Protein 2B8N (pdb70)

Solvent-accessible surface area: 32216 Å² total

CATH classification: 3.40.1480.10 (+1 more: 3.40.50.10180)

GO terms:
  GO:0000287 magnesium ion binding (F, IDA)
  GO:0016773 phosphotransferase activity, alcohol group as acceptor (F, IDA)

Sequence (822 aa):
PESLKKLAIEIVKKSIEAVFPDRAVKETLPKLNLDRVILVAVGKAAWRAKAAYEVLGKKIRKGVVVTKYGHSEGPIDDFEIYEAGHPVPDENTIKTTRRVLELVDQLNENDTVLFLLSGGGSSLFELPLEGVSLEEIQKLTSALLKSGASIEEINTVRKHLSQVKGGRFAERVFPAKVVALVLSDVLGDRLDVIASGPAWPDSSTSEDALKVLEKYGIETSESVKRAILQETPKHLSNVEIHLIGNVQKVCDEAKSLAKEKGFNAEIITTSLDCEAREAGRFIASIKEVKFKDRPLKKPAALIFGGETVVHVKGNGIGGRNQELALSAAIALEGIEGVILCSAGTDGTDGPTDAAGGIVDGSTAKTLKAGEDPYQYLKNNDSYNALKKSGALLITGPTGTNVNDLIIGLIVPESLKKLAIEIVKKSIEAVFPDRAVKETLPKLNLDRVILVAVGKAAWRAKAAYEVLGKKIRKGVVVTKYGHSEGPIDDFEIYEAGHPVPDENTIKTTRRVLELVDQLNENDTVLFLLSGGGSSLFELPLEGVSLEEIQKLTSALLKSGASIEEINTVRKHLSQVKGGRFAERVFPAKVVALVLSDVLGDRLDVIASGPAWPDSSTSEDALKVLEKYGIETSESVKRAILQETPKHLSNVEIHLIGNVQKVCDEAKSLAKEKGFNAEIITTSLDCEAREAGRFIASIKEVKFKDRPLKKPAALIFGGETVVHVKGNGIGGRNQELALSAAIALEGIEGVILCSAGTDGTDGPTDAAGGIVDGSTAKTLKAGEDPYQYLKNNDSYNALKKSGALLITGPTGTNVNDLIIGLIV

B-factor: mean 28.97, std 4.52, range [9.39, 59.39]

Foldseek 3Di:
DVVVLVLVLVLLQVLLVLQFPLNLCVVPVLVVPDAQEAEEAEEQLRQNVLNVCVNQPVSHVEAETEHAPPRHDDDDPPHHYYYADPPAGDVSLQVRLVVVLVVQAPDDLNHEYEYEYEPSLLRNHWHFDPLDDSVQLVVVLVLCVVLPHDLVLNLLQSQLGTCQAQQNQLVRNPPYAYEYEYADQDQVRDCCRRSNNSNHHHQHWLVSNVVSCVVSVPDDDPSSNVSSNPTGGRDHDRYDYDYSHAQVSSQVSSQVSQVVVPAPEDEPDAADEEALLVLLLVVLVCVCCQPVVPPHHPQHKYKYHHAYDHPQDADADWASQLNSQLSNLVSQAPPPFKKKDKFFSQLDGGPDQFGHWIHHNCLQVLCVCPHHSVVCNNRVHSVVSRVSSVITHGDGGSSGGNGMMMMMGGD/DVVVLVLVLVLLQVLLVLQFLLNLCLVPVLVVPDAQEAEEAEELLRQCLLSVCVNQPVSHVEAETEHAPPRHDDDRPPHHYYYADPPAGDVSLQVRLVVVLVSQAPDAQNHEYEYEDEPSLLRNHWHFDPLDDSVQLVVVLVLCVVLPHDLVLNLLQSQLGTCQAQQNQLVRNPPYAYEYEYADQDQVPDCCRRSNNSNHHHQHWLVSNVVSCVVSVPDDDPSSNVSSNPTGGRDHDRYDYDYSHAQVSSQVSSQVSCVVVPAPEDEPEAADEEALLVLLLVVLVCVCCQPVVPPHHPQHKYKYHHAYDHPADADADWASQLNSQLSNLVSQAPPPFKKKDKFFSQLDGGPDQFGHWIHHNCLQVLQVCPHHSVVCNNRVHSVVSRVSSVTTHGDGGSSGGRGMMMMMGGD

Nearest PDB structures (foldseek):
  2b8n-assembly2_B  TM=1.000E+00  e=6.630E-80  Thermotoga maritima MSB8
  1x3l-assembly1_A  TM=9.282E-01  e=5.948E-45  Pyrococcus horikoshii OT3
  6ym9-assembly1_B  TM=2.760E-01  e=1.118E-01  Mycobacterium tuberculosis CDC1551
  6y1u-assembly1_B  TM=2.638E-01  e=2.690E-01  Mycobacterium tuberculosis CDC1551
  2q1x-assembly1_B  TM=2.482E-01  e=3.002E-01  Mycobacterium tuberculosis H37Rv

Organism: Thermotoga maritima (strain ATCC 43589 / DSM 3109 / JCM 10099 / NBRC 100826 / MSB8) (NCBI:txid243274)

Secondary structure (DSSP, 8-state):
-HHHHHHHHHHHHHHHHTTSHHHHHHTTHHHH---SEEEEEESTTS---HHHHHHHGGGEEEEEEEEETT---S--TT-EEEEE-SSS--HHHHHHHHHHHHHHSS--TT-EEEEEE-TTHHHHS--B-TT--HHHHHHHHHHHHHTT--HHHHHHHHHTTBSSTTTHHHHHHTTSEEEEEEE--STT--TTTGGG-TTS-----HHHHHHHHHHTT----HHHHHHHTSPPPS--SSEEEEEEE-HHHHHHHHHHHHHHTT-EEEEEEEEE-SBHHHHHHHHHH--HHHHH--SSPSSEEEEEEE--B----S-----HHHHHHHHHHHHTTT-TTEEEEEEETTS--SSSS--EEEEETTHHHHHH----HHHHHHTT-HHHHHHHTT-EE-----S----EEEEEEE-/-HHHHHHHHHHHHHHHHTT-HHHHHHTTHHHH---SEEEEEESTTS---HHHHHHHGGGEEEEEEEEETT---S--TT-EEEEE-SSS--HHHHHHHHHHHHHHSS--TT-EEEEEE-TTHHHHS--BPTT--HHHHHHHHHHHHHHT--HHHHHHHHHTTBSSTTTHHHHHHTTSEEEEEEE--STT--TTTGGG-TTS-----HHHHHHHHHHTT----HHHHHHHTSPPPS--SSEEEEEEE-HHHHHHHHHHHHHHTT-EEEEEEEEE-SBHHHHHHHHHH--HHHHH--SSPSSEEEEEEE--B----S-----HHHHHHHHHHHHTTT-TTEEEEEEETTS--SSSS--EEEEETTHHHHHH----HHHHHHTT-HHHHHHHTT-EE-----S----EEEEEEE-

Structure (mmCIF, N/CA/C/O backbone):
data_2B8N
#
_entry.id   2B8N
#
_cell.length_a   61.954
_cell.length_b   85.169
_cell.length_c   172.507
_cell.angle_alpha   90.000
_cell.angle_beta   90.000
_cell.angle_gamma   90.000
#
_symmetry.space_group_name_H-M   'P 21 21 21'
#
loop_
_entity.id
_entity.type
_entity.pdbx_description
1 polymer 'glycerate kinase, putative'
2 water water
#
loop_
_atom_site.group_PDB
_atom_site.id
_atom_site.type_symbol
_atom_site.label_atom_id
_atom_site.label_alt_id
_atom_site.label_comp_id
_atom_site.label_asym_id
_atom_site.label_entity_id
_atom_site.label_seq_id
_atom_site.pdbx_PDB_ins_code
_atom_site.Cartn_x
_atom_site.Cartn_y
_atom_site.Cartn_z
_atom_site.occupancy
_atom_site.B_iso_or_equiv
_atom_site.auth_seq_id
_atom_site.auth_comp_id
_atom_site.auth_asym_id
_atom_site.auth_atom_id
_atom_site.pdbx_PDB_model_num
ATOM 1 N N . PRO A 1 16 ? 48.860 58.891 51.831 1.00 44.76 4 PRO A N 1
ATOM 2 C CA . PRO A 1 16 ? 49.332 58.858 53.220 1.00 44.58 4 PRO A CA 1
ATOM 3 C C . PRO A 1 16 ? 48.521 57.844 54.043 1.00 44.31 4 PRO A C 1
ATOM 4 O O . PRO A 1 16 ? 49.043 56.793 54.481 1.00 43.20 4 PRO A O 1
ATOM 8 N N . GLU A 1 17 ? 47.255 58.209 54.253 1.00 43.32 5 GLU A N 1
ATOM 9 C CA . GLU A 1 17 ? 46.157 57.320 54.635 1.00 42.81 5 GLU A CA 1
ATOM 10 C C . GLU A 1 17 ? 46.096 56.041 53.769 1.00 39.39 5 GLU A C 1
ATOM 11 O O . GLU A 1 17 ? 45.926 54.937 54.277 1.00 39.48 5 GLU A O 1
ATOM 17 N N . SER A 1 18 ? 46.244 56.226 52.459 1.00 35.43 6 SER A N 1
ATOM 18 C CA . SER A 1 18 ? 46.132 55.166 51.453 1.00 33.34 6 SER A CA 1
ATOM 19 C C . SER A 1 18 ? 47.273 54.165 51.447 1.00 32.54 6 SER A C 1
ATOM 20 O O . SER A 1 18 ? 47.057 53.002 51.132 1.00 34.76 6 SER A O 1
ATOM 23 N N . LEU A 1 19 ? 48.487 54.603 51.772 1.00 31.73 7 LEU A N 1
ATOM 24 C CA . LEU A 1 19 ? 49.622 53.680 51.850 1.00 31.17 7 LEU A CA 1
ATOM 25 C C . LEU A 1 19 ? 49.449 52.724 53.034 1.00 31.39 7 LEU A C 1
ATOM 26 O O . LEU A 1 19 ? 49.746 51.539 52.923 1.00 32.93 7 LEU A O 1
ATOM 31 N N . LYS A 1 20 ? 48.981 53.252 54.168 1.00 31.35 8 LYS A N 1
ATOM 32 C CA . LYS A 1 20 ? 48.596 52.435 55.311 1.00 30.65 8 LYS A CA 1
ATOM 33 C C . LYS A 1 20 ? 47.593 51.350 54.882 1.00 30.40 8 LYS A C 1
ATOM 34 O O . LYS A 1 20 ? 47.778 50.171 55.226 1.00 30.39 8 LYS A O 1
ATOM 40 N N . LYS A 1 21 ? 46.562 51.739 54.122 1.00 29.22 9 LYS A N 1
ATOM 41 C CA . LYS A 1 21 ? 45.527 50.791 53.665 1.00 29.89 9 LYS A CA 1
ATOM 42 C C . LYS A 1 21 ? 46.116 49.740 52.736 1.00 30.23 9 LYS A C 1
ATOM 43 O O . LYS A 1 21 ? 45.734 48.559 52.768 1.00 30.59 9 LYS A O 1
ATOM 49 N N . LEU A 1 22 ? 47.047 50.184 51.906 1.00 29.64 10 LEU A N 1
ATOM 50 C CA . LEU A 1 22 ? 47.694 49.318 50.943 1.00 30.89 10 LEU A CA 1
ATOM 51 C C . LEU A 1 22 ? 48.491 48.202 51.621 1.00 30.76 10 LEU A C 1
ATOM 52 O O . LEU A 1 22 ? 48.418 47.038 51.224 1.00 30.92 10 LEU A O 1
ATOM 57 N N . ALA A 1 23 ? 49.243 48.553 52.654 1.00 30.34 11 ALA A N 1
ATOM 58 C CA . ALA A 1 23 ? 50.031 47.558 53.380 1.00 29.67 11 ALA A CA 1
ATOM 59 C C . ALA A 1 23 ? 49.151 46.593 54.195 1.00 29.89 11 ALA A C 1
ATOM 60 O O . ALA A 1 23 ? 49.489 45.415 54.297 1.00 30.91 11 ALA A O 1
ATOM 62 N N . ILE A 1 24 ? 48.043 47.083 54.767 1.00 29.06 12 ILE A N 1
ATOM 63 C CA . ILE A 1 24 ? 47.100 46.227 55.495 1.00 28.88 12 ILE A CA 1
ATOM 64 C C . ILE A 1 24 ? 46.489 45.195 54.530 1.00 30.22 12 ILE A C 1
ATOM 65 O O . ILE A 1 24 ? 46.389 44.013 54.855 1.00 29.78 12 ILE A O 1
ATOM 70 N N . GLU A 1 25 ? 46.076 45.643 53.344 1.00 31.52 13 GLU A N 1
ATOM 71 C CA . GLU A 1 25 ? 45.506 44.715 52.371 1.00 32.13 13 GLU A CA 1
ATOM 72 C C . GLU A 1 25 ? 46.541 43.650 52.004 1.00 30.22 13 GLU A C 1
ATOM 73 O O . GLU A 1 25 ? 46.224 42.480 52.020 1.00 32.20 13 GLU A O 1
ATOM 79 N N . ILE A 1 26 ? 47.778 44.050 51.716 1.00 28.40 14 ILE A N 1
ATOM 80 C CA . ILE A 1 26 ? 48.831 43.071 51.354 1.00 28.88 14 ILE A CA 1
ATOM 81 C C . ILE A 1 26 ? 49.054 42.015 52.448 1.00 29.83 14 ILE A C 1
ATOM 82 O O . ILE A 1 26 ? 49.175 40.806 52.148 1.00 29.52 14 ILE A O 1
ATOM 87 N N . VAL A 1 27 ? 49.116 42.485 53.703 1.00 29.24 15 VAL A N 1
ATOM 88 C CA . VAL A 1 27 ? 49.199 41.604 54.861 1.00 27.83 15 VAL A CA 1
ATOM 89 C C . VAL A 1 27 ? 47.969 40.717 54.951 1.00 28.89 15 VAL A C 1
ATOM 90 O O . VAL A 1 27 ? 48.132 39.517 55.070 1.00 30.57 15 VAL A O 1
ATOM 94 N N . LYS A 1 28 ? 46.758 41.273 54.833 1.00 28.96 16 LYS A N 1
ATOM 95 C CA . LYS A 1 28 ? 45.526 40.448 54.919 1.00 29.95 16 LYS A CA 1
ATOM 96 C C . LYS A 1 28 ? 45.453 39.374 53.818 1.00 28.94 16 LYS A C 1
ATOM 97 O O . LYS A 1 28 ? 45.238 38.200 54.102 1.00 30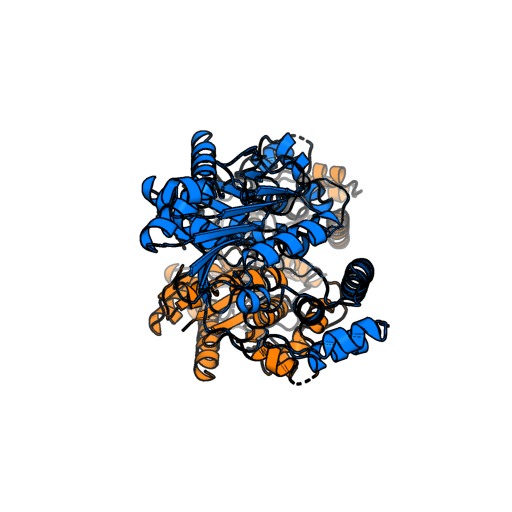.10 16 LYS A O 1
ATOM 103 N N . LYS A 1 29 ? 45.649 39.780 52.570 1.00 28.04 17 LYS A N 1
ATOM 104 C CA . LYS A 1 29 ? 45.640 38.858 51.444 1.00 26.99 17 LYS A CA 1
ATOM 105 C C . LYS A 1 29 ? 46.812 37.869 51.462 1.00 26.87 17 LYS A C 1
ATOM 106 O O . LYS A 1 29 ? 46.666 36.753 50.970 1.00 25.74 17 LYS A O 1
ATOM 112 N N . SER A 1 30 ? 47.967 38.260 52.012 1.00 27.73 18 SER A N 1
ATOM 113 C CA . SER A 1 30 ? 49.102 37.344 52.060 1.00 27.83 18 SER A CA 1
ATOM 114 C C . SER A 1 30 ? 48.808 36.152 52.962 1.00 29.17 18 SER A C 1
ATOM 115 O O . SER A 1 30 ? 49.149 35.018 52.613 1.00 29.59 18 SER A O 1
ATOM 118 N N . ILE A 1 31 ? 48.164 36.414 54.105 1.00 29.56 19 ILE A N 1
ATOM 119 C CA . ILE A 1 31 ? 47.800 35.369 55.088 1.00 30.03 19 ILE A CA 1
ATOM 120 C C . ILE A 1 31 ? 46.758 34.367 54.571 1.00 29.74 19 ILE A C 1
ATOM 121 O O . ILE A 1 31 ? 46.834 33.167 54.889 1.00 29.99 19 ILE A O 1
ATOM 126 N N . GLU A 1 32 ? 45.784 34.869 53.804 1.00 28.45 20 GLU A N 1
ATOM 127 C CA . GLU A 1 32 ? 44.799 34.035 53.089 1.00 28.50 20 GLU A CA 1
ATOM 128 C C . GLU A 1 32 ? 45.412 32.898 52.286 1.00 26.71 20 GLU A C 1
ATOM 129 O O . GLU A 1 32 ? 44.772 31.879 52.077 1.00 25.49 20 GLU A O 1
ATOM 135 N N . ALA A 1 33 ? 46.637 33.107 51.802 1.00 26.40 21 ALA A N 1
ATOM 136 C CA . ALA A 1 33 ? 47.381 32.089 51.055 1.00 26.06 21 ALA A CA 1
ATOM 137 C C . ALA A 1 33 ? 47.700 30.847 51.882 1.00 26.30 21 ALA A C 1
ATOM 138 O O . ALA A 1 33 ? 47.988 29.786 51.321 1.00 25.00 21 ALA A O 1
ATOM 140 N N . VAL A 1 34 ? 47.669 30.980 53.206 1.00 26.98 22 VAL A N 1
ATOM 141 C CA . VAL A 1 34 ? 47.825 29.831 54.091 1.00 28.58 22 VAL A CA 1
ATOM 142 C C . VAL A 1 34 ? 46.578 29.526 54.947 1.00 29.41 22 VAL A C 1
ATOM 143 O O . VAL A 1 34 ? 46.701 28.878 55.993 1.00 30.78 22 VAL A O 1
ATOM 147 N N . PHE A 1 35 ? 45.389 29.963 54.513 1.00 28.59 23 PHE A N 1
ATOM 148 C CA . PHE A 1 35 ? 44.167 29.519 55.160 1.00 28.27 23 PHE A CA 1
ATOM 149 C C . PHE A 1 35 ? 44.054 28.058 54.838 1.00 28.58 23 PHE A C 1
ATOM 150 O O . PHE A 1 35 ? 44.417 27.639 53.750 1.00 29.41 23 PHE A O 1
ATOM 158 N N . PRO A 1 36 ? 43.516 27.273 55.764 1.00 29.42 24 PRO A N 1
ATOM 159 C CA . PRO A 1 36 ? 43.430 25.827 55.498 1.00 30.00 24 PRO A CA 1
ATOM 160 C C . PRO A 1 36 ? 42.751 25.454 54.157 1.00 29.52 24 PRO A C 1
ATOM 161 O O . PRO A 1 36 ? 43.283 24.611 53.431 1.00 29.43 24 PRO A O 1
ATOM 165 N N . ASP A 1 37 ? 41.612 26.083 53.843 1.00 29.16 25 ASP A N 1
ATOM 166 C CA . ASP A 1 37 ? 40.828 25.736 52.652 1.00 29.68 25 ASP A CA 1
ATOM 167 C C . ASP A 1 37 ? 41.677 25.879 51.383 1.00 29.16 25 ASP A C 1
ATOM 168 O O . ASP A 1 37 ? 41.802 24.946 50.587 1.00 30.03 25 ASP A O 1
ATOM 173 N N . ARG A 1 38 ? 42.269 27.047 51.209 1.00 27.18 26 ARG A N 1
ATOM 174 C CA . ARG A 1 38 ? 43.035 27.312 50.035 1.00 25.68 26 ARG A CA 1
ATOM 175 C C . ARG A 1 38 ? 44.330 26.457 50.010 1.00 26.66 26 ARG A C 1
ATOM 176 O O . ARG A 1 38 ? 44.752 26.001 48.937 1.00 25.86 26 ARG A O 1
ATOM 184 N N . ALA A 1 39 ? 44.957 26.227 51.165 1.00 26.63 27 ALA A N 1
ATOM 185 C CA . ALA A 1 39 ? 46.245 25.492 51.185 1.00 28.24 27 ALA A CA 1
ATOM 186 C C . ALA A 1 39 ? 46.090 24.057 50.711 1.00 27.75 27 ALA A C 1
ATOM 187 O O . ALA A 1 39 ? 46.943 23.523 49.972 1.00 25.79 27 ALA A O 1
ATOM 189 N N . VAL A 1 40 ? 44.999 23.452 51.165 1.00 28.28 28 VAL A N 1
ATOM 190 C CA . VAL A 1 40 ? 44.648 22.086 50.808 1.00 29.79 28 VAL A CA 1
ATOM 191 C C . VAL A 1 40 ? 44.281 21.998 49.325 1.00 29.52 28 VAL A C 1
ATOM 192 O O . VAL A 1 40 ? 44.852 21.207 48.576 1.00 30.83 28 VAL A O 1
ATOM 196 N N . LYS A 1 41 ? 43.327 22.815 48.910 1.00 29.12 29 LYS A N 1
ATOM 197 C CA . LYS A 1 41 ? 42.814 22.759 47.533 1.00 28.57 29 LYS A CA 1
ATOM 198 C C . LYS A 1 41 ? 43.894 23.029 46.469 1.00 27.85 29 LYS A C 1
ATOM 199 O O . LYS A 1 41 ? 43.826 22.484 45.365 1.00 28.40 29 LYS A O 1
ATOM 205 N N . GLU A 1 42 ? 44.889 23.850 46.802 1.00 27.12 30 GLU A N 1
ATOM 206 C CA . GLU A 1 42 ? 46.007 24.115 45.883 1.00 27.75 30 GLU A CA 1
ATOM 207 C C . GLU A 1 42 ? 47.054 22.995 45.837 1.00 27.91 30 GLU A C 1
ATOM 208 O O . GLU A 1 42 ? 47.905 23.017 44.960 1.00 28.14 30 GLU A O 1
ATOM 214 N N . THR A 1 43 ? 46.975 22.029 46.761 1.00 28.70 31 THR A N 1
ATOM 215 C CA . THR A 1 43 ? 47.898 20.887 46.808 1.00 29.45 31 THR A CA 1
ATOM 216 C C . THR A 1 43 ? 47.256 19.508 46.540 1.00 28.92 31 THR A C 1
ATOM 217 O O . THR A 1 43 ? 47.712 18.756 45.659 1.00 28.69 31 THR A O 1
ATOM 221 N N . LEU A 1 44 ? 46.216 19.182 47.306 1.00 27.48 32 LEU A N 1
ATOM 222 C CA . LEU A 1 44 ? 45.644 17.824 47.338 1.00 27.09 32 LEU A CA 1
ATOM 223 C C . LEU A 1 44 ? 45.247 17.261 45.960 1.00 28.38 32 LEU A C 1
ATOM 224 O O . LEU A 1 44 ? 45.503 16.092 45.678 1.00 30.61 32 LEU A O 1
ATOM 229 N N . PRO A 1 45 ? 44.612 18.075 45.094 1.00 28.89 33 PRO A N 1
ATOM 230 C CA . PRO A 1 45 ? 44.198 17.522 43.802 1.00 28.24 33 PRO A CA 1
ATOM 231 C C . PRO A 1 45 ? 45.362 16.952 42.990 1.00 27.88 33 PRO A C 1
ATOM 232 O O . PRO A 1 45 ? 45.244 15.864 42.426 1.00 26.61 33 PRO A O 1
ATOM 236 N N . LYS A 1 46 ? 46.478 17.674 42.968 1.00 29.16 34 LYS A N 1
ATOM 237 C CA . LYS A 1 46 ? 47.697 17.222 42.289 1.00 30.76 34 LYS A CA 1
ATOM 238 C C . LYS A 1 46 ? 48.184 15.809 42.725 1.00 31.15 34 LYS A C 1
ATOM 239 O O . LYS A 1 46 ? 48.841 15.100 41.945 1.00 30.27 34 LYS A O 1
ATOM 245 N N . LEU A 1 47 ? 47.850 15.388 43.944 1.00 30.46 35 LEU A N 1
ATOM 246 C CA . LEU A 1 47 ? 48.355 14.110 44.470 1.00 29.61 35 LEU A CA 1
ATOM 247 C C . LEU A 1 47 ? 47.547 12.851 44.045 1.00 28.39 35 LEU A C 1
ATOM 248 O O . LEU A 1 47 ? 48.036 11.744 44.208 1.00 29.32 35 LEU A O 1
ATOM 253 N N . ASN A 1 48 ? 46.344 13.025 43.492 1.00 26.65 36 ASN A N 1
ATOM 254 C CA . ASN A 1 48 ? 45.515 11.920 42.991 1.00 26.73 36 ASN A CA 1
ATOM 255 C C . ASN A 1 48 ? 45.332 10.749 43.988 1.00 27.98 36 ASN A C 1
ATOM 256 O O . ASN A 1 48 ? 45.684 9.589 43.708 1.00 27.91 36 ASN A O 1
ATOM 261 N N . LEU A 1 49 ? 44.761 11.056 45.144 1.00 26.39 37 LEU A N 1
ATOM 262 C CA . LEU A 1 49 ? 44.637 10.070 46.186 1.00 26.35 37 LEU A CA 1
ATOM 263 C C . LEU A 1 49 ? 43.360 9.238 46.021 1.00 26.66 37 LEU A C 1
ATOM 264 O O . LEU A 1 49 ? 42.359 9.713 45.487 1.00 26.40 37 LEU A O 1
ATOM 269 N N . ASP A 1 50 ? 43.440 7.982 46.466 1.00 26.53 38 ASP A N 1
ATOM 270 C CA . ASP A 1 50 ? 42.341 7.029 46.402 1.00 26.85 38 ASP A CA 1
ATOM 271 C C . ASP A 1 50 ? 42.314 6.153 47.646 1.00 26.76 38 ASP A C 1
ATOM 272 O O . ASP A 1 50 ? 43.357 5.988 48.319 1.00 26.74 38 ASP A O 1
ATOM 277 N N . ARG A 1 51 ? 41.141 5.581 47.943 1.00 26.67 39 ARG A N 1
ATOM 278 C CA . ARG A 1 51 ? 40.988 4.653 49.077 1.00 25.93 39 ARG A CA 1
ATOM 279 C C . ARG A 1 51 ? 41.473 5.288 50.385 1.00 26.66 39 ARG A C 1
ATOM 280 O O . ARG A 1 51 ? 42.293 4.695 51.087 1.00 26.52 39 ARG A O 1
ATOM 288 N N . VAL A 1 52 ? 40.954 6.482 50.685 1.00 27.21 40 VAL A N 1
ATOM 289 C CA . VAL A 1 52 ? 41.511 7.376 51.700 1.00 27.85 40 VAL A CA 1
ATOM 290 C C . VAL A 1 52 ? 40.785 7.219 53.050 1.00 27.98 40 VAL A C 1
ATOM 291 O O . VAL A 1 52 ? 39.552 7.172 53.109 1.00 29.24 40 VAL A O 1
ATOM 295 N N . ILE A 1 53 ? 41.574 7.073 54.113 1.00 27.33 41 ILE A N 1
ATOM 296 C CA . ILE A 1 53 ? 41.123 7.277 55.474 1.00 26.70 41 ILE A CA 1
ATOM 297 C C . ILE A 1 53 ? 41.732 8.609 55.888 1.00 25.97 41 ILE A C 1
ATOM 298 O O . ILE A 1 53 ? 42.935 8.771 55.888 1.00 23.80 41 ILE A O 1
ATOM 303 N N . LEU A 1 54 ? 40.880 9.561 56.231 1.00 27.22 42 LEU A N 1
ATOM 304 C CA . LEU A 1 54 ? 41.310 10.923 56.542 1.00 27.61 42 LEU A CA 1
ATOM 305 C C . LEU A 1 54 ? 41.415 11.059 58.061 1.00 28.49 42 LEU A C 1
ATOM 306 O O . LEU A 1 54 ? 40.451 10.749 58.794 1.00 26.51 42 LEU A O 1
ATOM 311 N N . VAL A 1 55 ? 42.605 11.475 58.511 1.00 28.39 43 VAL A N 1
ATOM 312 C CA . VAL A 1 55 ? 42.877 11.785 59.905 1.00 28.90 43 VAL A CA 1
ATOM 313 C C . VAL A 1 55 ? 43.422 13.221 59.992 1.00 28.57 43 VAL A C 1
ATOM 314 O O . VAL A 1 55 ? 44.503 13.537 59.447 1.00 28.25 43 VAL A O 1
ATOM 318 N N . ALA A 1 56 ? 42.669 14.086 60.679 1.00 28.48 44 ALA A N 1
ATOM 319 C CA . ALA A 1 56 ? 43.016 15.507 60.762 1.00 28.31 44 ALA A CA 1
ATOM 320 C C . ALA A 1 56 ? 43.138 15.847 62.215 1.00 29.34 44 ALA A C 1
ATOM 321 O O . ALA A 1 56 ? 42.183 15.642 62.972 1.00 28.98 44 ALA A O 1
ATOM 323 N N . VAL A 1 57 ? 44.326 16.348 62.587 1.00 29.87 45 VAL A N 1
ATOM 324 C CA . VAL A 1 57 ? 44.669 16.690 63.969 1.00 30.17 45 VAL A CA 1
ATOM 325 C C . VAL A 1 57 ? 45.318 18.060 63.979 1.00 28.77 45 VAL A C 1
ATOM 326 O O . VAL A 1 57 ? 46.236 18.315 63.217 1.00 29.50 45 VAL A O 1
ATOM 330 N N . GLY A 1 58 ? 44.840 18.930 64.848 1.00 27.68 46 GLY A N 1
ATOM 331 C CA . GLY A 1 58 ? 45.428 20.257 64.989 1.00 28.15 46 GLY A CA 1
ATOM 332 C C . GLY A 1 58 ? 44.370 21.307 65.256 1.00 28.63 46 GLY A C 1
ATOM 333 O O . GLY A 1 58 ? 43.163 21.000 65.260 1.00 27.88 46 GLY A O 1
ATOM 334 N N . LYS A 1 59 ? 44.825 22.543 65.487 1.00 28.49 47 LYS A N 1
ATOM 335 C CA . LYS A 1 59 ? 43.913 23.660 65.715 1.00 28.02 47 LYS A CA 1
ATOM 336 C C . LYS A 1 59 ? 43.143 24.017 64.443 1.00 26.92 47 LYS A C 1
ATOM 337 O O . LYS A 1 59 ? 42.091 24.605 64.530 1.00 28.91 47 LYS A O 1
ATOM 343 N N . ALA A 1 60 ? 43.687 23.684 63.279 1.00 25.46 48 ALA A N 1
ATOM 344 C CA . ALA A 1 60 ? 43.030 23.903 61.989 1.00 25.64 48 ALA A CA 1
ATOM 345 C C . ALA A 1 60 ? 42.430 22.612 61.399 1.00 25.03 48 ALA A C 1
ATOM 346 O O . ALA A 1 60 ? 42.172 22.535 60.176 1.00 22.12 48 ALA A O 1
ATOM 348 N N . ALA A 1 61 ? 42.204 21.615 62.252 1.00 24.88 49 ALA A N 1
ATOM 349 C CA . ALA A 1 61 ? 41.843 20.289 61.750 1.00 27.79 49 ALA A CA 1
ATOM 350 C C . ALA A 1 61 ? 40.519 20.330 61.025 1.00 27.48 49 ALA A C 1
ATOM 351 O O . ALA A 1 61 ? 40.395 19.737 59.964 1.00 27.16 49 ALA A O 1
ATOM 353 N N . TRP A 1 62 ? 39.545 21.041 61.591 1.00 28.57 50 TRP A N 1
ATOM 354 C CA . TRP A 1 62 ? 38.199 21.018 61.064 1.00 28.06 50 TRP A CA 1
ATOM 355 C C . TRP A 1 62 ? 38.132 21.633 59.659 1.00 28.88 50 TRP A C 1
ATOM 356 O O . TRP A 1 62 ? 37.478 21.074 58.774 1.00 29.65 50 TRP A O 1
ATOM 367 N N . ARG A 1 63 ? 38.803 22.759 59.427 1.00 28.79 51 ARG A N 1
ATOM 368 C CA . ARG A 1 63 ? 38.698 23.383 58.100 1.00 29.38 51 ARG A CA 1
ATOM 369 C C . ARG A 1 63 ? 39.525 22.644 57.038 1.00 29.42 51 ARG A C 1
ATOM 370 O O . ARG A 1 63 ? 39.130 22.555 55.868 1.00 29.81 51 ARG A O 1
ATOM 386 N N . ALA A 1 65 ? 39.975 19.378 57.089 1.00 28.58 53 ALA A N 1
ATOM 387 C CA . ALA A 1 65 ? 39.179 18.192 56.772 1.00 27.97 53 ALA A CA 1
ATOM 388 C C . ALA A 1 65 ? 38.063 18.557 55.788 1.00 27.58 53 ALA A C 1
ATOM 389 O O . ALA A 1 65 ? 37.921 17.929 54.754 1.00 26.71 53 ALA A O 1
ATOM 391 N N . LYS A 1 66 ? 37.288 19.590 56.103 1.00 27.63 54 LYS A N 1
ATOM 392 C CA . LYS A 1 66 ? 36.237 20.043 55.206 1.00 28.19 54 LYS A CA 1
ATOM 393 C C . LYS A 1 66 ? 36.729 20.292 53.773 1.00 27.83 54 LYS A C 1
ATOM 394 O O . LYS A 1 66 ? 36.030 19.947 52.819 1.00 28.50 54 LYS A O 1
ATOM 400 N N . ALA A 1 67 ? 37.899 20.916 53.622 1.00 26.87 55 ALA A N 1
ATOM 401 C CA . ALA A 1 67 ? 38.446 21.190 52.286 1.00 27.49 55 ALA A CA 1
ATOM 402 C C . ALA A 1 67 ? 38.857 19.912 51.523 1.00 27.20 55 ALA A C 1
ATOM 403 O O . ALA A 1 67 ? 38.664 19.818 50.324 1.00 29.64 55 ALA A O 1
ATOM 405 N N . ALA A 1 68 ? 39.397 18.927 52.232 1.00 26.96 56 ALA A N 1
ATOM 406 C CA . ALA A 1 68 ? 39.746 17.622 51.662 1.00 26.40 56 ALA A CA 1
ATOM 407 C C . ALA A 1 68 ? 38.515 16.839 51.210 1.00 26.67 56 ALA A C 1
ATOM 408 O O . ALA A 1 68 ? 38.532 16.173 50.180 1.00 25.80 56 ALA A O 1
ATOM 410 N N . TYR A 1 69 ? 37.456 16.907 52.002 1.00 26.78 57 TYR A N 1
ATOM 411 C CA . TYR A 1 69 ? 36.210 16.261 51.646 1.00 28.03 57 TYR A CA 1
ATOM 412 C C . TYR A 1 69 ? 35.706 16.790 50.310 1.00 27.96 57 TYR A C 1
ATOM 413 O O . TYR A 1 69 ? 35.307 16.021 49.418 1.00 24.36 57 TYR A O 1
ATOM 422 N N . GLU A 1 70 ? 35.750 18.114 50.178 1.00 28.46 58 GLU A N 1
ATOM 423 C CA . GLU A 1 70 ? 35.294 18.786 48.958 1.00 28.79 58 GLU A CA 1
ATOM 424 C C . GLU A 1 70 ? 36.152 18.421 47.748 1.00 27.20 58 GLU A C 1
ATOM 425 O O . GLU A 1 70 ? 35.628 18.306 46.648 1.00 26.23 58 GLU A O 1
ATOM 431 N N . VAL A 1 71 ? 37.459 18.252 47.943 1.00 26.45 59 VAL A N 1
ATOM 432 C CA . VAL A 1 71 ? 38.307 17.732 46.873 1.00 26.70 59 VAL A CA 1
ATOM 433 C C . VAL A 1 71 ? 37.989 16.245 46.531 1.00 26.94 59 VAL A C 1
ATOM 434 O O . VAL A 1 71 ? 37.859 15.907 45.365 1.00 26.21 59 VAL A O 1
ATOM 438 N N . LEU A 1 72 ? 37.866 15.371 47.536 1.00 26.89 60 LEU A N 1
ATOM 439 C CA . LEU A 1 72 ? 37.842 13.923 47.294 1.00 26.78 60 LEU A CA 1
ATOM 440 C C . LEU A 1 72 ? 36.471 13.262 47.327 1.00 26.39 60 LEU A C 1
ATOM 441 O O . LEU A 1 72 ? 36.254 12.316 46.597 1.00 25.92 60 LEU A O 1
ATOM 446 N N . GLY A 1 73 ? 35.575 13.715 48.198 1.00 26.40 61 GLY A N 1
ATOM 447 C CA . GLY A 1 73 ? 34.254 13.094 48.341 1.00 25.78 61 GLY A CA 1
ATOM 448 C C . GLY A 1 73 ? 34.297 11.654 48.834 1.00 25.86 61 GLY A C 1
ATOM 449 O O . GLY A 1 73 ? 35.034 11.334 49.753 1.00 24.43 61 GLY A O 1
ATOM 450 N N . LYS A 1 74 ? 33.522 10.780 48.197 1.00 27.17 62 LYS A N 1
ATOM 451 C CA . LYS A 1 74 ? 33.369 9.380 48.654 1.00 28.85 62 LYS A CA 1
ATOM 452 C C . LYS A 1 74 ? 34.619 8.477 48.490 1.00 28.61 62 LYS A C 1
ATOM 453 O O . LYS A 1 74 ? 34.598 7.311 48.905 1.00 28.89 62 LYS A O 1
ATOM 459 N N . LYS A 1 75 ? 35.695 9.027 47.911 1.00 26.96 63 LYS A N 1
ATOM 460 C CA . LYS A 1 75 ? 37.007 8.392 47.925 1.00 25.98 63 LYS A CA 1
ATOM 461 C C . LYS A 1 75 ? 37.547 8.357 49.337 1.00 26.45 63 LYS A C 1
ATOM 462 O O . LYS A 1 75 ? 38.454 7.573 49.617 1.00 25.68 63 LYS A O 1
ATOM 468 N N . ILE A 1 76 ? 37.044 9.241 50.205 1.00 27.04 64 ILE A N 1
ATOM 469 C CA . ILE A 1 76 ? 37.245 9.085 51.642 1.00 28.20 64 ILE A CA 1
ATOM 470 C C . ILE A 1 76 ? 36.182 8.113 52.178 1.00 29.29 64 ILE A C 1
ATOM 471 O O . ILE A 1 76 ? 34.969 8.333 52.056 1.00 29.00 64 ILE A O 1
ATOM 476 N N . ARG A 1 77 ? 36.681 7.041 52.780 1.00 30.09 65 ARG A N 1
ATOM 477 C CA . ARG A 1 77 ? 35.867 5.975 53.311 1.00 30.23 65 ARG A CA 1
ATOM 478 C C . ARG A 1 77 ? 35.513 6.236 54.766 1.00 30.72 65 ARG A C 1
ATOM 479 O O . ARG A 1 77 ? 34.458 5.833 55.216 1.00 32.82 65 ARG A O 1
ATOM 487 N N . LYS A 1 78 ? 36.403 6.920 55.483 1.00 30.60 66 LYS A N 1
ATOM 488 C CA . LYS A 1 78 ? 36.209 7.267 56.886 1.00 30.22 66 LYS A CA 1
ATOM 489 C C . LYS A 1 78 ? 37.023 8.528 57.175 1.00 28.77 66 LYS A C 1
ATOM 490 O O . LYS A 1 78 ? 38.132 8.689 56.666 1.00 28.10 66 LYS A O 1
ATOM 496 N N . GLY A 1 79 ? 36.454 9.423 57.971 1.00 27.93 67 GLY A N 1
ATOM 497 C CA . GLY A 1 79 ? 37.142 10.628 58.400 1.00 27.65 67 GLY A CA 1
ATOM 498 C C . GLY A 1 79 ? 36.994 10.859 59.896 1.00 27.10 67 GLY A C 1
ATOM 499 O O . GLY A 1 79 ? 35.944 10.570 60.502 1.00 26.40 67 GLY A O 1
ATOM 500 N N . VAL A 1 80 ? 38.057 11.391 60.487 1.00 26.23 68 VAL A N 1
ATOM 501 C CA . VAL A 1 80 ? 38.083 11.701 61.912 1.00 26.27 68 VAL A CA 1
ATOM 502 C C . VAL A 1 80 ? 38.863 13.000 62.151 1.00 27.43 68 VAL A C 1
ATOM 503 O O . VAL A 1 80 ? 39.868 13.282 61.488 1.00 27.92 68 VAL A O 1
ATOM 507 N N . VAL A 1 81 ? 38.356 13.793 63.095 1.00 29.25 69 VAL A N 1
ATOM 508 C CA . VAL A 1 81 ? 38.821 15.148 63.359 1.00 28.92 69 VAL A CA 1
ATOM 509 C C . VAL A 1 81 ? 39.024 15.304 64.870 1.00 29.33 69 VAL A C 1
ATOM 510 O O . VAL A 1 81 ? 38.109 15.029 65.656 1.00 28.54 69 VAL A O 1
ATOM 514 N N . VAL A 1 82 ? 40.242 15.708 65.267 1.00 28.79 70 VAL A N 1
ATOM 515 C CA . VAL A 1 82 ? 40.554 16.069 66.668 1.00 27.88 70 VAL A CA 1
ATOM 516 C C . VAL A 1 82 ? 41.114 17.509 66.700 1.00 29.25 70 VAL A C 1
ATOM 517 O O . VAL A 1 82 ? 42.113 17.805 66.050 1.00 32.01 70 VAL A O 1
ATOM 521 N N . THR A 1 83 ? 40.478 18.405 67.438 1.00 29.14 71 THR A N 1
ATOM 522 C CA . THR A 1 83 ? 40.948 19.796 67.490 1.00 28.83 71 THR A CA 1
ATOM 523 C C . THR A 1 83 ? 40.759 20.321 68.917 1.00 28.51 71 THR A C 1
ATOM 524 O O . THR A 1 83 ? 40.347 19.577 69.795 1.00 27.83 71 THR A O 1
ATOM 528 N N . LYS A 1 84 ? 41.121 21.575 69.155 1.00 28.61 72 LYS A N 1
ATOM 529 C CA . LYS A 1 84 ? 40.936 22.212 70.457 1.00 28.82 72 LYS A CA 1
ATOM 530 C C . LYS A 1 84 ? 39.447 22.352 70.823 1.00 27.57 72 LYS A C 1
ATOM 531 O O . LYS A 1 84 ? 38.593 22.532 69.952 1.00 26.38 72 LYS A O 1
ATOM 537 N N . TYR A 1 85 ? 39.144 22.324 72.112 1.00 25.71 73 TYR A N 1
ATOM 538 C CA . TYR A 1 85 ? 37.777 22.604 72.540 1.00 26.44 73 TYR A CA 1
ATOM 539 C C . TYR A 1 85 ? 37.288 23.903 71.893 1.00 27.40 73 TYR A C 1
ATOM 540 O O . TYR A 1 85 ? 38.007 24.910 71.844 1.00 27.80 73 TYR A O 1
ATOM 549 N N . GLY A 1 86 ? 36.071 23.857 71.373 1.00 27.94 74 GLY A N 1
ATOM 550 C CA . GLY A 1 86 ? 35.413 25.030 70.801 1.00 27.88 74 GLY A CA 1
ATOM 551 C C . GLY A 1 86 ? 35.804 25.373 69.375 1.00 28.08 74 GLY A C 1
ATOM 552 O O . GLY A 1 86 ? 35.328 26.380 68.838 1.00 28.21 74 GLY A O 1
ATOM 553 N N . HIS A 1 87 ? 36.641 24.542 68.757 1.00 26.31 75 HIS A N 1
ATOM 554 C CA . HIS A 1 87 ? 37.205 24.855 67.461 1.00 26.16 75 HIS A CA 1
ATOM 555 C C . HIS A 1 87 ? 36.481 24.187 66.312 1.00 26.14 75 HIS A C 1
ATOM 556 O O . HIS A 1 87 ? 36.548 24.650 65.173 1.00 24.69 75 HIS A O 1
ATOM 563 N N . SER A 1 88 ? 35.828 23.067 66.579 1.00 27.26 76 SER A N 1
ATOM 564 C CA . SER A 1 88 ? 35.114 22.371 65.520 1.00 27.15 76 SER A CA 1
ATOM 565 C C . SER A 1 88 ? 33.828 23.122 65.203 1.00 27.41 76 SER A C 1
ATOM 566 O O . SER A 1 88 ? 33.233 23.750 66.080 1.00 25.54 76 SER A O 1
ATOM 569 N N . GLU A 1 89 ? 33.411 23.053 63.940 1.00 28.02 77 GLU A N 1
ATOM 570 C CA . GLU A 1 89 ? 32.284 23.848 63.439 1.00 27.09 77 GLU A CA 1
ATOM 571 C C . GLU A 1 89 ? 31.157 22.975 62.892 1.00 27.94 77 GLU A C 1
ATOM 572 O O . GLU A 1 89 ? 30.503 23.334 61.914 1.00 28.10 77 GLU A O 1
ATOM 578 N N . GLY A 1 90 ? 30.941 21.820 63.519 1.00 28.08 78 GLY A N 1
ATOM 579 C CA . GLY A 1 90 ? 29.812 20.940 63.182 1.00 26.76 78 GLY A CA 1
ATOM 580 C C . GLY A 1 90 ? 30.149 19.716 62.351 1.00 25.85 78 GLY A C 1
ATOM 581 O O . GLY A 1 90 ? 31.316 19.398 62.183 1.00 25.82 78 GLY A O 1
ATOM 582 N N . PRO A 1 91 ? 29.113 19.020 61.832 1.00 25.31 79 PRO A N 1
ATOM 583 C CA . PRO A 1 91 ? 29.293 17.833 60.991 1.00 25.94 79 PRO A CA 1
ATOM 584 C C . PRO A 1 91 ? 30.095 18.066 59.713 1.00 26.66 79 PRO A C 1
ATOM 585 O O . PRO A 1 91 ? 30.103 19.174 59.171 1.00 26.77 79 PRO A O 1
ATOM 589 N N . ILE A 1 92 ? 30.770 17.020 59.255 1.00 26.96 80 ILE A N 1
ATOM 590 C CA . ILE A 1 92 ? 31.305 16.969 57.905 1.00 27.77 80 ILE A CA 1
ATOM 591 C C . ILE A 1 92 ? 30.913 15.610 57.324 1.00 27.69 80 ILE A C 1
ATOM 592 O O . ILE A 1 92 ? 31.553 14.595 57.592 1.00 26.20 80 ILE A O 1
ATOM 597 N N . ASP A 1 93 ? 29.861 15.595 56.517 1.00 28.85 81 ASP A N 1
ATOM 598 C CA . ASP A 1 93 ? 29.279 14.338 56.074 1.00 29.92 81 ASP A CA 1
ATOM 599 C C . ASP A 1 93 ? 29.141 13.423 57.329 1.00 30.78 81 ASP A C 1
ATOM 600 O O . ASP A 1 93 ? 28.377 13.767 58.260 1.00 30.05 81 ASP A O 1
ATOM 605 N N . ASP A 1 94 ? 29.903 12.312 57.360 1.00 31.33 82 ASP A N 1
ATOM 606 C CA . ASP A 1 94 ? 29.857 11.275 58.417 1.00 30.22 82 ASP A CA 1
ATOM 607 C C . ASP A 1 94 ? 31.203 11.125 59.141 1.00 29.75 82 ASP A C 1
ATOM 608 O O . ASP A 1 94 ? 31.443 10.118 59.821 1.00 29.33 82 ASP A O 1
ATOM 611 N N . PHE A 1 95 ? 32.082 12.120 58.992 1.00 28.77 83 PHE A N 1
ATOM 612 C CA . PHE A 1 95 ? 33.359 12.106 59.679 1.00 27.18 83 PHE A CA 1
ATOM 613 C C . PHE A 1 95 ? 33.050 12.176 61.148 1.00 27.01 83 PHE A C 1
ATOM 614 O O . PHE A 1 95 ? 32.028 12.710 61.550 1.00 23.82 83 PHE A O 1
ATOM 622 N N . GLU A 1 96 ? 33.946 11.633 61.945 1.00 28.83 84 GLU A N 1
ATOM 623 C CA . GLU A 1 96 ? 33.822 11.694 63.386 1.00 29.69 84 GLU A CA 1
ATOM 624 C C . GLU A 1 96 ? 34.532 12.974 63.852 1.00 27.50 84 GLU A C 1
ATOM 625 O O . GLU A 1 96 ? 35.710 13.169 63.589 1.00 23.54 84 GLU A O 1
ATOM 631 N N . ILE A 1 97 ? 33.792 13.855 64.520 1.00 27.04 85 ILE A N 1
ATOM 632 C CA . ILE A 1 97 ? 34.337 15.129 64.963 1.00 26.23 85 ILE A CA 1
ATOM 633 C C . ILE A 1 97 ? 34.578 15.115 66.492 1.00 25.67 85 ILE A C 1
ATOM 634 O O . ILE A 1 97 ? 33.640 14.969 67.281 1.00 24.52 85 ILE A O 1
ATOM 639 N N . TYR A 1 98 ? 35.846 15.266 66.877 1.00 24.91 86 TYR A N 1
ATOM 640 C CA . TYR A 1 98 ? 36.264 15.253 68.263 1.00 24.61 86 TYR A CA 1
ATOM 641 C C . TYR A 1 98 ? 37.099 16.490 68.700 1.00 24.71 86 TYR A C 1
ATOM 642 O O . TYR A 1 98 ? 37.755 17.156 67.891 1.00 24.58 86 TYR A O 1
ATOM 651 N N . GLU A 1 99 ? 37.058 16.780 69.992 1.00 24.31 87 GLU A N 1
ATOM 652 C CA . GLU A 1 99 ? 37.879 17.826 70.575 1.00 26.31 87 GLU A CA 1
ATOM 653 C C . GLU A 1 99 ? 38.557 17.285 71.827 1.00 26.28 87 GLU A C 1
ATOM 654 O O . GLU A 1 99 ? 38.042 16.372 72.465 1.00 24.79 87 GLU A O 1
ATOM 660 N N . ALA A 1 100 ? 39.717 17.847 72.165 1.00 28.32 88 ALA A N 1
ATOM 661 C CA . ALA A 1 100 ? 40.540 17.331 73.265 1.00 28.96 88 ALA A CA 1
ATOM 662 C C . ALA A 1 100 ? 41.468 18.388 73.845 1.00 29.92 88 ALA A C 1
ATOM 663 O O . ALA A 1 100 ? 41.494 19.544 73.379 1.00 31.47 88 ALA A O 1
ATOM 665 N N . GLY A 1 101 ? 42.224 17.970 74.867 1.00 29.28 89 GLY A N 1
ATOM 666 C CA . GLY A 1 101 ? 43.068 18.862 75.665 1.00 28.75 89 GLY A CA 1
ATOM 667 C C . GLY A 1 101 ? 44.214 19.556 74.931 1.00 28.51 89 GLY A C 1
ATOM 668 O O . GLY A 1 101 ? 44.979 18.930 74.190 1.00 27.71 89 GLY A O 1
ATOM 669 N N . HIS A 1 102 ? 44.314 20.870 75.146 1.00 28.87 90 HIS A N 1
ATOM 670 C CA . HIS A 1 102 ? 45.418 21.685 74.647 1.00 27.77 90 HIS A CA 1
ATOM 671 C C . HIS A 1 102 ? 45.461 22.974 75.463 1.00 27.00 90 HIS A C 1
ATOM 672 O O . HIS A 1 102 ? 44.406 23.546 75.757 1.00 27.21 90 HIS A O 1
ATOM 679 N N . PRO A 1 103 ? 46.667 23.449 75.831 1.00 26.42 91 PRO A N 1
ATOM 680 C CA . PRO A 1 103 ? 48.017 22.967 75.526 1.00 27.06 91 PRO A CA 1
ATOM 681 C C . PRO A 1 103 ? 48.498 21.718 76.247 1.00 26.29 91 PRO A C 1
ATOM 682 O O . PRO A 1 103 ? 49.639 21.323 76.024 1.00 24.21 91 PRO A O 1
ATOM 686 N N . VAL A 1 104 ? 47.657 21.113 77.088 1.00 26.86 92 VAL A N 1
ATOM 687 C CA . VAL A 1 104 ? 48.021 19.911 77.870 1.00 26.85 92 VAL A CA 1
ATOM 688 C C . VAL A 1 104 ? 47.072 18.762 77.527 1.00 27.54 92 VAL A C 1
ATOM 689 O O . VAL A 1 104 ? 45.868 18.963 77.464 1.00 28.54 92 VAL A O 1
ATOM 693 N N . PRO A 1 105 ? 47.605 17.548 77.290 1.00 27.98 93 PRO A N 1
ATOM 694 C CA . PRO A 1 105 ? 46.709 16.456 76.905 1.00 27.78 93 PRO A CA 1
ATOM 695 C C . PRO A 1 105 ? 45.844 15.997 78.074 1.00 27.05 93 PRO A C 1
ATOM 696 O O . PRO A 1 105 ? 46.305 16.046 79.201 1.00 27.10 93 PRO A O 1
ATOM 700 N N . ASP A 1 106 ? 44.608 15.573 77.809 1.00 26.13 94 ASP A N 1
ATOM 701 C CA . ASP A 1 106 ? 43.720 15.081 78.863 1.00 26.09 94 ASP A CA 1
ATOM 702 C C . ASP A 1 106 ? 43.126 13.714 78.482 1.00 25.50 94 ASP A C 1
ATOM 703 O O . ASP A 1 106 ? 43.671 13.068 77.600 1.00 24.88 94 ASP A O 1
ATOM 708 N N . GLU A 1 107 ? 42.063 13.274 79.179 1.00 25.02 95 GLU A N 1
ATOM 709 C CA . GLU A 1 107 ? 41.420 11.980 78.952 1.00 25.55 95 GLU A CA 1
ATOM 710 C C . GLU A 1 107 ? 40.778 11.894 77.569 1.00 27.37 95 GLU A C 1
ATOM 711 O O . GLU A 1 107 ? 40.741 10.821 76.945 1.00 28.25 95 GLU A O 1
ATOM 713 N N . ASN A 1 108 ? 40.280 13.027 77.076 1.00 27.32 96 ASN A N 1
ATOM 714 C CA . ASN A 1 108 ? 39.746 13.092 75.713 1.00 26.43 96 ASN A CA 1
ATOM 715 C C . ASN A 1 108 ? 40.833 12.867 74.634 1.00 27.38 96 ASN A C 1
ATOM 716 O O . ASN A 1 108 ? 40.575 12.259 73.579 1.00 26.35 96 ASN A O 1
ATOM 721 N N . THR A 1 109 ? 42.046 13.346 74.903 1.00 27.36 97 THR A N 1
ATOM 722 C CA . THR A 1 109 ? 43.185 13.053 74.016 1.00 28.82 97 THR A CA 1
ATOM 723 C C . THR A 1 109 ? 43.412 11.536 73.885 1.00 28.03 97 THR A C 1
ATOM 724 O O . THR A 1 109 ? 43.466 11.007 72.789 1.00 27.94 97 THR A O 1
ATOM 728 N N . ILE A 1 110 ? 43.517 10.857 75.019 1.00 28.53 98 ILE A N 1
ATOM 729 C CA . ILE A 1 110 ? 43.647 9.391 75.083 1.00 28.22 98 ILE A CA 1
ATOM 730 C C . ILE A 1 110 ? 42.518 8.659 74.346 1.00 28.07 98 ILE A C 1
ATOM 731 O O . ILE A 1 110 ? 42.767 7.749 73.539 1.00 26.47 98 ILE A O 1
ATOM 736 N N . LYS A 1 111 ? 41.285 9.033 74.663 1.00 26.69 99 LYS A N 1
ATOM 7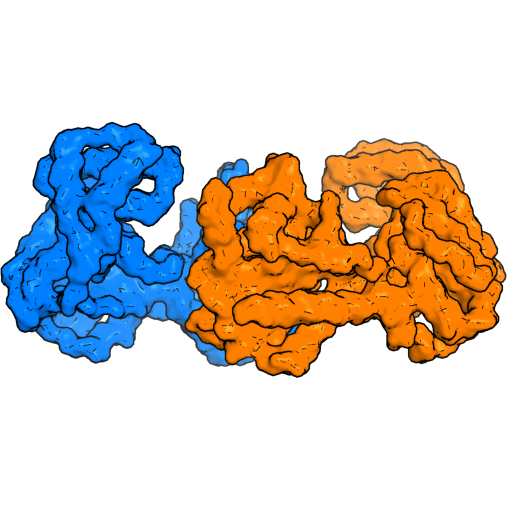37 C CA . LYS A 1 111 ? 40.137 8.431 74.026 1.00 27.42 99 LYS A CA 1
ATOM 738 C C . LYS A 1 111 ? 40.207 8.585 72.482 1.00 28.02 99 LYS A C 1
ATOM 739 O O . LYS A 1 111 ? 40.092 7.594 71.717 1.00 26.65 99 LYS A O 1
ATOM 745 N N . THR A 1 112 ? 40.404 9.820 72.023 1.00 27.06 100 THR A N 1
ATOM 746 C CA . THR A 1 112 ? 40.316 10.092 70.595 1.00 25.70 100 THR A CA 1
ATOM 747 C C . THR A 1 112 ? 41.485 9.498 69.817 1.00 25.74 100 THR A C 1
ATOM 748 O O . THR A 1 112 ? 41.305 9.018 68.700 1.00 26.38 100 THR A O 1
ATOM 752 N N . THR A 1 113 ? 42.676 9.543 70.404 1.00 26.34 101 THR A N 1
ATOM 753 C CA . THR A 1 113 ? 43.865 8.942 69.808 1.00 27.50 101 THR A CA 1
ATOM 754 C C . THR A 1 113 ? 43.706 7.424 69.701 1.00 26.39 101 THR A C 1
ATOM 755 O O . THR A 1 113 ? 44.021 6.831 68.679 1.00 24.97 101 THR A O 1
ATOM 759 N N . ARG A 1 114 ? 43.226 6.805 70.765 1.00 25.93 102 ARG A N 1
ATOM 760 C CA . ARG A 1 114 ? 42.936 5.392 70.734 1.00 27.86 102 ARG A CA 1
ATOM 761 C C . ARG A 1 114 ? 41.987 5.063 69.568 1.00 26.91 102 ARG A C 1
ATOM 762 O O . ARG A 1 114 ? 42.178 4.064 68.874 1.00 27.75 102 ARG A O 1
ATOM 770 N N . ARG A 1 115 ? 40.995 5.916 69.335 1.00 27.34 103 ARG A N 1
ATOM 771 C CA . ARG A 1 115 ? 40.037 5.712 68.227 1.00 28.53 103 ARG A CA 1
ATOM 772 C C . ARG A 1 115 ? 40.712 5.857 66.862 1.00 28.92 103 ARG A C 1
ATOM 773 O O . ARG A 1 115 ? 40.429 5.086 65.949 1.00 29.30 103 ARG A O 1
ATOM 781 N N . VAL A 1 116 ? 41.601 6.841 66.721 1.00 28.01 104 VAL A N 1
ATOM 782 C CA . VAL A 1 116 ? 42.361 7.002 65.479 1.00 28.88 104 VAL A CA 1
ATOM 783 C C . VAL A 1 116 ? 43.155 5.725 65.128 1.00 29.81 104 VAL A C 1
ATOM 784 O O . VAL A 1 116 ? 43.274 5.366 63.945 1.00 29.53 104 VAL A O 1
ATOM 788 N N . LEU A 1 117 ? 43.703 5.053 66.145 1.00 30.20 105 LEU A N 1
ATOM 789 C CA . LEU A 1 117 ? 44.518 3.843 65.920 1.00 29.06 105 LEU A CA 1
ATOM 790 C C . LEU A 1 117 ? 43.629 2.656 65.553 1.00 29.94 105 LEU A C 1
ATOM 791 O O . LEU A 1 117 ? 44.089 1.725 64.883 1.00 31.20 105 LEU A O 1
ATOM 796 N N . GLU A 1 118 ? 42.361 2.688 65.980 1.00 29.99 106 GLU A N 1
ATOM 797 C CA . GLU A 1 118 ? 41.385 1.678 65.542 1.00 30.43 106 GLU A CA 1
ATOM 798 C C . GLU A 1 118 ? 41.085 1.876 64.074 1.00 28.64 106 GLU A C 1
ATOM 799 O O . GLU A 1 118 ? 40.996 0.916 63.322 1.00 29.00 106 GLU A O 1
ATOM 805 N N . LEU A 1 119 ? 40.969 3.127 63.658 1.00 28.12 107 LEU A N 1
ATOM 806 C CA . LEU A 1 119 ? 40.725 3.416 62.260 1.00 28.91 107 LEU A CA 1
ATOM 807 C C . LEU A 1 119 ? 41.903 3.048 61.341 1.00 29.92 107 LEU A C 1
ATOM 808 O O . LEU A 1 119 ? 41.666 2.755 60.173 1.00 32.49 107 LEU A O 1
ATOM 813 N N . VAL A 1 120 ? 43.145 3.021 61.831 1.00 28.77 108 VAL A N 1
ATOM 814 C CA . VAL A 1 120 ? 44.286 2.800 60.926 1.00 27.31 108 VAL A CA 1
ATOM 815 C C . VAL A 1 120 ? 44.934 1.412 61.022 1.00 28.91 108 VAL A C 1
ATOM 816 O O . VAL A 1 120 ? 45.737 1.047 60.163 1.00 30.39 108 VAL A O 1
ATOM 820 N N . ASP A 1 121 ? 44.614 0.618 62.033 1.00 29.78 109 ASP A N 1
ATOM 821 C CA . ASP A 1 121 ? 45.198 -0.733 62.071 1.00 31.35 109 ASP A CA 1
ATOM 822 C C . ASP A 1 121 ? 44.494 -1.628 61.057 1.00 31.40 109 ASP A C 1
ATOM 823 O O . ASP A 1 121 ? 43.377 -1.339 60.617 1.00 31.08 109 ASP A O 1
ATOM 828 N N . GLN A 1 122 ? 45.165 -2.715 60.688 1.00 31.70 110 GLN A N 1
ATOM 829 C CA . GLN A 1 122 ? 44.657 -3.630 59.673 1.00 33.05 110 GLN A CA 1
ATOM 830 C C . GLN A 1 122 ? 44.155 -2.886 58.433 1.00 32.01 110 GLN A C 1
ATOM 831 O O . GLN A 1 122 ? 42.989 -3.010 58.053 1.00 32.77 110 GLN A O 1
ATOM 837 N N . LEU A 1 123 ? 45.036 -2.074 57.852 1.00 32.02 111 LEU A N 1
ATOM 838 C CA . LEU A 1 123 ? 44.856 -1.532 56.508 1.00 30.46 111 LEU A CA 1
ATOM 839 C C . LEU A 1 123 ? 45.826 -2.280 55.615 1.00 29.22 111 LEU A C 1
ATOM 840 O O . LEU A 1 123 ? 46.824 -2.796 56.087 1.00 29.93 111 LEU A O 1
ATOM 845 N N . ASN A 1 124 ? 45.530 -2.345 54.328 1.00 29.09 112 ASN A N 1
ATOM 846 C CA . ASN A 1 124 ? 46.404 -3.027 53.377 1.00 29.35 112 ASN A CA 1
ATOM 847 C C . ASN A 1 124 ? 47.231 -2.021 52.535 1.00 28.96 112 ASN A C 1
ATOM 848 O O . ASN A 1 124 ? 47.014 -0.806 52.593 1.00 25.14 112 ASN A O 1
ATOM 853 N N . GLU A 1 125 ? 48.184 -2.562 51.777 1.00 30.37 113 GLU A N 1
ATOM 854 C CA . GLU A 1 125 ? 49.130 -1.791 50.942 1.00 31.49 113 GLU A CA 1
ATOM 855 C C . GLU A 1 125 ? 48.449 -0.849 49.949 1.00 30.23 113 GLU A C 1
ATOM 856 O O . GLU A 1 125 ? 49.069 0.099 49.466 1.00 30.70 113 GLU A O 1
ATOM 862 N N . ASN A 1 126 ? 47.187 -1.135 49.644 1.00 29.34 114 ASN A N 1
ATOM 863 C CA . ASN A 1 126 ? 46.416 -0.401 48.650 1.00 27.96 114 ASN A CA 1
ATOM 864 C C . ASN A 1 126 ? 45.731 0.833 49.256 1.00 27.83 114 ASN A C 1
ATOM 865 O O . ASN A 1 126 ? 45.212 1.675 48.523 1.00 27.55 114 ASN A O 1
ATOM 870 N N . ASP A 1 127 ? 45.768 0.961 50.585 1.00 27.55 115 ASP A N 1
ATOM 871 C CA . ASP A 1 127 ? 45.086 2.047 51.268 1.00 27.55 115 ASP A CA 1
ATOM 872 C C . ASP A 1 127 ? 46.005 3.199 51.520 1.00 28.06 115 ASP A C 1
ATOM 873 O O . ASP A 1 127 ? 47.218 3.032 51.478 1.00 31.03 115 ASP A O 1
ATOM 878 N N . THR A 1 128 ? 45.428 4.375 51.742 1.00 26.85 116 THR A N 1
ATOM 879 C CA . THR A 1 128 ? 46.198 5.584 52.012 1.00 27.81 116 THR A CA 1
ATOM 880 C C . THR A 1 128 ? 45.551 6.378 53.163 1.00 27.77 116 THR A C 1
ATOM 881 O O . THR A 1 128 ? 44.332 6.605 53.168 1.00 24.47 116 THR A O 1
ATOM 885 N N . VAL A 1 129 ? 46.370 6.758 54.154 1.00 27.49 117 VAL A N 1
ATOM 886 C CA . VAL A 1 129 ? 45.940 7.675 55.201 1.00 27.80 117 VAL A CA 1
ATOM 887 C C . VAL A 1 129 ? 46.332 9.097 54.781 1.00 28.31 117 VAL A C 1
ATOM 888 O O . VAL A 1 129 ? 47.508 9.374 54.445 1.00 29.37 117 VAL A O 1
ATOM 892 N N . LEU A 1 130 ? 45.322 9.968 54.742 1.00 26.64 118 LEU A N 1
ATOM 893 C CA . LEU A 1 130 ? 45.512 11.377 54.457 1.00 26.99 118 LEU A CA 1
ATOM 894 C C . LEU A 1 130 ? 45.628 12.108 55.792 1.00 26.01 118 LEU A C 1
ATOM 895 O O . LEU A 1 130 ? 44.620 12.347 56.464 1.00 22.92 118 LEU A O 1
ATOM 900 N N . PHE A 1 131 ? 46.865 12.427 56.176 1.00 27.54 119 PHE A N 1
ATOM 901 C CA . PHE A 1 131 ? 47.157 12.968 57.498 1.00 27.50 119 PHE A CA 1
ATOM 902 C C . PHE A 1 131 ? 47.239 14.481 57.443 1.00 27.68 119 PHE A C 1
ATOM 903 O O . PHE A 1 131 ? 48.228 15.037 56.988 1.00 27.37 119 PHE A O 1
ATOM 911 N N . LEU A 1 132 ? 46.176 15.140 57.896 1.00 28.57 120 LEU A N 1
ATOM 912 C CA . LEU A 1 132 ? 46.059 16.616 57.837 1.00 27.65 120 LEU A CA 1
ATOM 913 C C . LEU A 1 132 ? 46.483 17.204 59.176 1.00 27.10 120 LEU A C 1
ATOM 914 O O . LEU A 1 132 ? 45.767 17.057 60.200 1.00 26.22 120 LEU A O 1
ATOM 919 N N . LEU A 1 133 ? 47.650 17.841 59.187 1.00 26.71 121 LEU A N 1
ATOM 920 C CA . LEU A 1 133 ? 48.270 18.227 60.451 1.00 26.80 121 LEU A CA 1
ATOM 921 C C . LEU A 1 133 ? 48.492 19.730 60.571 1.00 25.74 121 LEU A C 1
ATOM 922 O O . LEU A 1 133 ? 48.983 20.372 59.641 1.00 25.42 121 LEU A O 1
ATOM 927 N N . SER A 1 134 ? 48.115 20.269 61.732 1.00 27.22 122 SER A N 1
ATOM 928 C CA . SER A 1 134 ? 48.395 21.662 62.126 1.00 27.47 122 SER A CA 1
ATOM 929 C C . SER A 1 134 ? 48.842 21.715 63.589 1.00 26.44 122 SER A C 1
ATOM 930 O O . SER A 1 134 ? 48.977 20.673 64.222 1.00 27.26 122 SER A O 1
ATOM 933 N N . GLY A 1 135 ? 49.056 22.923 64.121 1.00 27.19 123 GLY A N 1
ATOM 934 C CA . GLY A 1 135 ? 49.524 23.143 65.517 1.00 26.26 123 GLY A CA 1
ATOM 935 C C . GLY A 1 135 ? 48.736 22.459 66.627 1.00 25.76 123 GLY A C 1
ATOM 936 O O . GLY A 1 135 ? 47.537 22.206 66.496 1.00 26.76 123 GLY A O 1
ATOM 937 N N . GLY A 1 136 ? 49.424 22.149 67.718 1.00 26.04 124 GLY A N 1
ATOM 938 C CA . GLY A 1 136 ? 48.811 21.578 68.914 1.00 26.44 124 GLY A CA 1
ATOM 939 C C . GLY A 1 136 ? 48.805 20.055 68.942 1.00 27.36 124 GLY A C 1
ATOM 940 O O . GLY A 1 136 ? 48.273 19.474 69.884 1.00 29.12 124 GLY A O 1
ATOM 941 N N . GLY A 1 137 ? 49.373 19.412 67.916 1.00 25.83 125 GLY A N 1
ATOM 942 C CA . GLY A 1 137 ? 49.403 17.954 67.808 1.00 26.21 125 GLY A CA 1
ATOM 943 C C . GLY A 1 137 ? 50.169 17.174 68.877 1.00 26.84 125 GLY A C 1
ATOM 944 O O . GLY A 1 137 ? 49.903 16.007 69.091 1.00 27.48 125 GLY A O 1
ATOM 945 N N . SER A 1 138 ? 51.129 17.784 69.555 1.00 27.00 126 SER A N 1
ATOM 946 C CA . SER A 1 138 ? 51.753 17.082 70.667 1.00 27.65 126 SER A CA 1
ATOM 947 C C . SER A 1 138 ? 50.761 16.860 71.783 1.00 28.63 126 SER A C 1
ATOM 948 O O . SER A 1 138 ? 50.779 15.814 72.426 1.00 30.47 126 SER A O 1
ATOM 951 N N . SER A 1 139 ? 49.902 17.857 72.013 1.00 29.34 127 SER A N 1
ATOM 952 C CA . SER A 1 139 ? 48.860 17.784 73.039 1.00 28.81 127 SER A CA 1
ATOM 953 C C . SER A 1 139 ? 47.631 17.011 72.582 1.00 28.82 127 SER A C 1
ATOM 954 O O . SER A 1 139 ? 47.044 16.281 73.374 1.00 29.01 127 SER A O 1
ATOM 957 N N . LEU A 1 140 ? 47.246 17.191 71.315 1.00 28.45 128 LEU A N 1
ATOM 958 C CA . LEU A 1 140 ? 45.966 16.683 70.791 1.00 28.68 128 LEU A CA 1
ATOM 959 C C . LEU A 1 140 ? 46.047 15.242 70.267 1.00 29.64 128 LEU A C 1
ATOM 960 O O . LEU A 1 140 ? 45.016 14.616 70.047 1.00 31.03 128 LEU A O 1
ATOM 965 N N . PHE A 1 141 ? 47.266 14.735 70.068 1.00 29.24 129 PHE A N 1
ATOM 966 C CA . PHE A 1 141 ? 47.511 13.398 69.547 1.00 28.25 129 PHE A CA 1
ATOM 967 C C . PHE A 1 141 ? 48.461 12.696 70.493 1.00 29.37 129 PHE A C 1
ATOM 968 O O . PHE A 1 141 ? 49.648 13.010 70.499 1.00 31.08 129 PHE A O 1
ATOM 976 N N . GLU A 1 142 ? 47.943 11.787 71.323 1.00 29.11 130 GLU A N 1
ATOM 977 C CA . GLU A 1 142 ? 48.765 11.110 72.342 1.00 27.45 130 GLU A CA 1
ATOM 978 C C . GLU A 1 142 ? 48.028 9.942 73.013 1.00 27.63 130 GLU A C 1
ATOM 979 O O . GLU A 1 142 ? 46.829 10.007 73.278 1.00 26.78 130 GLU A O 1
ATOM 985 N N . LEU A 1 143 ? 48.778 8.878 73.280 1.00 28.27 131 LEU A N 1
ATOM 986 C CA . LEU A 1 143 ? 48.291 7.689 73.997 1.00 28.59 131 LEU A CA 1
ATOM 987 C C . LEU A 1 143 ? 49.538 6.984 74.544 1.00 28.09 131 LEU A C 1
ATOM 988 O O . LEU A 1 143 ? 50.289 6.410 73.760 1.00 28.16 131 LEU A O 1
ATOM 993 N N . PRO A 1 144 ? 49.820 7.101 75.860 1.00 27.58 132 PRO A N 1
ATOM 994 C CA . PRO A 1 144 ? 51.043 6.464 76.433 1.00 27.28 132 PRO A CA 1
ATOM 995 C C . PRO A 1 144 ? 51.190 4.968 76.133 1.00 28.57 132 PRO A C 1
ATOM 996 O O . PRO A 1 144 ? 50.185 4.282 75.857 1.00 28.04 132 PRO A O 1
ATOM 1000 N N . LEU A 1 145 ? 52.425 4.467 76.200 1.00 28.71 133 LEU A N 1
ATOM 1001 C CA . LEU A 1 145 ? 52.665 3.019 76.114 1.00 28.38 133 LEU A CA 1
ATOM 1002 C C . LEU A 1 145 ? 52.061 2.329 77.340 1.00 28.96 133 LEU A C 1
ATOM 1003 O O . LEU A 1 145 ? 52.050 2.907 78.428 1.00 28.08 133 LEU A O 1
ATOM 1008 N N . GLU A 1 146 ? 51.563 1.103 77.150 1.00 29.39 134 GLU A N 1
ATOM 1009 C CA . GLU A 1 146 ? 50.979 0.301 78.232 1.00 30.60 134 GLU A CA 1
ATOM 1010 C C . GLU A 1 146 ? 51.826 0.341 79.488 1.00 29.85 134 GLU A C 1
ATOM 1011 O O . GLU A 1 146 ? 52.998 -0.002 79.455 1.00 30.28 134 GLU A O 1
ATOM 1017 N N . GLY A 1 147 ? 51.217 0.742 80.602 1.00 30.09 135 GLY A N 1
ATOM 1018 C CA . GLY A 1 147 ? 51.904 0.827 81.884 1.00 29.25 135 GLY A CA 1
ATOM 1019 C C . GLY A 1 147 ? 52.549 2.169 82.186 1.00 29.14 135 GLY A C 1
ATOM 1020 O O . GLY A 1 147 ? 53.250 2.306 83.190 1.00 30.46 135 GLY A O 1
ATOM 1021 N N . VAL A 1 148 ? 52.336 3.156 81.321 1.00 27.82 136 VAL A N 1
ATOM 1022 C CA . VAL A 1 148 ? 52.766 4.528 81.586 1.00 26.47 136 VAL A CA 1
ATOM 1023 C C . VAL A 1 148 ? 51.497 5.368 81.660 1.00 26.67 136 VAL A C 1
ATOM 1024 O O . VAL A 1 148 ? 50.576 5.178 80.865 1.00 28.88 136 VAL A O 1
ATOM 1028 N N . SER A 1 149 ? 51.417 6.264 82.633 1.00 26.00 137 SER A N 1
ATOM 1029 C CA . SER A 1 149 ? 50.219 7.089 82.788 1.00 27.21 137 SER A CA 1
ATOM 1030 C C . SER A 1 149 ? 50.403 8.469 82.135 1.00 28.19 137 SER A C 1
ATOM 1031 O O . SER A 1 149 ? 51.512 9.023 82.070 1.00 27.98 137 SER A O 1
ATOM 1034 N N . LEU A 1 150 ? 49.298 9.022 81.672 1.00 27.68 138 LEU A N 1
ATOM 1035 C CA . LEU A 1 150 ? 49.268 10.396 81.201 1.00 29.50 138 LEU A CA 1
ATOM 1036 C C . LEU A 1 150 ? 49.873 11.355 82.229 1.00 28.98 138 LEU A C 1
ATOM 1037 O O . LEU A 1 150 ? 50.606 12.264 81.860 1.00 28.80 138 LEU A O 1
ATOM 1042 N N . GLU A 1 151 ? 49.568 11.136 83.512 1.00 29.01 139 GLU A N 1
ATOM 1043 C CA . GLU A 1 151 ? 50.018 12.015 84.591 1.00 28.97 139 GLU A CA 1
ATOM 1044 C C . GLU A 1 151 ? 51.515 12.033 84.643 1.00 27.46 139 GLU A C 1
ATOM 1045 O O . GLU A 1 151 ? 52.106 13.085 84.868 1.00 26.70 139 GLU A O 1
ATOM 1051 N N . GLU A 1 152 ? 52.112 10.849 84.483 1.00 27.60 140 GLU A N 1
ATOM 1052 C CA . GLU A 1 152 ? 53.568 10.683 84.506 1.00 28.99 140 GLU A CA 1
ATOM 1053 C C . GLU A 1 152 ? 54.186 11.480 83.361 1.00 29.65 140 GLU A C 1
ATOM 1054 O O . GLU A 1 152 ? 55.235 12.140 83.516 1.00 29.96 140 GLU A O 1
ATOM 1060 N N . ILE A 1 153 ? 53.539 11.404 82.203 1.00 29.40 141 ILE A N 1
ATOM 1061 C CA . ILE A 1 153 ? 53.976 12.179 81.053 1.00 30.53 141 ILE A CA 1
ATOM 1062 C C . ILE A 1 153 ? 53.848 13.689 81.352 1.00 29.45 141 ILE A C 1
ATOM 1063 O O . ILE A 1 153 ? 54.845 14.404 81.269 1.00 29.81 141 ILE A O 1
ATOM 1068 N N . GLN A 1 154 ? 52.661 14.158 81.740 1.00 29.25 142 GLN A N 1
ATOM 1069 C CA . GLN A 1 154 ? 52.483 15.558 82.171 1.00 31.21 142 GLN A CA 1
ATOM 1070 C C . GLN A 1 154 ? 53.637 15.969 83.125 1.00 30.15 142 GLN A C 1
ATOM 1071 O O . GLN A 1 154 ? 54.359 16.936 82.876 1.00 30.35 142 GLN A O 1
ATOM 1077 N N . LYS A 1 155 ? 53.829 15.198 84.197 1.00 29.58 143 LYS A N 1
ATOM 1078 C CA . LYS A 1 155 ? 54.803 15.546 85.245 1.00 29.39 143 LYS A CA 1
ATOM 1079 C C . LYS A 1 155 ? 56.260 15.525 84.772 1.00 29.18 143 LYS A C 1
ATOM 1080 O O . LYS A 1 155 ? 57.052 16.368 85.189 1.00 30.64 143 LYS A O 1
ATOM 1086 N N . LEU A 1 156 ? 56.611 14.556 83.937 1.00 27.72 144 LEU A N 1
ATOM 1087 C CA . LEU A 1 156 ? 57.985 14.420 83.437 1.00 28.65 144 LEU A CA 1
ATOM 1088 C C . LEU A 1 156 ? 58.424 15.570 82.540 1.00 28.77 144 LEU A C 1
ATOM 1089 O O . LEU A 1 156 ? 59.584 15.987 82.604 1.00 27.45 144 LEU A O 1
ATOM 1094 N N . THR A 1 157 ? 57.508 16.002 81.658 1.00 29.05 145 THR A N 1
ATOM 1095 C CA . THR A 1 157 ? 57.672 17.163 80.769 1.00 29.18 145 THR A CA 1
ATOM 1096 C C . THR A 1 157 ? 57.952 18.432 81.568 1.00 29.70 145 THR A C 1
ATOM 1097 O O . THR A 1 157 ? 58.936 19.142 81.335 1.00 30.03 145 THR A O 1
ATOM 1101 N N . SER A 1 158 ? 57.076 18.695 82.529 1.00 29.69 146 SER A N 1
ATOM 1102 C CA . SER A 1 158 ? 57.152 19.895 83.327 1.00 30.37 146 SER A CA 1
ATOM 1103 C C . SER A 1 158 ? 58.460 19.912 84.130 1.00 29.86 146 SER A C 1
ATOM 1104 O O . SER A 1 158 ? 59.140 20.940 84.230 1.00 31.06 146 SER A O 1
ATOM 1107 N N . ALA A 1 159 ? 58.827 18.757 84.668 1.00 28.10 147 ALA A N 1
ATOM 1108 C CA . ALA A 1 159 ? 60.093 18.608 85.365 1.00 27.20 147 ALA A CA 1
ATOM 1109 C C . ALA A 1 159 ? 61.244 18.952 84.450 1.00 27.47 147 ALA A C 1
ATOM 1110 O O . ALA A 1 159 ? 62.206 19.599 84.871 1.00 26.14 147 ALA A O 1
ATOM 1112 N N . LEU A 1 160 ? 61.155 18.499 83.199 1.00 27.64 148 LEU A N 1
ATOM 1113 C CA . LEU A 1 160 ? 62.236 18.725 82.247 1.00 29.27 148 LEU A CA 1
ATOM 1114 C C . LEU A 1 160 ? 62.350 20.203 81.833 1.00 29.88 148 LEU A C 1
ATOM 1115 O O . LEU A 1 160 ? 63.458 20.766 81.847 1.00 30.16 148 LEU A O 1
ATOM 1120 N N . LEU A 1 161 ? 61.213 20.820 81.501 1.00 29.45 149 LEU A N 1
ATOM 1121 C CA . LEU A 1 161 ? 61.159 22.264 81.251 1.00 29.80 149 LEU A CA 1
ATOM 1122 C C . LEU A 1 161 ? 61.766 23.056 82.407 1.00 30.35 149 LEU A C 1
ATOM 1123 O O . LEU A 1 161 ? 62.704 23.848 82.235 1.00 29.77 149 LEU A O 1
ATOM 1128 N N . LYS A 1 162 ? 61.238 22.825 83.599 1.00 30.20 150 LYS A N 1
ATOM 1129 C CA . LYS A 1 162 ? 61.723 23.549 84.752 1.00 30.66 150 LYS A CA 1
ATOM 1130 C C . LYS A 1 162 ? 63.233 23.362 84.916 1.00 30.30 150 LYS A C 1
ATOM 1131 O O . LYS A 1 162 ? 63.940 24.304 85.273 1.00 30.98 150 LYS A O 1
ATOM 1137 N N . SER A 1 163 ? 63.731 22.160 84.635 1.00 30.19 151 SER A N 1
ATOM 1138 C CA . SER A 1 163 ? 65.160 21.873 84.790 1.00 30.07 151 SER A CA 1
ATOM 1139 C C . SER A 1 163 ? 66.001 22.456 83.665 1.00 29.83 151 SER A C 1
ATOM 1140 O O . SER A 1 163 ? 67.218 22.344 83.705 1.00 29.48 151 SER A O 1
ATOM 1143 N N . GLY A 1 164 ? 65.357 23.044 82.655 1.00 29.99 152 GLY A N 1
ATOM 1144 C CA . GLY A 1 164 ? 66.055 23.737 81.567 1.00 29.51 152 GLY A CA 1
ATOM 1145 C C . GLY A 1 164 ? 66.515 22.797 80.471 1.00 29.38 152 GLY A C 1
ATOM 1146 O O . GLY A 1 164 ? 67.588 22.969 79.906 1.00 30.07 152 GLY A O 1
ATOM 1147 N N . ALA A 1 165 ? 65.701 21.794 80.165 1.00 28.58 153 ALA A N 1
ATOM 1148 C CA . ALA A 1 165 ? 66.038 20.859 79.106 1.00 28.44 153 ALA A CA 1
ATOM 1149 C C . ALA A 1 165 ? 65.776 21.522 77.769 1.00 28.52 153 ALA A C 1
ATOM 1150 O O . ALA A 1 165 ? 64.973 22.427 77.692 1.00 29.25 153 ALA A O 1
ATOM 1152 N N . SER A 1 166 ? 66.477 21.085 76.727 1.00 28.96 154 SER A N 1
ATOM 1153 C CA . SER A 1 166 ? 66.268 21.600 75.374 1.00 28.39 154 SER A CA 1
ATOM 1154 C C . SER A 1 166 ? 65.075 20.897 74.784 1.00 29.48 154 SER A C 1
ATOM 1155 O O . SER A 1 166 ? 64.712 19.812 75.241 1.00 29.79 154 SER A O 1
ATOM 1158 N N . ILE A 1 167 ? 64.457 21.530 73.778 1.00 31.09 155 ILE A N 1
ATOM 1159 C CA . ILE A 1 167 ? 63.241 20.999 73.123 1.00 31.04 155 ILE A CA 1
ATOM 1160 C C . ILE A 1 167 ? 63.520 19.629 72.512 1.00 30.90 155 ILE A C 1
ATOM 1161 O O . ILE A 1 167 ? 62.640 18.762 72.466 1.00 31.03 155 ILE A O 1
ATOM 1166 N N . GLU A 1 168 ? 64.750 19.444 72.048 1.00 30.29 156 GLU A N 1
ATOM 1167 C CA . GLU A 1 168 ? 65.193 18.188 71.460 1.00 30.39 156 GLU A CA 1
ATOM 1168 C C . GLU A 1 168 ? 65.301 17.088 72.521 1.00 29.28 156 GLU A C 1
ATOM 1169 O O . GLU A 1 168 ? 64.977 15.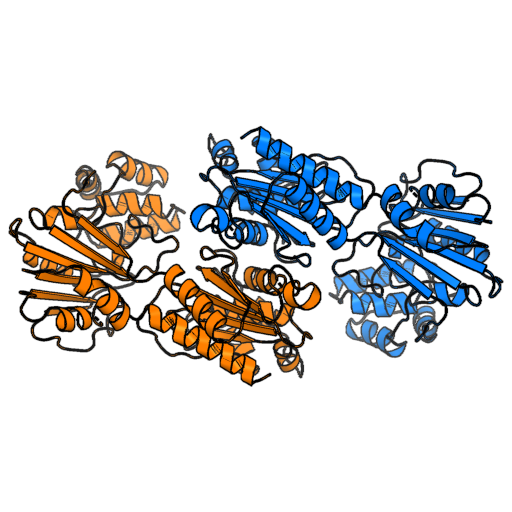914 72.276 1.00 30.12 156 GLU A O 1
ATOM 1175 N N . GLU A 1 169 ? 65.760 17.464 73.706 1.00 27.83 157 GLU A N 1
ATOM 1176 C CA . GLU A 1 169 ? 65.873 16.518 74.814 1.00 27.72 157 GLU A CA 1
ATOM 1177 C C . GLU A 1 169 ? 64.487 16.127 75.348 1.00 26.47 157 GLU A C 1
ATOM 1178 O O . GLU A 1 169 ? 64.217 14.958 75.639 1.00 24.10 157 GLU A O 1
ATOM 1184 N N . ILE A 1 170 ? 63.598 17.102 75.430 1.00 26.37 158 ILE A N 1
ATOM 1185 C CA . ILE A 1 170 ? 62.238 16.825 75.824 1.00 27.18 158 ILE A CA 1
ATOM 1186 C C . ILE A 1 170 ? 61.635 15.863 74.801 1.00 28.44 158 ILE A C 1
ATOM 1187 O O . ILE A 1 170 ? 60.980 14.870 75.163 1.00 27.85 158 ILE A O 1
ATOM 1192 N N . ASN A 1 171 ? 61.886 16.159 73.525 1.00 28.71 159 ASN A N 1
ATOM 1193 C CA . ASN A 1 171 ? 61.373 15.367 72.415 1.00 29.63 159 ASN A CA 1
ATOM 1194 C C . ASN A 1 171 ? 61.900 13.920 72.416 1.00 29.63 159 ASN A C 1
ATOM 1195 O O . ASN A 1 171 ? 61.142 12.968 72.221 1.00 28.62 159 ASN A O 1
ATOM 1200 N N . THR A 1 172 ? 63.190 13.749 72.663 1.00 29.85 160 THR A N 1
ATOM 1201 C CA . THR A 1 172 ? 63.755 12.402 72.750 1.00 29.80 160 THR A CA 1
ATOM 1202 C C . THR A 1 172 ? 62.979 11.558 73.775 1.00 29.08 160 THR A C 1
ATOM 1203 O O . THR A 1 172 ? 62.545 10.434 73.479 1.00 29.53 160 THR A O 1
ATOM 1207 N N . VAL A 1 173 ? 62.761 12.120 74.958 1.00 28.47 161 VAL A N 1
ATOM 1208 C CA . VAL A 1 173 ? 62.054 11.398 76.015 1.00 27.39 161 VAL A CA 1
ATOM 1209 C C . VAL A 1 173 ? 60.603 11.151 75.653 1.00 28.17 161 VAL A C 1
ATOM 1210 O O . VAL A 1 173 ? 60.116 10.034 75.796 1.00 27.60 161 VAL A O 1
ATOM 1214 N N . ARG A 1 174 ? 59.916 12.186 75.175 1.00 28.75 162 ARG A N 1
ATOM 1215 C CA . ARG A 1 174 ? 58.490 12.051 74.834 1.00 28.92 162 ARG A CA 1
ATOM 1216 C C . ARG A 1 174 ? 58.208 10.989 73.790 1.00 29.06 162 ARG A C 1
ATOM 1217 O O . ARG A 1 174 ? 57.192 10.302 73.887 1.00 29.84 162 ARG A O 1
ATOM 1225 N N . LYS A 1 175 ? 59.086 10.867 72.794 1.00 28.09 163 LYS A N 1
ATOM 1226 C CA . LYS A 1 175 ? 58.886 9.916 71.695 1.00 26.76 163 LYS A CA 1
ATOM 1227 C C . LYS A 1 175 ? 58.983 8.469 72.208 1.00 27.10 163 LYS A C 1
ATOM 1228 O O . LYS A 1 175 ? 58.337 7.550 71.670 1.00 25.75 163 LYS A O 1
ATOM 1234 N N . HIS A 1 176 ? 59.776 8.280 73.260 1.00 26.62 164 HIS A N 1
ATOM 1235 C CA . HIS A 1 176 ? 60.004 6.967 73.815 1.00 26.94 164 HIS A CA 1
ATOM 1236 C C . HIS A 1 176 ? 58.967 6.596 74.910 1.00 28.65 164 HIS A C 1
ATOM 1237 O O . HIS A 1 176 ? 59.059 5.527 75.535 1.00 30.04 164 HIS A O 1
ATOM 1244 N N . LEU A 1 177 ? 57.974 7.459 75.123 1.00 28.12 165 LEU A N 1
ATOM 1245 C CA . LEU A 1 177 ? 56.871 7.179 76.054 1.00 27.66 165 LEU A CA 1
ATOM 1246 C C . LEU A 1 177 ? 55.496 7.019 75.376 1.00 27.75 165 LEU A C 1
ATOM 1247 O O . LEU A 1 177 ? 54.483 6.920 76.060 1.00 28.33 165 LEU A O 1
ATOM 1252 N N . SER A 1 178 ? 55.466 6.955 74.044 1.00 27.07 166 SER A N 1
ATOM 1253 C CA . SER A 1 178 ? 54.249 7.198 73.262 1.00 25.29 166 SER A CA 1
ATOM 1254 C C . SER A 1 178 ? 53.953 6.141 72.198 1.00 25.25 166 SER A C 1
ATOM 1255 O O . SER A 1 178 ? 54.845 5.546 71.643 1.00 25.80 166 SER A O 1
ATOM 1258 N N . GLN A 1 179 ? 52.677 5.916 71.919 1.00 25.84 167 GLN A N 1
ATOM 1259 C CA . GLN A 1 179 ? 52.273 4.965 70.893 1.00 27.01 167 GLN A CA 1
ATOM 1260 C C . GLN A 1 179 ? 52.170 5.629 69.502 1.00 29.75 167 GLN A C 1
ATOM 1261 O O . GLN A 1 179 ? 51.977 4.936 68.499 1.00 31.23 167 GLN A O 1
ATOM 1267 N N . VAL A 1 180 ? 52.290 6.962 69.432 1.00 29.94 168 VAL A N 1
ATOM 1268 C CA . VAL A 1 180 ? 52.096 7.670 68.158 1.00 30.04 168 VAL A CA 1
ATOM 1269 C C . VAL A 1 180 ? 53.229 8.597 67.742 1.00 29.48 168 VAL A C 1
ATOM 1270 O O . VAL A 1 180 ? 53.450 8.795 66.537 1.00 28.39 168 VAL A O 1
ATOM 1274 N N . LYS A 1 181 ? 53.937 9.167 68.715 1.00 28.47 169 LYS A N 1
ATOM 1275 C CA . LYS A 1 181 ? 55.066 10.058 68.410 1.00 28.55 169 LYS A CA 1
ATOM 1276 C C . LYS A 1 181 ? 56.238 9.210 67.909 1.00 27.81 169 LYS A C 1
ATOM 1277 O O . LYS A 1 181 ? 56.201 7.970 67.945 1.00 25.89 169 LYS A O 1
ATOM 1283 N N . GLY A 1 182 ? 57.293 9.882 67.469 1.00 28.70 170 GLY A N 1
ATOM 1284 C CA . GLY A 1 182 ? 58.530 9.194 67.097 1.00 27.50 170 GLY A CA 1
ATOM 1285 C C . GLY A 1 182 ? 58.358 8.193 65.979 1.00 26.30 170 GLY A C 1
ATOM 1286 O O . GLY A 1 182 ? 59.038 7.155 65.973 1.00 25.44 170 GLY A O 1
ATOM 1287 N N . GLY A 1 183 ? 57.449 8.495 65.048 1.00 26.00 171 GLY A N 1
ATOM 1288 C CA . GLY A 1 183 ? 57.227 7.658 63.859 1.00 26.33 171 GLY A CA 1
ATOM 1289 C C . GLY A 1 183 ? 56.287 6.476 64.073 1.00 26.16 171 GLY A C 1
ATOM 1290 O O . GLY A 1 183 ? 56.010 5.715 63.152 1.00 25.79 171 GLY A O 1
ATOM 1291 N N . ARG A 1 184 ? 55.779 6.312 65.283 1.00 26.63 172 ARG A N 1
ATOM 1292 C CA . ARG A 1 184 ? 54.967 5.120 65.597 1.00 28.03 172 ARG A CA 1
ATOM 1293 C C . ARG A 1 184 ? 53.600 5.072 64.895 1.00 27.89 172 ARG A C 1
ATOM 1294 O O . ARG A 1 184 ? 53.109 3.994 64.511 1.00 27.97 172 ARG A O 1
ATOM 1302 N N . PHE A 1 185 ? 53.020 6.247 64.698 1.00 27.52 173 PHE A N 1
ATOM 1303 C CA . PHE A 1 185 ? 51.796 6.375 63.940 1.00 27.00 173 PHE A CA 1
ATOM 1304 C C . PHE A 1 185 ? 51.951 5.834 62.528 1.00 26.34 173 PHE A C 1
ATOM 1305 O O . PHE A 1 185 ? 51.126 5.062 62.091 1.00 28.17 173 PHE A O 1
ATOM 1313 N N . ALA A 1 186 ? 53.007 6.223 61.824 1.00 27.89 174 ALA A N 1
ATOM 1314 C CA . ALA A 1 186 ? 53.292 5.708 60.459 1.00 28.40 174 ALA A CA 1
ATOM 1315 C C . ALA A 1 186 ? 53.556 4.224 60.504 1.00 28.26 174 ALA A C 1
ATOM 1316 O O . ALA A 1 186 ? 53.226 3.482 59.556 1.00 30.27 174 ALA A O 1
ATOM 1318 N N . GLU A 1 187 ? 54.170 3.804 61.604 1.00 27.34 175 GLU A N 1
ATOM 1319 C CA . GLU A 1 187 ? 54.467 2.414 61.832 1.00 28.67 175 GLU A CA 1
ATOM 1320 C C . GLU A 1 187 ? 53.178 1.612 62.024 1.00 28.60 175 GLU A C 1
ATOM 1321 O O . GLU A 1 187 ? 53.119 0.452 61.628 1.00 28.93 175 GLU A O 1
ATOM 1327 N N . ARG A 1 188 ? 52.143 2.204 62.622 1.00 28.61 176 ARG A N 1
ATOM 1328 C CA . ARG A 1 188 ? 50.848 1.485 62.783 1.00 27.56 176 ARG A CA 1
ATOM 1329 C C . ARG A 1 188 ? 50.012 1.488 61.509 1.00 26.90 176 ARG A C 1
ATOM 1330 O O . ARG A 1 188 ? 49.268 0.565 61.227 1.00 26.91 176 ARG A O 1
ATOM 1338 N N . VAL A 1 189 ? 50.137 2.558 60.743 1.00 27.26 177 VAL A N 1
ATOM 1339 C CA . VAL A 1 189 ? 49.455 2.670 59.461 1.00 27.50 177 VAL A CA 1
ATOM 1340 C C . VAL A 1 189 ? 49.953 1.611 58.470 1.00 27.57 177 VAL A C 1
ATOM 1341 O O . VAL A 1 189 ? 49.180 1.082 57.659 1.00 28.04 177 VAL A O 1
ATOM 1345 N N . PHE A 1 190 ? 51.248 1.313 58.550 1.00 27.08 178 PHE A N 1
ATOM 1346 C CA . PHE A 1 190 ? 51.811 0.211 57.827 1.00 25.75 178 PHE A CA 1
ATOM 1347 C C . PHE A 1 190 ? 50.910 -1.027 57.941 1.00 26.47 178 PHE A C 1
ATOM 1348 O O . PHE A 1 190 ? 50.356 -1.350 59.057 1.00 25.26 178 PHE A O 1
ATOM 1356 N N . PRO A 1 191 ? 50.773 -1.743 56.801 1.00 27.14 179 PRO A N 1
ATOM 1357 C CA . PRO A 1 191 ? 51.413 -1.495 55.475 1.00 26.99 179 PRO A CA 1
ATOM 1358 C C . PRO A 1 191 ? 50.769 -0.429 54.570 1.00 25.99 179 PRO A C 1
ATOM 1359 O O . PRO A 1 191 ? 51.250 -0.221 53.464 1.00 25.48 179 PRO A O 1
ATOM 1363 N N . ALA A 1 192 ? 49.712 0.247 55.019 1.00 26.19 180 ALA A N 1
ATOM 1364 C CA . ALA A 1 192 ? 49.161 1.372 54.240 1.00 26.80 180 ALA A CA 1
ATOM 1365 C C . ALA A 1 192 ? 50.148 2.542 54.146 1.00 25.89 180 ALA A C 1
ATOM 1366 O O . ALA A 1 192 ? 51.120 2.619 54.914 1.00 26.35 180 ALA A O 1
ATOM 1368 N N . LYS A 1 193 ? 49.898 3.427 53.180 1.00 27.12 181 LYS A N 1
ATOM 1369 C CA . LYS A 1 193 ? 50.719 4.634 52.923 1.00 29.18 181 LYS A CA 1
ATOM 1370 C C . LYS A 1 193 ? 50.247 5.820 53.763 1.00 27.30 181 LYS A C 1
ATOM 1371 O O . LYS A 1 193 ? 49.066 5.962 54.038 1.00 26.19 181 LYS A O 1
ATOM 1377 N N . VAL A 1 194 ? 51.179 6.662 54.184 1.00 28.43 182 VAL A N 1
ATOM 1378 C CA . VAL A 1 194 ? 50.825 7.934 54.820 1.00 28.25 182 VAL A CA 1
ATOM 1379 C C . VAL A 1 194 ? 51.176 9.072 53.885 1.00 28.29 182 VAL A C 1
ATOM 1380 O O . VAL A 1 194 ? 52.345 9.209 53.479 1.00 29.63 182 VAL A O 1
ATOM 1384 N N . VAL A 1 195 ? 50.170 9.870 53.521 1.00 27.81 183 VAL A N 1
ATOM 1385 C CA . VAL A 1 195 ? 50.408 11.140 52.800 1.00 27.31 183 VAL A CA 1
ATOM 1386 C C . VAL A 1 195 ? 49.989 12.305 53.694 1.00 28.36 183 VAL A C 1
ATOM 1387 O O . VAL A 1 195 ? 48.793 12.551 53.888 1.00 30.37 183 VAL A O 1
ATOM 1391 N N . ALA A 1 196 ? 50.973 13.029 54.218 1.00 27.81 184 ALA A N 1
ATOM 1392 C CA . ALA A 1 196 ? 50.701 14.096 55.171 1.00 28.54 184 ALA A CA 1
ATOM 1393 C C . ALA A 1 196 ? 50.721 15.479 54.529 1.00 28.92 184 ALA A C 1
ATOM 1394 O O . ALA A 1 196 ? 51.625 15.822 53.735 1.00 28.06 184 ALA A O 1
ATOM 1396 N N . LEU A 1 197 ? 49.703 16.264 54.868 1.00 28.33 185 LEU A N 1
ATOM 1397 C CA . LEU A 1 197 ? 49.695 17.686 54.575 1.00 27.36 185 LEU A CA 1
ATOM 1398 C C . LEU A 1 197 ? 49.848 18.440 55.903 1.00 28.18 185 LEU A C 1
ATOM 1399 O O . LEU A 1 197 ? 49.018 18.305 56.841 1.00 25.48 185 LEU A O 1
ATOM 1404 N N . VAL A 1 198 ? 50.908 19.245 55.963 1.00 28.44 186 VAL A N 1
ATOM 1405 C CA . VAL A 1 198 ? 51.305 19.911 57.173 1.00 28.02 186 VAL A CA 1
ATOM 1406 C C . VAL A 1 198 ? 51.185 21.423 57.030 1.00 28.65 186 VAL A C 1
ATOM 1407 O O . VAL A 1 198 ? 51.641 22.039 56.056 1.00 28.57 186 VAL A O 1
ATOM 1411 N N . LEU A 1 199 ? 50.571 22.021 58.037 1.00 29.61 187 LEU A N 1
ATOM 1412 C CA . LEU A 1 199 ? 50.444 23.466 58.128 1.00 28.97 187 LEU A CA 1
ATOM 1413 C C . LEU A 1 199 ? 51.310 23.866 59.311 1.00 27.11 187 LEU A C 1
ATOM 1414 O O . LEU A 1 199 ? 50.894 23.711 60.448 1.00 27.56 187 LEU A O 1
ATOM 1419 N N . SER A 1 200 ? 52.523 24.345 59.037 1.00 25.54 188 SER A N 1
ATOM 1420 C CA . SER A 1 200 ? 53.559 24.466 60.053 1.00 24.18 188 SER A CA 1
ATOM 1421 C C . SER A 1 200 ? 53.603 25.777 60.834 1.00 25.41 188 SER A C 1
ATOM 1422 O O . SER A 1 200 ? 53.788 26.876 60.269 1.00 23.42 188 SER A O 1
ATOM 1425 N N . ASP A 1 201 ? 53.498 25.630 62.153 1.00 26.64 189 ASP A N 1
ATOM 1426 C CA . ASP A 1 201 ? 53.660 26.733 63.089 1.00 27.04 189 ASP A CA 1
ATOM 1427 C C . ASP A 1 201 ? 55.048 26.710 63.764 1.00 26.81 189 ASP A C 1
ATOM 1428 O O . ASP A 1 201 ? 55.307 27.515 64.675 1.00 27.29 189 ASP A O 1
ATOM 1433 N N . VAL A 1 202 ? 55.928 25.807 63.301 1.00 25.77 190 VAL A N 1
ATOM 1434 C CA . VAL A 1 202 ? 57.301 25.665 63.822 1.00 24.72 190 VAL A CA 1
ATOM 1435 C C . VAL A 1 202 ? 58.301 26.329 62.882 1.00 25.55 190 VAL A C 1
ATOM 1436 O O . VAL A 1 202 ? 58.344 26.049 61.683 1.00 25.95 190 VAL A O 1
ATOM 1440 N N . LEU A 1 203 ? 59.125 27.207 63.438 1.00 26.35 191 LEU A N 1
ATOM 1441 C CA . LEU A 1 203 ? 60.106 27.933 62.630 1.00 26.75 191 LEU A CA 1
ATOM 1442 C C . LEU A 1 203 ? 61.141 26.961 62.052 1.00 26.17 191 LEU A C 1
ATOM 1443 O O . LEU A 1 203 ? 61.771 26.195 62.785 1.00 25.38 191 LEU A O 1
ATOM 1448 N N . GLY A 1 204 ? 61.295 26.974 60.735 1.00 25.60 192 GLY A N 1
ATOM 1449 C CA . GLY A 1 204 ? 62.211 26.039 60.090 1.00 24.99 192 GLY A CA 1
ATOM 1450 C C . GLY A 1 204 ? 61.554 24.710 59.793 1.00 25.91 192 GLY A C 1
ATOM 1451 O O . GLY A 1 204 ? 62.204 23.770 59.352 1.00 24.79 192 GLY A O 1
ATOM 1452 N N . ASP A 1 205 ? 60.252 24.640 60.045 1.00 27.36 193 ASP A N 1
ATOM 1453 C CA . ASP A 1 205 ? 59.410 23.523 59.616 1.00 29.37 193 ASP A CA 1
ATOM 1454 C C . ASP A 1 205 ? 60.075 22.182 59.891 1.00 28.86 193 ASP A C 1
ATOM 1455 O O . ASP A 1 205 ? 60.145 21.331 59.027 1.00 30.12 193 ASP A O 1
ATOM 1460 N N . ARG A 1 206 ? 60.528 21.992 61.117 1.00 29.11 194 ARG A N 1
ATOM 1461 C CA . ARG A 1 206 ? 61.259 20.798 61.487 1.00 29.65 194 ARG A CA 1
ATOM 1462 C C . ARG A 1 206 ? 60.264 19.678 61.752 1.00 30.08 194 ARG A C 1
ATOM 1463 O O . ARG A 1 206 ? 59.546 19.707 62.753 1.00 29.59 194 ARG A O 1
ATOM 1471 N N . LEU A 1 207 ? 60.220 18.689 60.865 1.00 30.63 195 LEU A N 1
ATOM 1472 C CA . LEU A 1 207 ? 59.209 17.627 60.944 1.00 30.38 195 LEU A CA 1
ATOM 1473 C C . LEU A 1 207 ? 59.457 16.629 62.075 1.00 27.92 195 LEU A C 1
ATOM 1474 O O . LEU A 1 207 ? 58.585 15.863 62.415 1.00 27.09 195 LEU A O 1
ATOM 1479 N N . ASP A 1 208 ? 60.657 16.642 62.643 1.00 27.88 196 ASP A N 1
ATOM 1480 C CA . ASP A 1 208 ? 60.987 15.781 63.767 1.00 28.25 196 ASP A CA 1
ATOM 1481 C C . ASP A 1 208 ? 60.489 16.374 65.072 1.00 27.97 196 ASP A C 1
ATOM 1482 O O . ASP A 1 208 ? 60.505 15.705 66.093 1.00 28.11 196 ASP A O 1
ATOM 1487 N N . VAL A 1 209 ? 60.090 17.640 65.014 1.00 27.83 197 VAL A N 1
ATOM 1488 C CA . VAL A 1 209 ? 59.655 18.418 66.164 1.00 27.56 197 VAL A CA 1
ATOM 1489 C C . VAL A 1 209 ? 58.150 18.662 66.090 1.00 28.80 197 VAL A C 1
ATOM 1490 O O . VAL A 1 209 ? 57.471 18.631 67.106 1.00 30.06 197 VAL A O 1
ATOM 1494 N N . ILE A 1 210 ? 57.641 18.940 64.892 1.00 29.10 198 ILE A N 1
ATOM 1495 C CA . ILE A 1 210 ? 56.223 19.192 64.684 1.00 29.98 198 ILE A CA 1
ATOM 1496 C C . ILE A 1 210 ? 55.430 17.988 65.188 1.00 29.71 198 ILE A C 1
ATOM 1497 O O . ILE A 1 210 ? 55.559 16.887 64.644 1.00 34.25 198 ILE A O 1
ATOM 1502 N N . ALA A 1 211 ? 54.654 18.186 66.252 1.00 28.02 199 ALA A N 1
ATOM 1503 C CA . ALA A 1 211 ? 53.868 17.098 66.860 1.00 27.78 199 ALA A CA 1
ATOM 1504 C C . ALA A 1 211 ? 54.697 15.925 67.377 1.00 27.35 199 ALA A C 1
ATOM 1505 O O . ALA A 1 211 ? 54.153 14.836 67.606 1.00 26.49 199 ALA A O 1
ATOM 1507 N N . SER A 1 212 ? 55.993 16.180 67.569 1.00 26.67 200 SER A N 1
ATOM 1508 C CA . SER A 1 212 ? 56.990 15.165 67.846 1.00 27.78 200 SER A CA 1
ATOM 1509 C C . SER A 1 212 ? 57.038 14.059 66.772 1.00 28.10 200 SER A C 1
ATOM 1510 O O . SER A 1 212 ? 57.296 12.895 67.091 1.00 27.96 200 SER A O 1
ATOM 1513 N N . GLY A 1 213 ? 56.819 14.431 65.511 1.00 29.26 201 GLY A N 1
ATOM 1514 C CA . GLY A 1 213 ? 57.133 13.564 64.371 1.00 29.47 201 GLY A CA 1
ATOM 1515 C C . GLY A 1 213 ? 56.459 12.202 64.384 1.00 28.74 201 GLY A C 1
ATOM 1516 O O . GLY A 1 213 ? 57.132 11.160 64.372 1.00 28.18 201 GLY A O 1
ATOM 1517 N N . PRO A 1 214 ? 55.119 12.200 64.388 1.00 28.23 202 PRO A N 1
ATOM 1518 C CA . PRO A 1 214 ? 54.336 10.975 64.390 1.00 27.66 202 PRO A CA 1
ATOM 1519 C C . PRO A 1 214 ? 54.439 10.161 63.069 1.00 28.07 202 PRO A C 1
ATOM 1520 O O . PRO A 1 214 ? 54.279 8.940 63.081 1.00 27.68 202 PRO A O 1
ATOM 1524 N N . ALA A 1 215 ? 54.718 10.826 61.955 1.00 28.70 203 ALA A N 1
ATOM 1525 C CA . ALA A 1 215 ? 55.110 10.139 60.731 1.00 28.28 203 ALA A CA 1
ATOM 1526 C C . ALA A 1 215 ? 56.497 10.616 60.334 1.00 28.63 203 ALA A C 1
ATOM 1527 O O . ALA A 1 215 ? 56.694 11.081 59.206 1.00 30.65 203 ALA A O 1
ATOM 1529 N N . TRP A 1 216 ? 57.446 10.564 61.273 1.00 27.97 204 TRP A N 1
ATOM 1530 C CA . TRP A 1 216 ? 58.837 10.929 60.979 1.00 28.14 204 TRP A CA 1
ATOM 1531 C C . TRP A 1 216 ? 59.749 10.026 61.766 1.00 28.56 204 TRP A C 1
ATOM 1532 O O . TRP A 1 216 ? 59.502 9.811 62.951 1.00 29.72 204 TRP A O 1
ATOM 1543 N N . PRO A 1 217 ? 60.826 9.514 61.138 1.00 29.09 205 PRO A N 1
ATOM 1544 C CA . PRO A 1 217 ? 61.661 8.597 61.903 1.00 28.72 205 PRO A CA 1
ATOM 1545 C C . PRO A 1 217 ? 62.340 9.280 63.102 1.00 27.26 205 PRO A C 1
ATOM 1546 O O . PRO A 1 217 ? 62.628 10.490 63.067 1.00 26.22 205 PRO A O 1
ATOM 1550 N N . ASP A 1 218 ? 62.569 8.492 64.150 1.00 25.44 206 ASP A N 1
ATOM 1551 C CA . ASP A 1 218 ? 63.171 8.979 65.391 1.00 25.15 206 ASP A CA 1
ATOM 1552 C C . ASP A 1 218 ? 64.607 8.513 65.458 1.00 25.31 206 ASP A C 1
ATOM 1553 O O . ASP A 1 218 ? 64.863 7.323 65.701 1.00 26.40 206 ASP A O 1
ATOM 1558 N N . SER A 1 219 ? 65.542 9.437 65.239 1.00 24.68 207 SER A N 1
ATOM 1559 C CA . SER A 1 219 ? 66.971 9.077 65.258 1.00 25.74 207 SER A CA 1
ATOM 1560 C C . SER A 1 219 ? 67.495 8.816 66.681 1.00 25.40 207 SER A C 1
ATOM 1561 O O . SER A 1 219 ? 68.484 8.093 66.866 1.00 26.04 207 SER A O 1
ATOM 1564 N N . SER A 1 220 ? 66.830 9.376 67.690 1.00 25.55 208 SER A N 1
ATOM 1565 C CA . SER A 1 220 ? 67.242 9.141 69.081 1.00 24.13 208 SER A CA 1
ATOM 1566 C C . SER A 1 220 ? 66.919 7.727 69.553 1.00 23.91 208 SER A C 1
ATOM 1567 O O . SER A 1 220 ? 66.006 7.079 69.061 1.00 24.93 208 SER A O 1
ATOM 1570 N N . THR A 1 221 ? 67.659 7.288 70.557 1.00 24.32 209 THR A N 1
ATOM 1571 C CA . THR A 1 221 ? 67.594 5.924 71.054 1.00 23.76 209 THR A CA 1
ATOM 1572 C C . THR A 1 221 ? 66.989 5.886 72.460 1.00 24.37 209 THR A C 1
ATOM 1573 O O . THR A 1 221 ? 66.831 6.925 73.115 1.00 24.31 209 THR A O 1
ATOM 1577 N N . SER A 1 222 ? 66.646 4.681 72.908 1.00 25.25 210 SER A N 1
ATOM 1578 C CA . SER A 1 222 ? 66.244 4.441 74.302 1.00 25.87 210 SER A CA 1
ATOM 1579 C C . SER A 1 222 ? 67.337 4.923 75.255 1.00 25.50 210 SER A C 1
ATOM 1580 O O . SER A 1 222 ? 67.056 5.569 76.251 1.00 25.84 210 SER A O 1
ATOM 1583 N N . GLU A 1 223 ? 68.584 4.625 74.917 1.00 25.75 211 GLU A N 1
ATOM 1584 C CA . GLU A 1 223 ? 69.725 5.090 75.697 1.00 26.18 211 GLU A CA 1
ATOM 1585 C C . GLU A 1 223 ? 69.706 6.623 75.818 1.00 26.13 211 GLU A C 1
ATOM 1586 O O . GLU A 1 223 ? 69.864 7.165 76.903 1.00 25.94 211 GLU A O 1
ATOM 1592 N N . ASP A 1 224 ? 69.503 7.315 74.708 1.00 26.04 212 ASP A N 1
ATOM 1593 C CA . ASP A 1 224 ? 69.419 8.776 74.736 1.00 26.03 212 ASP A CA 1
ATOM 1594 C C . ASP A 1 224 ? 68.336 9.228 75.727 1.00 26.44 212 ASP A C 1
ATOM 1595 O O . ASP A 1 224 ? 68.558 10.107 76.541 1.00 25.61 212 ASP A O 1
ATOM 1600 N N . ALA A 1 225 ? 67.169 8.602 75.678 1.00 27.55 213 ALA A N 1
ATOM 1601 C CA . ALA A 1 225 ? 66.056 9.040 76.535 1.00 28.00 213 ALA A CA 1
ATOM 1602 C C . ALA A 1 225 ? 66.410 8.917 78.024 1.00 28.71 213 ALA A C 1
ATOM 1603 O O . ALA A 1 225 ? 66.193 9.838 78.805 1.00 29.47 213 ALA A O 1
ATOM 1605 N N . LEU A 1 226 ? 66.975 7.776 78.399 1.00 28.64 214 LEU A N 1
ATOM 1606 C CA . LEU A 1 226 ? 67.359 7.522 79.785 1.00 28.12 214 LEU A CA 1
ATOM 1607 C C . LEU A 1 226 ? 68.510 8.416 80.280 1.00 27.50 214 LEU A C 1
ATOM 1608 O O . LEU A 1 226 ? 68.534 8.812 81.437 1.00 27.05 214 LEU A O 1
ATOM 1613 N N . LYS A 1 227 ? 69.455 8.727 79.398 1.00 27.90 215 LYS A N 1
ATOM 1614 C CA . LYS A 1 227 ? 70.546 9.644 79.716 1.00 27.93 215 LYS A CA 1
ATOM 1615 C C . LYS A 1 227 ? 70.062 11.080 79.942 1.00 27.95 215 LYS A C 1
ATOM 1616 O O . LYS A 1 227 ? 70.639 11.803 80.752 1.00 29.09 215 LYS A O 1
ATOM 1622 N N . VAL A 1 228 ? 69.008 11.488 79.237 1.00 27.40 216 VAL A N 1
ATOM 1623 C CA . VAL A 1 228 ? 68.411 12.801 79.476 1.00 27.27 216 VAL A CA 1
ATOM 1624 C C . VAL A 1 228 ? 67.874 12.899 80.899 1.00 27.69 216 VAL A C 1
ATOM 1625 O O . VAL A 1 228 ? 68.243 13.808 81.637 1.00 28.06 216 VAL A O 1
ATOM 1629 N N . LEU A 1 229 ? 67.015 11.953 81.269 1.00 27.21 217 LEU A N 1
ATOM 1630 C CA . LEU A 1 229 ? 66.433 11.900 82.613 1.00 26.59 217 LEU A CA 1
ATOM 1631 C C . LEU A 1 229 ? 67.496 11.861 83.707 1.00 26.92 217 LEU A C 1
ATOM 1632 O O . LEU A 1 229 ? 67.397 12.590 84.706 1.00 26.79 217 LEU A O 1
ATOM 1637 N N . GLU A 1 230 ? 68.507 11.015 83.517 1.00 27.16 218 GLU A N 1
ATOM 1638 C CA . GLU A 1 230 ? 69.640 10.990 84.423 1.00 28.65 218 GLU A CA 1
ATOM 1639 C C . GLU A 1 230 ? 70.310 12.360 84.418 1.00 27.50 218 GLU A C 1
ATOM 1640 O O . GLU A 1 230 ? 70.598 12.896 85.470 1.00 27.62 218 GLU A O 1
ATOM 1646 N N . LYS A 1 231 ? 70.535 12.937 83.241 1.00 27.28 219 LYS A N 1
ATOM 1647 C CA . LYS A 1 231 ? 71.217 14.231 83.157 1.00 28.20 219 LYS A CA 1
ATOM 1648 C C . LYS A 1 231 ? 70.547 15.306 84.009 1.00 28.26 219 LYS A C 1
ATOM 1649 O O . LYS A 1 231 ? 71.235 16.075 84.675 1.00 29.38 219 LYS A O 1
ATOM 1655 N N . TYR A 1 232 ? 69.220 15.354 84.007 1.00 27.54 220 TYR A N 1
ATOM 1656 C CA . TYR A 1 232 ? 68.495 16.364 84.780 1.00 28.04 220 TYR A CA 1
ATOM 1657 C C . TYR A 1 232 ? 67.992 15.835 86.131 1.00 28.73 220 TYR A C 1
ATOM 1658 O O . TYR A 1 232 ? 67.206 16.500 86.807 1.00 28.96 220 TYR A O 1
ATOM 1667 N N . GLY A 1 233 ? 68.457 14.646 86.522 1.00 28.53 221 GLY A N 1
ATOM 1668 C CA . GLY A 1 233 ? 68.085 14.031 87.794 1.00 27.06 221 GLY A CA 1
ATOM 1669 C C . GLY A 1 233 ? 66.597 13.810 87.990 1.00 26.74 221 GLY A C 1
ATOM 1670 O O . GLY A 1 233 ? 66.106 13.950 89.098 1.00 25.91 221 GLY A O 1
ATOM 1671 N N . ILE A 1 234 ? 65.866 13.463 86.936 1.00 27.00 222 ILE A N 1
ATOM 1672 C CA . ILE A 1 234 ? 64.430 13.240 87.077 1.00 28.23 222 ILE A CA 1
ATOM 1673 C C . ILE A 1 234 ? 64.136 11.768 87.364 1.00 29.23 222 ILE A C 1
ATOM 1674 O O . ILE A 1 234 ? 64.356 10.904 86.509 1.00 30.49 222 ILE A O 1
ATOM 1679 N N . GLU A 1 235 ? 63.647 11.496 88.575 1.00 28.78 223 GLU A N 1
ATOM 1680 C CA . GLU A 1 235 ? 63.308 10.141 89.001 1.00 28.03 223 GLU A CA 1
ATOM 1681 C C . GLU A 1 235 ? 62.040 9.656 88.266 1.00 28.00 223 GLU A C 1
ATOM 1682 O O . GLU A 1 235 ? 61.110 10.430 88.045 1.00 26.52 223 GLU A O 1
ATOM 1684 N N . THR A 1 236 ? 62.027 8.373 87.886 1.00 29.67 224 THR A N 1
ATOM 1685 C CA . THR A 1 236 ? 60.925 7.751 87.110 1.00 30.03 224 THR A CA 1
ATOM 1686 C C . THR A 1 236 ? 60.636 6.303 87.556 1.00 29.90 224 THR A C 1
ATOM 1687 O O . THR A 1 236 ? 61.538 5.597 88.026 1.00 30.61 224 THR A O 1
ATOM 1691 N N . SER A 1 237 ? 59.398 5.849 87.366 1.00 28.55 225 SER A N 1
ATOM 1692 C CA . SER A 1 237 ? 58.998 4.493 87.771 1.00 28.00 225 SER A CA 1
ATOM 1693 C C . SER A 1 237 ? 59.757 3.368 87.019 1.00 28.23 225 SER A C 1
ATOM 1694 O O . SER A 1 237 ? 60.536 3.630 86.104 1.00 27.86 225 SER A O 1
ATOM 1697 N N . GLU A 1 238 ? 59.553 2.122 87.437 1.00 28.85 226 GLU A N 1
ATOM 1698 C CA . GLU A 1 238 ? 60.041 0.974 86.673 1.00 29.23 226 GLU A CA 1
ATOM 1699 C C . GLU A 1 238 ? 59.203 0.858 85.394 1.00 30.03 226 GLU A C 1
ATOM 1700 O O . GLU A 1 238 ? 59.738 0.555 84.326 1.00 30.86 226 GLU A O 1
ATOM 1702 N N . SER A 1 239 ? 57.895 1.117 85.506 1.00 29.84 227 SER A N 1
ATOM 1703 C CA . SER A 1 239 ? 56.980 1.141 84.346 1.00 29.77 227 SER A CA 1
ATOM 1704 C C . SER A 1 239 ? 57.514 2.028 83.227 1.00 30.27 227 SER A C 1
ATOM 1705 O O . SER A 1 239 ? 57.551 1.629 82.068 1.00 31.29 227 SER A O 1
ATOM 1708 N N . VAL A 1 240 ? 57.902 3.243 83.597 1.00 30.15 228 VAL A N 1
ATOM 1709 C CA . VAL A 1 240 ? 58.402 4.223 82.646 1.00 30.32 228 VAL A CA 1
ATOM 1710 C C . VAL A 1 240 ? 59.722 3.759 82.025 1.00 29.46 228 VAL A C 1
ATOM 1711 O O . VAL A 1 240 ? 59.841 3.675 80.801 1.00 30.81 228 VAL A O 1
ATOM 1715 N N . LYS A 1 241 ? 60.699 3.437 82.857 1.00 28.46 229 LYS A N 1
ATOM 1716 C CA . LYS A 1 241 ? 61.996 3.015 82.350 1.00 28.59 229 LYS A CA 1
ATOM 1717 C C . LYS A 1 241 ? 61.913 1.836 81.356 1.00 28.91 229 LYS A C 1
ATOM 1718 O O . LYS A 1 241 ? 62.624 1.840 80.360 1.00 29.11 229 LYS A O 1
ATOM 1724 N N . ARG A 1 242 ? 61.030 0.867 81.601 1.00 29.28 230 ARG A N 1
ATOM 1725 C CA . ARG A 1 242 ? 60.892 -0.285 80.708 1.00 30.54 230 ARG A CA 1
ATOM 1726 C C . ARG A 1 242 ? 60.002 -0.010 79.483 1.00 27.46 230 ARG A C 1
ATOM 1727 O O . ARG A 1 242 ? 60.117 -0.699 78.480 1.00 27.73 230 ARG A O 1
ATOM 1735 N N . ALA A 1 243 ? 59.143 0.999 79.557 1.00 26.70 231 ALA A N 1
ATOM 1736 C CA . ALA A 1 243 ? 58.472 1.529 78.372 1.00 26.65 231 ALA A CA 1
ATOM 1737 C C . ALA A 1 243 ? 59.488 2.145 77.373 1.00 27.22 231 ALA A C 1
ATOM 1738 O O . ALA A 1 243 ? 59.397 1.918 76.160 1.00 25.34 231 ALA A O 1
ATOM 1740 N N . ILE A 1 244 ? 60.453 2.900 77.910 1.00 27.66 232 ILE A N 1
ATOM 1741 C CA . ILE A 1 244 ? 61.482 3.601 77.126 1.00 27.80 232 ILE A CA 1
ATOM 1742 C C . ILE A 1 244 ? 62.387 2.639 76.343 1.00 27.51 232 ILE A C 1
ATOM 1743 O O . ILE A 1 244 ? 62.796 2.947 75.217 1.00 26.96 232 ILE A O 1
ATOM 1748 N N . LEU A 1 245 ? 62.638 1.463 76.919 1.00 27.85 233 LEU A N 1
ATOM 1749 C CA . LEU A 1 245 ? 63.441 0.397 76.282 1.00 27.56 233 LEU A CA 1
ATOM 1750 C C . LEU A 1 245 ? 62.925 -0.128 74.945 1.00 28.41 233 LEU A C 1
ATOM 1751 O O . LEU A 1 245 ? 63.647 -0.863 74.245 1.00 28.56 233 LEU A O 1
ATOM 1756 N N . GLN A 1 246 ? 61.669 0.186 74.629 1.00 28.91 234 GLN A N 1
ATOM 1757 C CA . GLN A 1 246 ? 61.090 -0.131 73.331 1.00 29.84 234 GLN A CA 1
ATOM 1758 C C . GLN A 1 246 ? 61.573 0.949 72.377 1.00 29.89 234 GLN A C 1
ATOM 1759 O O . GLN A 1 246 ? 61.237 2.138 72.540 1.00 31.83 234 GLN A O 1
ATOM 1765 N N . GLU A 1 247 ? 62.390 0.542 71.410 1.00 27.74 235 GLU A N 1
ATOM 1766 C CA . GLU A 1 247 ? 63.017 1.491 70.528 1.00 27.16 235 GLU A CA 1
ATOM 1767 C C . GLU A 1 247 ? 62.017 1.965 69.497 1.00 26.24 235 GLU A C 1
ATOM 1768 O O . GLU A 1 247 ? 61.130 1.194 69.090 1.00 25.58 235 GLU A O 1
ATOM 1774 N N . THR A 1 248 ? 62.174 3.229 69.093 1.00 25.40 236 THR A N 1
ATOM 1775 C CA . THR A 1 248 ? 61.289 3.887 68.135 1.00 25.33 236 THR A CA 1
ATOM 1776 C C . THR A 1 248 ? 61.812 3.634 66.741 1.00 26.44 236 THR A C 1
ATOM 1777 O O . THR A 1 248 ? 63.008 3.353 66.591 1.00 26.59 236 THR A O 1
ATOM 1781 N N . PRO A 1 249 ? 60.925 3.692 65.722 1.00 26.57 237 PRO A N 1
ATOM 1782 C CA . PRO A 1 249 ? 61.300 3.445 64.324 1.00 26.22 237 PRO A CA 1
ATOM 1783 C C . PRO A 1 249 ? 62.422 4.339 63.825 1.00 26.98 237 PRO A C 1
ATOM 1784 O O . PRO A 1 249 ? 62.276 5.563 63.856 1.00 28.21 237 PRO A O 1
ATOM 1788 N N . LYS A 1 250 ? 63.523 3.721 63.373 1.00 26.69 238 LYS A N 1
ATOM 1789 C CA . LYS A 1 250 ? 64.723 4.440 62.910 1.00 25.83 238 LYS A CA 1
ATOM 1790 C C . LYS A 1 250 ? 64.623 4.842 61.431 1.00 26.40 238 LYS A C 1
ATOM 1791 O O . LYS A 1 250 ? 65.338 5.724 60.980 1.00 25.11 238 LYS A O 1
ATOM 1797 N N . HIS A 1 251 ? 63.689 4.227 60.711 1.00 28.46 239 HIS A N 1
ATOM 1798 C CA . HIS A 1 251 ? 63.477 4.466 59.297 1.00 30.85 239 HIS A CA 1
ATOM 1799 C C . HIS A 1 251 ? 62.005 4.200 59.000 1.00 28.85 239 HIS A C 1
ATOM 1800 O O . HIS A 1 251 ? 61.386 3.349 59.638 1.00 26.78 239 HIS A O 1
ATOM 1807 N N . LEU A 1 252 ? 61.451 4.942 58.045 1.00 29.39 240 LEU A N 1
ATOM 1808 C CA . LEU A 1 252 ? 60.057 4.754 57.604 1.00 29.16 240 LEU A CA 1
ATOM 1809 C C . LEU A 1 252 ? 60.029 4.691 56.074 1.00 28.62 240 LEU A C 1
ATOM 1810 O O . LEU A 1 252 ? 60.610 5.537 55.421 1.00 29.66 240 LEU A O 1
ATOM 1815 N N . SER A 1 253 ? 59.371 3.687 55.507 1.00 28.15 241 SER A N 1
ATOM 1816 C CA . SER A 1 253 ? 59.299 3.537 54.053 1.00 26.89 241 SER A CA 1
ATOM 1817 C C . SER A 1 253 ? 57.950 3.955 53.463 1.00 27.14 241 SER A C 1
ATOM 1818 O O . SER A 1 253 ? 57.831 4.057 52.253 1.00 25.74 241 SER A O 1
ATOM 1821 N N . ASN A 1 254 ? 56.946 4.195 54.308 1.00 28.42 242 ASN A N 1
ATOM 1822 C CA . ASN A 1 254 ? 55.575 4.426 53.840 1.00 28.59 242 ASN A CA 1
ATOM 1823 C C . ASN A 1 254 ? 55.066 5.862 54.044 1.00 28.81 242 ASN A C 1
ATOM 1824 O O . ASN A 1 254 ? 53.898 6.065 54.373 1.00 30.20 242 ASN A O 1
ATOM 1829 N N . VAL A 1 255 ? 55.917 6.863 53.836 1.00 29.93 243 VAL A N 1
ATOM 1830 C CA . VAL A 1 255 ? 55.513 8.254 54.105 1.00 29.66 243 VAL A CA 1
ATOM 1831 C C . VAL A 1 255 ? 55.857 9.244 52.996 1.00 28.80 243 VAL A C 1
ATOM 1832 O O . VAL A 1 255 ? 56.938 9.220 52.443 1.00 29.51 243 VAL A O 1
ATOM 1836 N N . GLU A 1 256 ? 54.927 10.135 52.701 1.00 29.59 244 GLU A N 1
ATOM 1837 C CA . GLU A 1 256 ? 55.179 11.268 51.825 1.00 29.49 244 GLU A CA 1
ATOM 1838 C C . GLU A 1 256 ? 54.674 12.485 52.579 1.00 29.14 244 GLU A C 1
ATOM 1839 O O . GLU A 1 256 ? 53.512 12.513 52.983 1.00 28.43 244 GLU A O 1
ATOM 1841 N N . ILE A 1 257 ? 55.534 13.485 52.772 1.00 29.29 245 ILE A N 1
ATOM 1842 C CA . ILE A 1 257 ? 55.128 14.719 53.449 1.00 30.53 245 ILE A CA 1
ATOM 1843 C C . ILE A 1 257 ? 55.208 15.940 52.541 1.00 30.04 245 ILE A C 1
ATOM 1844 O O . ILE A 1 257 ? 56.202 16.132 51.833 1.00 30.54 245 ILE A O 1
ATOM 1849 N N . HIS A 1 258 ? 54.142 16.750 52.571 1.00 30.43 246 HIS A N 1
ATOM 1850 C CA . HIS A 1 258 ? 54.064 18.022 51.852 1.00 28.51 246 HIS A CA 1
ATOM 1851 C C . HIS A 1 258 ? 53.710 19.151 52.823 1.00 28.06 246 HIS A C 1
ATOM 1852 O O . HIS A 1 258 ? 52.746 19.061 53.562 1.00 25.51 246 HIS A O 1
ATOM 1859 N N . LEU A 1 259 ? 54.530 20.204 52.822 1.00 30.30 247 LEU A N 1
ATOM 1860 C CA . LEU A 1 259 ? 54.284 21.403 53.620 1.00 29.96 247 LEU A CA 1
ATOM 1861 C C . LEU A 1 259 ? 53.384 22.289 52.790 1.00 29.18 247 LEU A C 1
ATOM 1862 O O . LEU A 1 259 ? 53.851 22.896 51.824 1.00 31.52 247 LEU A O 1
ATOM 1867 N N . ILE A 1 260 ? 52.107 22.363 53.161 1.00 27.12 248 ILE A N 1
ATOM 1868 C CA . ILE A 1 260 ? 51.144 23.183 52.424 1.00 26.25 248 ILE A CA 1
ATOM 1869 C C . ILE A 1 260 ? 51.028 24.615 52.981 1.00 25.79 248 ILE A C 1
ATOM 1870 O O . ILE A 1 260 ? 50.554 25.513 52.307 1.00 26.85 248 ILE A O 1
ATOM 1875 N N . GLY A 1 261 ? 51.470 24.836 54.201 1.00 25.76 249 GLY A N 1
ATOM 1876 C CA . GLY A 1 261 ? 51.574 26.196 54.690 1.00 25.71 249 GLY A CA 1
ATOM 1877 C C . GLY A 1 261 ? 52.751 26.371 55.606 1.00 25.24 249 GLY A C 1
ATOM 1878 O O . GLY A 1 261 ? 53.078 25.505 56.386 1.00 24.98 249 GLY A O 1
ATOM 1879 N N . ASN A 1 262 ? 53.386 27.519 55.503 1.00 26.07 250 ASN A N 1
ATOM 1880 C CA . ASN A 1 262 ? 54.477 27.892 56.411 1.00 26.95 250 ASN A CA 1
ATOM 1881 C C . ASN A 1 262 ? 54.798 29.354 56.192 1.00 25.98 250 ASN A C 1
ATOM 1882 O O . ASN A 1 262 ? 54.232 29.982 55.316 1.00 27.21 250 ASN A O 1
ATOM 1887 N N . VAL A 1 263 ? 55.730 29.906 56.941 1.00 26.72 251 VAL A N 1
ATOM 1888 C CA . VAL A 1 263 ? 56.009 31.351 56.817 1.00 27.53 251 VAL A CA 1
ATOM 1889 C C . VAL A 1 263 ? 56.594 31.750 55.427 1.00 27.38 251 VAL A C 1
ATOM 1890 O O . VAL A 1 263 ? 56.419 32.885 54.940 1.00 25.55 251 VAL A O 1
ATOM 1894 N N . GLN A 1 264 ? 57.251 30.807 54.759 1.00 29.73 252 GLN A N 1
ATOM 1895 C CA . GLN A 1 264 ? 57.781 31.084 53.421 1.00 30.06 252 GLN A CA 1
ATOM 1896 C C . GLN A 1 264 ? 56.661 31.353 52.417 1.00 28.86 252 GLN A C 1
ATOM 1897 O O . GLN A 1 264 ? 56.760 32.311 51.629 1.00 28.71 252 GLN A O 1
ATOM 1903 N N . LYS A 1 265 ? 55.599 30.536 52.448 1.00 27.17 253 LYS A N 1
ATOM 1904 C CA . LYS A 1 265 ? 54.490 30.697 51.494 1.00 27.53 253 LYS A CA 1
ATOM 1905 C C . LYS A 1 265 ? 53.884 32.091 51.646 1.00 27.11 253 LYS A C 1
ATOM 1906 O O . LYS A 1 265 ? 53.522 32.728 50.656 1.00 27.59 253 LYS A O 1
ATOM 1909 N N . VAL A 1 266 ? 53.827 32.567 52.886 1.00 26.77 254 VAL A N 1
ATOM 1910 C CA . VAL A 1 266 ? 53.183 33.826 53.212 1.00 28.05 254 VAL A CA 1
ATOM 1911 C C . VAL A 1 266 ? 54.043 34.979 52.781 1.00 26.37 254 VAL A C 1
ATOM 1912 O O . VAL A 1 266 ? 53.536 35.983 52.321 1.00 25.45 254 VAL A O 1
ATOM 1916 N N . CYS A 1 267 ? 55.347 34.832 52.919 1.00 26.05 255 CYS A N 1
ATOM 1917 C CA . CYS A 1 267 ? 56.260 35.845 52.411 1.00 26.38 255 CYS A CA 1
ATOM 1918 C C . CYS A 1 267 ? 56.273 35.923 50.900 1.00 26.26 255 CYS A C 1
ATOM 1919 O O . CYS A 1 267 ? 56.371 37.019 50.344 1.00 25.68 255 CYS A O 1
ATOM 1922 N N . ASP A 1 268 ? 56.188 34.759 50.248 1.00 25.82 256 ASP A N 1
ATOM 1923 C CA . ASP A 1 268 ? 56.147 34.685 48.782 1.00 25.47 256 ASP A CA 1
ATOM 1924 C C . ASP A 1 268 ? 54.926 35.376 48.237 1.00 24.55 256 ASP A C 1
ATOM 1925 O O . ASP A 1 268 ? 55.024 36.049 47.220 1.00 23.97 256 ASP A O 1
ATOM 1930 N N . GLU A 1 269 ? 53.784 35.191 48.897 1.00 24.60 257 GLU A N 1
ATOM 1931 C CA . GLU A 1 269 ? 52.539 35.791 48.440 1.00 24.57 257 GLU A CA 1
ATOM 1932 C C . GLU A 1 269 ? 52.584 37.303 48.621 1.00 25.37 257 GLU A C 1
ATOM 1933 O O . GLU A 1 269 ? 52.132 38.047 47.747 1.00 26.11 257 GLU A O 1
ATOM 1939 N N . ALA A 1 270 ? 53.132 37.768 49.733 1.00 25.63 258 ALA A N 1
ATOM 1940 C CA . ALA A 1 270 ? 53.253 39.208 49.938 1.00 26.90 258 ALA A CA 1
ATOM 1941 C C . ALA A 1 270 ? 54.168 39.785 48.882 1.00 27.70 258 ALA A C 1
ATOM 1942 O O . ALA A 1 270 ? 53.860 40.836 48.326 1.00 28.78 258 ALA A O 1
ATOM 1944 N N . LYS A 1 271 ? 55.273 39.098 48.580 1.00 28.18 259 LYS A N 1
ATOM 1945 C CA . LYS A 1 271 ? 56.184 39.557 47.509 1.00 29.17 259 LYS A CA 1
ATOM 1946 C C . LYS A 1 271 ? 55.484 39.731 46.162 1.00 29.60 259 LYS A C 1
ATOM 1947 O O . LYS A 1 271 ? 55.685 40.741 45.462 1.00 31.29 259 LYS A O 1
ATOM 1953 N N . SER A 1 272 ? 54.674 38.749 45.790 1.00 27.84 260 SER A N 1
ATOM 1954 C CA . SER A 1 272 ? 54.017 38.820 44.511 1.00 27.67 260 SER A CA 1
ATOM 1955 C C . SER A 1 272 ? 52.833 39.811 44.533 1.00 26.91 260 SER A C 1
ATOM 1956 O O . SER A 1 272 ? 52.575 40.446 43.532 1.00 27.75 260 SER A O 1
ATOM 1959 N N . LEU A 1 273 ? 52.138 39.958 45.662 1.00 26.25 261 LEU A N 1
ATOM 1960 C CA . LEU A 1 273 ? 51.057 40.944 45.784 1.00 24.60 261 LEU A CA 1
ATOM 1961 C C . LEU A 1 273 ? 51.629 42.355 45.680 1.00 24.60 261 LEU A C 1
ATOM 1962 O O . LEU A 1 273 ? 51.046 43.221 45.024 1.00 22.35 261 LEU A O 1
ATOM 1967 N N . ALA A 1 274 ? 52.765 42.578 46.339 1.00 25.32 262 ALA A N 1
ATOM 1968 C CA . ALA A 1 274 ? 53.481 43.860 46.284 1.00 25.79 262 ALA A CA 1
ATOM 1969 C C . ALA A 1 274 ? 53.961 44.206 44.880 1.00 25.78 262 ALA A C 1
ATOM 1970 O O . ALA A 1 274 ? 53.787 45.335 44.430 1.00 24.77 262 ALA A O 1
ATOM 1972 N N . LYS A 1 275 ? 54.557 43.244 44.182 1.00 26.99 263 LYS A N 1
ATOM 1973 C CA . LYS A 1 275 ? 54.915 43.466 42.769 1.00 28.03 263 LYS A CA 1
ATOM 1974 C C . LYS A 1 275 ? 53.696 43.835 41.950 1.00 27.62 263 LYS A C 1
ATOM 1975 O O . LYS A 1 275 ? 53.754 44.738 41.143 1.00 28.89 263 LYS A O 1
ATOM 1981 N N . GLU A 1 276 ? 52.584 43.148 42.196 1.00 28.41 264 GLU A N 1
ATOM 1982 C CA . GLU A 1 276 ? 51.323 43.349 41.474 1.00 29.06 264 GLU A CA 1
ATOM 1983 C C . GLU A 1 276 ? 50.777 44.766 41.657 1.00 28.17 264 GLU A C 1
ATOM 1984 O O . GLU A 1 276 ? 49.942 45.213 40.874 1.00 28.86 264 GLU A O 1
ATOM 1990 N N . LYS A 1 277 ? 51.250 45.469 42.687 1.00 28.45 265 LYS A N 1
ATOM 1991 C CA . LYS A 1 277 ? 50.811 46.831 42.963 1.00 29.44 265 LYS A CA 1
ATOM 1992 C C . LYS A 1 277 ? 51.844 47.881 42.569 1.00 29.26 265 LYS A C 1
ATOM 1993 O O . LYS A 1 277 ? 51.669 49.034 42.914 1.00 30.59 265 LYS A O 1
ATOM 1999 N N . GLY A 1 278 ? 52.913 47.500 41.868 1.00 28.15 266 GLY A N 1
ATOM 2000 C CA . GLY A 1 278 ? 53.916 48.460 41.389 1.00 27.28 266 GLY A CA 1
ATOM 2001 C C . GLY A 1 278 ? 55.145 48.638 42.268 1.00 28.21 266 GLY A C 1
ATOM 2002 O O . GLY A 1 278 ? 55.924 49.565 42.058 1.00 30.08 266 GLY A O 1
ATOM 2003 N N . PHE A 1 279 ? 55.347 47.748 43.237 1.00 28.15 267 PHE A N 1
ATOM 2004 C CA . PHE A 1 279 ? 56.490 47.858 44.152 1.00 27.82 267 PHE A CA 1
ATOM 2005 C C . PHE A 1 279 ? 57.671 47.019 43.717 1.00 28.31 267 PHE A C 1
ATOM 2006 O O . PHE A 1 279 ? 57.502 45.893 43.269 1.00 31.79 267 PHE A O 1
ATOM 2014 N N . ASN A 1 280 ? 58.868 47.565 43.856 1.00 26.40 268 ASN A N 1
ATOM 2015 C CA . ASN A 1 280 ? 60.057 46.755 43.804 1.00 27.12 268 ASN A CA 1
ATOM 2016 C C . ASN A 1 280 ? 60.053 45.986 45.131 1.00 26.84 268 ASN A C 1
ATOM 2017 O O . ASN A 1 280 ? 60.161 46.607 46.192 1.00 26.92 268 ASN A O 1
ATOM 2022 N N . ALA A 1 281 ? 59.910 44.663 45.075 1.00 24.66 269 ALA A N 1
ATOM 2023 C CA . ALA A 1 281 ? 59.710 43.868 46.277 1.00 24.61 269 ALA A CA 1
ATOM 2024 C C . ALA A 1 281 ? 60.743 42.777 46.412 1.00 25.72 269 ALA A C 1
ATOM 2025 O O . ALA A 1 281 ? 61.074 42.106 45.420 1.00 24.87 269 ALA A O 1
ATOM 2027 N N . GLU A 1 282 ? 61.253 42.601 47.640 1.00 26.29 270 GLU A N 1
ATOM 2028 C CA . GLU A 1 282 ? 62.100 41.439 47.970 1.00 25.77 270 GLU A CA 1
ATOM 2029 C C . GLU A 1 282 ? 61.885 40.942 49.407 1.00 26.36 270 GLU A C 1
ATOM 2030 O O . GLU A 1 282 ? 61.483 41.709 50.305 1.00 29.01 270 GLU A O 1
ATOM 2036 N N . ILE A 1 283 ? 62.148 39.651 49.587 1.00 25.63 271 ILE A N 1
ATOM 2037 C CA . ILE A 1 283 ? 62.168 38.995 50.868 1.00 26.41 271 ILE A CA 1
ATOM 2038 C C . ILE A 1 283 ? 63.566 39.042 51.426 1.00 27.07 271 ILE A C 1
ATOM 2039 O O . ILE A 1 283 ? 64.489 38.450 50.848 1.00 30.13 271 ILE A O 1
ATOM 2044 N N . ILE A 1 284 ? 63.735 39.702 52.565 1.00 29.32 272 ILE A N 1
ATOM 2045 C CA . ILE A 1 284 ? 65.055 39.826 53.214 1.00 27.81 272 ILE A CA 1
ATOM 2046 C C . ILE A 1 284 ? 65.407 38.602 54.055 1.00 28.62 272 ILE A C 1
ATOM 2047 O O . ILE A 1 284 ? 66.553 38.146 54.074 1.00 28.77 272 ILE A O 1
ATOM 2052 N N . THR A 1 285 ? 64.427 38.073 54.771 1.00 29.66 273 THR A N 1
ATOM 2053 C CA . THR A 1 285 ? 64.612 36.789 55.432 1.00 29.34 273 THR A CA 1
ATOM 2054 C C . THR A 1 285 ? 63.292 36.211 55.850 1.00 29.73 273 THR A C 1
ATOM 2055 O O . THR A 1 285 ? 62.348 36.965 56.101 1.00 29.52 273 THR A O 1
ATOM 2059 N N . THR A 1 286 ? 63.245 34.872 55.915 1.00 29.17 274 THR A N 1
ATOM 2060 C CA . THR A 1 286 ? 62.091 34.131 56.431 1.00 28.91 274 THR A CA 1
ATOM 2061 C C . THR A 1 286 ? 62.468 33.335 57.704 1.00 29.50 274 THR A C 1
ATOM 2062 O O . THR A 1 286 ? 61.657 32.536 58.200 1.00 30.09 274 THR A O 1
ATOM 2066 N N . SER A 1 287 ? 63.675 33.562 58.231 1.00 27.78 275 SER A N 1
ATOM 2067 C CA . SER A 1 287 ? 64.138 32.897 59.454 1.00 27.16 275 SER A CA 1
ATOM 2068 C C . SER A 1 287 ? 64.411 33.869 60.622 1.00 26.46 275 SER A C 1
ATOM 2069 O O . SER A 1 287 ? 65.285 33.630 61.459 1.00 26.60 275 SER A O 1
ATOM 2072 N N . LEU A 1 288 ? 63.611 34.925 60.717 1.00 25.95 276 LEU A N 1
ATOM 2073 C CA . LEU A 1 288 ? 63.776 35.931 61.772 1.00 26.75 276 LEU A CA 1
ATOM 2074 C C . LEU A 1 288 ? 63.469 35.325 63.138 1.00 27.43 276 LEU A C 1
ATOM 2075 O O . LEU A 1 288 ? 62.432 34.694 63.324 1.00 28.59 276 LEU A O 1
ATOM 2080 N N . ASP A 1 289 ? 64.385 35.481 64.088 1.00 28.00 277 ASP A N 1
ATOM 2081 C CA . ASP A 1 289 ? 64.181 34.914 65.435 1.00 27.44 277 ASP A CA 1
ATOM 2082 C C . ASP A 1 289 ? 64.786 35.685 66.620 1.00 27.40 277 ASP A C 1
ATOM 2083 O O . ASP A 1 289 ? 64.839 35.163 67.720 1.00 26.97 277 ASP A O 1
ATOM 2088 N N . CYS A 1 290 ? 65.245 36.911 66.409 1.00 29.43 278 CYS A N 1
ATOM 2089 C CA . CYS A 1 290 ? 65.852 37.715 67.484 1.00 30.69 278 CYS A CA 1
ATOM 2090 C C . CYS A 1 290 ? 64.800 38.461 68.344 1.00 29.16 278 CYS A C 1
ATOM 2091 O O . CYS A 1 290 ? 63.589 38.288 68.175 1.00 30.49 278 CYS A O 1
ATOM 2094 N N . GLU A 1 291 ? 65.287 39.269 69.276 1.00 30.19 279 GLU A N 1
ATOM 2095 C CA . GLU A 1 291 ? 64.436 40.106 70.136 1.00 31.01 279 GLU A CA 1
ATOM 2096 C C . GLU A 1 291 ? 63.572 41.018 69.270 1.00 29.22 279 GLU A C 1
ATOM 2097 O O . GLU A 1 291 ? 64.070 41.580 68.270 1.00 27.63 279 GLU A O 1
ATOM 2103 N N . ALA A 1 292 ? 62.289 41.116 69.635 1.00 27.31 280 ALA A N 1
ATOM 2104 C CA . ALA A 1 292 ? 61.295 41.807 68.830 1.00 27.26 280 ALA A CA 1
ATOM 2105 C C . ALA A 1 292 ? 61.581 43.300 68.655 1.00 28.21 280 ALA A C 1
ATOM 2106 O O . ALA A 1 292 ? 61.564 43.810 67.527 1.00 27.85 280 ALA A O 1
ATOM 2108 N N . ARG A 1 293 ? 61.846 44.003 69.752 1.00 28.96 281 ARG A N 1
ATOM 2109 C CA . ARG A 1 293 ? 62.134 45.444 69.677 1.00 28.90 281 ARG A CA 1
ATOM 2110 C C . ARG A 1 293 ? 63.432 45.766 68.891 1.00 29.01 281 ARG A C 1
ATOM 2111 O O . ARG A 1 293 ? 63.544 46.818 68.208 1.00 27.32 281 ARG A O 1
ATOM 2119 N N . GLU A 1 294 ? 64.407 44.862 68.978 1.00 28.81 282 GLU A N 1
ATOM 2120 C CA . GLU A 1 294 ? 65.678 45.060 68.286 1.00 27.91 282 GLU A CA 1
ATOM 2121 C C . GLU A 1 294 ? 65.501 44.783 66.795 1.00 28.07 282 GLU A C 1
ATOM 2122 O O . GLU A 1 294 ? 66.052 45.507 65.959 1.00 29.71 282 GLU A O 1
ATOM 2128 N N . ALA A 1 295 ? 64.697 43.777 66.462 1.00 28.06 283 ALA A N 1
ATOM 2129 C CA . ALA A 1 295 ? 64.282 43.548 65.078 1.00 27.61 283 ALA A CA 1
ATOM 2130 C C . ALA A 1 295 ? 63.537 44.760 64.454 1.00 27.15 283 ALA A C 1
ATOM 2131 O O . ALA A 1 295 ? 63.629 44.997 63.243 1.00 27.43 283 ALA A O 1
ATOM 2133 N N . GLY A 1 296 ? 62.774 45.503 65.259 1.00 25.54 284 GLY A N 1
ATOM 2134 C CA . GLY A 1 296 ? 62.041 46.670 64.750 1.00 24.56 284 GLY A CA 1
ATOM 2135 C C . GLY A 1 296 ? 63.015 47.755 64.317 1.00 25.80 284 GLY A C 1
ATOM 2136 O O . GLY A 1 296 ? 62.818 48.401 63.300 1.00 25.62 284 GLY A O 1
ATOM 2137 N N . ARG A 1 297 ? 64.080 47.940 65.096 1.00 26.00 285 ARG A N 1
ATOM 2138 C CA . ARG A 1 297 ? 65.133 48.906 64.784 1.00 27.50 285 ARG A CA 1
ATOM 2139 C C . ARG A 1 297 ? 65.974 48.518 63.573 1.00 27.59 285 ARG A C 1
ATOM 2140 O O . ARG A 1 297 ? 66.361 49.379 62.788 1.00 27.31 285 ARG A O 1
ATOM 2148 N N . PHE A 1 298 ? 66.266 47.230 63.436 1.00 28.40 286 PHE A N 1
ATOM 2149 C CA . PHE A 1 298 ? 67.052 46.738 62.302 1.00 28.68 286 PHE A CA 1
ATOM 2150 C C . PHE A 1 298 ? 66.276 46.998 61.016 1.00 27.96 286 PHE A C 1
ATOM 2151 O O . PHE A 1 298 ? 66.796 47.566 60.051 1.00 29.14 286 PHE A O 1
ATOM 2159 N N . ILE A 1 299 ? 65.006 46.609 61.023 1.00 29.06 287 ILE A N 1
ATOM 2160 C CA . ILE A 1 299 ? 64.135 46.796 59.872 1.00 27.74 287 ILE A CA 1
ATOM 2161 C C . ILE A 1 299 ? 63.981 48.295 59.566 1.00 27.34 287 ILE A C 1
ATOM 2162 O O . ILE A 1 299 ? 64.108 48.722 58.425 1.00 28.36 287 ILE A O 1
ATOM 2167 N N . ALA A 1 300 ? 63.732 49.095 60.595 1.00 27.52 288 ALA A N 1
ATOM 2168 C CA . ALA A 1 300 ? 63.760 50.551 60.451 1.00 27.26 288 ALA A CA 1
ATOM 2169 C C . ALA A 1 300 ? 65.050 51.039 59.760 1.00 27.47 288 ALA A C 1
ATOM 2170 O O . ALA A 1 300 ? 64.983 51.870 58.871 1.00 27.78 288 ALA A O 1
ATOM 2172 N N . SER A 1 301 ? 66.210 50.506 60.143 1.00 27.44 289 SER A N 1
ATOM 2173 C CA . SER A 1 301 ? 67.485 50.935 59.545 1.00 26.74 289 SER A CA 1
ATOM 2174 C C . SER A 1 301 ? 67.555 50.601 58.083 1.00 26.12 289 SER A C 1
ATOM 2175 O O . SER A 1 301 ? 68.141 51.365 57.313 1.00 26.14 289 SER A O 1
ATOM 2178 N N . ILE A 1 302 ? 66.985 49.452 57.705 1.00 26.33 290 ILE A N 1
ATOM 2179 C CA . ILE A 1 302 ? 66.901 49.065 56.280 1.00 27.29 290 ILE A CA 1
ATOM 2180 C C . ILE A 1 302 ? 65.954 50.011 55.522 1.00 26.66 290 ILE A C 1
ATOM 2181 O O . ILE A 1 302 ? 66.295 50.484 54.442 1.00 27.58 290 ILE A O 1
ATOM 2194 N N . LYS A 1 304 ? 65.358 53.107 56.171 1.00 27.18 292 LYS A N 1
ATOM 2195 C CA . LYS A 1 304 ? 66.055 54.383 56.030 1.00 26.82 292 LYS A CA 1
ATOM 2196 C C . LYS A 1 304 ? 67.079 54.307 54.898 1.00 26.64 292 LYS A C 1
ATOM 2197 O O . LYS A 1 304 ? 67.307 55.287 54.188 1.00 25.33 292 LYS A O 1
ATOM 2203 N N . GLU A 1 305 ? 67.682 53.139 54.714 1.00 25.37 293 GLU A N 1
ATOM 2204 C CA . GLU A 1 305 ? 68.620 52.985 53.620 1.00 25.73 293 GLU A CA 1
ATOM 2205 C C . GLU A 1 305 ? 67.896 53.135 52.278 1.00 26.54 293 GLU A C 1
ATOM 2206 O O . GLU A 1 305 ? 68.381 53.813 51.368 1.00 27.65 293 GLU A O 1
ATOM 2212 N N . VAL A 1 306 ? 66.737 52.505 52.170 1.00 26.32 294 VAL A N 1
ATOM 2213 C CA . VAL A 1 306 ? 65.928 52.586 50.959 1.00 25.85 294 VAL A CA 1
ATOM 2214 C C . VAL A 1 306 ? 65.461 54.011 50.744 1.00 26.65 294 VAL A C 1
ATOM 2215 O O . VAL A 1 306 ? 65.572 54.549 49.640 1.00 28.75 294 VAL A O 1
ATOM 2219 N N . LYS A 1 307 ? 64.935 54.618 51.799 1.00 26.05 295 LYS A N 1
ATOM 2220 C CA . LYS A 1 307 ? 64.419 55.972 51.699 1.00 26.04 295 LYS A CA 1
ATOM 2221 C C . LYS A 1 307 ? 65.495 56.963 51.198 1.00 25.57 295 LYS A C 1
ATOM 2222 O O . LYS A 1 307 ? 65.265 57.649 50.223 1.00 26.84 295 LYS A O 1
ATOM 2228 N N . PHE A 1 308 ? 66.667 57.001 51.824 1.00 25.68 296 PHE A N 1
ATOM 2229 C CA . PHE A 1 308 ? 67.688 58.028 51.528 1.00 24.85 296 PHE A CA 1
ATOM 2230 C C . PHE A 1 308 ? 68.744 57.616 50.541 1.00 24.60 296 PHE A C 1
ATOM 2231 O O . PHE A 1 308 ? 69.360 58.478 49.952 1.00 23.60 296 PHE A O 1
ATOM 2239 N N . LYS A 1 309 ? 68.989 56.319 50.379 1.00 25.10 297 LYS A N 1
ATOM 2240 C CA . LYS A 1 309 ? 70.020 55.867 49.443 1.00 25.66 297 LYS A CA 1
ATOM 2241 C C . LYS A 1 309 ? 69.495 54.934 48.356 1.00 26.16 297 LYS A C 1
ATOM 2242 O O . LYS A 1 309 ? 70.235 54.546 47.470 1.00 26.85 297 LYS A O 1
ATOM 2248 N N . ASP A 1 310 ? 68.223 54.578 48.399 1.00 26.79 298 ASP A N 1
ATOM 2249 C CA . ASP A 1 310 ? 67.631 53.790 47.333 1.00 27.64 298 ASP A CA 1
ATOM 2250 C C . ASP A 1 310 ? 68.308 52.432 47.149 1.00 27.88 298 ASP A C 1
ATOM 2251 O O . ASP A 1 310 ? 68.423 51.928 46.031 1.00 28.83 298 ASP A O 1
ATOM 2256 N N . ARG A 1 311 ? 68.720 51.829 48.255 1.00 27.96 299 ARG A N 1
ATOM 2257 C CA . ARG A 1 311 ? 69.197 50.456 48.244 1.00 27.69 299 ARG A CA 1
ATOM 2258 C C . ARG A 1 311 ? 68.864 49.894 49.618 1.00 28.02 299 ARG A C 1
ATOM 2259 O O . ARG A 1 311 ? 68.691 50.665 50.558 1.00 28.15 299 ARG A O 1
ATOM 2267 N N . PRO A 1 312 ? 68.735 48.562 49.755 1.00 28.73 300 PRO A N 1
ATOM 2268 C CA . PRO A 1 312 ? 68.906 47.492 48.791 1.00 29.42 300 PRO A CA 1
ATOM 2269 C C . PRO A 1 312 ? 67.777 47.381 47.763 1.00 30.02 300 PRO A C 1
ATOM 2270 O O . PRO A 1 312 ? 67.874 46.554 46.876 1.00 31.47 300 PRO A O 1
ATOM 2274 N N . LEU A 1 313 ? 66.721 48.189 47.887 1.00 30.14 301 LEU A N 1
ATOM 2275 C CA . LEU A 1 313 ? 65.685 48.304 46.839 1.00 28.81 301 LEU A CA 1
ATOM 2276 C C . LEU A 1 313 ? 65.451 49.776 46.505 1.00 28.87 301 LEU A C 1
ATOM 2277 O O . LEU A 1 313 ? 65.627 50.646 47.363 1.00 29.11 301 LEU A O 1
ATOM 2282 N N . LYS A 1 314 ? 65.044 50.038 45.264 1.00 27.68 302 LYS A N 1
ATOM 2283 C CA . LYS A 1 314 ? 64.730 51.378 44.821 1.00 27.61 302 LYS A CA 1
ATOM 2284 C C . LYS A 1 314 ? 63.264 51.631 45.108 1.00 28.11 302 LYS A C 1
ATOM 2285 O O . LYS A 1 314 ? 62.428 50.721 45.009 1.00 27.51 302 LYS A O 1
ATOM 2291 N N . LYS A 1 315 ? 62.956 52.878 45.448 1.00 27.69 303 LYS A N 1
ATOM 2292 C CA . LYS A 1 315 ? 61.581 53.309 45.663 1.00 26.91 303 LYS A CA 1
ATOM 2293 C C . LYS A 1 315 ? 60.810 53.288 44.339 1.00 25.89 303 LYS A C 1
ATOM 2294 O O . LYS A 1 315 ? 61.322 53.711 43.319 1.00 25.63 303 LYS A O 1
ATOM 2300 N N . PRO A 1 316 ? 59.555 52.831 44.353 1.00 26.68 304 PRO A N 1
ATOM 2301 C CA . PRO A 1 316 ? 58.758 52.409 45.507 1.00 25.86 304 PRO A CA 1
ATOM 2302 C C . PRO A 1 316 ? 59.115 50.998 45.920 1.00 25.21 304 PRO A C 1
ATOM 2303 O O . PRO A 1 316 ? 59.117 50.102 45.086 1.00 24.92 304 PRO A O 1
ATOM 2307 N N . ALA A 1 317 ? 59.421 50.792 47.193 1.00 26.40 305 ALA A N 1
ATOM 2308 C CA . ALA A 1 317 ? 59.986 49.501 47.640 1.00 26.29 305 ALA A CA 1
ATOM 2309 C C . ALA A 1 317 ? 59.095 48.836 48.661 1.00 25.20 305 ALA A C 1
ATOM 2310 O O . ALA A 1 317 ? 58.391 49.520 49.400 1.00 24.54 305 ALA A O 1
ATOM 2312 N N . ALA A 1 318 ? 59.141 47.505 48.666 1.00 24.19 306 ALA A N 1
ATOM 2313 C CA . ALA A 1 318 ? 58.472 46.682 49.649 1.00 25.01 306 ALA A CA 1
ATOM 2314 C C . ALA A 1 318 ? 59.453 45.628 50.165 1.00 25.98 306 ALA A C 1
ATOM 2315 O O . ALA A 1 318 ? 59.834 44.720 49.427 1.00 24.92 306 ALA A O 1
ATOM 2317 N N . LEU A 1 319 ? 59.863 45.779 51.431 1.00 26.17 307 LEU A N 1
ATOM 2318 C CA . LEU A 1 319 ? 60.757 44.844 52.097 1.00 26.76 307 LEU A CA 1
ATOM 2319 C C . LEU A 1 319 ? 59.911 43.856 52.873 1.00 28.36 307 LEU A C 1
ATOM 2320 O O . LEU A 1 319 ? 59.077 44.276 53.668 1.00 29.25 307 LEU A O 1
ATOM 2325 N N . ILE A 1 320 ? 60.144 42.553 52.682 1.00 29.33 308 ILE A N 1
ATOM 2326 C CA . ILE A 1 320 ? 59.333 41.512 53.368 1.00 29.42 308 ILE A CA 1
ATOM 2327 C C . ILE A 1 320 ? 60.153 40.671 54.366 1.00 29.73 308 ILE A C 1
ATOM 2328 O O . ILE A 1 320 ? 61.231 40.148 54.038 1.00 29.80 308 ILE A O 1
ATOM 2333 N N . PHE A 1 321 ? 59.612 40.533 55.581 1.00 29.01 309 PHE A N 1
ATOM 2334 C CA . PHE A 1 321 ? 60.231 39.726 56.650 1.00 28.04 309 PHE A CA 1
ATOM 2335 C C . PHE A 1 321 ? 59.244 38.732 57.280 1.00 26.83 309 PHE A C 1
ATOM 2336 O O . PHE A 1 321 ? 58.059 39.021 57.483 1.00 25.33 309 PHE A O 1
ATOM 2344 N N . GLY A 1 322 ? 59.756 37.541 57.570 1.00 27.80 310 GLY A N 1
ATOM 2345 C CA . GLY A 1 322 ? 58.987 36.502 58.237 1.00 26.90 310 GLY A CA 1
ATOM 2346 C C . GLY A 1 322 ? 59.838 35.827 59.289 1.00 25.75 310 GLY A C 1
ATOM 2347 O O . GLY A 1 322 ? 61.054 35.765 59.154 1.00 24.58 310 GLY A O 1
ATOM 2348 N N . GLY A 1 323 ? 59.192 35.325 60.330 1.00 25.36 311 GLY A N 1
ATOM 2349 C CA . GLY A 1 323 ? 59.877 34.550 61.347 1.00 25.46 311 GLY A CA 1
ATOM 2350 C C . GLY A 1 323 ? 59.101 34.444 62.630 1.00 26.18 311 GLY A C 1
ATOM 2351 O O . GLY A 1 323 ? 57.873 34.488 62.635 1.00 27.87 311 GLY A O 1
ATOM 2352 N N . GLU A 1 324 ? 59.816 34.314 63.734 1.00 27.70 312 GLU A N 1
ATOM 2353 C CA . GLU A 1 324 ? 59.179 34.255 65.055 1.00 28.78 312 GLU A CA 1
ATOM 2354 C C . GLU A 1 324 ? 60.093 34.920 66.108 1.00 28.31 312 GLU A C 1
ATOM 2355 O O . GLU A 1 324 ? 60.982 34.282 66.681 1.00 27.53 312 GLU A O 1
ATOM 2361 N N . THR A 1 325 ? 59.873 36.217 66.337 1.00 29.63 313 THR A N 1
ATOM 2362 C CA . THR A 1 325 ? 60.687 36.990 67.290 1.00 29.35 313 THR A CA 1
ATOM 2363 C C . THR A 1 325 ? 60.342 36.549 68.703 1.00 29.68 313 THR A C 1
ATOM 2364 O O . THR A 1 325 ? 59.437 35.730 68.893 1.00 29.84 313 THR A O 1
ATOM 2368 N N . VAL A 1 326 ? 61.090 37.060 69.679 1.00 29.77 314 VAL A N 1
ATOM 2369 C CA . VAL A 1 326 ? 60.812 36.828 71.099 1.00 28.71 314 VAL A CA 1
ATOM 2370 C C . VAL A 1 326 ? 60.866 38.134 71.854 1.00 28.17 314 VAL A C 1
ATOM 2371 O O . VAL A 1 326 ? 61.395 39.135 71.358 1.00 28.96 314 VAL A O 1
ATOM 2375 N N . VAL A 1 327 ? 60.320 38.111 73.061 1.00 27.83 315 VAL A N 1
ATOM 2376 C CA . VAL A 1 327 ? 60.322 39.271 73.936 1.00 28.48 315 VAL A CA 1
ATOM 2377 C C . VAL A 1 327 ? 60.774 38.791 75.297 1.00 26.55 315 VAL A C 1
ATOM 2378 O O . VAL A 1 327 ? 60.185 37.864 75.806 1.00 26.67 315 VAL A O 1
ATOM 2382 N N . HIS A 1 328 ? 61.826 39.398 75.853 1.00 26.35 316 HIS A N 1
ATOM 2383 C CA . HIS A 1 328 ? 62.247 39.135 77.232 1.00 25.37 316 HIS A CA 1
ATOM 2384 C C . HIS A 1 328 ? 61.425 40.056 78.109 1.00 25.15 316 HIS A C 1
ATOM 2385 O O . HIS A 1 328 ? 61.675 41.246 78.180 1.00 26.05 316 HIS A O 1
ATOM 2387 N N . VAL A 1 329 ? 60.419 39.504 78.763 1.00 25.70 317 VAL A N 1
ATOM 2388 C CA . VAL A 1 329 ? 59.415 40.320 79.391 1.00 26.79 317 VAL A CA 1
ATOM 2389 C C . VAL A 1 329 ? 59.973 40.857 80.682 1.00 28.54 317 VAL A C 1
ATOM 2390 O O . VAL A 1 329 ? 60.293 40.072 81.565 1.00 29.97 317 VAL A O 1
ATOM 2394 N N . LYS A 1 330 ? 60.084 42.189 80.778 1.00 29.68 318 LYS A N 1
ATOM 2395 C CA . LYS A 1 330 ? 60.634 42.889 81.962 1.00 29.22 318 LYS A CA 1
ATOM 2396 C C . LYS A 1 330 ? 59.547 43.664 82.755 1.00 28.53 318 LYS A C 1
ATOM 2397 O O . LYS A 1 330 ? 59.693 43.859 83.965 1.00 26.27 318 LYS A O 1
ATOM 2402 N N . GLY A 1 331 ? 58.481 44.108 82.077 1.00 27.89 319 GLY A N 1
ATOM 2403 C CA . GLY A 1 331 ? 57.421 44.904 82.714 1.00 27.49 319 GLY A CA 1
ATOM 2404 C C . GLY A 1 331 ? 56.107 44.152 82.831 1.00 27.58 319 GLY A C 1
ATOM 2405 O O . GLY A 1 331 ? 56.059 42.932 82.646 1.00 26.18 319 GLY A O 1
ATOM 2406 N N . ASN A 1 332 ? 55.035 44.878 83.145 1.00 28.26 320 ASN A N 1
ATOM 2407 C CA . ASN A 1 332 ? 53.726 44.242 83.368 1.00 29.88 320 ASN A CA 1
ATOM 2408 C C . ASN A 1 332 ? 52.608 44.752 82.454 1.00 30.20 320 ASN A C 1
ATOM 2409 O O . ASN A 1 332 ? 51.421 44.521 82.727 1.00 31.43 320 ASN A O 1
ATOM 2414 N N . GLY A 1 333 ? 52.984 45.394 81.349 1.00 29.75 321 GLY A N 1
ATOM 2415 C CA . GLY A 1 333 ? 52.009 45.874 80.382 1.00 28.43 321 GLY A CA 1
ATOM 2416 C C . GLY A 1 333 ? 51.356 44.756 79.589 1.00 27.41 321 GLY A C 1
ATOM 2417 O O . GLY A 1 333 ? 51.605 43.575 79.833 1.00 27.27 321 GLY A O 1
ATOM 2418 N N . ILE A 1 334 ? 50.513 45.134 78.636 1.00 25.55 322 ILE A N 1
ATOM 2419 C CA . ILE A 1 334 ? 49.978 44.185 77.700 1.00 25.81 322 ILE A CA 1
ATOM 2420 C C . ILE A 1 334 ? 50.470 44.511 76.276 1.00 26.80 322 ILE A C 1
ATOM 2421 O O . ILE A 1 334 ? 50.566 45.676 75.872 1.00 24.50 322 ILE A O 1
ATOM 2426 N N . GLY A 1 335 ? 50.819 43.460 75.540 1.00 28.55 323 GLY A N 1
ATOM 2427 C CA . GLY A 1 335 ? 51.460 43.590 74.242 1.00 29.48 323 GLY A CA 1
ATOM 2428 C C . GLY A 1 335 ? 51.710 42.232 73.618 1.00 31.02 323 GLY A C 1
ATOM 2429 O O . GLY A 1 335 ? 51.028 41.248 73.927 1.00 34.39 323 GLY A O 1
ATOM 2430 N N . GLY A 1 336 ? 52.670 42.174 72.713 1.00 30.12 324 GLY A N 1
ATOM 2431 C CA . GLY A 1 336 ? 52.993 40.920 72.056 1.00 29.09 324 GLY A CA 1
ATOM 2432 C C . GLY A 1 336 ? 54.214 41.175 71.224 1.00 27.93 324 GLY A C 1
ATOM 2433 O O . GLY A 1 336 ? 54.586 42.328 71.057 1.00 26.70 324 GLY A O 1
ATOM 2434 N N . ARG A 1 337 ? 54.851 40.130 70.709 1.00 27.10 325 ARG A N 1
ATOM 2435 C CA . ARG A 1 337 ? 56.061 40.348 69.924 1.00 27.86 325 ARG A CA 1
ATOM 2436 C C . ARG A 1 337 ? 55.849 41.285 68.717 1.00 29.34 325 ARG A C 1
ATOM 2437 O O . ARG A 1 337 ? 56.646 42.214 68.500 1.00 31.55 325 ARG A O 1
ATOM 2445 N N . ASN A 1 338 ? 54.795 41.057 67.931 1.00 27.88 326 ASN A N 1
ATOM 2446 C CA . ASN A 1 338 ? 54.590 41.875 66.740 1.00 26.59 326 ASN A CA 1
ATOM 2447 C C . ASN A 1 338 ? 54.269 43.337 67.090 1.00 25.99 326 ASN A C 1
ATOM 2448 O O . ASN A 1 338 ? 54.618 44.276 66.342 1.00 24.97 326 ASN A O 1
ATOM 2453 N N . GLN A 1 339 ? 53.628 43.552 68.228 1.00 26.02 327 GLN A N 1
ATOM 2454 C CA . GLN A 1 339 ? 53.273 44.919 68.633 1.00 26.38 327 GLN A CA 1
ATOM 2455 C C . GLN A 1 339 ? 54.505 45.677 69.152 1.00 26.90 327 GLN A C 1
ATOM 2456 O O . GLN A 1 339 ? 54.622 46.901 68.948 1.00 27.65 327 GLN A O 1
ATOM 2462 N N . GLU A 1 340 ? 55.439 44.954 69.779 1.00 26.19 328 GLU A N 1
ATOM 2463 C CA . GLU A 1 340 ? 56.714 45.560 70.211 1.00 27.41 328 GLU A CA 1
ATOM 2464 C C . GLU A 1 340 ? 57.609 45.891 69.034 1.00 27.24 328 GLU A C 1
ATOM 2465 O O . GLU A 1 340 ? 58.252 46.933 69.020 1.00 25.57 328 GLU A O 1
ATOM 2471 N N . LEU A 1 341 ? 57.646 44.992 68.058 1.00 27.62 329 LEU A N 1
ATOM 2472 C CA . LEU A 1 341 ? 58.431 45.208 66.851 1.00 28.43 329 LEU A CA 1
ATOM 2473 C C . LEU A 1 341 ? 57.942 46.495 66.139 1.00 29.12 329 LEU A C 1
ATOM 2474 O O . LEU A 1 341 ? 58.757 47.339 65.765 1.00 27.60 329 LEU A O 1
ATOM 2479 N N . ALA A 1 342 ? 56.618 46.657 66.011 1.00 27.81 330 ALA A N 1
ATOM 2480 C CA . ALA A 1 342 ? 56.028 47.859 65.393 1.00 26.91 330 ALA A CA 1
ATOM 2481 C C . ALA A 1 342 ? 56.271 49.128 66.213 1.00 27.62 330 ALA A C 1
ATOM 2482 O O . ALA A 1 342 ? 56.693 50.132 65.672 1.00 27.02 330 ALA A O 1
ATOM 2484 N N . LEU A 1 343 ? 56.016 49.074 67.527 1.00 27.70 331 LEU A N 1
ATOM 2485 C CA . LEU A 1 343 ? 56.299 50.221 68.422 1.00 27.25 331 LEU A CA 1
ATOM 2486 C C . LEU A 1 343 ? 57.767 50.695 68.451 1.00 26.07 331 LEU A C 1
ATOM 2487 O O . LEU A 1 343 ? 58.044 51.886 68.566 1.00 27.43 331 LEU A O 1
ATOM 2492 N N . SER A 1 344 ? 58.693 49.754 68.434 1.00 25.02 332 SER A N 1
ATOM 2493 C CA . SER A 1 344 ? 60.114 50.078 68.402 1.00 25.72 332 SER A CA 1
ATOM 2494 C C . SER A 1 344 ? 60.474 50.759 67.078 1.00 27.17 332 SER A C 1
ATOM 2495 O O . SER A 1 344 ? 61.192 51.767 67.066 1.00 25.15 332 SER A O 1
ATOM 2498 N N . ALA A 1 345 ? 59.934 50.218 65.979 1.00 29.10 333 ALA A N 1
ATOM 2499 C CA . ALA A 1 345 ? 60.148 50.769 64.648 1.00 28.99 333 ALA A CA 1
ATOM 2500 C C . ALA A 1 345 ? 59.602 52.193 64.537 1.00 30.09 333 ALA A C 1
ATOM 2501 O O . ALA A 1 345 ? 60.265 53.067 63.990 1.00 30.92 333 ALA A O 1
ATOM 2503 N N . ALA A 1 346 ? 58.404 52.435 65.059 1.00 30.51 334 ALA A N 1
ATOM 2504 C CA . ALA A 1 346 ? 57.824 53.781 64.968 1.00 30.82 334 ALA A CA 1
ATOM 2505 C C . ALA A 1 346 ? 58.718 54.838 65.629 1.00 31.20 334 ALA A C 1
ATOM 2506 O O . ALA A 1 346 ? 58.808 55.974 65.153 1.00 32.93 334 ALA A O 1
ATOM 2508 N N . ILE A 1 347 ? 59.360 54.449 66.730 1.00 30.36 335 ILE A N 1
ATOM 2509 C CA . ILE A 1 347 ? 60.352 55.276 67.404 1.00 28.62 335 ILE A CA 1
ATOM 2510 C C . ILE A 1 347 ? 61.531 55.568 66.468 1.00 28.43 335 ILE A C 1
ATOM 2511 O O . ILE A 1 347 ? 61.893 56.710 66.259 1.00 31.32 335 ILE A O 1
ATOM 2516 N N . ALA A 1 348 ? 62.114 54.516 65.907 1.00 28.81 336 ALA A N 1
ATOM 2517 C CA . ALA A 1 348 ? 63.206 54.617 64.926 1.00 27.18 336 ALA A CA 1
ATOM 2518 C C . ALA A 1 348 ? 62.870 55.401 63.635 1.00 27.47 336 ALA A C 1
ATOM 2519 O O . ALA A 1 348 ? 63.771 55.924 62.991 1.00 29.46 336 ALA A O 1
ATOM 2521 N N . LEU A 1 349 ? 61.595 55.446 63.235 1.00 27.77 337 LEU A N 1
ATOM 2522 C CA . LEU A 1 349 ? 61.185 56.121 61.996 1.00 26.00 337 LEU A CA 1
ATOM 2523 C C . LEU A 1 349 ? 60.544 57.461 62.234 1.00 27.05 337 LEU A C 1
ATOM 2524 O O . LEU A 1 349 ? 59.972 58.008 61.305 1.00 29.43 337 LEU A O 1
ATOM 2529 N N . GLU A 1 350 ? 60.597 57.996 63.452 1.00 26.82 338 GLU A N 1
ATOM 2530 C CA . GLU A 1 350 ? 59.951 59.280 63.715 1.00 26.71 338 GLU A CA 1
ATOM 2531 C C . GLU A 1 350 ? 60.434 60.321 62.710 1.00 26.27 338 GLU A C 1
ATOM 2532 O O . GLU A 1 350 ? 61.636 60.458 62.469 1.00 26.88 338 GLU A O 1
ATOM 2538 N N . GLY A 1 351 ? 59.490 61.045 62.116 1.00 25.92 339 GLY A N 1
ATOM 2539 C CA . GLY A 1 351 ? 59.806 62.197 61.282 1.00 24.85 339 GLY A CA 1
ATOM 2540 C C . GLY A 1 351 ? 60.172 61.902 59.849 1.00 24.15 339 GLY A C 1
ATOM 2541 O O . GLY A 1 351 ? 60.589 62.778 59.121 1.00 25.25 339 GLY A O 1
ATOM 2542 N N . ILE A 1 352 ? 60.018 60.666 59.424 1.00 25.93 340 ILE A N 1
ATOM 2543 C CA . ILE A 1 352 ? 60.357 60.327 58.055 1.00 26.83 340 ILE A CA 1
ATOM 2544 C C . ILE A 1 352 ? 59.083 60.161 57.249 1.00 26.48 340 ILE A C 1
ATOM 2545 O O . ILE A 1 352 ? 58.252 59.322 57.568 1.00 25.24 340 ILE A O 1
ATOM 2550 N N . GLU A 1 353 ? 58.928 60.979 56.216 1.00 28.07 341 GLU A N 1
ATOM 2551 C CA . GLU A 1 353 ? 57.823 60.840 55.276 1.00 30.88 341 GLU A CA 1
ATOM 2552 C C . GLU A 1 353 ? 57.943 59.524 54.545 1.00 28.43 341 GLU A C 1
ATOM 2553 O O . GLU A 1 353 ? 59.038 59.028 54.358 1.00 27.54 341 GLU A O 1
ATOM 2559 N N . GLY A 1 354 ? 56.811 58.974 54.127 1.00 27.86 342 GLY A N 1
ATOM 2560 C CA . GLY A 1 354 ? 56.770 57.964 53.085 1.00 27.23 342 GLY A CA 1
ATOM 2561 C C . GLY A 1 354 ? 57.038 56.540 53.513 1.00 28.05 342 GLY A C 1
ATOM 2562 O O . GLY A 1 354 ? 57.331 55.688 52.657 1.00 26.08 342 GLY A O 1
ATOM 2563 N N . VAL A 1 355 ? 56.938 56.265 54.817 1.00 28.27 343 VAL A N 1
ATOM 2564 C CA . VAL A 1 355 ? 57.258 54.942 55.336 1.00 29.77 343 VAL A CA 1
ATOM 2565 C C . VAL A 1 355 ? 56.099 54.323 56.094 1.00 31.40 343 VAL A C 1
ATOM 2566 O O . VAL A 1 355 ? 55.485 54.964 56.941 1.00 32.26 343 VAL A O 1
ATOM 2570 N N . ILE A 1 356 ? 55.801 53.065 55.776 1.00 31.63 344 ILE A N 1
ATOM 2571 C CA . ILE A 1 356 ? 54.808 52.294 56.521 1.00 29.81 344 ILE A CA 1
ATOM 2572 C C . ILE A 1 356 ? 55.411 50.961 56.907 1.00 29.49 344 ILE A C 1
ATOM 2573 O O . ILE A 1 356 ? 56.013 50.292 56.070 1.00 29.84 344 ILE A O 1
ATOM 2577 N N . LEU A 1 357 ? 55.277 50.578 58.178 1.00 29.54 345 LEU A N 1
ATOM 2578 C CA . LEU A 1 357 ? 55.614 49.211 58.588 1.00 28.82 345 LEU A CA 1
ATOM 2579 C C . LEU A 1 357 ? 54.413 48.544 59.229 1.00 29.27 345 LEU A C 1
ATOM 2580 O O . LEU A 1 357 ? 53.743 49.130 60.091 1.00 28.33 345 LEU A O 1
ATOM 2585 N N . CYS A 1 358 ? 54.190 47.295 58.830 1.00 30.20 346 CYS A N 1
ATOM 2586 C CA . CYS A 1 358 ? 53.066 46.527 59.285 1.00 28.06 346 CYS A CA 1
ATOM 2587 C C . CYS A 1 358 ? 53.527 45.159 59.691 1.00 27.15 346 CYS A C 1
ATOM 2588 O O . CYS A 1 358 ? 54.083 44.447 58.876 1.00 32.00 346 CYS A O 1
ATOM 2591 N N . SER A 1 359 ? 53.314 44.795 60.945 1.00 24.80 347 SER A N 1
ATOM 2592 C CA . SER A 1 359 ? 53.732 43.508 61.473 1.00 24.23 347 SER A CA 1
ATOM 2593 C C . SER A 1 359 ? 52.509 42.730 61.881 1.00 25.10 347 SER A C 1
ATOM 2594 O O . SER A 1 359 ? 51.544 43.334 62.361 1.00 27.34 347 SER A O 1
ATOM 2597 N N . ALA A 1 360 ? 52.516 41.407 61.721 1.00 24.71 348 ALA A N 1
ATOM 2598 C CA . ALA A 1 360 ? 51.308 40.635 62.031 1.00 25.80 348 ALA A CA 1
ATOM 2599 C C . ALA A 1 360 ? 51.554 39.191 62.415 1.00 27.41 348 ALA A C 1
ATOM 2600 O O . ALA A 1 360 ? 52.244 38.468 61.718 1.00 28.81 348 ALA A O 1
ATOM 2602 N N . GLY A 1 361 ? 50.961 38.759 63.523 1.00 28.55 349 GLY A N 1
ATOM 2603 C CA . GLY A 1 361 ? 50.893 37.347 63.816 1.00 27.40 349 GLY A CA 1
ATOM 2604 C C . GLY A 1 361 ? 49.835 36.740 62.924 1.00 26.32 349 GLY A C 1
ATOM 2605 O O . GLY A 1 361 ? 48.703 37.179 62.975 1.00 24.83 349 GLY A O 1
ATOM 2606 N N . THR A 1 362 ? 50.205 35.732 62.126 1.00 26.91 350 THR A N 1
ATOM 2607 C CA . THR A 1 362 ? 49.285 35.055 61.197 1.00 26.57 350 THR A CA 1
ATOM 2608 C C . THR A 1 362 ? 48.117 34.318 61.880 1.00 26.40 350 THR A C 1
ATOM 2609 O O . THR A 1 362 ? 47.155 33.951 61.225 1.00 27.59 350 THR A O 1
ATOM 2613 N N . ASP A 1 363 ? 48.251 34.055 63.177 1.00 29.48 351 ASP A N 1
ATOM 2614 C CA . ASP A 1 363 ? 47.133 33.790 64.105 1.00 29.89 351 ASP A CA 1
ATOM 2615 C C . ASP A 1 363 ? 45.972 34.753 63.904 1.00 30.12 351 ASP A C 1
ATOM 2616 O O . ASP A 1 363 ? 44.816 34.349 63.825 1.00 31.33 351 ASP A O 1
ATOM 2621 N N . GLY A 1 364 ? 46.311 36.044 63.911 1.00 30.21 352 GLY A N 1
ATOM 2622 C CA . GLY A 1 364 ? 45.374 37.102 64.226 1.00 30.94 352 GLY A CA 1
ATOM 2623 C C . GLY A 1 364 ? 45.445 37.506 65.692 1.00 30.72 352 GLY A C 1
ATOM 2624 O O . GLY A 1 364 ? 44.690 38.371 66.134 1.00 32.52 352 GLY A O 1
ATOM 2625 N N . THR A 1 365 ? 46.393 36.918 66.420 1.00 32.04 353 THR A N 1
ATOM 2626 C CA . THR A 1 365 ? 46.534 37.034 67.873 1.00 32.93 353 THR A CA 1
ATOM 2627 C C . THR A 1 365 ? 47.980 37.250 68.314 1.00 33.71 353 THR A C 1
ATOM 2628 O O . THR A 1 365 ? 48.756 36.305 68.407 1.00 37.68 353 THR A O 1
ATOM 2632 N N . ASP A 1 366 ? 48.324 38.485 68.620 1.00 32.69 354 ASP A N 1
ATOM 2633 C CA . ASP A 1 366 ? 49.661 38.844 69.074 1.00 32.14 354 ASP A CA 1
ATOM 2634 C C . ASP A 1 366 ? 49.622 38.942 70.589 1.00 31.90 354 ASP A C 1
ATOM 2635 O O . ASP A 1 366 ? 48.867 39.752 71.132 1.00 33.24 354 ASP A O 1
ATOM 2640 N N . GLY A 1 367 ? 50.402 38.105 71.278 1.00 31.07 355 GLY A N 1
ATOM 2641 C CA . GLY A 1 367 ? 50.359 38.051 72.749 1.00 29.76 355 GLY A CA 1
ATOM 2642 C C . GLY A 1 367 ? 48.964 37.636 73.198 1.00 29.19 355 GLY A C 1
ATOM 2643 O O . GLY A 1 367 ? 48.215 37.029 72.421 1.00 29.68 355 GLY A O 1
ATOM 2644 N N . PRO A 1 368 ? 48.607 37.942 74.453 1.00 28.29 356 PRO A N 1
ATOM 2645 C CA . PRO A 1 368 ? 47.248 37.690 74.904 1.00 28.77 356 PRO A CA 1
ATOM 2646 C C . PRO A 1 368 ? 46.350 38.885 74.575 1.00 29.82 356 PRO A C 1
ATOM 2647 O O . PRO A 1 368 ? 45.879 39.560 75.487 1.00 32.33 356 PRO A O 1
ATOM 2651 N N . THR A 1 369 ? 46.130 39.150 73.285 1.00 29.68 357 THR A N 1
ATOM 2652 C CA . THR A 1 369 ? 45.325 40.299 72.854 1.00 28.81 357 THR A CA 1
ATOM 2653 C C . THR A 1 369 ? 44.495 39.974 71.623 1.00 28.45 357 THR A C 1
ATOM 2654 O O . THR A 1 369 ? 44.707 38.964 70.959 1.00 27.81 357 THR A O 1
ATOM 2658 N N . ASP A 1 370 ? 43.574 40.874 71.316 1.00 28.77 358 ASP A N 1
ATOM 2659 C CA . ASP A 1 370 ? 42.673 40.732 70.171 1.00 29.06 358 ASP A CA 1
ATOM 2660 C C . ASP A 1 370 ? 43.284 41.297 68.892 1.00 28.02 358 ASP A C 1
ATOM 2661 O O . ASP A 1 370 ? 42.657 41.245 67.831 1.00 29.03 358 ASP A O 1
ATOM 2666 N N . ALA A 1 371 ? 44.497 41.838 69.002 1.00 26.23 359 ALA A N 1
ATOM 2667 C CA . ALA A 1 371 ? 45.182 42.443 67.864 1.00 25.38 359 ALA A CA 1
ATOM 2668 C C . ALA A 1 371 ? 46.224 41.474 67.295 1.00 24.22 359 ALA A C 1
ATOM 2669 O O . ALA A 1 371 ? 46.743 40.622 68.013 1.00 22.09 359 ALA A O 1
ATOM 2671 N N . ALA A 1 372 ? 46.501 41.612 66.001 1.00 24.56 360 ALA A N 1
ATOM 2672 C CA . ALA A 1 372 ? 47.416 40.744 65.281 1.00 23.45 360 ALA A CA 1
ATOM 2673 C C . ALA A 1 372 ? 48.776 41.336 65.279 1.00 23.44 360 ALA A C 1
ATOM 2674 O O . ALA A 1 372 ? 49.742 40.610 65.105 1.00 24.73 360 ALA A O 1
ATOM 2676 N N . GLY A 1 373 ? 48.849 42.659 65.427 1.00 23.39 361 GLY A N 1
ATOM 2677 C CA . GLY A 1 373 ? 50.135 43.383 65.446 1.00 24.62 361 GLY A CA 1
ATOM 2678 C C . GLY A 1 373 ? 49.974 44.899 65.325 1.00 24.52 361 GLY A C 1
ATOM 2679 O O . GLY A 1 373 ? 49.011 45.483 65.792 1.00 24.35 361 GLY A O 1
ATOM 2680 N N . GLY A 1 374 ? 50.918 45.536 64.670 1.00 25.87 362 GLY A N 1
ATOM 2681 C CA . GLY A 1 374 ? 50.926 46.991 64.591 1.00 27.62 362 GLY A CA 1
ATOM 2682 C C . GLY A 1 374 ? 51.013 47.505 63.167 1.00 26.70 362 GLY A C 1
ATOM 2683 O O . GLY A 1 374 ? 51.498 46.809 62.294 1.00 26.48 362 GLY A O 1
ATOM 2684 N N . ILE A 1 375 ? 50.522 48.722 62.953 1.00 26.73 363 ILE A N 1
ATOM 2685 C CA . ILE A 1 375 ? 50.615 49.400 61.664 1.00 27.33 363 ILE A CA 1
ATOM 2686 C C . ILE A 1 375 ? 51.047 50.838 61.973 1.00 26.28 363 ILE A C 1
ATOM 2687 O O . ILE A 1 375 ? 50.293 51.591 62.573 1.00 24.70 363 ILE A O 1
ATOM 2692 N N . VAL A 1 376 ? 52.284 51.180 61.617 1.00 27.45 364 VAL A N 1
ATOM 2693 C CA . VAL A 1 376 ? 52.942 52.430 62.065 1.00 27.93 364 VAL A CA 1
ATOM 2694 C C . VAL A 1 376 ? 53.653 53.191 60.933 1.00 28.23 364 VAL A C 1
ATOM 2695 O O . VAL A 1 376 ? 54.020 52.607 59.899 1.00 24.82 364 VAL A O 1
ATOM 2699 N N . ASP A 1 377 ? 53.852 54.495 61.146 1.00 28.70 365 ASP A N 1
ATOM 2700 C CA . ASP A 1 377 ? 54.653 55.319 60.234 1.00 27.23 365 ASP A CA 1
ATOM 2701 C C . ASP A 1 377 ? 55.481 56.399 60.975 1.00 25.80 365 ASP A C 1
ATOM 2702 O O . ASP A 1 377 ? 55.674 56.313 62.192 1.00 25.53 365 ASP A O 1
ATOM 2707 N N . GLY A 1 378 ? 55.982 57.393 60.243 1.00 24.61 366 GLY A N 1
ATOM 2708 C CA . GLY A 1 378 ? 56.850 58.411 60.819 1.00 25.44 366 GLY A CA 1
ATOM 2709 C C . GLY A 1 378 ? 56.177 59.417 61.723 1.00 25.39 366 GLY A C 1
ATOM 2710 O O . GLY A 1 378 ? 56.869 60.194 62.361 1.00 24.42 366 GLY A O 1
ATOM 2711 N N . SER A 1 379 ? 54.842 59.402 61.782 1.00 25.54 367 SER A N 1
ATOM 2712 C CA . SER A 1 379 ? 54.071 60.290 62.669 1.00 27.25 367 SER A CA 1
ATOM 2713 C C . SER A 1 379 ? 53.610 59.627 63.970 1.00 26.62 367 SER A C 1
ATOM 2714 O O . SER A 1 379 ? 53.321 60.309 64.932 1.00 27.27 367 SER A O 1
ATOM 2717 N N . THR A 1 380 ? 53.510 58.301 63.972 1.00 26.69 368 THR A N 1
ATOM 2718 C CA . THR A 1 380 ? 53.033 57.525 65.121 1.00 26.01 368 THR A CA 1
ATOM 2719 C C . THR A 1 380 ? 53.610 57.972 66.488 1.00 26.72 368 THR A C 1
ATOM 2720 O O . THR A 1 380 ? 52.850 58.225 67.448 1.00 26.55 368 THR A O 1
ATOM 2724 N N . ALA A 1 381 ? 54.940 58.058 66.574 1.00 26.40 369 ALA A N 1
ATOM 2725 C CA . ALA A 1 381 ? 55.616 58.460 67.818 1.00 27.34 369 ALA A CA 1
ATOM 2726 C C . ALA A 1 381 ? 55.277 59.893 68.249 1.00 27.84 369 ALA A C 1
ATOM 2727 O O . ALA A 1 381 ? 55.086 60.161 69.430 1.00 27.35 369 ALA A O 1
ATOM 2729 N N . LYS A 1 382 ? 55.205 60.811 67.295 1.00 29.16 370 LYS A N 1
ATOM 2730 C CA . LYS A 1 382 ? 54.836 62.187 67.620 1.00 30.28 370 LYS A CA 1
ATOM 2731 C C . LYS A 1 382 ? 53.329 62.352 67.947 1.00 29.64 370 LYS A C 1
ATOM 2732 O O . LYS A 1 382 ? 52.946 63.280 68.693 1.00 29.61 370 LYS A O 1
ATOM 2738 N N . THR A 1 383 ? 52.481 61.459 67.430 1.00 29.03 371 THR A N 1
ATOM 2739 C CA . THR A 1 383 ? 51.075 61.448 67.841 1.00 29.56 371 THR A CA 1
ATOM 2740 C C . THR A 1 383 ? 51.016 61.162 69.346 1.00 29.21 371 THR A C 1
ATOM 2741 O O . THR A 1 383 ? 50.284 61.835 70.088 1.00 30.80 371 THR A O 1
ATOM 2745 N N . LEU A 1 384 ? 51.810 60.185 69.786 1.00 27.94 372 LEU A N 1
ATOM 2746 C CA . LEU A 1 384 ? 51.929 59.854 71.204 1.00 27.39 372 LEU A CA 1
ATOM 2747 C C . LEU A 1 384 ? 52.547 60.969 72.059 1.00 26.95 372 LEU A C 1
ATOM 2748 O O . LEU A 1 384 ? 52.022 61.309 73.134 1.00 28.21 372 LEU A O 1
ATOM 2753 N N . LYS A 1 385 ? 53.651 61.543 71.590 1.00 26.67 373 LYS A N 1
ATOM 2754 C CA . LYS A 1 385 ? 54.261 62.683 72.287 1.00 27.15 373 LYS A CA 1
ATOM 2755 C C . LYS A 1 385 ? 53.291 63.861 72.401 1.00 27.38 373 LYS A C 1
ATOM 2756 O O . LYS A 1 385 ? 53.164 64.453 73.481 1.00 27.22 373 LYS A O 1
ATOM 2762 N N . ALA A 1 386 ? 52.575 64.172 71.317 1.00 27.58 374 ALA A N 1
ATOM 2763 C CA . ALA A 1 386 ? 51.589 65.264 71.333 1.00 27.20 374 ALA A CA 1
ATOM 2764 C C . ALA A 1 386 ? 50.447 65.005 72.303 1.00 28.11 374 ALA A C 1
ATOM 2765 O O . ALA A 1 386 ? 49.782 65.942 72.723 1.00 26.98 374 ALA A O 1
ATOM 2775 N N . GLY A 1 388 ? 51.137 63.718 75.233 1.00 29.49 376 GLY A N 1
ATOM 2776 C CA . GLY A 1 388 ? 51.838 63.711 76.508 1.00 28.64 376 GLY A CA 1
ATOM 2777 C C . GLY A 1 388 ? 52.373 62.338 76.884 1.00 28.97 376 GLY A C 1
ATOM 2778 O O . GLY A 1 388 ? 52.794 62.137 78.018 1.00 28.49 376 GLY A O 1
ATOM 2779 N N . GLU A 1 389 ? 52.363 61.387 75.952 1.00 28.77 377 GLU A N 1
ATOM 2780 C CA . GLU A 1 389 ? 52.820 60.036 76.255 1.00 29.54 377 GLU A CA 1
ATOM 2781 C C . GLU A 1 389 ? 54.265 59.872 75.798 1.00 29.81 377 GLU A C 1
ATOM 2782 O O . GLU A 1 389 ? 54.704 60.545 74.876 1.00 29.91 377 GLU A O 1
ATOM 2788 N N . ASP A 1 390 ? 55.000 58.976 76.453 1.00 30.52 378 ASP A N 1
ATOM 2789 C CA . ASP A 1 390 ? 56.378 58.632 76.060 1.00 30.47 378 ASP A CA 1
ATOM 2790 C C . ASP A 1 390 ? 56.468 57.194 75.503 1.00 29.31 378 ASP A C 1
ATOM 2791 O O . ASP A 1 390 ? 56.301 56.221 76.248 1.00 28.31 378 ASP A O 1
ATOM 2796 N N . PRO A 1 391 ? 56.740 57.056 74.195 1.00 27.92 379 PRO A N 1
ATOM 2797 C CA . PRO A 1 391 ? 56.905 55.744 73.568 1.00 27.74 379 PRO A CA 1
ATOM 2798 C C . PRO A 1 391 ? 57.899 54.763 74.235 1.00 27.78 379 PRO A C 1
ATOM 2799 O O . PRO A 1 391 ? 57.593 53.571 74.310 1.00 26.94 379 PRO A O 1
ATOM 2803 N N . TYR A 1 392 ? 59.061 55.245 74.705 1.00 28.90 380 TYR A N 1
ATOM 2804 C CA . TYR A 1 392 ? 60.064 54.365 75.359 1.00 29.53 380 TYR A CA 1
ATOM 2805 C C . TYR A 1 392 ? 59.539 53.748 76.642 1.00 29.03 380 TYR A C 1
ATOM 2806 O O . TYR A 1 392 ? 59.866 52.612 76.969 1.00 30.75 380 TYR A O 1
ATOM 2815 N N . GLN A 1 393 ? 58.739 54.501 77.378 1.00 28.30 381 GLN A N 1
ATOM 2816 C CA . GLN A 1 393 ? 58.189 54.005 78.629 1.00 28.31 381 GLN A CA 1
ATOM 2817 C C . GLN A 1 393 ? 57.181 52.854 78.404 1.00 27.55 381 GLN A C 1
ATOM 2818 O O . GLN A 1 393 ? 57.122 51.916 79.213 1.00 28.32 381 GLN A O 1
ATOM 2824 N N . TYR A 1 394 ? 56.409 52.905 77.314 1.00 26.18 382 TYR A N 1
ATOM 2825 C CA . TYR A 1 394 ? 55.474 51.810 76.985 1.00 25.85 382 TYR A CA 1
ATOM 2826 C C . TYR A 1 394 ? 56.237 50.560 76.605 1.00 27.27 382 TYR A C 1
ATOM 2827 O O . TYR A 1 394 ? 55.864 49.451 76.968 1.00 28.09 382 TYR A O 1
ATOM 2836 N N . LEU A 1 395 ? 57.329 50.760 75.888 1.00 27.75 383 LEU A N 1
ATOM 2837 C CA . LEU A 1 395 ? 58.175 49.666 75.474 1.00 27.74 383 LEU A CA 1
ATOM 2838 C C . LEU A 1 395 ? 58.918 49.103 76.696 1.00 27.66 383 LEU A C 1
ATOM 2839 O O . LEU A 1 395 ? 58.894 47.903 76.945 1.00 29.32 383 LEU A O 1
ATOM 2844 N N . LYS A 1 396 ? 59.524 49.963 77.503 1.00 28.48 384 LYS A N 1
ATOM 2845 C CA . LYS A 1 396 ? 60.242 49.486 78.696 1.00 28.66 384 LYS A CA 1
ATOM 2846 C C . LYS A 1 396 ? 59.336 48.626 79.571 1.00 27.37 384 LYS A C 1
ATOM 2847 O O . LYS A 1 396 ? 59.778 47.673 80.195 1.00 27.85 384 LYS A O 1
ATOM 2853 N N . ASN A 1 397 ? 58.062 48.968 79.612 1.00 27.73 385 ASN A N 1
ATOM 2854 C CA . ASN A 1 397 ? 57.120 48.299 80.493 1.00 27.78 385 ASN A CA 1
ATOM 2855 C C . ASN A 1 397 ? 56.370 47.141 79.815 1.00 27.42 385 ASN A C 1
ATOM 2856 O O . ASN A 1 397 ? 55.468 46.554 80.420 1.00 29.26 385 ASN A O 1
ATOM 2861 N N . ASN A 1 398 ? 56.751 46.808 78.580 1.00 26.75 386 ASN A N 1
ATOM 2862 C CA . ASN A 1 398 ? 56.094 45.745 77.803 1.00 27.34 386 ASN A CA 1
ATOM 2863 C C . ASN A 1 398 ? 54.568 45.986 77.646 1.00 27.67 386 ASN A C 1
ATOM 2864 O O . ASN A 1 398 ? 53.737 45.079 77.783 1.00 27.22 386 ASN A O 1
ATOM 2869 N N . ASP A 1 399 ? 54.235 47.234 77.336 1.00 27.61 387 ASP A N 1
ATOM 2870 C CA . ASP A 1 399 ? 52.856 47.699 77.192 1.00 27.25 387 ASP A CA 1
ATOM 2871 C C . ASP A 1 399 ? 52.649 48.267 75.781 1.00 26.82 387 ASP A C 1
ATOM 2872 O O . ASP A 1 399 ? 52.051 49.324 75.598 1.00 27.32 387 ASP A O 1
ATOM 2877 N N . SER A 1 400 ? 53.173 47.562 74.787 1.00 27.00 388 SER A N 1
ATOM 2878 C CA . SER A 1 400 ? 53.033 47.943 73.371 1.00 27.56 388 SER A CA 1
ATOM 2879 C C . SER A 1 400 ? 51.559 48.091 72.922 1.00 26.50 388 SER A C 1
ATOM 2880 O O . SER A 1 400 ? 51.208 49.052 72.268 1.00 25.26 388 SER A O 1
ATOM 2883 N N . TYR A 1 401 ? 50.697 47.160 73.309 1.00 26.69 389 TYR A N 1
ATOM 2884 C CA . TYR A 1 401 ? 49.273 47.222 72.915 1.00 26.34 389 TYR A CA 1
ATOM 2885 C C . TYR A 1 401 ? 48.687 48.600 73.119 1.00 26.19 389 TYR A C 1
ATOM 2886 O O . TYR A 1 401 ? 48.094 49.167 72.194 1.00 27.46 389 TYR A O 1
ATOM 2895 N N . ASN A 1 402 ? 48.844 49.115 74.342 1.00 26.32 390 ASN A N 1
ATOM 2896 C CA . ASN A 1 402 ? 48.252 50.399 74.762 1.00 25.65 390 ASN A CA 1
ATOM 2897 C C . ASN A 1 402 ? 48.837 51.595 74.027 1.00 26.26 390 ASN A C 1
ATOM 2898 O O . ASN A 1 402 ? 48.116 52.521 73.705 1.00 27.25 390 ASN A O 1
ATOM 2903 N N . ALA A 1 403 ? 50.137 51.568 73.758 1.00 26.65 391 ALA A N 1
ATOM 2904 C CA . ALA A 1 403 ? 50.779 52.635 73.005 1.00 26.81 391 ALA A CA 1
ATOM 2905 C C . ALA A 1 403 ? 50.216 52.718 71.597 1.00 26.59 391 ALA A C 1
ATOM 2906 O O . ALA A 1 403 ? 49.971 53.819 71.093 1.00 26.33 391 ALA A O 1
ATOM 2908 N N . LEU A 1 404 ? 49.999 51.557 70.978 1.00 26.47 392 LEU A N 1
ATOM 2909 C CA . LEU A 1 404 ? 49.455 51.477 69.622 1.00 27.31 392 LEU A CA 1
ATOM 2910 C C . LEU A 1 404 ? 47.956 51.827 69.560 1.00 28.14 392 LEU A C 1
ATOM 2911 O O . LEU A 1 404 ? 47.532 52.495 68.621 1.00 30.61 392 LEU A O 1
ATOM 2916 N N . LYS A 1 405 ? 47.160 51.401 70.542 1.00 27.69 393 LYS A N 1
ATOM 2917 C CA . LYS A 1 405 ? 45.733 51.795 70.575 1.00 27.59 393 LYS A CA 1
ATOM 2918 C C . LYS A 1 405 ? 45.577 53.322 70.642 1.00 27.42 393 LYS A C 1
ATOM 2919 O O . LYS A 1 405 ? 44.745 53.896 69.950 1.00 26.94 393 LYS A O 1
ATOM 2921 N N . LYS A 1 406 ? 46.397 53.966 71.468 1.00 27.33 394 LYS A N 1
ATOM 2922 C CA . LYS A 1 406 ? 46.332 55.413 71.675 1.00 28.17 394 LYS A CA 1
ATOM 2923 C C . LYS A 1 406 ? 46.699 56.203 70.432 1.00 27.85 394 LYS A C 1
ATOM 2924 O O . LYS A 1 406 ? 46.360 57.375 70.309 1.00 28.17 394 LYS A O 1
ATOM 2930 N N . SER A 1 407 ? 47.425 55.583 69.528 1.00 26.35 395 SER A N 1
ATOM 2931 C CA . SER A 1 407 ? 47.875 56.283 68.349 1.00 27.26 395 SER A CA 1
ATOM 2932 C C . SER A 1 407 ? 47.261 55.695 67.071 1.00 26.91 395 SER A C 1
ATOM 2933 O O . SER A 1 407 ? 47.744 55.971 65.960 1.00 25.56 395 SER A O 1
ATOM 2936 N N . GLY A 1 408 ? 46.209 54.884 67.231 1.00 25.79 396 GLY A N 1
ATOM 2937 C CA . GLY A 1 408 ? 45.467 54.319 66.102 1.00 25.16 396 GLY A CA 1
ATOM 2938 C C . GLY A 1 408 ? 46.309 53.445 65.212 1.00 26.71 396 GLY A C 1
ATOM 2939 O O . GLY A 1 408 ? 46.173 53.483 63.985 1.00 28.49 396 GLY A O 1
ATOM 2940 N N . ALA A 1 409 ? 47.183 52.651 65.824 1.00 26.58 397 ALA A N 1
ATOM 2941 C CA . ALA A 1 409 ? 48.205 51.909 65.090 1.00 25.31 397 ALA A CA 1
ATOM 2942 C C . ALA A 1 409 ? 48.149 50.399 65.357 1.00 26.43 397 ALA A C 1
ATOM 2943 O O . ALA A 1 409 ? 49.087 49.673 65.019 1.00 26.33 397 ALA A O 1
ATOM 2945 N N . LEU A 1 410 ? 47.051 49.922 65.945 1.00 26.91 398 LEU A N 1
ATOM 2946 C CA . LEU A 1 410 ? 46.842 48.484 66.119 1.00 26.61 398 LEU A CA 1
ATOM 2947 C C . LEU A 1 410 ? 46.307 47.884 64.814 1.00 26.73 398 LEU A C 1
ATOM 2948 O O . LEU A 1 410 ? 45.437 48.472 64.180 1.00 26.60 398 LEU A O 1
ATOM 2953 N N . LEU A 1 411 ? 46.838 46.723 64.421 1.00 27.68 399 LEU A N 1
ATOM 2954 C CA . LEU A 1 411 ? 46.271 45.933 63.321 1.00 27.02 399 LEU A CA 1
ATOM 2955 C C . LEU A 1 411 ? 45.367 44.864 63.910 1.00 27.78 399 LEU A C 1
ATOM 2956 O O . LEU A 1 411 ? 45.832 43.986 64.635 1.00 28.52 399 LEU A O 1
ATOM 2961 N N . ILE A 1 412 ? 44.079 44.950 63.581 1.00 29.56 400 ILE A N 1
ATOM 2962 C CA . ILE A 1 412 ? 43.062 44.020 64.060 1.00 28.35 400 ILE A CA 1
ATOM 2963 C C . ILE A 1 412 ? 42.542 43.234 62.879 1.00 27.78 400 ILE A C 1
ATOM 2964 O O . ILE A 1 412 ? 41.874 43.792 62.024 1.00 29.10 400 ILE A O 1
ATOM 2969 N N . THR A 1 413 ? 42.859 41.946 62.822 1.00 28.88 401 THR A N 1
ATOM 2970 C CA . THR A 1 413 ? 42.391 41.057 61.747 1.00 27.80 401 THR A CA 1
ATOM 2971 C C . THR A 1 413 ? 41.289 40.130 62.223 1.00 28.90 401 THR A C 1
ATOM 2972 O O . THR A 1 413 ? 40.397 39.784 61.442 1.00 31.68 401 THR A O 1
ATOM 2976 N N . GLY A 1 414 ? 41.335 39.751 63.502 1.00 27.74 402 GLY A N 1
ATOM 2977 C CA . GLY A 1 414 ? 40.486 38.689 64.041 1.00 25.66 402 GLY A CA 1
ATOM 2978 C C . GLY A 1 414 ? 41.252 37.385 63.961 1.00 25.67 402 GLY A C 1
ATOM 2979 O O . GLY A 1 414 ? 42.315 37.337 63.361 1.00 24.26 402 GLY A O 1
ATOM 2980 N N . PRO A 1 415 ? 40.733 36.318 64.573 1.00 26.24 403 PRO A N 1
ATOM 2981 C CA . PRO A 1 415 ? 41.349 35.012 64.385 1.00 26.90 403 PRO A CA 1
ATOM 2982 C C . PRO A 1 415 ? 41.309 34.576 62.922 1.00 26.35 403 PRO A C 1
ATOM 2983 O O . PRO A 1 415 ? 40.252 34.689 62.294 1.00 26.52 403 PRO A O 1
ATOM 2987 N N . THR A 1 416 ? 42.441 34.100 62.388 1.00 26.11 404 THR A N 1
ATOM 2988 C CA . THR A 1 416 ? 42.514 33.692 60.983 1.00 24.20 404 THR A CA 1
ATOM 2989 C C . THR A 1 416 ? 42.132 32.250 60.750 1.00 24.14 404 THR A C 1
ATOM 2990 O O . THR A 1 416 ? 41.786 31.900 59.633 1.00 24.10 404 THR A O 1
ATOM 2994 N N . GLY A 1 417 ? 42.213 31.420 61.785 1.00 24.51 405 GLY A N 1
ATOM 2995 C CA . GLY A 1 417 ? 42.124 29.975 61.626 1.00 25.00 405 GLY A CA 1
ATOM 2996 C C . GLY A 1 417 ? 43.394 29.341 61.069 1.00 25.84 405 GLY A C 1
ATOM 2997 O O . GLY A 1 417 ? 43.361 28.222 60.587 1.00 27.91 405 GLY A O 1
ATOM 2998 N N . THR A 1 418 ? 44.518 30.046 61.135 1.00 25.66 406 THR A N 1
ATOM 2999 C CA . THR A 1 418 ? 45.808 29.458 60.808 1.00 25.97 406 THR A CA 1
ATOM 3000 C C . THR A 1 418 ? 46.928 30.019 61.710 1.00 27.51 406 THR A C 1
ATOM 3001 O O . THR A 1 418 ? 46.728 30.971 62.457 1.00 30.21 406 THR A O 1
ATOM 3005 N N . ASN A 1 419 ? 48.093 29.389 61.674 1.00 26.79 407 ASN A N 1
ATOM 3006 C CA . ASN A 1 419 ? 49.264 29.921 62.336 1.00 27.15 407 ASN A CA 1
ATOM 3007 C C . ASN A 1 419 ? 50.548 29.456 61.658 1.00 26.34 407 ASN A C 1
ATOM 3008 O O . ASN A 1 419 ? 50.891 28.273 61.704 1.00 25.09 407 ASN A O 1
ATOM 3013 N N . VAL A 1 420 ? 51.232 30.386 61.002 1.00 25.43 408 VAL A N 1
ATOM 3014 C CA . VAL A 1 420 ? 52.549 30.104 60.451 1.00 27.08 408 VAL A CA 1
ATOM 3015 C C . VAL A 1 420 ? 53.517 31.190 60.871 1.00 27.69 408 VAL A C 1
ATOM 3016 O O . VAL A 1 420 ? 54.363 31.600 60.096 1.00 28.05 408 VAL A O 1
ATOM 3020 N N . ASN A 1 421 ? 53.389 31.622 62.125 1.00 29.38 409 ASN A N 1
ATOM 3021 C CA . ASN A 1 421 ? 54.256 32.623 62.750 1.00 28.96 409 ASN A CA 1
ATOM 3022 C C . ASN A 1 421 ? 54.038 34.047 62.178 1.00 28.64 409 ASN A C 1
ATOM 3023 O O . ASN A 1 421 ? 52.900 34.441 61.969 1.00 29.18 409 ASN A O 1
ATOM 3028 N N . ASP A 1 422 ? 55.104 34.814 61.939 1.00 29.50 410 ASP A N 1
ATOM 3029 C CA . ASP A 1 422 ? 54.982 36.271 61.775 1.00 29.84 410 ASP A CA 1
ATOM 3030 C C . ASP A 1 422 ? 55.299 36.752 60.343 1.00 29.20 410 ASP A C 1
ATOM 3031 O O . ASP A 1 422 ? 56.221 36.246 59.693 1.00 29.75 410 ASP A O 1
ATOM 3036 N N . LEU A 1 423 ? 54.521 37.717 59.867 1.00 27.34 411 LEU A N 1
ATOM 3037 C CA . LEU A 1 423 ? 54.831 38.440 58.627 1.00 28.58 411 LEU A CA 1
ATOM 3038 C C . LEU A 1 423 ? 55.057 39.928 58.951 1.00 28.63 411 LEU A C 1
ATOM 3039 O O . LEU A 1 423 ? 54.234 40.536 59.639 1.00 28.84 411 LEU A O 1
ATOM 3044 N N . ILE A 1 424 ? 56.166 40.488 58.466 1.00 27.09 412 ILE A N 1
ATOM 3045 C CA . ILE A 1 424 ? 56.426 41.907 58.581 1.00 27.47 412 ILE A CA 1
ATOM 3046 C C . ILE A 1 424 ? 56.654 42.474 57.193 1.00 28.38 412 ILE A C 1
ATOM 3047 O O . ILE A 1 424 ? 57.390 41.902 56.413 1.00 28.48 412 ILE A O 1
ATOM 3052 N N . ILE A 1 425 ? 56.031 43.613 56.908 1.00 30.31 413 ILE A N 1
ATOM 3053 C CA . ILE A 1 425 ? 56.159 44.298 55.620 1.00 31.03 413 ILE A CA 1
ATOM 3054 C C . ILE A 1 425 ? 56.506 45.794 55.838 1.00 30.08 413 ILE A C 1
ATOM 3055 O O . ILE A 1 425 ? 55.872 46.487 56.648 1.00 29.88 413 ILE A O 1
ATOM 3059 N N . GLY A 1 426 ? 57.508 46.275 55.121 1.00 27.12 414 GLY A N 1
ATOM 3060 C CA . GLY A 1 426 ? 57.876 47.674 55.159 1.00 26.94 414 GLY A CA 1
ATOM 3061 C C . GLY A 1 426 ? 57.817 48.302 53.766 1.00 28.00 414 GLY A C 1
ATOM 3062 O O . GLY A 1 426 ? 58.439 47.802 52.839 1.00 30.40 414 GLY A O 1
ATOM 3063 N N . LEU A 1 427 ? 57.093 49.412 53.631 1.00 27.44 415 LEU A N 1
ATOM 3064 C CA . LEU A 1 427 ? 56.926 50.098 52.360 1.00 27.91 415 LEU A CA 1
ATOM 3065 C C . LEU A 1 427 ? 57.592 51.468 52.409 1.00 28.84 415 LEU A C 1
ATOM 3066 O O . LEU A 1 427 ? 57.478 52.184 53.396 1.00 26.86 415 LEU A O 1
ATOM 3071 N N . ILE A 1 428 ? 58.282 51.818 51.327 1.00 29.33 416 ILE A N 1
ATOM 3072 C CA . ILE A 1 428 ? 58.950 53.096 51.228 1.00 29.35 416 ILE A CA 1
ATOM 3073 C C . ILE A 1 428 ? 58.622 53.749 49.875 1.00 29.79 416 ILE A C 1
ATOM 3074 O O . ILE A 1 428 ? 58.746 53.098 48.837 1.00 30.81 416 ILE A O 1
ATOM 3079 N N . VAL A 1 429 ? 58.240 55.033 49.890 1.00 28.75 417 VAL A N 1
ATOM 3080 C CA . VAL A 1 429 ? 58.033 55.790 48.648 1.00 30.42 417 VAL A CA 1
ATOM 3081 C C . VAL A 1 429 ? 58.603 57.224 48.699 1.00 30.64 417 VAL A C 1
ATOM 3082 O O . VAL A 1 429 ? 59.122 57.651 49.733 1.00 32.34 417 VAL A O 1
ATOM 3086 N N . PRO B 1 16 ? 87.627 27.385 51.917 1.00 42.63 4 PRO B N 1
ATOM 3087 C CA . PRO B 1 16 ? 87.088 27.484 53.287 1.00 42.76 4 PRO B CA 1
ATOM 3088 C C . PRO B 1 16 ? 87.865 28.480 54.161 1.00 43.20 4 PRO B C 1
ATOM 3089 O O . PRO B 1 16 ? 87.292 29.450 54.683 1.00 42.35 4 PRO B O 1
ATOM 3093 N N . GLU B 1 17 ? 89.162 28.225 54.315 1.00 43.26 5 GLU B N 1
ATOM 3094 C CA . GLU B 1 17 ? 90.071 29.134 55.014 1.00 42.31 5 GLU B CA 1
ATOM 3095 C C . GLU B 1 17 ? 90.348 30.322 54.084 1.00 39.93 5 GLU B C 1
ATOM 3096 O O . GLU B 1 17 ? 90.530 31.458 54.530 1.00 41.32 5 GLU B O 1
ATOM 3102 N N . SER B 1 18 ? 90.365 30.052 52.783 1.00 35.30 6 SER B N 1
ATOM 3103 C CA . SER B 1 18 ? 90.505 31.103 51.783 1.00 33.28 6 SER B CA 1
ATOM 3104 C C . SER B 1 18 ? 89.326 32.080 51.759 1.00 32.33 6 SER B C 1
ATOM 3105 O O . SER B 1 18 ? 89.492 33.246 51.431 1.00 34.62 6 SER B O 1
ATOM 3108 N N . LEU B 1 19 ? 88.126 31.613 52.066 1.00 31.27 7 LEU B N 1
ATOM 3109 C CA . LEU B 1 19 ? 86.981 32.521 52.162 1.00 31.03 7 LEU B CA 1
ATOM 3110 C C . LEU B 1 19 ? 87.161 33.461 53.372 1.00 31.15 7 LEU B C 1
ATOM 3111 O O . LEU B 1 19 ? 86.932 34.679 53.283 1.00 32.20 7 LEU B O 1
ATOM 3116 N N . LYS B 1 20 ? 87.599 32.880 54.489 1.00 30.91 8 LYS B N 1
ATOM 3117 C CA . LYS B 1 20 ? 87.981 33.626 55.681 1.00 30.42 8 LYS B CA 1
ATOM 3118 C C . LYS B 1 20 ? 88.972 34.746 55.315 1.00 30.19 8 LYS B C 1
ATOM 3119 O O . LYS B 1 20 ? 88.763 35.911 55.665 1.00 30.03 8 LYS B O 1
ATOM 3123 N N . LYS B 1 21 ? 90.037 34.382 54.592 1.00 29.51 9 LYS B N 1
ATOM 3124 C CA . LYS B 1 21 ? 91.104 35.334 54.199 1.00 30.10 9 LYS B CA 1
ATOM 3125 C C . LYS B 1 21 ? 90.574 36.416 53.259 1.00 30.14 9 LYS B C 1
ATOM 3126 O O . LYS B 1 21 ? 90.993 37.580 53.321 1.00 30.53 9 LYS B O 1
ATOM 3130 N N . LEU B 1 22 ? 89.637 36.023 52.407 1.00 29.65 10 LEU B N 1
ATOM 3131 C CA . LEU B 1 22 ? 89.003 36.942 51.463 1.00 31.13 10 LEU B CA 1
ATOM 3132 C C . LEU B 1 22 ? 88.130 38.002 52.129 1.00 30.88 10 LEU B C 1
ATOM 3133 O O . LEU B 1 22 ? 88.111 39.163 51.694 1.00 30.75 10 LEU B O 1
ATOM 3138 N N . ALA B 1 23 ? 87.407 37.590 53.173 1.00 30.35 11 ALA B N 1
ATOM 3139 C CA . ALA B 1 23 ? 86.590 38.517 53.969 1.00 29.83 11 ALA B CA 1
ATOM 3140 C C . ALA B 1 23 ? 87.408 39.493 54.793 1.00 29.82 11 ALA B C 1
ATOM 3141 O O . ALA B 1 23 ? 86.983 40.637 54.977 1.00 30.75 11 ALA B O 1
ATOM 3143 N N . ILE B 1 24 ? 88.543 39.020 55.322 1.00 29.27 12 ILE B N 1
ATOM 3144 C CA . ILE B 1 24 ? 89.490 39.863 56.068 1.00 29.02 12 ILE B CA 1
ATOM 3145 C C . ILE B 1 24 ? 90.104 40.937 55.145 1.00 30.25 12 ILE B C 1
ATOM 3146 O O . ILE B 1 24 ? 90.179 42.115 55.486 1.00 29.72 12 ILE B O 1
ATOM 3151 N N . GLU B 1 25 ? 90.537 40.515 53.967 1.00 31.44 13 GLU B N 1
ATOM 3152 C CA . GLU B 1 25 ? 91.125 41.430 53.006 1.00 32.17 13 GLU B CA 1
ATOM 3153 C C . GLU B 1 25 ? 90.130 42.511 52.650 1.00 30.24 13 GLU B C 1
ATOM 3154 O O . GLU B 1 25 ? 90.506 43.668 52.559 1.00 32.76 13 GLU B O 1
ATOM 3160 N N . ILE B 1 26 ? 88.875 42.145 52.430 1.00 28.13 14 ILE B N 1
ATOM 3161 C CA . ILE B 1 26 ? 87.844 43.130 52.087 1.00 28.58 14 ILE B CA 1
ATOM 3162 C C . ILE B 1 26 ? 87.628 44.160 53.216 1.00 29.65 14 ILE B C 1
ATOM 3163 O O . ILE B 1 26 ? 87.574 45.375 52.972 1.00 29.38 14 ILE B O 1
ATOM 3168 N N . VAL B 1 27 ? 87.501 43.666 54.443 1.00 29.06 15 VAL B N 1
ATOM 3169 C CA . VAL B 1 27 ? 87.374 44.535 55.593 1.00 27.68 15 VAL B CA 1
ATOM 3170 C C . VAL B 1 27 ? 88.611 45.440 55.725 1.00 29.14 15 VAL B C 1
ATOM 3171 O O . VAL B 1 27 ? 88.470 46.664 55.883 1.00 30.21 15 VAL B O 1
ATOM 3175 N N . LYS B 1 28 ? 89.813 44.863 55.632 1.00 29.04 16 LYS B N 1
ATOM 3176 C CA . LYS B 1 28 ? 91.030 45.660 55.793 1.00 29.87 16 LYS B CA 1
ATOM 3177 C C . LYS B 1 28 ? 91.125 46.763 54.718 1.00 28.84 16 LYS B C 1
ATOM 3178 O O . LYS B 1 28 ? 91.337 47.931 55.041 1.00 29.94 16 LYS B O 1
ATOM 3184 N N . LYS B 1 29 ? 90.958 46.407 53.450 1.00 28.09 17 LYS B N 1
ATOM 3185 C CA . LYS B 1 29 ? 91.063 47.405 52.366 1.00 27.26 17 LYS B CA 1
ATOM 3186 C C . LYS B 1 29 ? 89.884 48.378 52.328 1.00 26.55 17 LYS B C 1
ATOM 3187 O O . LYS B 1 29 ? 90.029 49.473 51.828 1.00 25.26 17 LYS B O 1
ATOM 3192 N N . SER B 1 30 ? 88.732 47.987 52.874 1.00 27.98 18 SER B N 1
ATOM 3193 C CA . SER B 1 30 ? 87.568 48.887 52.949 1.00 27.89 18 SER B CA 1
ATOM 3194 C C . SER B 1 30 ? 87.812 50.059 53.892 1.00 29.27 18 SER B C 1
ATOM 3195 O O . SER B 1 30 ? 87.468 51.207 53.566 1.00 29.97 18 SER B O 1
ATOM 3198 N N . ILE B 1 31 ? 88.405 49.766 55.052 1.00 29.65 19 ILE B N 1
ATOM 3199 C CA . ILE B 1 31 ? 88.733 50.782 56.058 1.00 29.93 19 ILE B CA 1
ATOM 3200 C C . ILE B 1 31 ? 89.819 51.755 55.584 1.00 29.61 19 ILE B C 1
ATOM 3201 O O . ILE B 1 31 ? 89.721 52.950 55.858 1.00 30.03 19 ILE B O 1
ATOM 3206 N N . GLU B 1 32 ? 90.831 51.253 54.874 1.00 28.05 20 GLU B N 1
ATOM 3207 C CA . GLU B 1 32 ? 91.852 52.113 54.224 1.00 28.45 20 GLU B CA 1
ATOM 3208 C C . GLU B 1 32 ? 91.249 53.295 53.475 1.00 26.78 20 GLU B C 1
ATOM 3209 O O . GLU B 1 32 ? 91.855 54.380 53.434 1.00 25.58 20 GLU B O 1
ATOM 3215 N N . ALA B 1 33 ? 90.065 53.092 52.890 1.00 26.15 21 ALA B N 1
ATOM 3216 C CA . ALA B 1 33 ? 89.364 54.164 52.169 1.00 26.14 21 ALA B CA 1
ATOM 3217 C C . ALA B 1 33 ? 89.029 55.374 53.034 1.00 26.46 21 ALA B C 1
ATOM 3218 O O . ALA B 1 33 ? 88.803 56.452 52.488 1.00 25.73 21 ALA B O 1
ATOM 3220 N N . VAL B 1 34 ? 88.978 55.206 54.361 1.00 27.30 22 VAL B N 1
ATOM 3221 C CA . VAL B 1 34 ? 88.830 56.360 55.277 1.00 28.67 22 VAL B CA 1
ATOM 3222 C C . VAL B 1 34 ? 90.019 56.613 56.224 1.00 29.43 22 VAL B C 1
ATOM 3223 O O . VAL B 1 34 ? 89.836 57.187 57.310 1.00 30.72 22 VAL B O 1
ATOM 3227 N N . PHE B 1 35 ? 91.226 56.208 55.810 1.00 28.87 23 PHE B N 1
ATOM 3228 C CA . PHE B 1 35 ? 92.445 56.601 56.532 1.00 28.45 23 PHE B CA 1
ATOM 3229 C C . PHE B 1 35 ? 92.586 58.088 56.350 1.00 28.75 23 PHE B C 1
ATOM 3230 O O . PHE B 1 35 ? 92.286 58.589 55.258 1.00 29.69 23 PHE B O 1
ATOM 3238 N N . PRO B 1 36 ? 93.010 58.809 57.421 1.00 29.60 24 PRO B N 1
ATOM 3239 C CA . PRO B 1 36 ? 93.206 60.276 57.345 1.00 29.70 24 PRO B CA 1
ATOM 3240 C C . PRO B 1 36 ? 94.080 60.731 56.154 1.00 29.26 24 PRO B C 1
ATOM 3241 O O . PRO B 1 36 ? 93.664 61.608 55.409 1.00 29.36 24 PRO B O 1
ATOM 3245 N N . ASP B 1 37 ? 95.253 60.124 55.965 1.00 29.23 25 ASP B N 1
ATOM 3246 C CA . ASP B 1 37 ? 96.136 60.469 54.850 1.00 29.50 25 ASP B CA 1
ATOM 3247 C C . ASP B 1 37 ? 95.351 60.437 53.550 1.00 29.01 25 ASP B C 1
ATOM 3248 O O . ASP B 1 37 ? 95.268 61.439 52.824 1.00 29.72 25 ASP B O 1
ATOM 3253 N N . ARG B 1 38 ? 94.757 59.285 53.264 1.00 27.35 26 ARG B N 1
ATOM 3254 C CA . ARG B 1 38 ? 94.048 59.106 52.007 1.00 25.89 26 ARG B CA 1
ATOM 3255 C C . ARG B 1 38 ? 92.788 59.990 51.890 1.00 26.33 26 ARG B C 1
ATOM 3256 O O . ARG B 1 38 ? 92.489 60.528 50.828 1.00 25.64 26 ARG B O 1
ATOM 3264 N N . ALA B 1 39 ? 92.045 60.145 52.972 1.00 26.43 27 ALA B N 1
ATOM 3265 C CA . ALA B 1 39 ? 90.797 60.925 52.903 1.00 28.08 27 ALA B CA 1
ATOM 3266 C C . ALA B 1 39 ? 91.057 62.394 52.527 1.00 27.88 27 ALA B C 1
ATOM 3267 O O . ALA B 1 39 ? 90.330 62.990 51.726 1.00 25.97 27 ALA B O 1
ATOM 3269 N N . VAL B 1 40 ? 92.104 62.966 53.115 1.00 28.29 28 VAL B N 1
ATOM 3270 C CA . VAL B 1 40 ? 92.466 64.353 52.850 1.00 29.63 28 VAL B CA 1
ATOM 3271 C C . VAL B 1 40 ? 92.957 64.508 51.423 1.00 29.66 28 VAL B C 1
ATOM 3272 O O . VAL B 1 40 ? 92.450 65.353 50.686 1.00 30.89 28 VAL B O 1
ATOM 3276 N N . LYS B 1 41 ? 93.930 63.682 51.035 1.00 29.29 29 LYS B N 1
ATOM 3277 C CA . LYS B 1 41 ? 94.553 63.784 49.717 1.00 28.48 29 LYS B CA 1
ATOM 3278 C C . LYS B 1 41 ? 93.570 63.581 48.554 1.00 27.78 29 LYS B C 1
ATOM 3279 O O . LYS B 1 41 ? 93.744 64.169 47.486 1.00 28.73 29 LYS B O 1
ATOM 3285 N N . GLU B 1 42 ? 92.537 62.774 48.762 1.00 26.66 30 GLU B N 1
ATOM 3286 C CA . GLU B 1 42 ? 91.515 62.576 47.747 1.00 27.45 30 GLU B CA 1
ATOM 3287 C C . GLU B 1 42 ? 90.534 63.727 47.631 1.00 27.92 30 GLU B C 1
ATOM 3288 O O . GLU B 1 42 ? 89.768 63.781 46.685 1.00 28.27 30 GLU B O 1
ATOM 3294 N N . THR B 1 43 ? 90.524 64.635 48.597 1.00 28.92 31 THR B N 1
ATOM 3295 C CA . THR B 1 43 ? 89.587 65.768 48.567 1.00 29.51 31 THR B CA 1
ATOM 3296 C C . THR B 1 43 ? 90.274 67.164 48.486 1.00 28.77 31 THR B C 1
ATOM 3297 O O . THR B 1 43 ? 89.891 68.010 47.677 1.00 28.34 31 THR B O 1
ATOM 3301 N N . LEU B 1 44 ? 91.295 67.389 49.305 1.00 27.39 32 LEU B N 1
ATOM 3302 C CA . LEU B 1 44 ? 91.848 68.726 49.482 1.00 27.13 32 LEU B CA 1
ATOM 3303 C C . LEU B 1 44 ? 92.390 69.385 48.201 1.00 28.41 32 LEU B C 1
ATOM 3304 O O . LEU B 1 44 ? 92.179 70.579 48.005 1.00 30.19 32 LEU B O 1
ATOM 3309 N N . PRO B 1 45 ? 93.084 68.622 47.331 1.00 28.95 33 PRO B N 1
ATOM 3310 C CA . PRO B 1 45 ? 93.572 69.236 46.085 1.00 28.29 33 PRO B CA 1
ATOM 3311 C C . PRO B 1 45 ? 92.456 69.805 45.197 1.00 27.77 33 PRO B C 1
ATOM 3312 O O . PRO B 1 45 ? 92.619 70.887 44.659 1.00 26.56 33 PRO B O 1
ATOM 3316 N N . LYS B 1 46 ? 91.334 69.094 45.066 1.00 29.10 34 LYS B N 1
ATOM 3317 C CA . LYS B 1 46 ? 90.185 69.590 44.299 1.00 30.18 34 LYS B CA 1
ATOM 3318 C C . LYS B 1 46 ? 89.756 71.022 44.719 1.00 31.25 34 LYS B C 1
ATOM 3319 O O . LYS B 1 46 ? 89.246 71.803 43.894 1.00 30.10 34 LYS B O 1
ATOM 3320 N N . LEU B 1 47 ? 89.982 71.379 45.990 1.00 30.64 35 LEU B N 1
ATOM 3321 C CA . LEU B 1 47 ? 89.449 72.639 46.538 1.00 29.74 35 LEU B CA 1
ATOM 3322 C C . LEU B 1 47 ? 90.265 73.894 46.188 1.00 28.67 35 LEU B C 1
ATOM 3323 O O . LEU B 1 47 ? 89.736 75.000 46.293 1.00 29.32 35 LEU B O 1
ATOM 3328 N N . ASN B 1 48 ? 91.526 73.719 45.789 1.00 26.78 36 ASN B N 1
ATOM 3329 C CA . ASN B 1 48 ? 92.409 74.832 45.383 1.00 26.84 36 ASN B CA 1
ATOM 3330 C C . ASN B 1 48 ? 92.553 75.944 46.428 1.00 27.83 36 ASN B C 1
ATOM 3331 O O . ASN B 1 48 ? 92.298 77.124 46.134 1.00 28.08 36 ASN B O 1
ATOM 3333 N N . LEU B 1 49 ? 92.973 75.581 47.638 1.00 26.79 37 LEU B N 1
ATOM 3334 C CA . LEU B 1 49 ? 93.002 76.546 48.746 1.00 26.48 37 LEU B CA 1
ATOM 3335 C C . LEU B 1 49 ? 94.271 77.375 48.757 1.00 26.44 37 LEU B C 1
ATOM 3336 O O . LEU B 1 49 ? 95.331 76.904 48.347 1.00 26.60 37 LEU B O 1
ATOM 3341 N N . ASP B 1 50 ? 94.145 78.615 49.222 1.00 26.29 38 ASP B N 1
ATOM 3342 C CA . ASP B 1 50 ? 95.304 79.488 49.410 1.00 27.09 38 ASP B CA 1
ATOM 3343 C C . ASP B 1 50 ? 95.135 80.381 50.648 1.00 26.82 38 ASP B C 1
ATOM 3344 O O . ASP B 1 50 ? 94.021 80.548 51.171 1.00 26.71 38 ASP B O 1
ATOM 3349 N N . ARG B 1 51 ? 96.258 80.945 51.104 1.00 27.18 39 ARG B N 1
ATOM 3350 C CA . ARG B 1 51 ? 96.325 81.806 52.311 1.00 25.87 39 ARG B CA 1
ATOM 3351 C C . ARG B 1 51 ? 95.744 81.066 53.523 1.00 26.76 39 ARG B C 1
ATOM 3352 O O . ARG B 1 51 ? 94.867 81.590 54.218 1.00 27.07 39 ARG B O 1
ATOM 3360 N N . VAL B 1 52 ? 96.235 79.855 53.774 1.00 27.19 40 VAL B N 1
ATOM 3361 C CA . VAL B 1 52 ? 95.592 78.954 54.735 1.00 27.96 40 VAL B CA 1
ATOM 3362 C C . VAL B 1 52 ? 96.165 79.043 56.151 1.00 28.09 40 VAL B C 1
ATOM 3363 O O . VAL B 1 52 ? 97.387 79.021 56.352 1.00 29.41 40 VAL B O 1
ATOM 3367 N N . ILE B 1 53 ? 95.263 79.161 57.124 1.00 27.30 41 ILE B N 1
ATOM 3368 C CA . ILE B 1 53 ? 95.586 78.892 58.522 1.00 26.71 41 ILE B CA 1
ATOM 3369 C C . ILE B 1 53 ? 94.979 77.521 58.802 1.00 26.28 41 ILE B C 1
ATOM 3370 O O . ILE B 1 53 ? 93.768 77.336 58.673 1.00 24.36 41 ILE B O 1
ATOM 3375 N N . LEU B 1 54 ? 95.819 76.567 59.179 1.00 26.71 42 LEU B N 1
ATOM 3376 C CA . LEU B 1 54 ? 95.374 75.199 59.389 1.00 27.84 42 LEU B CA 1
ATOM 3377 C C . LEU B 1 54 ? 95.084 74.955 60.883 1.00 28.64 42 LEU B C 1
ATOM 3378 O O . LEU B 1 54 ? 95.992 75.101 61.730 1.00 26.49 42 LEU B O 1
ATOM 3383 N N . VAL B 1 55 ? 93.829 74.587 61.189 1.00 28.51 43 VAL B N 1
ATOM 3384 C CA . VAL B 1 55 ? 93.404 74.203 62.554 1.00 29.02 43 VAL B CA 1
ATOM 3385 C C . VAL B 1 55 ? 92.924 72.759 62.512 1.00 28.22 43 VAL B C 1
ATOM 3386 O O . VAL B 1 55 ? 91.954 72.472 61.836 1.00 28.72 43 VAL B O 1
ATOM 3390 N N . ALA B 1 56 ? 93.605 71.854 63.209 1.00 28.23 44 ALA B N 1
ATOM 3391 C CA . ALA B 1 56 ? 93.250 70.414 63.184 1.00 28.35 44 ALA B CA 1
ATOM 3392 C C . ALA B 1 56 ? 92.973 69.914 64.615 1.00 29.53 44 ALA B C 1
ATOM 3393 O O . ALA B 1 56 ? 93.862 69.949 65.493 1.00 28.83 44 ALA B O 1
ATOM 3395 N N . VAL B 1 57 ? 91.729 69.473 64.837 1.00 29.51 45 VAL B N 1
ATOM 3396 C CA . VAL B 1 57 ? 91.257 69.109 66.165 1.00 30.32 45 VAL B CA 1
ATOM 3397 C C . VAL B 1 57 ? 90.604 67.751 66.077 1.00 29.10 45 VAL B C 1
ATOM 3398 O O . VAL B 1 57 ? 89.706 67.552 65.256 1.00 29.73 45 VAL B O 1
ATOM 3402 N N . GLY B 1 58 ? 91.057 66.822 66.914 1.00 27.91 46 GLY B N 1
ATOM 3403 C CA . GLY B 1 58 ? 90.487 65.485 66.943 1.00 28.02 46 GLY B CA 1
ATOM 3404 C C . GLY B 1 58 ? 91.496 64.398 67.233 1.00 28.38 46 GLY B C 1
ATOM 3405 O O . GLY B 1 58 ? 92.697 64.671 67.364 1.00 28.11 46 GLY B O 1
ATOM 3406 N N . LYS B 1 59 ? 91.003 63.160 67.346 1.00 28.50 47 LYS B N 1
ATOM 3407 C CA . LYS B 1 59 ? 91.869 62.006 67.577 1.00 28.09 47 LYS B CA 1
ATOM 3408 C C . LYS B 1 59 ? 92.788 61.758 66.387 1.00 27.23 47 LYS B C 1
ATOM 3409 O O . LYS B 1 59 ? 93.918 61.298 66.570 1.00 28.97 47 LYS B O 1
ATOM 3415 N N . ALA B 1 60 ? 92.312 62.096 65.187 1.00 25.67 48 ALA B N 1
ATOM 3416 C CA . ALA B 1 60 ? 93.095 61.955 63.943 1.00 25.62 48 ALA B CA 1
ATOM 3417 C C . ALA B 1 60 ? 93.752 63.266 63.478 1.00 25.14 48 ALA B C 1
ATOM 3418 O O . ALA B 1 60 ? 94.149 63.384 62.304 1.00 22.04 48 ALA B O 1
ATOM 3420 N N . ALA B 1 61 ? 93.872 64.234 64.388 1.00 25.26 49 ALA B N 1
ATOM 3421 C CA . ALA B 1 61 ? 94.327 65.586 64.018 1.00 27.78 49 ALA B CA 1
ATOM 3422 C C . ALA B 1 61 ? 95.721 65.572 63.428 1.00 27.22 49 ALA B C 1
ATOM 3423 O O . ALA B 1 61 ? 95.952 66.184 62.403 1.00 26.70 49 ALA B O 1
ATOM 3425 N N . TRP B 1 62 ? 96.637 64.853 64.072 1.00 28.54 50 TRP B N 1
ATOM 3426 C CA . TRP B 1 62 ? 98.036 64.839 63.646 1.00 28.33 50 TRP B CA 1
ATOM 3427 C C . TRP B 1 62 ? 98.214 64.324 62.211 1.00 28.86 50 TRP B C 1
ATOM 3428 O O . TRP B 1 62 ? 98.962 64.902 61.429 1.00 29.50 50 TRP B O 1
ATOM 3439 N N . ARG B 1 63 ? 97.543 63.230 61.871 1.00 28.88 51 ARG B N 1
ATOM 3440 C CA . ARG B 1 63 ? 97.748 62.612 60.562 1.00 29.28 51 ARG B CA 1
ATOM 3441 C C . ARG B 1 63 ? 96.991 63.358 59.457 1.00 29.29 51 ARG B C 1
ATOM 3442 O O . ARG B 1 63 ? 97.440 63.423 58.311 1.00 29.56 51 ARG B O 1
ATOM 3458 N N . ALA B 1 65 ? 96.585 66.629 59.624 1.00 28.97 53 ALA B N 1
ATOM 3459 C CA . ALA B 1 65 ? 97.402 67.832 59.470 1.00 27.95 53 ALA B CA 1
ATOM 3460 C C . ALA B 1 65 ? 98.599 67.552 58.580 1.00 27.69 53 ALA B C 1
ATOM 3461 O O . ALA B 1 65 ? 98.837 68.291 57.632 1.00 27.10 53 ALA B O 1
ATOM 3463 N N . LYS B 1 66 ? 99.333 66.474 58.876 1.00 27.75 54 LYS B N 1
ATOM 3464 C CA . LYS B 1 66 ? 100.477 66.049 58.046 1.00 28.26 54 LYS B CA 1
ATOM 3465 C C . LYS B 1 66 ? 100.124 65.897 56.570 1.00 27.49 54 LYS B C 1
ATOM 3466 O O . LYS B 1 66 ? 100.879 66.323 55.703 1.00 28.37 54 LYS B O 1
ATOM 3472 N N . ALA B 1 67 ? 98.978 65.293 56.295 1.00 26.90 55 ALA B N 1
ATOM 3473 C CA . ALA B 1 67 ? 98.518 65.099 54.923 1.00 27.71 55 ALA B CA 1
ATOM 3474 C C . ALA B 1 67 ? 98.194 66.429 54.217 1.00 27.27 55 ALA B C 1
ATOM 3475 O O . ALA B 1 67 ? 98.498 66.594 53.034 1.00 29.50 55 ALA B O 1
ATOM 3477 N N . ALA B 1 68 ? 97.594 67.366 54.946 1.00 26.68 56 ALA B N 1
ATOM 3478 C CA . ALA B 1 68 ? 97.288 68.721 54.431 1.00 26.36 56 ALA B CA 1
ATOM 3479 C C . ALA B 1 68 ? 98.528 69.546 54.106 1.00 26.52 56 ALA B C 1
ATOM 3480 O O . ALA B 1 68 ? 98.557 70.275 53.120 1.00 26.23 56 ALA B O 1
ATOM 3482 N N . TYR B 1 69 ? 99.546 69.423 54.950 1.00 26.92 57 TYR B N 1
ATOM 3483 C CA . TYR B 1 69 ? 100.839 70.048 54.728 1.00 27.99 57 TYR B CA 1
ATOM 3484 C C . TYR B 1 69 ? 101.467 69.551 53.420 1.00 27.99 57 TYR B C 1
ATOM 3485 O O . TYR B 1 69 ? 102.005 70.350 52.642 1.00 24.71 57 TYR B O 1
ATOM 3494 N N . GLU B 1 70 ? 101.385 68.241 53.191 1.00 28.32 58 GLU B N 1
ATOM 3495 C CA . GLU B 1 70 ? 101.938 67.615 51.984 1.00 28.90 58 GLU B CA 1
ATOM 3496 C C . GLU B 1 70 ? 101.190 68.068 50.732 1.00 27.12 58 GLU B C 1
ATOM 3497 O O . GLU B 1 70 ? 101.784 68.295 49.693 1.00 26.41 58 GLU B O 1
ATOM 3503 N N . VAL B 1 71 ? 99.886 68.225 50.840 1.00 26.42 59 VAL B N 1
ATOM 3504 C CA . VAL B 1 71 ? 99.110 68.785 49.745 1.00 26.67 59 VAL B CA 1
ATOM 3505 C C . VAL B 1 71 ? 99.426 70.280 49.474 1.00 26.83 59 VAL B C 1
ATOM 3506 O O . VAL B 1 71 ? 99.636 70.664 48.325 1.00 25.97 59 VAL B O 1
ATOM 3510 N N . LEU B 1 72 ? 99.484 71.102 50.524 1.00 26.87 60 LEU B N 1
ATOM 3511 C CA . LEU B 1 72 ? 99.551 72.575 50.376 1.00 26.94 60 LEU B CA 1
ATOM 3512 C C . LEU B 1 72 ? 100.948 73.241 50.524 1.00 26.21 60 LEU B C 1
ATOM 3513 O O . LEU B 1 72 ? 101.245 74.225 49.849 1.00 25.50 60 LEU B O 1
ATOM 3518 N N . GLY B 1 73 ? 101.777 72.732 51.428 1.00 26.24 61 GLY B N 1
ATOM 3519 C CA . GLY B 1 73 ? 103.069 73.353 51.729 1.00 25.86 61 GLY B CA 1
ATOM 3520 C C . GLY B 1 73 ? 103.008 74.795 52.231 1.00 25.84 61 GLY B C 1
ATOM 3521 O O . GLY B 1 73 ? 102.208 75.146 53.097 1.00 24.48 61 GLY B O 1
ATOM 3522 N N . LYS B 1 74 ? 103.857 75.641 51.659 1.00 27.10 62 LYS B N 1
ATOM 3523 C CA . LYS B 1 74 ? 104.018 77.029 52.109 1.00 28.67 62 LYS B CA 1
ATOM 3524 C C . LYS B 1 74 ? 102.740 77.891 51.972 1.00 28.62 62 LYS B C 1
ATOM 3525 O O . LYS B 1 74 ? 102.717 79.045 52.455 1.00 29.04 62 LYS B O 1
ATOM 3529 N N . LYS B 1 75 ? 101.712 77.359 51.303 1.00 26.60 63 LYS B N 1
ATOM 3530 C CA . LYS B 1 75 ? 100.398 78.001 51.255 1.00 26.00 63 LYS B CA 1
ATOM 3531 C C . LYS B 1 75 ? 99.724 78.009 52.616 1.00 26.53 63 LYS B C 1
ATOM 3532 O O . LYS B 1 75 ? 98.787 78.784 52.816 1.00 25.39 63 LYS B O 1
ATOM 3538 N N . ILE B 1 76 ? 100.175 77.130 53.524 1.00 27.29 64 ILE B N 1
ATOM 3539 C CA . ILE B 1 76 ? 99.805 77.203 54.943 1.00 28.13 64 ILE B CA 1
ATOM 3540 C C . ILE B 1 76 ? 100.773 78.152 55.635 1.00 29.14 64 ILE B C 1
ATOM 3541 O O . ILE B 1 76 ? 101.973 77.925 55.628 1.00 29.56 64 ILE B O 1
ATOM 3546 N N . ARG B 1 77 ? 100.235 79.219 56.220 1.00 30.00 65 ARG B N 1
ATOM 3547 C CA . ARG B 1 77 ? 101.024 80.253 56.890 1.00 30.47 65 ARG B CA 1
ATOM 3548 C C . ARG B 1 77 ? 101.308 79.858 58.331 1.00 30.95 65 ARG B C 1
ATOM 3549 O O . ARG B 1 77 ? 102.372 80.187 58.878 1.00 32.94 65 ARG B O 1
ATOM 3552 N N . LYS B 1 78 ? 100.336 79.193 58.949 1.00 30.50 66 LYS B N 1
ATOM 3553 C CA . LYS B 1 78 ? 100.422 78.795 60.349 1.00 30.12 66 LYS B CA 1
ATOM 3554 C C . LYS B 1 78 ? 99.618 77.529 60.504 1.00 28.43 66 LYS B C 1
ATOM 3555 O O . LYS B 1 78 ? 98.574 77.405 59.892 1.00 28.29 66 LYS B O 1
ATOM 3560 N N . GLY B 1 79 ? 100.129 76.582 61.280 1.00 27.67 67 GLY B N 1
ATOM 3561 C CA . GLY B 1 79 ? 99.413 75.341 61.568 1.00 27.95 67 GLY B CA 1
ATOM 3562 C C . GLY B 1 79 ? 99.325 75.120 63.074 1.00 27.15 67 GLY B C 1
ATOM 3563 O O . GLY B 1 79 ? 100.241 75.500 63.814 1.00 26.39 67 GLY B O 1
ATOM 3564 N N . VAL B 1 80 ? 98.225 74.522 63.527 1.00 25.90 68 VAL B N 1
ATOM 3565 C CA . VAL B 1 80 ? 98.078 74.170 64.929 1.00 26.16 68 VAL B CA 1
ATOM 3566 C C . VAL B 1 80 ? 97.284 72.876 65.049 1.00 27.23 68 VAL B C 1
ATOM 3567 O O . VAL B 1 80 ? 96.330 72.669 64.310 1.00 27.98 68 VAL B O 1
ATOM 3571 N N . VAL B 1 81 ? 97.718 72.000 65.959 1.00 28.89 69 VAL B N 1
ATOM 3572 C CA . VAL B 1 81 ? 97.170 70.654 66.121 1.00 28.78 69 VAL B CA 1
ATOM 3573 C C . VAL B 1 81 ? 96.812 70.434 67.590 1.00 29.34 69 VAL B C 1
ATOM 3574 O O . VAL B 1 81 ? 97.649 70.673 68.487 1.00 29.09 69 VAL B O 1
ATOM 3578 N N . VAL B 1 82 ? 95.578 69.988 67.831 1.00 28.02 70 VAL B N 1
ATOM 3579 C CA . VAL B 1 82 ? 95.146 69.573 69.163 1.00 27.95 70 VAL B CA 1
ATOM 3580 C C . VAL B 1 82 ? 94.607 68.142 69.081 1.00 29.23 70 VAL B C 1
ATOM 3581 O O . VAL B 1 82 ? 93.699 67.867 68.291 1.00 32.06 70 VAL B O 1
ATOM 3585 N N . THR B 1 83 ? 95.149 67.235 69.887 1.00 29.18 71 THR B N 1
ATOM 3586 C CA . THR B 1 83 ? 94.691 65.844 69.871 1.00 29.02 71 THR B CA 1
ATOM 3587 C C . THR B 1 83 ? 94.742 65.193 71.287 1.00 28.78 71 THR B C 1
ATOM 3588 O O . THR B 1 83 ? 95.072 65.850 72.287 1.00 27.84 71 THR B O 1
ATOM 3592 N N . LYS B 1 84 ? 94.364 63.920 71.380 1.00 28.68 72 LYS B N 1
ATOM 3593 C CA . LYS B 1 84 ? 94.433 63.202 72.653 1.00 28.83 72 LYS B CA 1
ATOM 3594 C C . LYS B 1 84 ? 95.883 63.059 73.127 1.00 27.73 72 LYS B C 1
ATOM 3595 O O . LYS B 1 84 ? 96.817 62.959 72.308 1.00 26.14 72 LYS B O 1
ATOM 3601 N N . TYR B 1 85 ? 96.058 63.037 74.449 1.00 26.28 73 TYR B N 1
ATOM 3602 C CA . TYR B 1 85 ? 97.361 62.744 75.034 1.00 26.71 73 TYR B CA 1
ATOM 3603 C C . TYR B 1 85 ? 97.942 61.461 74.413 1.00 27.47 73 TYR B C 1
ATOM 3604 O O . TYR B 1 85 ? 97.232 60.453 74.281 1.00 27.62 73 TYR B O 1
ATOM 3613 N N . GLY B 1 86 ? 99.216 61.528 74.009 1.00 28.07 74 GLY B N 1
ATOM 3614 C CA . GLY B 1 86 ? 99.938 60.401 73.413 1.00 27.78 74 GLY B CA 1
ATOM 3615 C C . GLY B 1 86 ? 99.646 60.140 71.941 1.00 27.85 74 GLY B C 1
ATOM 3616 O O . GLY B 1 86 ? 100.169 59.189 71.381 1.00 28.06 74 GLY B O 1
ATOM 3617 N N . HIS B 1 87 ? 98.828 60.975 71.302 1.00 26.64 75 HIS B N 1
ATOM 3618 C CA . HIS B 1 87 ? 98.379 60.696 69.942 1.00 26.38 75 HIS B CA 1
ATOM 3619 C C . HIS B 1 87 ? 99.208 61.382 68.879 1.00 26.09 75 HIS B C 1
ATOM 3620 O O . HIS B 1 87 ? 99.273 60.912 67.746 1.00 24.37 75 HIS B O 1
ATOM 3627 N N . SER B 1 88 ? 99.833 62.498 69.240 1.00 27.33 76 SER B N 1
ATOM 3628 C CA . SER B 1 88 ? 100.648 63.252 68.296 1.00 27.25 76 SER B CA 1
ATOM 3629 C C . SER B 1 88 ? 101.945 62.504 68.047 1.00 27.58 76 SER B C 1
ATOM 3630 O O . SER B 1 88 ? 102.467 61.846 68.951 1.00 26.18 76 SER B O 1
ATOM 3633 N N . GLU B 1 89 ? 102.462 62.631 66.827 1.00 28.01 77 GLU B N 1
ATOM 3634 C CA . GLU B 1 89 ? 103.629 61.881 66.379 1.00 27.26 77 GLU B CA 1
ATOM 3635 C C . GLU B 1 89 ? 104.810 62.801 65.993 1.00 28.08 77 GLU B C 1
ATOM 3636 O O . GLU B 1 89 ? 105.545 62.494 65.049 1.00 27.95 77 GLU B O 1
ATOM 3642 N N . GLY B 1 90 ? 104.978 63.918 66.724 1.00 27.95 78 GLY B N 1
ATOM 3643 C CA . GLY B 1 90 ? 106.126 64.817 66.565 1.00 26.49 78 GLY B CA 1
ATOM 3644 C C . GLY B 1 90 ? 105.906 66.027 65.671 1.00 25.94 78 GLY B C 1
ATOM 3645 O O . GLY B 1 90 ? 104.767 66.356 65.335 1.00 25.61 78 GLY B O 1
ATOM 3646 N N . PRO B 1 91 ? 107.005 66.710 65.275 1.00 25.37 79 PRO B N 1
ATOM 3647 C CA . PRO B 1 91 ? 106.875 67.947 64.516 1.00 25.76 79 PRO B CA 1
ATOM 3648 C C . PRO B 1 91 ? 106.225 67.762 63.138 1.00 26.56 79 PRO B C 1
ATOM 3649 O O . PRO B 1 91 ? 106.317 66.694 62.540 1.00 26.19 79 PRO B O 1
ATOM 3653 N N . ILE B 1 92 ? 105.543 68.808 62.678 1.00 27.27 80 ILE B N 1
ATOM 3654 C CA . ILE B 1 92 ? 105.127 68.934 61.283 1.00 27.91 80 ILE B CA 1
ATOM 3655 C C . ILE B 1 92 ? 105.565 70.343 60.817 1.00 27.63 80 ILE B C 1
ATOM 3656 O O . ILE B 1 92 ? 104.901 71.332 61.115 1.00 25.96 80 ILE B O 1
ATOM 3661 N N . ASP B 1 93 ? 106.692 70.416 60.106 1.00 28.86 81 ASP B N 1
ATOM 3662 C CA . ASP B 1 93 ? 107.327 71.689 59.766 1.00 29.60 81 ASP B CA 1
ATOM 3663 C C . ASP B 1 93 ? 107.418 72.520 61.044 1.00 30.65 81 ASP B C 1
ATOM 3664 O O . ASP B 1 93 ? 108.114 72.105 61.980 1.00 30.51 81 ASP B O 1
ATOM 3666 N N . ASP B 1 94 ? 106.684 73.641 61.111 1.00 31.00 82 ASP B N 1
ATOM 3667 C CA . ASP B 1 94 ? 106.653 74.510 62.312 1.00 30.38 82 ASP B CA 1
ATOM 3668 C C . ASP B 1 94 ? 105.216 74.742 62.834 1.00 29.71 82 ASP B C 1
ATOM 3669 O O . ASP B 1 94 ? 104.930 75.750 63.487 1.00 29.31 82 ASP B O 1
ATOM 3674 N N . PHE B 1 95 ? 104.328 73.789 62.546 1.00 28.77 83 PHE B N 1
ATOM 3675 C CA . PHE B 1 95 ? 103.005 73.743 63.160 1.00 27.23 83 PHE B CA 1
ATOM 3676 C C . PHE B 1 95 ? 103.206 73.621 64.657 1.00 27.03 83 PHE B C 1
ATOM 3677 O O . PHE B 1 95 ? 104.194 73.033 65.119 1.00 23.17 83 PHE B O 1
ATOM 3685 N N . GLU B 1 96 ? 102.237 74.147 65.403 1.00 29.09 84 GLU B N 1
ATOM 3686 C CA . GLU B 1 96 ? 102.199 74.001 66.862 1.00 29.60 84 GLU B CA 1
ATOM 3687 C C . GLU B 1 96 ? 101.429 72.725 67.182 1.00 27.43 84 GLU B C 1
ATOM 3688 O O . GLU B 1 96 ? 100.250 72.609 66.835 1.00 23.87 84 GLU B O 1
ATOM 3694 N N . ILE B 1 97 ? 102.102 71.777 67.828 1.00 26.86 85 ILE B N 1
ATOM 3695 C CA . ILE B 1 97 ? 101.511 70.486 68.172 1.00 26.16 85 ILE B CA 1
ATOM 3696 C C . ILE B 1 97 ? 101.159 70.453 69.670 1.00 25.44 85 ILE B C 1
ATOM 3697 O O . ILE B 1 97 ? 102.036 70.515 70.524 1.00 23.98 85 ILE B O 1
ATOM 3702 N N . TYR B 1 98 ? 99.861 70.367 69.969 1.00 25.42 86 TYR B N 1
ATOM 3703 C CA . TYR B 1 98 ? 99.358 70.268 71.356 1.00 24.66 86 TYR B CA 1
ATOM 3704 C C . TYR B 1 98 ? 98.448 69.047 71.549 1.00 24.75 86 TYR B C 1
ATOM 3705 O O . TYR B 1 98 ? 97.898 68.488 70.597 1.00 24.42 86 TYR B O 1
ATOM 3714 N N . GLU B 1 99 ? 98.310 68.673 72.812 1.00 24.63 87 GLU B N 1
ATOM 3715 C CA . GLU B 1 99 ? 97.434 67.615 73.258 1.00 26.34 87 GLU B CA 1
ATOM 3716 C C . GLU B 1 99 ? 96.629 68.103 74.477 1.00 26.60 87 GLU B C 1
ATOM 3717 O O . GLU B 1 99 ? 97.059 69.002 75.207 1.00 25.35 87 GLU B O 1
ATOM 3723 N N . ALA B 1 100 ? 95.458 67.516 74.690 1.00 28.10 88 ALA B N 1
ATOM 3724 C CA . ALA B 1 100 ? 94.562 67.986 75.738 1.00 29.08 88 ALA B CA 1
ATOM 3725 C C . ALA B 1 100 ? 93.592 66.911 76.215 1.00 29.74 88 ALA B C 1
ATOM 3726 O O . ALA B 1 100 ? 93.601 65.783 75.721 1.00 31.46 88 ALA B O 1
ATOM 3728 N N . GLY B 1 101 ? 92.742 67.289 77.166 1.00 29.37 89 GLY B N 1
ATOM 3729 C CA . GLY B 1 101 ? 91.871 66.351 77.864 1.00 28.58 89 GLY B CA 1
ATOM 3730 C C . GLY B 1 101 ? 90.748 65.761 77.044 1.00 28.26 89 GLY B C 1
ATOM 3731 O O . GLY B 1 101 ? 90.022 66.474 76.369 1.00 28.12 89 GLY B O 1
ATOM 3732 N N . HIS B 1 102 ? 90.615 64.444 77.124 1.00 28.71 90 HIS B N 1
ATOM 3733 C CA . HIS B 1 102 ? 89.523 63.699 76.501 1.00 27.61 90 HIS B CA 1
ATOM 3734 C C . HIS B 1 102 ? 89.433 62.356 77.237 1.00 26.98 90 HIS B C 1
ATOM 3735 O O . HIS B 1 102 ? 90.462 61.765 77.579 1.00 27.33 90 HIS B O 1
ATOM 3742 N N . PRO B 1 103 ? 88.219 61.872 77.504 1.00 26.32 91 PRO B N 1
ATOM 3743 C CA . PRO B 1 103 ? 86.896 62.337 77.083 1.00 27.13 91 PRO B CA 1
ATOM 3744 C C . PRO B 1 103 ? 86.321 63.546 77.853 1.00 26.40 91 PRO B C 1
ATOM 3745 O O . PRO B 1 103 ? 85.196 63.945 77.576 1.00 24.44 91 PRO B O 1
ATOM 3749 N N . VAL B 1 104 ? 87.077 64.108 78.799 1.00 26.87 92 VAL B N 1
ATOM 3750 C CA . VAL B 1 104 ? 86.652 65.276 79.578 1.00 26.65 92 VAL B CA 1
ATOM 3751 C C . VAL B 1 104 ? 87.658 66.389 79.347 1.00 27.62 92 VAL B C 1
ATOM 3752 O O . VAL B 1 104 ? 88.863 66.125 79.336 1.00 28.27 92 VAL B O 1
ATOM 3756 N N . PRO B 1 105 ? 87.174 67.638 79.169 1.00 27.93 93 PRO B N 1
ATOM 3757 C CA . PRO B 1 105 ? 88.107 68.745 78.899 1.00 27.82 93 PRO B CA 1
ATOM 3758 C C . PRO B 1 105 ? 88.858 69.155 80.152 1.00 26.99 93 PRO B C 1
ATOM 3759 O O . PRO B 1 105 ? 88.272 69.113 81.236 1.00 26.69 93 PRO B O 1
ATOM 3763 N N . ASP B 1 106 ? 90.128 69.549 80.010 1.00 26.04 94 ASP B N 1
ATOM 3764 C CA . ASP B 1 106 ? 90.929 69.994 81.160 1.00 25.82 94 ASP B CA 1
ATOM 3765 C C . ASP B 1 106 ? 91.529 71.392 80.935 1.00 25.40 94 ASP B C 1
ATOM 3766 O O . ASP B 1 106 ? 91.065 72.121 80.060 1.00 25.51 94 ASP B O 1
ATOM 3771 N N . GLU B 1 107 ? 92.526 71.770 81.730 1.00 25.36 95 GLU B N 1
ATOM 3772 C CA . GLU B 1 107 ? 93.188 73.080 81.629 1.00 25.89 95 GLU B CA 1
ATOM 3773 C C . GLU B 1 107 ? 93.983 73.233 80.334 1.00 27.25 95 GLU B C 1
ATOM 3774 O O . GLU B 1 107 ? 94.125 74.341 79.812 1.00 28.15 95 GLU B O 1
ATOM 3775 N N . ASN B 1 108 ? 94.497 72.123 79.817 1.00 27.01 96 ASN B N 1
ATOM 3776 C CA . ASN B 1 108 ? 95.158 72.134 78.521 1.00 26.47 96 ASN B CA 1
ATOM 3777 C C . ASN B 1 108 ? 94.194 72.395 77.377 1.00 27.20 96 ASN B C 1
ATOM 3778 O O . ASN B 1 108 ? 94.570 73.055 76.410 1.00 26.80 96 ASN B O 1
ATOM 3783 N N . THR B 1 109 ? 92.961 71.894 77.489 1.00 27.09 97 THR B N 1
ATOM 3784 C CA . THR B 1 109 ? 91.911 72.218 76.512 1.00 28.65 97 THR B CA 1
ATOM 3785 C C . THR B 1 109 ? 91.697 73.737 76.404 1.00 28.22 97 THR B C 1
ATOM 3786 O O . THR B 1 109 ? 91.758 74.307 75.317 1.00 28.18 97 THR B O 1
ATOM 3790 N N . ILE B 1 110 ? 91.468 74.370 77.553 1.00 28.52 98 ILE B N 1
ATOM 3791 C CA . ILE B 1 110 ? 91.344 75.824 77.687 1.00 28.30 98 ILE B CA 1
ATOM 3792 C C . ILE B 1 110 ? 92.536 76.619 77.109 1.00 28.26 98 ILE B C 1
ATOM 3793 O O . ILE B 1 110 ? 92.340 77.576 76.338 1.00 26.73 98 ILE B O 1
ATOM 3798 N N . LYS B 1 111 ? 93.751 76.231 77.506 1.00 26.94 99 LYS B N 1
ATOM 3799 C CA . LYS B 1 111 ? 94.977 76.857 77.009 1.00 27.54 99 LYS B CA 1
ATOM 3800 C C . LYS B 1 111 ? 95.101 76.748 75.489 1.00 27.82 99 LYS B C 1
ATOM 3801 O O . LYS B 1 111 ? 95.316 77.757 74.815 1.00 26.79 99 LYS B O 1
ATOM 3807 N N . THR B 1 112 ? 94.927 75.535 74.954 1.00 27.25 100 THR B N 1
ATOM 3808 C CA . THR B 1 112 ? 95.080 75.293 73.511 1.00 25.91 100 THR B CA 1
ATOM 3809 C C . THR B 1 112 ? 93.986 75.977 72.673 1.00 25.56 100 THR B C 1
ATOM 3810 O O . THR B 1 112 ? 94.271 76.529 71.610 1.00 26.17 100 THR B O 1
ATOM 3814 N N . THR B 1 113 ? 92.750 75.918 73.148 1.00 26.01 101 THR B N 1
ATOM 3815 C CA . THR B 1 113 ? 91.608 76.547 72.465 1.00 27.70 101 THR B CA 1
ATOM 3816 C C . THR B 1 113 ? 91.812 78.076 72.433 1.00 26.54 101 THR B C 1
ATOM 3817 O O . THR B 1 113 ? 91.647 78.733 71.396 1.00 24.72 101 THR B O 1
ATOM 3821 N N . ARG B 1 114 ? 92.208 78.629 73.568 1.00 25.85 102 ARG B N 1
ATOM 3822 C CA . ARG B 1 114 ? 92.522 80.044 73.625 1.00 27.82 102 ARG B CA 1
ATOM 3823 C C . ARG B 1 114 ? 93.571 80.421 72.571 1.00 26.64 102 ARG B C 1
ATOM 3824 O O . ARG B 1 114 ? 93.484 81.466 71.933 1.00 27.44 102 ARG B O 1
ATOM 3832 N N . ARG B 1 115 ? 94.546 79.547 72.392 1.00 27.09 103 ARG B N 1
ATOM 3833 C CA . ARG B 1 115 ? 95.599 79.746 71.399 1.00 28.69 103 ARG B CA 1
ATOM 3834 C C . ARG B 1 115 ? 95.097 79.666 69.934 1.00 28.67 103 ARG B C 1
ATOM 3835 O O . ARG B 1 115 ? 95.569 80.411 69.071 1.00 28.92 103 ARG B O 1
ATOM 3843 N N . VAL B 1 116 ? 94.140 78.786 69.672 1.00 27.78 104 VAL B N 1
ATOM 3844 C CA . VAL B 1 116 ? 93.499 78.708 68.359 1.00 28.84 104 VAL B CA 1
ATOM 3845 C C . VAL B 1 116 ? 92.793 80.004 67.979 1.00 29.61 104 VAL B C 1
ATOM 3846 O O . VAL B 1 116 ? 92.811 80.414 66.811 1.00 29.34 104 VAL B O 1
ATOM 3850 N N . LEU B 1 117 ? 92.167 80.638 68.967 1.00 30.18 105 LEU B N 1
ATOM 3851 C CA . LEU B 1 117 ? 91.386 81.853 68.726 1.00 28.92 105 LEU B CA 1
ATOM 3852 C C . LEU B 1 117 ? 92.313 83.033 68.481 1.00 29.89 105 LEU B C 1
ATOM 3853 O O . LEU B 1 117 ? 91.938 83.967 67.774 1.00 31.08 105 LEU B O 1
ATOM 3858 N N . GLU B 1 118 ? 93.520 82.991 69.051 1.00 29.91 106 GLU B N 1
ATOM 3859 C CA . GLU B 1 118 ? 94.530 84.024 68.775 1.00 30.57 106 GLU B CA 1
ATOM 3860 C C . GLU B 1 118 ? 95.009 83.899 67.335 1.00 28.73 106 GLU B C 1
ATOM 3861 O O . GLU B 1 118 ? 95.363 84.886 66.699 1.00 28.59 106 GLU B O 1
ATOM 3867 N N . LEU B 1 119 ? 95.039 82.675 66.832 1.00 28.14 107 LEU B N 1
ATOM 3868 C CA . LEU B 1 119 ? 95.453 82.443 65.478 1.00 28.82 107 LEU B CA 1
ATOM 3869 C C . LEU B 1 119 ? 94.376 82.853 64.451 1.00 29.64 107 LEU B C 1
ATOM 3870 O O . LEU B 1 119 ? 94.709 83.180 63.317 1.00 31.87 107 LEU B O 1
ATOM 3875 N N . VAL B 1 120 ? 93.101 82.874 64.839 1.00 28.52 108 VAL B N 1
ATOM 3876 C CA . VAL B 1 120 ? 92.024 83.100 63.865 1.00 27.34 108 VAL B CA 1
ATOM 3877 C C . VAL B 1 120 ? 91.305 84.465 63.962 1.00 28.89 108 VAL B C 1
ATOM 3878 O O . VAL B 1 120 ? 90.542 84.828 63.066 1.00 30.41 108 VAL B O 1
ATOM 3882 N N . ASP B 1 121 ? 91.541 85.233 65.019 1.00 29.61 109 ASP B N 1
ATOM 3883 C CA . ASP B 1 121 ? 90.998 86.596 65.066 1.00 31.35 109 ASP B CA 1
ATOM 3884 C C . ASP B 1 121 ? 91.806 87.521 64.166 1.00 31.49 109 ASP B C 1
ATOM 3885 O O . ASP B 1 121 ? 92.988 87.273 63.875 1.00 31.13 109 ASP B O 1
ATOM 3890 N N . GLN B 1 122 ? 91.174 88.610 63.765 1.00 31.60 110 GLN B N 1
ATOM 3891 C CA . GLN B 1 122 ? 91.800 89.562 62.843 1.00 32.91 110 GLN B CA 1
ATOM 3892 C C . GLN B 1 122 ? 92.389 88.883 61.598 1.00 32.00 110 GLN B C 1
ATOM 3893 O O . GLN B 1 122 ? 93.561 89.052 61.293 1.00 33.00 110 GLN B O 1
ATOM 3899 N N . LEU B 1 123 ? 91.575 88.097 60.902 1.00 31.94 111 LEU B N 1
ATOM 3900 C CA . LEU B 1 123 ? 91.900 87.603 59.566 1.00 30.50 111 LEU B CA 1
ATOM 3901 C C . LEU B 1 123 ? 91.002 88.347 58.615 1.00 29.14 111 LEU B C 1
ATOM 3902 O O . LEU B 1 123 ? 89.936 88.792 59.015 1.00 29.93 111 LEU B O 1
ATOM 3907 N N . ASN B 1 124 ? 91.414 88.491 57.364 1.00 28.91 112 ASN B N 1
ATOM 3908 C CA . ASN B 1 124 ? 90.594 89.223 56.381 1.00 29.11 112 ASN B CA 1
ATOM 3909 C C . ASN B 1 124 ? 89.795 88.277 55.474 1.00 28.82 112 ASN B C 1
ATOM 3910 O O . ASN B 1 124 ? 89.938 87.060 55.549 1.00 24.68 112 ASN B O 1
ATOM 3915 N N . GLU B 1 125 ? 88.930 88.837 54.631 1.00 30.57 113 GLU B N 1
ATOM 3916 C CA . GLU B 1 125 ? 88.069 87.985 53.785 1.00 31.49 113 GLU B CA 1
ATOM 3917 C C . GLU B 1 125 ? 88.871 87.176 52.734 1.00 30.32 113 GLU B C 1
ATOM 3918 O O . GLU B 1 125 ? 88.361 86.225 52.169 1.00 30.60 113 GLU B O 1
ATOM 3924 N N . ASN B 1 126 ? 90.133 87.537 52.512 1.00 29.52 114 ASN B N 1
ATOM 3925 C CA . ASN B 1 126 ? 90.991 86.818 51.579 1.00 27.77 114 ASN B CA 1
ATOM 3926 C C . ASN B 1 126 ? 91.632 85.572 52.192 1.00 27.70 114 ASN B C 1
ATOM 3927 O O . ASN B 1 126 ? 92.247 84.784 51.492 1.00 27.41 114 ASN B O 1
ATOM 3932 N N . ASP B 1 127 ? 91.472 85.381 53.499 1.00 27.65 115 ASP B N 1
ATOM 3933 C CA . ASP B 1 127 ? 92.090 84.244 54.183 1.00 27.61 115 ASP B CA 1
ATOM 3934 C C . ASP B 1 127 ? 91.114 83.087 54.249 1.00 28.24 115 ASP B C 1
ATOM 3935 O O . ASP B 1 127 ? 89.902 83.294 54.149 1.00 31.01 115 ASP B O 1
ATOM 3940 N N . THR B 1 128 ? 91.643 81.876 54.430 1.00 27.05 116 THR B N 1
ATOM 3941 C CA . THR B 1 128 ? 90.805 80.709 54.708 1.00 28.17 116 THR B CA 1
ATOM 3942 C C . THR B 1 128 ? 91.390 79.862 55.838 1.00 27.66 116 THR B C 1
ATOM 3943 O O . THR B 1 128 ? 92.596 79.593 55.870 1.00 24.56 116 THR B O 1
ATOM 3947 N N . VAL B 1 129 ? 90.515 79.461 56.762 1.00 27.14 117 VAL B N 1
ATOM 3948 C CA . VAL B 1 129 ? 90.868 78.504 57.799 1.00 27.84 117 VAL B CA 1
ATOM 3949 C C . VAL B 1 129 ? 90.499 77.101 57.314 1.00 27.75 117 VAL B C 1
ATOM 3950 O O . VAL B 1 129 ? 89.348 76.848 56.962 1.00 28.85 117 VAL B O 1
ATOM 3954 N N . LEU B 1 130 ? 91.497 76.221 57.261 1.00 26.15 118 LEU B N 1
ATOM 3955 C CA . LEU B 1 130 ? 91.298 74.811 56.920 1.00 26.70 118 LEU B CA 1
ATOM 3956 C C . LEU B 1 130 ? 91.047 74.021 58.198 1.00 26.06 118 LEU B C 1
ATOM 3957 O O . LEU B 1 130 ? 91.988 73.661 58.911 1.00 23.02 118 LEU B O 1
ATOM 3962 N N . PHE B 1 131 ? 89.771 73.732 58.461 1.00 27.41 119 PHE B N 1
ATOM 3963 C CA . PHE B 1 131 ? 89.356 73.090 59.708 1.00 27.67 119 PHE B CA 1
ATOM 3964 C C . PHE B 1 131 ? 89.342 71.567 59.523 1.00 28.17 119 PHE B C 1
ATOM 3965 O O . PHE B 1 131 ? 88.440 71.037 58.871 1.00 27.42 119 PHE B O 1
ATOM 3973 N N . LEU B 1 132 ? 90.359 70.880 60.064 1.00 28.53 120 LEU B N 1
ATOM 3974 C CA . LEU B 1 132 ? 90.469 69.413 59.947 1.00 27.55 120 LEU B CA 1
ATOM 3975 C C . LEU B 1 132 ? 89.908 68.735 61.203 1.00 27.02 120 LEU B C 1
ATOM 3976 O O . LEU B 1 132 ? 90.548 68.703 62.254 1.00 26.33 120 LEU B O 1
ATOM 3981 N N . LEU B 1 133 ? 88.706 68.183 61.088 1.00 27.03 121 LEU B N 1
ATOM 3982 C CA . LEU B 1 133 ? 87.944 67.754 62.268 1.00 26.78 121 LEU B CA 1
ATOM 3983 C C . LEU B 1 133 ? 87.758 66.248 62.282 1.00 25.71 121 LEU B C 1
ATOM 3984 O O . LEU B 1 133 ? 87.442 65.649 61.261 1.00 25.53 121 LEU B O 1
ATOM 3989 N N . SER B 1 134 ? 88.004 65.646 63.446 1.00 27.64 122 SER B N 1
ATOM 3990 C CA . SER B 1 134 ? 87.683 64.240 63.741 1.00 27.30 122 SER B CA 1
ATOM 3991 C C . SER B 1 134 ? 87.145 64.122 65.178 1.00 26.67 122 SER B C 1
ATOM 3992 O O . SER B 1 134 ? 86.986 65.132 65.877 1.00 27.08 122 SER B O 1
ATOM 3995 N N . GLY B 1 135 ? 86.878 62.891 65.616 1.00 27.23 123 GLY B N 1
ATOM 3996 C CA . GLY B 1 135 ? 86.256 62.632 66.912 1.00 26.34 123 GLY B CA 1
ATOM 3997 C C . GLY B 1 135 ? 86.992 63.195 68.115 1.00 25.74 123 GLY B C 1
ATOM 3998 O O . GLY B 1 135 ? 88.196 63.338 68.088 1.00 26.40 123 GLY B O 1
ATOM 3999 N N . GLY B 1 136 ? 86.240 63.497 69.171 1.00 26.26 124 GLY B N 1
ATOM 4000 C CA . GLY B 1 136 ? 86.781 64.052 70.413 1.00 26.80 124 GLY B CA 1
ATOM 4001 C C . GLY B 1 136 ? 86.730 65.575 70.520 1.00 27.19 124 GLY B C 1
ATOM 4002 O O . GLY B 1 136 ? 87.140 66.135 71.542 1.00 28.96 124 GLY B O 1
ATOM 4003 N N . GLY B 1 137 ? 86.239 66.238 69.473 1.00 25.79 125 GLY B N 1
ATOM 4004 C CA . GLY B 1 137 ? 86.202 67.705 69.392 1.00 25.95 125 GLY B CA 1
ATOM 4005 C C . GLY B 1 137 ? 85.430 68.436 70.485 1.00 26.84 125 GLY B C 1
ATOM 4006 O O . GLY B 1 137 ? 85.790 69.550 70.858 1.00 27.78 125 GLY B O 1
ATOM 4007 N N . SER B 1 138 ? 84.382 67.829 71.031 1.00 26.93 126 SER B N 1
ATOM 4008 C CA . SER B 1 138 ? 83.668 68.453 72.144 1.00 27.96 126 SER B CA 1
ATOM 4009 C C . SER B 1 138 ? 84.563 68.622 73.393 1.00 28.65 126 SER B C 1
ATOM 4010 O O . SER B 1 138 ? 84.500 69.630 74.102 1.00 30.56 126 SER B O 1
ATOM 4013 N N . SER B 1 139 ? 85.389 67.621 73.651 1.00 29.02 127 SER B N 1
ATOM 4014 C CA . SER B 1 139 ? 86.300 67.660 74.778 1.00 28.90 127 SER B CA 1
ATOM 4015 C C . SER B 1 139 ? 87.586 68.406 74.436 1.00 28.88 127 SER B C 1
ATOM 4016 O O . SER B 1 139 ? 88.156 69.064 75.311 1.00 28.94 127 SER B O 1
ATOM 4019 N N . LEU B 1 140 ? 88.037 68.293 73.182 1.00 28.27 128 LEU B N 1
ATOM 4020 C CA . LEU B 1 140 ? 89.357 68.805 72.771 1.00 28.89 128 LEU B CA 1
ATOM 4021 C C . LEU B 1 140 ? 89.361 70.279 72.365 1.00 29.69 128 LEU B C 1
ATOM 4022 O O . LEU B 1 140 ? 90.419 70.919 72.339 1.00 31.08 128 LEU B O 1
ATOM 4027 N N . PHE B 1 141 ? 88.182 70.807 72.050 1.00 29.23 129 PHE B N 1
ATOM 4028 C CA . PHE B 1 141 ? 88.030 72.184 71.614 1.00 28.26 129 PHE B CA 1
ATOM 4029 C C . PHE B 1 141 ? 86.950 72.813 72.479 1.00 29.51 129 PHE B C 1
ATOM 4030 O O . PHE B 1 141 ? 85.765 72.481 72.324 1.00 30.77 129 PHE B O 1
ATOM 4038 N N . GLU B 1 142 ? 87.371 73.679 73.414 1.00 29.33 130 GLU B N 1
ATOM 4039 C CA . GLU B 1 142 ? 86.462 74.337 74.378 1.00 27.59 130 GLU B CA 1
ATOM 4040 C C . GLU B 1 142 ? 87.132 75.485 75.171 1.00 27.77 130 GLU B C 1
ATOM 4041 O O . GLU B 1 142 ? 88.330 75.441 75.492 1.00 27.23 130 GLU B O 1
ATOM 4047 N N . LEU B 1 143 ? 86.343 76.515 75.455 1.00 27.86 131 LEU B N 1
ATOM 4048 C CA . LEU B 1 143 ? 86.775 77.651 76.255 1.00 28.44 131 LEU B CA 1
ATOM 4049 C C . LEU B 1 143 ? 85.504 78.351 76.724 1.00 28.16 131 LEU B C 1
ATOM 4050 O O . LEU B 1 143 ? 84.807 78.949 75.923 1.00 27.90 131 LEU B O 1
ATOM 4055 N N . PRO B 1 144 ? 85.192 78.278 78.024 1.00 27.35 132 PRO B N 1
ATOM 4056 C CA . PRO B 1 144 ? 83.910 78.818 78.426 1.00 26.98 132 PRO B CA 1
ATOM 4057 C C . PRO B 1 144 ? 83.796 80.332 78.210 1.00 28.56 132 PRO B C 1
ATOM 4058 O O . PRO B 1 144 ? 84.804 81.040 78.058 1.00 28.40 132 PRO B O 1
ATOM 4062 N N . LEU B 1 145 ? 82.563 80.823 78.208 1.00 28.95 133 LEU B N 1
ATOM 4063 C CA . LEU B 1 145 ? 82.311 82.252 78.178 1.00 28.40 133 LEU B CA 1
ATOM 4064 C C . LEU B 1 145 ? 82.847 82.875 79.465 1.00 29.04 133 LEU B C 1
ATOM 4065 O O . LEU B 1 145 ? 82.803 82.237 80.525 1.00 28.32 133 LEU B O 1
ATOM 4070 N N . GLU B 1 146 ? 83.375 84.101 79.362 1.00 29.54 134 GLU B N 1
ATOM 4071 C CA . GLU B 1 146 ? 83.889 84.814 80.529 1.00 30.85 134 GLU B CA 1
ATOM 4072 C C . GLU B 1 146 ? 82.850 84.763 81.658 1.00 30.15 134 GLU B C 1
ATOM 4073 O O . GLU B 1 146 ? 81.655 85.042 81.444 1.00 29.85 134 GLU B O 1
ATOM 4079 N N . GLY B 1 147 ? 83.318 84.360 82.840 1.00 30.13 135 GLY B N 1
ATOM 4080 C CA . GLY B 1 147 ? 82.476 84.238 84.027 1.00 29.30 135 GLY B CA 1
ATOM 4081 C C . GLY B 1 147 ? 81.882 82.853 84.232 1.00 29.08 135 GLY B C 1
ATOM 4082 O O . GLY B 1 147 ? 81.152 82.643 85.198 1.00 30.35 135 GLY B O 1
ATOM 4083 N N . VAL B 1 148 ? 82.179 81.917 83.323 1.00 27.82 136 VAL B N 1
ATOM 4084 C CA . VAL B 1 148 ? 81.769 80.514 83.461 1.00 26.67 136 VAL B CA 1
ATOM 4085 C C . VAL B 1 148 ? 83.027 79.673 83.663 1.00 26.73 136 VAL B C 1
ATOM 4086 O O . VAL B 1 148 ? 84.038 79.891 82.989 1.00 28.46 136 VAL B O 1
ATOM 4090 N N . SER B 1 149 ? 82.971 78.726 84.595 1.00 26.18 137 SER B N 1
ATOM 4091 C CA . SER B 1 149 ? 84.107 77.854 84.856 1.00 27.20 137 SER B CA 1
ATOM 4092 C C . SER B 1 149 ? 83.977 76.515 84.128 1.00 28.08 137 SER B C 1
ATOM 4093 O O . SER B 1 149 ? 82.867 75.992 83.963 1.00 27.60 137 SER B O 1
ATOM 4096 N N . LEU B 1 150 ? 85.123 75.971 83.713 1.00 27.88 138 LEU B N 1
ATOM 4097 C CA . LEU B 1 150 ? 85.208 74.601 83.205 1.00 29.44 138 LEU B CA 1
ATOM 4098 C C . LEU B 1 150 ? 84.520 73.609 84.140 1.00 28.86 138 LEU B C 1
ATOM 4099 O O . LEU B 1 150 ? 83.787 72.734 83.705 1.00 28.76 138 LEU B O 1
ATOM 4104 N N . GLU B 1 151 ? 84.755 73.776 85.434 1.00 28.88 139 GLU B N 1
ATOM 4105 C CA . GLU B 1 151 ? 84.191 72.895 86.462 1.00 29.35 139 GLU B CA 1
ATOM 4106 C C . GLU B 1 151 ? 82.649 72.891 86.433 1.00 27.68 139 GLU B C 1
ATOM 4107 O O . GLU B 1 151 ? 82.030 71.834 86.583 1.00 26.81 139 GLU B O 1
ATOM 4113 N N . GLU B 1 152 ? 82.053 74.070 86.230 1.00 27.58 140 GLU B N 1
ATOM 4114 C CA . GLU B 1 152 ? 80.595 74.208 86.062 1.00 28.98 140 GLU B CA 1
ATOM 4115 C C . GLU B 1 152 ? 80.123 73.446 84.833 1.00 29.46 140 GLU B C 1
ATOM 4116 O O . GLU B 1 152 ? 79.107 72.754 84.867 1.00 29.93 140 GLU B O 1
ATOM 4122 N N . ILE B 1 153 ? 80.868 73.584 83.741 1.00 29.42 141 ILE B N 1
ATOM 4123 C CA . ILE B 1 153 ? 80.577 72.839 82.529 1.00 30.71 141 ILE B CA 1
ATOM 4124 C C . ILE B 1 153 ? 80.592 71.333 82.848 1.00 29.68 141 ILE B C 1
ATOM 4125 O O . ILE B 1 153 ? 79.553 70.672 82.764 1.00 29.89 141 ILE B O 1
ATOM 4130 N N . GLN B 1 154 ? 81.759 70.818 83.237 1.00 29.45 142 GLN B N 1
ATOM 4131 C CA . GLN B 1 154 ? 81.919 69.409 83.595 1.00 30.87 142 GLN B CA 1
ATOM 4132 C C . GLN B 1 154 ? 80.748 68.946 84.463 1.00 30.06 142 GLN B C 1
ATOM 4133 O O . GLN B 1 154 ? 80.129 67.922 84.179 1.00 30.68 142 GLN B O 1
ATOM 4139 N N . LYS B 1 155 ? 80.420 69.706 85.503 1.00 29.19 143 LYS B N 1
ATOM 4140 C CA . LYS B 1 155 ? 79.386 69.271 86.430 1.00 29.29 143 LYS B CA 1
ATOM 4141 C C . LYS B 1 155 ? 77.984 69.336 85.832 1.00 29.30 143 LYS B C 1
ATOM 4142 O O . LYS B 1 155 ? 77.153 68.459 86.118 1.00 30.59 143 LYS B O 1
ATOM 4148 N N . LEU B 1 156 ? 77.714 70.356 85.015 1.00 28.11 144 LEU B N 1
ATOM 4149 C CA . LEU B 1 156 ? 76.372 70.544 84.423 1.00 28.83 144 LEU B CA 1
ATOM 4150 C C . LEU B 1 156 ? 75.984 69.422 83.472 1.00 28.94 144 LEU B C 1
ATOM 4151 O O . LEU B 1 156 ? 74.844 68.921 83.489 1.00 27.41 144 LEU B O 1
ATOM 4156 N N . THR B 1 157 ? 76.949 69.065 82.624 1.00 29.38 145 THR B N 1
ATOM 4157 C CA . THR B 1 157 ? 76.806 67.969 81.671 1.00 29.43 145 THR B CA 1
ATOM 4158 C C . THR B 1 157 ? 76.483 66.659 82.386 1.00 29.78 145 THR B C 1
ATOM 4159 O O . THR B 1 157 ? 75.526 65.956 82.021 1.00 29.82 145 THR B O 1
ATOM 4163 N N . SER B 1 158 ? 77.280 66.347 83.410 1.00 29.70 146 SER B N 1
ATOM 4164 C CA . SER B 1 158 ? 77.132 65.080 84.108 1.00 30.54 146 SER B CA 1
ATOM 4165 C C . SER B 1 158 ? 75.785 65.040 84.820 1.00 29.78 146 SER B C 1
ATOM 4166 O O . SER B 1 158 ? 75.120 63.989 84.827 1.00 31.10 146 SER B O 1
ATOM 4169 N N . ALA B 1 159 ? 75.354 66.176 85.368 1.00 27.94 147 ALA B N 1
ATOM 4170 C CA . ALA B 1 159 ? 74.025 66.246 85.991 1.00 27.10 147 ALA B CA 1
ATOM 4171 C C . ALA B 1 159 ? 72.918 66.042 84.955 1.00 27.36 147 ALA B C 1
ATOM 4172 O O . ALA B 1 159 ? 71.858 65.491 85.272 1.00 25.94 147 ALA B O 1
ATOM 4174 N N . LEU B 1 160 ? 73.168 66.487 83.722 1.00 27.67 148 LEU B N 1
ATOM 4175 C CA . LEU B 1 160 ? 72.203 66.312 82.641 1.00 29.18 148 LEU B CA 1
ATOM 4176 C C . LEU B 1 160 ? 72.131 64.858 82.184 1.00 29.66 148 LEU B C 1
ATOM 4177 O O . LEU B 1 160 ? 71.043 64.275 82.102 1.00 30.35 148 LEU B O 1
ATOM 4182 N N . LEU B 1 161 ? 73.289 64.272 81.907 1.00 29.73 149 LEU B N 1
ATOM 4183 C CA . LEU B 1 161 ? 73.378 62.839 81.580 1.00 29.93 149 LEU B CA 1
ATOM 4184 C C . LEU B 1 161 ? 72.682 62.002 82.627 1.00 30.20 149 LEU B C 1
ATOM 4185 O O . LEU B 1 161 ? 71.814 61.192 82.312 1.00 30.30 149 LEU B O 1
ATOM 4190 N N . LYS B 1 162 ? 73.081 62.214 83.874 1.00 30.09 150 LYS B N 1
ATOM 4191 C CA . LYS B 1 162 ? 72.506 61.533 85.006 1.00 30.64 150 LYS B CA 1
ATOM 4192 C C . LYS B 1 162 ? 70.977 61.679 85.014 1.00 30.22 150 LYS B C 1
ATOM 4193 O O . LYS B 1 162 ? 70.258 60.704 85.237 1.00 31.15 150 LYS B O 1
ATOM 4199 N N . SER B 1 163 ? 70.484 62.883 84.740 1.00 29.82 151 SER B N 1
ATOM 4200 C CA . SER B 1 163 ? 69.041 63.158 84.780 1.00 30.22 151 SER B CA 1
ATOM 4201 C C . SER B 1 163 ? 68.279 62.628 83.571 1.00 30.00 151 SER B C 1
ATOM 4202 O O . SER B 1 163 ? 67.052 62.743 83.517 1.00 29.45 151 SER B O 1
ATOM 4205 N N . GLY B 1 164 ? 69.005 62.066 82.606 1.00 30.13 152 GLY B N 1
ATOM 4206 C CA . GLY B 1 164 ? 68.403 61.423 81.438 1.00 29.67 152 GLY B CA 1
ATOM 4207 C C . GLY B 1 164 ? 68.055 62.399 80.333 1.00 29.38 152 GLY B C 1
ATOM 4208 O O . GLY B 1 164 ? 67.049 62.242 79.649 1.00 30.39 152 GLY B O 1
ATOM 4209 N N . ALA B 1 165 ? 68.880 63.415 80.155 1.00 28.44 153 ALA B N 1
ATOM 4210 C CA . ALA B 1 165 ? 68.628 64.384 79.115 1.00 28.43 153 ALA B CA 1
ATOM 4211 C C . ALA B 1 165 ? 69.038 63.781 77.785 1.00 28.62 153 ALA B C 1
ATOM 4212 O O . ALA B 1 165 ? 69.862 62.864 77.741 1.00 29.04 153 ALA B O 1
ATOM 4214 N N . SER B 1 166 ? 68.436 64.280 76.708 1.00 29.07 154 SER B N 1
ATOM 4215 C CA . SER B 1 166 ? 68.759 63.808 75.363 1.00 28.54 154 SER B CA 1
ATOM 4216 C C . SER B 1 166 ? 70.030 64.478 74.912 1.00 29.16 154 SER B C 1
ATOM 4217 O O . SER B 1 166 ? 70.401 65.506 75.457 1.00 29.98 154 SER B O 1
ATOM 4220 N N . ILE B 1 167 ? 70.695 63.892 73.925 1.00 30.41 155 ILE B N 1
ATOM 4221 C CA . ILE B 1 167 ? 71.943 64.443 73.385 1.00 31.26 155 ILE B CA 1
ATOM 4222 C C . ILE B 1 167 ? 71.707 65.870 72.882 1.00 31.00 155 ILE B C 1
ATOM 4223 O O . ILE B 1 167 ? 72.543 66.755 73.068 1.00 30.92 155 ILE B O 1
ATOM 4228 N N . GLU B 1 168 ? 70.553 66.079 72.257 1.00 30.25 156 GLU B N 1
ATOM 4229 C CA . GLU B 1 168 ? 70.205 67.378 71.700 1.00 30.76 156 GLU B CA 1
ATOM 4230 C C . GLU B 1 168 ? 70.049 68.427 72.808 1.00 29.28 156 GLU B C 1
ATOM 4231 O O . GLU B 1 168 ? 70.478 69.573 72.653 1.00 29.86 156 GLU B O 1
ATOM 4237 N N . GLU B 1 169 ? 69.441 68.025 73.919 1.00 27.89 157 GLU B N 1
ATOM 4238 C CA . GLU B 1 169 ? 69.230 68.928 75.046 1.00 27.60 157 GLU B CA 1
ATOM 4239 C C . GLU B 1 169 ? 70.573 69.294 75.670 1.00 26.43 157 GLU B C 1
ATOM 4240 O O . GLU B 1 169 ? 70.822 70.438 76.020 1.00 24.33 157 GLU B O 1
ATOM 4246 N N . ILE B 1 170 ? 71.456 68.317 75.793 1.00 26.69 158 ILE B N 1
ATOM 4247 C CA . ILE B 1 170 ? 72.775 68.596 76.349 1.00 27.43 158 ILE B CA 1
ATOM 4248 C C . ILE B 1 170 ? 73.487 69.601 75.438 1.00 28.34 158 ILE B C 1
ATOM 4249 O O . ILE B 1 170 ? 74.065 70.599 75.899 1.00 27.69 158 ILE B O 1
ATOM 4254 N N . ASN B 1 171 ? 73.368 69.341 74.139 1.00 28.78 159 ASN B N 1
ATOM 4255 C CA . ASN B 1 171 ? 73.970 70.148 73.096 1.00 29.44 159 ASN B CA 1
ATOM 4256 C C . ASN B 1 171 ? 73.449 71.598 73.089 1.00 29.59 159 ASN B C 1
ATOM 4257 O O . ASN B 1 171 ? 74.231 72.535 72.960 1.00 28.64 159 ASN B O 1
ATOM 4262 N N . THR B 1 172 ? 72.140 71.789 73.250 1.00 29.95 160 THR B N 1
ATOM 4263 C CA . THR B 1 172 ? 71.583 73.142 73.351 1.00 29.77 160 THR B CA 1
ATOM 4264 C C . THR B 1 172 ? 72.284 73.914 74.449 1.00 29.11 160 THR B C 1
ATOM 4265 O O . THR B 1 172 ? 72.738 75.042 74.223 1.00 29.55 160 THR B O 1
ATOM 4269 N N . VAL B 1 173 ? 72.360 73.307 75.639 1.00 28.69 161 VAL B N 1
ATOM 4270 C CA . VAL B 1 173 ? 72.918 73.988 76.820 1.00 27.61 161 VAL B CA 1
ATOM 4271 C C . VAL B 1 173 ? 74.426 74.209 76.649 1.00 28.10 161 VAL B C 1
ATOM 4272 O O . VAL B 1 173 ? 74.939 75.303 76.923 1.00 27.37 161 VAL B O 1
ATOM 4276 N N . ARG B 1 174 ? 75.127 73.182 76.175 1.00 28.53 162 ARG B N 1
ATOM 4277 C CA . ARG B 1 174 ? 76.570 73.302 75.966 1.00 28.81 162 ARG B CA 1
ATOM 4278 C C . ARG B 1 174 ? 76.975 74.398 74.963 1.00 29.08 162 ARG B C 1
ATOM 4279 O O . ARG B 1 174 ? 78.002 75.073 75.170 1.00 29.63 162 ARG B O 1
ATOM 4287 N N . LYS B 1 175 ? 76.185 74.585 73.899 1.00 28.01 163 LYS B N 1
ATOM 4288 C CA . LYS B 1 175 ? 76.506 75.608 72.892 1.00 26.94 163 LYS B CA 1
ATOM 4289 C C . LYS B 1 175 ? 76.382 77.023 73.486 1.00 27.20 163 LYS B C 1
ATOM 4290 O O . LYS B 1 175 ? 77.142 77.920 73.138 1.00 26.29 163 LYS B O 1
ATOM 4296 N N . HIS B 1 176 ? 75.457 77.195 74.426 1.00 27.22 164 HIS B N 1
ATOM 4297 C CA . HIS B 1 176 ? 75.185 78.502 75.038 1.00 27.52 164 HIS B CA 1
ATOM 4298 C C . HIS B 1 176 ? 76.077 78.804 76.274 1.00 28.75 164 HIS B C 1
ATOM 4299 O O . HIS B 1 176 ? 75.912 79.854 76.918 1.00 29.79 164 HIS B O 1
ATOM 4306 N N . LEU B 1 177 ? 77.039 77.910 76.558 1.00 28.40 165 LEU B N 1
ATOM 4307 C CA . LEU B 1 177 ? 78.091 78.137 77.577 1.00 27.58 165 LEU B CA 1
ATOM 4308 C C . LEU B 1 177 ? 79.520 78.287 77.004 1.00 27.71 165 LEU B C 1
ATOM 4309 O O . LEU B 1 177 ? 80.495 78.303 77.783 1.00 27.89 165 LEU B O 1
ATOM 4314 N N . SER B 1 178 ? 79.654 78.404 75.676 1.00 26.76 166 SER B N 1
ATOM 4315 C CA . SER B 1 178 ? 80.963 78.242 75.010 1.00 25.42 166 SER B CA 1
ATOM 4316 C C . SER B 1 178 ? 81.312 79.372 74.063 1.00 25.46 166 SER B C 1
ATOM 4317 O O . SER B 1 178 ? 80.441 80.026 73.499 1.00 25.98 166 SER B O 1
ATOM 4320 N N . GLN B 1 179 ? 82.609 79.572 73.880 1.00 26.00 167 GLN B N 1
ATOM 4321 C CA . GLN B 1 179 ? 83.121 80.553 72.957 1.00 26.99 167 GLN B CA 1
ATOM 4322 C C . GLN B 1 179 ? 83.396 79.977 71.570 1.00 29.50 167 GLN B C 1
ATOM 4323 O O . GLN B 1 179 ? 83.697 80.744 70.655 1.00 31.51 167 GLN B O 1
ATOM 4329 N N . VAL B 1 180 ? 83.262 78.656 71.394 1.00 29.61 168 VAL B N 1
ATOM 4330 C CA . VAL B 1 180 ? 83.549 78.012 70.105 1.00 29.59 168 VAL B CA 1
ATOM 4331 C C . VAL B 1 180 ? 82.438 77.114 69.539 1.00 29.59 168 VAL B C 1
ATOM 4332 O O . VAL B 1 180 ? 82.300 76.992 68.304 1.00 28.51 168 VAL B O 1
ATOM 4336 N N . LYS B 1 181 ? 81.661 76.480 70.418 1.00 28.10 169 LYS B N 1
ATOM 4337 C CA . LYS B 1 181 ? 80.602 75.590 69.976 1.00 28.35 169 LYS B CA 1
ATOM 4338 C C . LYS B 1 181 ? 79.460 76.439 69.386 1.00 27.61 169 LYS B C 1
ATOM 4339 O O . LYS B 1 181 ? 79.498 77.660 69.421 1.00 25.74 169 LYS B O 1
ATOM 4345 N N . GLY B 1 182 ? 78.449 75.788 68.829 1.00 28.35 170 GLY B N 1
ATOM 4346 C CA . GLY B 1 182 ? 77.253 76.487 68.307 1.00 27.58 170 GLY B CA 1
ATOM 4347 C C . GLY B 1 182 ? 77.500 77.549 67.259 1.00 25.96 170 GLY B C 1
ATOM 4348 O O . GLY B 1 182 ? 76.837 78.565 67.249 1.00 24.77 170 GLY B O 1
ATOM 4349 N N . GLY B 1 183 ? 78.483 77.310 66.397 1.00 26.40 171 GLY B N 1
ATOM 4350 C CA . GLY B 1 183 ? 78.820 78.215 65.299 1.00 26.37 171 GLY B CA 1
ATOM 4351 C C . GLY B 1 183 ? 79.771 79.353 65.632 1.00 25.87 171 GLY B C 1
ATOM 4352 O O . GLY B 1 183 ? 80.150 80.120 64.747 1.00 25.00 171 GLY B O 1
ATOM 4353 N N . ARG B 1 184 ? 80.169 79.459 66.898 1.00 26.48 172 ARG B N 1
ATOM 4354 C CA . ARG B 1 184 ? 80.934 80.626 67.367 1.00 27.70 172 ARG B CA 1
ATOM 4355 C C . ARG B 1 184 ? 82.348 80.690 66.804 1.00 27.63 172 ARG B C 1
ATOM 4356 O O . ARG B 1 184 ? 82.846 81.777 66.498 1.00 27.92 172 ARG B O 1
ATOM 4364 N N . PHE B 1 185 ? 82.958 79.523 66.624 1.00 27.62 173 PHE B N 1
ATOM 4365 C CA . PHE B 1 185 ? 84.246 79.406 65.958 1.00 26.69 173 PHE B CA 1
ATOM 4366 C C . PHE B 1 185 ? 84.240 80.015 64.554 1.00 26.73 173 PHE B C 1
ATOM 4367 O O . PHE B 1 185 ? 85.137 80.773 64.207 1.00 28.33 173 PHE B O 1
ATOM 4375 N N . ALA B 1 186 ? 83.240 79.688 63.748 1.00 28.01 174 ALA B N 1
ATOM 4376 C CA . ALA B 1 186 ? 83.126 80.282 62.410 1.00 28.57 174 ALA B CA 1
ATOM 4377 C C . ALA B 1 186 ? 82.826 81.759 62.531 1.00 28.09 174 ALA B C 1
ATOM 4378 O O . ALA B 1 186 ? 83.263 82.555 61.704 1.00 30.20 174 ALA B O 1
ATOM 4380 N N . GLU B 1 187 ? 82.075 82.110 63.567 1.00 27.15 175 GLU B N 1
ATOM 4381 C CA . GLU B 1 187 ? 81.744 83.502 63.845 1.00 29.10 175 GLU B CA 1
ATOM 4382 C C . GLU B 1 187 ? 83.003 84.332 64.208 1.00 28.61 175 GLU B C 1
ATOM 4383 O O . GLU B 1 187 ? 83.073 85.508 63.886 1.00 28.47 175 GLU B O 1
ATOM 4389 N N . ARG B 1 188 ? 83.998 83.704 64.844 1.00 29.09 176 ARG B N 1
ATOM 4390 C CA . ARG B 1 188 ? 85.298 84.360 65.144 1.00 27.66 176 ARG B CA 1
ATOM 4391 C C . ARG B 1 188 ? 86.235 84.428 63.934 1.00 27.13 176 ARG B C 1
ATOM 4392 O O . ARG B 1 188 ? 86.988 85.405 63.764 1.00 26.95 176 ARG B O 1
ATOM 4400 N N . VAL B 1 189 ? 86.192 83.382 63.111 1.00 26.96 177 VAL B N 1
ATOM 4401 C CA . VAL B 1 189 ? 87.002 83.309 61.904 1.00 27.34 177 VAL B CA 1
ATOM 4402 C C . VAL B 1 189 ? 86.589 84.406 60.948 1.00 27.34 177 VAL B C 1
ATOM 4403 O O . VAL B 1 189 ? 87.427 84.921 60.216 1.00 28.30 177 VAL B O 1
ATOM 4407 N N . PHE B 1 190 ? 85.302 84.756 60.960 1.00 27.25 178 PHE B N 1
ATOM 4408 C CA . PHE B 1 190 ? 84.805 85.900 60.193 1.00 25.98 178 PHE B CA 1
ATOM 4409 C C . PHE B 1 190 ? 85.687 87.117 60.412 1.00 25.95 178 PHE B C 1
ATOM 4410 O O . PHE B 1 190 ? 86.133 87.373 61.531 1.00 25.01 178 PHE B O 1
ATOM 4418 N N . PRO B 1 191 ? 85.939 87.883 59.343 1.00 27.05 179 PRO B N 1
ATOM 4419 C CA . PRO B 1 191 ? 85.500 87.729 57.939 1.00 27.05 179 PRO B CA 1
ATOM 4420 C C . PRO B 1 191 ? 86.181 86.667 57.068 1.00 25.81 179 PRO B C 1
ATOM 4421 O O . PRO B 1 191 ? 85.803 86.512 55.911 1.00 25.85 179 PRO B O 1
ATOM 4425 N N . ALA B 1 192 ? 87.174 85.960 57.575 1.00 25.78 180 ALA B N 1
ATOM 4426 C CA . ALA B 1 192 ? 87.763 84.867 56.786 1.00 26.85 180 ALA B CA 1
ATOM 4427 C C . ALA B 1 192 ? 86.792 83.717 56.572 1.00 25.98 180 ALA B C 1
ATOM 4428 O O . ALA B 1 192 ? 85.794 83.574 57.295 1.00 26.04 180 ALA B O 1
ATOM 4430 N N . LYS B 1 193 ? 87.112 82.895 55.577 1.00 27.11 181 LYS B N 1
ATOM 4431 C CA . LYS B 1 193 ? 86.308 81.725 55.223 1.00 29.08 181 LYS B CA 1
ATOM 4432 C C . LYS B 1 193 ? 86.715 80.499 56.033 1.00 27.50 181 LYS B C 1
ATOM 4433 O O . LYS B 1 193 ? 87.882 80.327 56.350 1.00 26.87 181 LYS B O 1
ATOM 4439 N N . VAL B 1 194 ? 85.750 79.640 56.347 1.00 28.50 182 VAL B N 1
ATOM 4440 C CA . VAL B 1 194 ? 86.030 78.331 56.943 1.00 28.25 182 VAL B CA 1
ATOM 4441 C C . VAL B 1 194 ? 85.732 77.222 55.948 1.00 28.46 182 VAL B C 1
ATOM 4442 O O . VAL B 1 194 ? 84.596 77.100 55.462 1.00 29.74 182 VAL B O 1
ATOM 4446 N N . VAL B 1 195 ? 86.765 76.432 55.643 1.00 28.08 183 VAL B N 1
ATOM 4447 C CA . VAL B 1 195 ? 86.635 75.218 54.848 1.00 27.32 183 VAL B CA 1
ATOM 4448 C C . VAL B 1 195 ? 86.935 74.031 55.763 1.00 28.26 183 VAL B C 1
ATOM 4449 O O . VAL B 1 195 ? 88.071 73.823 56.186 1.00 30.35 183 VAL B O 1
ATOM 4453 N N . ALA B 1 196 ? 85.913 73.254 56.073 1.00 27.92 184 ALA B N 1
ATOM 4454 C CA . ALA B 1 196 ? 86.070 72.147 56.984 1.00 28.28 184 ALA B CA 1
ATOM 4455 C C . ALA B 1 196 ? 86.102 70.807 56.255 1.00 28.76 184 ALA B C 1
ATOM 4456 O O . ALA B 1 196 ? 85.284 70.541 55.349 1.00 27.71 184 ALA B O 1
ATOM 4458 N N . LEU B 1 197 ? 87.066 69.978 56.663 1.00 28.11 185 LEU B N 1
ATOM 4459 C CA . LEU B 1 197 ? 87.122 68.574 56.291 1.00 27.27 185 LEU B CA 1
ATOM 4460 C C . LEU B 1 197 ? 86.880 67.688 57.516 1.00 27.68 185 LEU B C 1
ATOM 4461 O O . LEU B 1 197 ? 87.674 67.659 58.473 1.00 24.91 185 LEU B O 1
ATOM 4466 N N . VAL B 1 198 ? 85.790 66.931 57.442 1.00 28.07 186 VAL B N 1
ATOM 4467 C CA . VAL B 1 198 ? 85.253 66.234 58.585 1.00 28.05 186 VAL B CA 1
ATOM 4468 C C . VAL B 1 198 ? 85.394 64.739 58.399 1.00 28.65 186 VAL B C 1
ATOM 4469 O O . VAL B 1 198 ? 85.004 64.193 57.367 1.00 28.73 186 VAL B O 1
ATOM 4473 N N . LEU B 1 199 ? 85.948 64.088 59.416 1.00 29.41 187 LEU B N 1
ATOM 4474 C CA . LEU B 1 199 ? 86.040 62.631 59.472 1.00 29.13 187 LEU B CA 1
ATOM 4475 C C . LEU B 1 199 ? 85.085 62.166 60.569 1.00 27.03 187 LEU B C 1
ATOM 4476 O O . LEU B 1 199 ? 85.444 62.193 61.748 1.00 27.31 187 LEU B O 1
ATOM 4481 N N . SER B 1 200 ? 83.873 61.753 60.185 1.00 25.78 188 SER B N 1
ATOM 4482 C CA . SER B 1 200 ? 82.767 61.558 61.149 1.00 24.07 188 SER B CA 1
ATOM 4483 C C . SER B 1 200 ? 82.715 60.203 61.826 1.00 25.30 188 SER B C 1
ATOM 4484 O O . SER B 1 200 ? 82.735 59.132 61.170 1.00 23.19 188 SER B O 1
ATOM 4487 N N . ASP B 1 201 ? 82.633 60.273 63.156 1.00 26.54 189 ASP B N 1
ATOM 4488 C CA . ASP B 1 201 ? 82.366 59.109 64.007 1.00 27.04 189 ASP B CA 1
ATOM 4489 C C . ASP B 1 201 ? 80.936 59.147 64.554 1.00 26.82 189 ASP B C 1
ATOM 4490 O O . ASP B 1 201 ? 80.562 58.328 65.402 1.00 27.36 189 ASP B O 1
ATOM 4495 N N . VAL B 1 202 ? 80.134 60.083 64.051 1.00 25.83 190 VAL B N 1
ATOM 4496 C CA . VAL B 1 202 ? 78.743 60.196 64.464 1.00 24.95 190 VAL B CA 1
ATOM 4497 C C . VAL B 1 202 ? 77.839 59.621 63.404 1.00 25.36 190 VAL B C 1
ATOM 4498 O O . VAL B 1 202 ? 77.896 60.024 62.246 1.00 26.00 190 VAL B O 1
ATOM 4502 N N . LEU B 1 203 ? 76.979 58.708 63.826 1.00 26.16 191 LEU B N 1
ATOM 4503 C CA . LEU B 1 203 ? 76.079 57.993 62.925 1.00 26.58 191 LEU B CA 1
ATOM 4504 C C . LEU B 1 203 ? 75.068 58.952 62.323 1.00 25.79 191 LEU B C 1
ATOM 4505 O O . LEU B 1 203 ? 74.385 59.662 63.046 1.00 25.55 191 LEU B O 1
ATOM 4510 N N . GLY B 1 204 ? 75.008 59.014 61.001 1.00 25.30 192 GLY B N 1
ATOM 4511 C CA . GLY B 1 204 ? 74.153 59.991 60.336 1.00 25.16 192 GLY B CA 1
ATOM 4512 C C . GLY B 1 204 ? 74.831 61.333 60.104 1.00 25.97 192 GLY B C 1
ATOM 4513 O O . GLY B 1 204 ? 74.196 62.251 59.587 1.00 25.10 192 GLY B O 1
ATOM 4514 N N . ASP B 1 205 ? 76.107 61.437 60.496 1.00 27.22 193 ASP B N 1
ATOM 4515 C CA . ASP B 1 205 ? 76.977 62.581 60.195 1.00 29.29 193 ASP B CA 1
ATOM 4516 C C . ASP B 1 205 ? 76.266 63.901 60.443 1.00 28.83 193 ASP B C 1
ATOM 4517 O O . ASP B 1 205 ? 76.141 64.721 59.559 1.00 30.00 193 ASP B O 1
ATOM 4522 N N . ARG B 1 206 ? 75.766 64.080 61.649 1.00 29.46 194 ARG B N 1
ATOM 4523 C CA . ARG B 1 206 ? 75.000 65.252 61.976 1.00 29.60 194 ARG B CA 1
ATOM 4524 C C . ARG B 1 206 ? 75.994 66.328 62.370 1.00 30.07 194 ARG B C 1
ATOM 4525 O O . ARG B 1 206 ? 76.701 66.217 63.378 1.00 29.67 194 ARG B O 1
ATOM 4533 N N . LEU B 1 207 ? 76.066 67.372 61.557 1.00 30.64 195 LEU B N 1
ATOM 4534 C CA . LEU B 1 207 ? 77.071 68.432 61.757 1.00 30.48 195 LEU B CA 1
ATOM 4535 C C . LEU B 1 207 ? 76.727 69.386 62.904 1.00 28.00 195 LEU B C 1
ATOM 4536 O O . LEU B 1 207 ? 77.580 70.149 63.345 1.00 27.39 195 LEU B O 1
ATOM 4541 N N . ASP B 1 208 ? 75.492 69.330 63.394 1.00 27.79 196 ASP B N 1
ATOM 4542 C CA . ASP B 1 208 ? 75.098 70.124 64.565 1.00 28.34 196 ASP B CA 1
ATOM 4543 C C . ASP B 1 208 ? 75.425 69.392 65.847 1.00 27.89 196 ASP B C 1
ATOM 4544 O O . ASP B 1 208 ? 75.309 69.961 66.926 1.00 28.35 196 ASP B O 1
ATOM 4549 N N . VAL B 1 209 ? 75.842 68.134 65.712 1.00 27.67 197 VAL B N 1
ATOM 4550 C CA . VAL B 1 209 ? 76.204 67.283 66.847 1.00 27.69 197 VAL B CA 1
ATOM 4551 C C . VAL B 1 209 ? 77.723 67.041 66.916 1.00 28.65 197 VAL B C 1
ATOM 4552 O O . VAL B 1 209 ? 78.317 67.034 67.990 1.00 29.11 197 VAL B O 1
ATOM 4556 N N . ILE B 1 210 ? 78.343 66.845 65.764 1.00 29.01 198 ILE B N 1
ATOM 4557 C CA . ILE B 1 210 ? 79.774 66.595 65.704 1.00 29.89 198 ILE B CA 1
ATOM 4558 C C . ILE B 1 210 ? 80.511 67.785 66.324 1.00 29.65 198 ILE B C 1
ATOM 4559 O O . ILE B 1 210 ? 80.406 68.902 65.819 1.00 34.50 198 ILE B O 1
ATOM 4564 N N . ALA B 1 211 ? 81.199 67.551 67.445 1.00 28.22 199 ALA B N 1
ATOM 4565 C CA . ALA B 1 211 ? 81.909 68.604 68.238 1.00 27.64 199 ALA B CA 1
ATOM 4566 C C . ALA B 1 211 ? 81.041 69.781 68.665 1.00 26.96 199 ALA B C 1
ATOM 4567 O O . ALA B 1 211 ? 81.549 70.846 68.984 1.00 26.68 199 ALA B O 1
ATOM 4569 N N . SER B 1 212 ? 79.737 69.546 68.701 1.00 26.92 200 SER B N 1
ATOM 4570 C CA . SER B 1 212 ? 78.719 70.554 68.967 1.00 27.97 200 SER B CA 1
ATOM 4571 C C . SER B 1 212 ? 78.698 71.697 67.965 1.00 28.23 200 SER B C 1
ATOM 4572 O O . SER B 1 212 ? 78.436 72.834 68.341 1.00 27.34 200 SER B O 1
ATOM 4575 N N . GLY B 1 213 ? 78.975 71.376 66.696 1.00 29.44 201 GLY B N 1
ATOM 4576 C CA . GLY B 1 213 ? 78.802 72.323 65.579 1.00 29.61 201 GLY B CA 1
ATOM 4577 C C . GLY B 1 213 ? 79.507 73.667 65.749 1.00 28.72 201 GLY B C 1
ATOM 4578 O O . GLY B 1 213 ? 78.850 74.719 65.795 1.00 28.35 201 GLY B O 1
ATOM 4579 N N . PRO B 1 214 ? 80.846 73.641 65.867 1.00 27.91 202 PRO B N 1
ATOM 4580 C CA . PRO B 1 214 ? 81.647 74.876 65.952 1.00 27.76 202 PRO B CA 1
ATOM 4581 C C . PRO B 1 214 ? 81.625 75.756 64.673 1.00 28.21 202 PRO B C 1
ATOM 4582 O O . PRO B 1 214 ? 81.766 76.978 64.759 1.00 27.89 202 PRO B O 1
ATOM 4586 N N . ALA B 1 215 ? 81.479 75.130 63.502 1.00 29.01 203 ALA B N 1
ATOM 4587 C CA . ALA B 1 215 ? 81.239 75.854 62.263 1.00 28.31 203 ALA B CA 1
ATOM 4588 C C . ALA B 1 215 ? 79.921 75.395 61.686 1.00 28.44 203 ALA B C 1
ATOM 4589 O O . ALA B 1 215 ? 79.849 75.070 60.514 1.00 30.14 203 ALA B O 1
ATOM 4591 N N . TRP B 1 216 ? 78.876 75.392 62.516 1.00 28.01 204 TRP B N 1
ATOM 4592 C CA . TRP B 1 216 ? 77.532 75.057 62.068 1.00 27.96 204 TRP B CA 1
ATOM 4593 C C . TRP B 1 216 ? 76.548 75.901 62.859 1.00 28.31 204 TRP B C 1
ATOM 4594 O O . TRP B 1 216 ? 76.671 75.992 64.061 1.00 30.02 204 TRP B O 1
ATOM 4605 N N . PRO B 1 217 ? 75.556 76.510 62.199 1.00 29.08 205 PRO B N 1
ATOM 4606 C CA . PRO B 1 217 ? 74.646 77.397 62.940 1.00 28.55 205 PRO B CA 1
ATOM 4607 C C . PRO B 1 217 ? 73.828 76.657 64.012 1.00 27.34 205 PRO B C 1
ATOM 4608 O O . PRO B 1 217 ? 73.549 75.458 63.881 1.00 26.30 205 PRO B O 1
ATOM 4612 N N . ASP B 1 218 ? 73.488 77.385 65.075 1.00 25.75 206 ASP B N 1
ATOM 4613 C CA . ASP B 1 218 ? 72.770 76.834 66.200 1.00 25.09 206 ASP B CA 1
ATOM 4614 C C . ASP B 1 218 ? 71.320 77.355 66.158 1.00 25.53 206 ASP B C 1
ATOM 4615 O O . ASP B 1 218 ? 71.045 78.548 66.396 1.00 26.22 206 ASP B O 1
ATOM 4620 N N . SER B 1 219 ? 70.402 76.443 65.852 1.00 24.73 207 SER B N 1
ATOM 4621 C CA . SER B 1 219 ? 68.983 76.767 65.779 1.00 25.77 207 SER B CA 1
ATOM 4622 C C . SER B 1 219 ? 68.367 77.007 67.166 1.00 25.29 207 SER B C 1
ATOM 4623 O O . SER B 1 219 ? 67.359 77.709 67.293 1.00 25.80 207 SER B O 1
ATOM 4626 N N . SER B 1 220 ? 68.97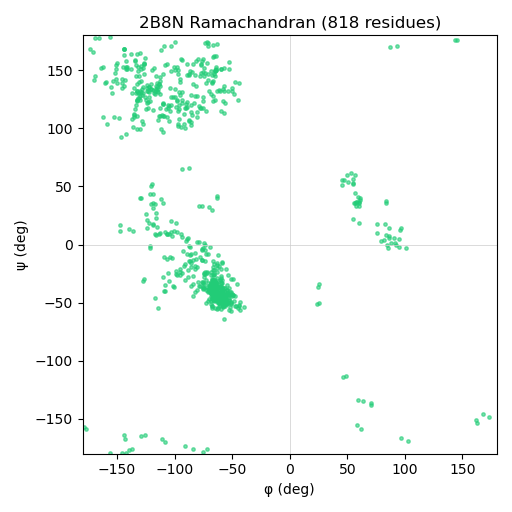8 76.420 68.191 1.00 25.39 208 SER B N 1
ATOM 4627 C CA . SER B 1 220 ? 68.496 76.537 69.555 1.00 24.10 208 SER B CA 1
ATOM 4628 C C . SER B 1 220 ? 68.795 77.911 70.152 1.00 23.78 208 SER B C 1
ATOM 4629 O O . SER B 1 220 ? 69.743 78.588 69.772 1.00 24.14 208 SER B O 1
ATOM 4632 N N . THR B 1 221 ? 67.945 78.305 71.086 1.00 24.18 209 THR B N 1
ATOM 4633 C CA . THR B 1 221 ? 67.933 79.648 71.630 1.00 23.90 209 THR B CA 1
ATOM 4634 C C . THR B 1 221 ? 68.451 79.632 73.057 1.00 24.42 209 THR B C 1
ATOM 4635 O O . THR B 1 221 ? 68.664 78.566 73.628 1.00 24.40 209 THR B O 1
ATOM 4639 N N . SER B 1 222 ? 68.666 80.818 73.617 1.00 25.35 210 SER B N 1
ATOM 4640 C CA . SER B 1 222 ? 68.956 80.969 75.044 1.00 25.68 210 SER B CA 1
ATOM 4641 C C . SER B 1 222 ? 67.782 80.482 75.866 1.00 25.59 210 SER B C 1
ATOM 4642 O O . SER B 1 222 ? 67.963 79.804 76.874 1.00 26.05 210 SER B O 1
ATOM 4645 N N . GLU B 1 223 ? 66.572 80.823 75.427 1.00 25.94 211 GLU B N 1
ATOM 4646 C CA . GLU B 1 223 ? 65.366 80.359 76.094 1.00 26.14 211 GLU B CA 1
ATOM 4647 C C . GLU B 1 223 ? 65.360 78.829 76.178 1.00 26.13 211 GLU B C 1
ATOM 4648 O O . GLU B 1 223 ? 65.111 78.271 77.247 1.00 26.12 211 GLU B O 1
ATOM 4654 N N . ASP B 1 224 ? 65.641 78.163 75.057 1.00 25.84 212 ASP B N 1
ATOM 4655 C CA . ASP B 1 224 ? 65.729 76.712 75.026 1.00 25.80 212 ASP B CA 1
ATOM 4656 C C . ASP B 1 224 ? 66.687 76.201 76.092 1.00 26.56 212 ASP B C 1
ATOM 4657 O O . ASP B 1 224 ? 66.361 75.273 76.836 1.00 26.16 212 ASP B O 1
ATOM 4662 N N . ALA B 1 225 ? 67.869 76.802 76.167 1.00 26.99 213 ALA B N 1
ATOM 4663 C CA . ALA B 1 225 ? 68.889 76.299 77.059 1.00 27.77 213 ALA B CA 1
ATOM 4664 C C . ALA B 1 225 ? 68.420 76.356 78.515 1.00 28.93 213 ALA B C 1
ATOM 4665 O O . ALA B 1 225 ? 68.566 75.378 79.247 1.00 29.68 213 ALA B O 1
ATOM 4667 N N . LEU B 1 226 ? 67.838 77.487 78.923 1.00 28.60 214 LEU B N 1
ATOM 4668 C CA . LEU B 1 226 ? 67.351 77.654 80.288 1.00 27.86 214 LEU B CA 1
ATOM 4669 C C . LEU B 1 226 ? 66.188 76.724 80.607 1.00 27.63 214 LEU B C 1
ATOM 4670 O O . LEU B 1 226 ? 66.102 76.205 81.724 1.00 27.33 214 LEU B O 1
ATOM 4675 N N . LYS B 1 227 ? 65.300 76.509 79.635 1.00 27.92 215 LYS B N 1
ATOM 4676 C CA . LYS B 1 227 ? 64.155 75.617 79.828 1.00 28.16 215 LYS B CA 1
ATOM 4677 C C . LYS B 1 227 ? 64.601 74.156 80.011 1.00 27.93 215 LYS B C 1
ATOM 4678 O O . LYS B 1 227 ? 63.947 73.416 80.729 1.00 29.27 215 LYS B O 1
ATOM 4684 N N . VAL B 1 228 ? 65.711 73.754 79.386 1.00 27.50 216 VAL B N 1
ATOM 4685 C CA . VAL B 1 228 ? 66.312 72.420 79.613 1.00 27.15 216 VAL B CA 1
ATOM 4686 C C . VAL B 1 228 ? 66.690 72.258 81.082 1.00 27.61 216 VAL B C 1
ATOM 4687 O O . VAL B 1 228 ? 66.263 71.302 81.743 1.00 27.91 216 VAL B O 1
ATOM 4691 N N . LEU B 1 229 ? 67.501 73.201 81.572 1.00 27.20 217 LEU B N 1
ATOM 4692 C CA . LEU B 1 229 ? 67.957 73.218 82.959 1.00 26.66 217 LEU B CA 1
ATOM 4693 C C . LEU B 1 229 ? 66.783 73.212 83.929 1.00 26.88 217 LEU B C 1
ATOM 4694 O O . LEU B 1 229 ? 66.754 72.421 84.879 1.00 26.71 217 LEU B O 1
ATOM 4699 N N . GLU B 1 230 ? 65.811 74.084 83.693 1.00 27.06 218 GLU B N 1
ATOM 4700 C CA . GLU B 1 230 ? 64.615 74.088 84.536 1.00 28.72 218 GLU B CA 1
ATOM 4701 C C . GLU B 1 230 ? 63.911 72.725 84.405 1.00 27.69 218 GLU B C 1
ATOM 4702 O O . GLU B 1 230 ? 63.478 72.162 85.415 1.00 27.75 218 GLU B O 1
ATOM 4708 N N . LYS B 1 231 ? 63.845 72.178 83.188 1.00 27.20 219 LYS B N 1
ATOM 4709 C CA . LYS B 1 231 ? 63.182 70.886 82.967 1.00 28.35 219 LYS B CA 1
ATOM 4710 C C . LYS B 1 231 ? 63.793 69.791 83.842 1.00 28.47 219 LYS B C 1
ATOM 4711 O O . LYS B 1 231 ? 63.057 69.006 84.450 1.00 29.55 219 LYS B O 1
ATOM 4717 N N . TYR B 1 232 ? 65.120 69.748 83.925 1.00 27.69 220 TYR B N 1
ATOM 4718 C CA . TYR B 1 232 ? 65.793 68.723 84.724 1.00 28.24 220 TYR B CA 1
ATOM 4719 C C . TYR B 1 232 ? 66.134 69.177 86.147 1.00 28.64 220 TYR B C 1
ATOM 4720 O O . TYR B 1 232 ? 66.812 68.466 86.886 1.00 29.14 220 TYR B O 1
ATOM 4729 N N . GLY B 1 233 ? 65.626 70.338 86.549 1.00 28.43 221 GLY B N 1
ATOM 4730 C CA . GLY B 1 233 ? 65.904 70.885 87.881 1.00 27.23 221 GLY B CA 1
ATOM 4731 C C . GLY B 1 233 ? 67.381 71.092 88.211 1.00 26.76 221 GLY B C 1
ATOM 4732 O O . GLY B 1 233 ? 67.783 70.962 89.364 1.00 25.73 221 GLY B O 1
ATOM 4733 N N . ILE B 1 234 ? 68.198 71.422 87.213 1.00 27.18 222 ILE B N 1
ATOM 4734 C CA . ILE B 1 234 ? 69.624 71.656 87.457 1.00 28.27 222 ILE B CA 1
ATOM 4735 C C . ILE B 1 234 ? 69.851 73.110 87.902 1.00 29.42 222 ILE B C 1
ATOM 4736 O O . ILE B 1 234 ? 69.664 74.025 87.098 1.00 30.76 222 ILE B O 1
ATOM 4738 N N . GLU B 1 235 ? 70.231 73.319 89.174 1.00 28.90 223 GLU B N 1
ATOM 4739 C CA . GLU B 1 235 ? 70.531 74.661 89.706 1.00 27.96 223 GLU B CA 1
ATOM 4740 C C . GLU B 1 235 ? 71.864 75.173 89.164 1.00 27.86 223 GLU B C 1
ATOM 4741 O O . GLU B 1 235 ? 72.823 74.422 89.054 1.00 26.46 223 GLU B O 1
ATOM 4743 N N . THR B 1 236 ? 71.896 76.461 88.820 1.00 29.44 224 THR B N 1
ATOM 4744 C CA . THR B 1 236 ? 73.035 77.103 88.143 1.00 29.94 224 THR B CA 1
ATOM 4745 C C . THR B 1 236 ? 73.307 78.522 88.661 1.00 29.59 224 THR B C 1
ATOM 4746 O O . THR B 1 236 ? 72.393 79.201 89.119 1.00 30.03 224 THR B O 1
ATOM 4750 N N . SER B 1 237 ? 74.554 78.975 88.561 1.00 28.30 225 SER B N 1
ATOM 4751 C CA . SER B 1 237 ? 74.929 80.300 89.077 1.00 27.90 225 SER B CA 1
ATOM 4752 C C . SER B 1 237 ? 74.266 81.458 88.316 1.00 28.09 225 SER B C 1
ATOM 4753 O O . SER B 1 237 ? 73.609 81.251 87.303 1.00 27.56 225 SER B O 1
ATOM 4756 N N . GLU B 1 238 ? 74.430 82.675 88.831 1.00 28.81 226 GLU B N 1
ATOM 4757 C CA . GLU B 1 238 ? 74.032 83.876 88.100 1.00 29.28 226 GLU B CA 1
ATOM 4758 C C . GLU B 1 238 ? 74.982 84.060 86.900 1.00 29.91 226 GLU B C 1
ATOM 4759 O O . GLU B 1 238 ? 74.554 84.458 85.817 1.00 30.59 226 GLU B O 1
ATOM 4761 N N . SER B 1 239 ? 76.265 83.751 87.091 1.00 29.53 227 SER B N 1
ATOM 4762 C CA . SER B 1 239 ? 77.250 83.848 86.013 1.00 29.35 227 SER B CA 1
ATOM 4763 C C . SER B 1 239 ? 76.879 82.981 84.809 1.00 30.36 227 SER B C 1
ATOM 4764 O O . SER B 1 239 ? 77.017 83.405 83.646 1.00 30.94 227 SER B O 1
ATOM 4767 N N . VAL B 1 240 ? 76.432 81.759 85.100 1.00 30.11 228 VAL B N 1
ATOM 4768 C CA . VAL B 1 240 ? 76.017 80.820 84.064 1.00 30.31 228 VAL B CA 1
ATOM 4769 C C . VAL B 1 240 ? 74.734 81.311 83.362 1.00 29.59 228 VAL B C 1
ATOM 4770 O O . VAL B 1 240 ? 74.698 81.431 82.137 1.00 30.79 228 VAL B O 1
ATOM 4774 N N . LYS B 1 241 ? 73.696 81.626 84.125 1.00 28.41 229 LYS B N 1
ATOM 4775 C CA . LYS B 1 241 ? 72.457 82.125 83.527 1.00 28.40 229 LYS B CA 1
ATOM 4776 C C . LYS B 1 241 ? 72.673 83.285 82.544 1.00 29.09 229 LYS B C 1
ATOM 4777 O O . LYS B 1 241 ? 72.070 83.307 81.464 1.00 29.55 229 LYS B O 1
ATOM 4783 N N . ARG B 1 242 ? 73.534 84.237 82.895 1.00 29.57 230 ARG B N 1
ATOM 4784 C CA . ARG B 1 242 ? 73.762 85.410 82.022 1.00 30.65 230 ARG B CA 1
ATOM 4785 C C . ARG B 1 242 ? 74.761 85.143 80.892 1.00 27.54 230 ARG B C 1
ATOM 4786 O O . ARG B 1 242 ? 74.826 85.885 79.929 1.00 27.73 230 ARG B O 1
ATOM 4794 N N . ALA B 1 243 ? 75.558 84.099 81.020 1.00 26.69 231 ALA B N 1
ATOM 4795 C CA . ALA B 1 243 ? 76.347 83.624 79.890 1.00 26.60 231 ALA B CA 1
ATOM 4796 C C . ALA B 1 243 ? 75.436 83.054 78.792 1.00 27.18 231 ALA B C 1
ATOM 4797 O O . ALA B 1 243 ? 75.647 83.303 77.608 1.00 25.95 231 ALA B O 1
ATOM 4799 N N . ILE B 1 244 ? 74.417 82.301 79.202 1.00 27.80 232 ILE B N 1
ATOM 4800 C CA . ILE B 1 244 ? 73.427 81.708 78.288 1.00 27.78 232 ILE B CA 1
ATOM 4801 C C . ILE B 1 244 ? 72.624 82.744 77.481 1.00 27.52 232 ILE B C 1
ATOM 4802 O O . ILE B 1 244 ? 72.326 82.518 76.305 1.00 27.01 232 ILE B O 1
ATOM 4807 N N . LEU B 1 245 ? 72.294 83.879 78.103 1.00 28.04 233 LEU B N 1
ATOM 4808 C CA . LEU B 1 245 ? 71.546 84.979 77.426 1.00 27.64 233 LEU B CA 1
ATOM 4809 C C . LEU B 1 245 ? 72.222 85.578 76.173 1.00 28.26 233 LEU B C 1
ATOM 4810 O O . LEU B 1 245 ? 71.589 86.300 75.387 1.00 28.14 233 LEU B O 1
ATOM 4815 N N . GLN B 1 246 ? 73.509 85.311 76.002 1.00 28.87 234 GLN B N 1
ATOM 4816 C CA . GLN B 1 246 ? 74.169 85.638 74.758 1.00 29.55 234 GLN B CA 1
ATOM 4817 C C . GLN B 1 246 ? 73.720 84.596 73.746 1.00 29.87 234 GLN B C 1
ATOM 4818 O O . GLN B 1 246 ? 73.950 83.381 73.928 1.00 31.70 234 GLN B O 1
ATOM 4824 N N . GLU B 1 247 ? 73.046 85.061 72.695 1.00 28.00 235 GLU B N 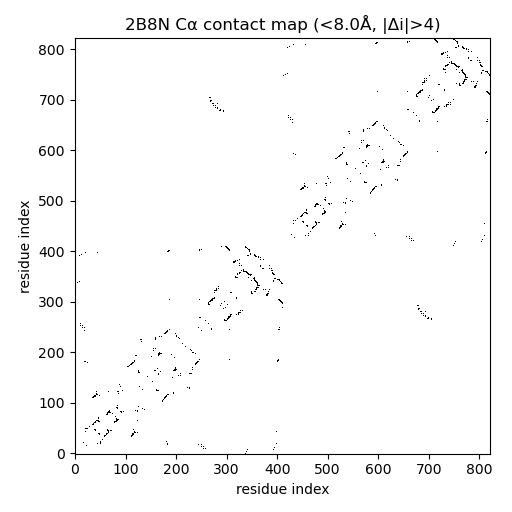1
ATOM 4825 C CA . GLU B 1 247 ? 72.520 84.148 71.687 1.00 27.39 235 GLU B CA 1
ATOM 4826 C C . GLU B 1 247 ? 73.604 83.659 70.725 1.00 26.02 235 GLU B C 1
ATOM 4827 O O . GLU B 1 247 ? 74.523 84.391 70.383 1.00 24.92 235 GLU B O 1
ATOM 4833 N N . THR B 1 248 ? 73.470 82.410 70.295 1.00 25.48 236 THR B N 1
ATOM 4834 C CA . THR B 1 248 ? 74.403 81.808 69.356 1.00 25.44 236 THR B CA 1
ATOM 4835 C C . THR B 1 248 ? 74.012 82.185 67.938 1.00 26.54 236 THR B C 1
ATOM 4836 O O . THR B 1 248 ? 72.829 82.461 67.685 1.00 26.04 236 THR B O 1
ATOM 4840 N N . PRO B 1 249 ? 74.996 82.171 67.005 1.00 26.58 237 PRO B N 1
ATOM 4841 C CA . PRO B 1 249 ? 74.731 82.485 65.603 1.00 26.15 237 PRO B CA 1
ATOM 4842 C C . PRO B 1 249 ? 73.681 81.563 64.993 1.00 26.91 237 PRO B C 1
ATOM 4843 O O . PRO B 1 249 ? 73.846 80.340 65.030 1.00 27.83 237 PRO B O 1
ATOM 4847 N N . LYS B 1 250 ? 72.612 82.171 64.465 1.00 26.63 238 LYS B N 1
ATOM 4848 C CA . LYS B 1 250 ? 71.480 81.456 63.827 1.00 26.12 238 LYS B CA 1
ATOM 4849 C C . LYS B 1 250 ? 71.689 81.136 62.315 1.00 26.53 238 LYS B C 1
ATOM 4850 O O . LYS B 1 250 ? 70.970 80.324 61.718 1.00 24.37 238 LYS B O 1
ATOM 4856 N N . HIS B 1 251 ? 72.682 81.783 61.716 1.00 28.57 239 HIS B N 1
ATOM 4857 C CA . HIS B 1 251 ? 73.048 81.564 60.322 1.00 30.82 239 HIS B CA 1
ATOM 4858 C C . HIS B 1 251 ? 74.543 81.859 60.194 1.00 28.82 239 HIS B C 1
ATOM 4859 O O . HIS B 1 251 ? 75.086 82.651 60.948 1.00 27.30 239 HIS B O 1
ATOM 4866 N N . LEU B 1 252 ? 75.197 81.198 59.251 1.00 29.29 240 LEU B N 1
ATOM 4867 C CA . LEU B 1 252 ? 76.607 81.437 58.943 1.00 29.14 240 LEU B CA 1
ATOM 4868 C C . LEU B 1 252 ? 76.737 81.563 57.429 1.00 28.55 240 LEU B C 1
ATOM 4869 O O . LEU B 1 252 ? 76.232 80.727 56.712 1.00 29.36 240 LEU B O 1
ATOM 4874 N N . SER B 1 253 ? 77.438 82.580 56.952 1.00 28.11 241 SER B N 1
ATOM 4875 C CA . SER B 1 253 ? 77.672 82.773 55.519 1.00 26.78 241 SER B CA 1
ATOM 4876 C C . SER B 1 253 ? 79.081 82.356 55.058 1.00 27.04 241 SER B C 1
ATOM 4877 O O . SER B 1 253 ? 79.321 82.264 53.872 1.00 25.77 241 SER B O 1
ATOM 4880 N N . ASN B 1 254 ? 80.006 82.106 55.989 1.00 28.53 242 ASN B N 1
ATOM 4881 C CA . ASN B 1 254 ? 81.421 81.912 55.645 1.00 28.62 242 ASN B CA 1
ATOM 4882 C C . ASN B 1 254 ? 81.889 80.481 55.827 1.00 28.61 242 ASN B C 1
ATOM 4883 O O . ASN B 1 254 ? 83.026 80.257 56.202 1.00 29.83 242 ASN B O 1
ATOM 4888 N N . VAL B 1 255 ? 81.037 79.505 55.554 1.00 29.77 243 VAL B N 1
ATOM 4889 C CA . VAL B 1 255 ? 81.422 78.108 55.804 1.00 30.08 243 VAL B CA 1
ATOM 4890 C C . VAL B 1 255 ? 81.146 77.171 54.621 1.00 28.96 243 VAL B C 1
ATOM 4891 O O . VAL B 1 255 ? 80.128 77.290 53.924 1.00 29.55 243 VAL B O 1
ATOM 4895 N N . GLU B 1 256 ? 82.088 76.257 54.394 1.00 29.91 244 GLU B N 1
ATOM 4896 C CA . GLU B 1 256 ? 81.952 75.172 53.415 1.00 29.99 244 GLU B CA 1
ATOM 4897 C C . GLU B 1 256 ? 82.393 73.884 54.121 1.00 28.81 244 GLU B C 1
ATOM 4898 O O . GLU B 1 256 ? 83.487 73.809 54.673 1.00 28.22 244 GLU B O 1
ATOM 4904 N N . ILE B 1 257 ? 81.527 72.885 54.148 1.00 29.37 245 ILE B N 1
ATOM 4905 C CA . ILE B 1 257 ? 81.850 71.618 54.809 1.00 30.53 245 ILE B CA 1
ATOM 4906 C C . ILE B 1 257 ? 81.834 70.443 53.832 1.00 29.98 245 ILE B C 1
ATOM 4907 O O . ILE B 1 257 ? 80.908 70.303 53.048 1.00 30.43 245 ILE B O 1
ATOM 4912 N N . HIS B 1 258 ? 82.883 69.612 53.901 1.00 30.62 246 HIS B N 1
ATOM 4913 C CA . HIS B 1 258 ? 82.985 68.373 53.133 1.00 28.54 246 HIS B CA 1
ATOM 4914 C C . HIS B 1 258 ? 83.206 67.239 54.109 1.00 27.80 246 HIS B C 1
ATOM 4915 O O . HIS B 1 258 ? 84.037 67.346 54.980 1.00 25.83 246 HIS B O 1
ATOM 4922 N N . LEU B 1 259 ? 82.436 66.167 53.954 1.00 30.03 247 LEU B N 1
ATOM 4923 C CA . LEU B 1 259 ? 82.604 64.923 54.714 1.00 29.89 247 LEU B CA 1
ATOM 4924 C C . LEU B 1 259 ? 83.586 64.046 53.986 1.00 29.13 247 LEU B C 1
ATOM 4925 O O . LEU B 1 259 ? 83.243 63.466 52.967 1.00 31.80 247 LEU B O 1
ATOM 4930 N N . ILE B 1 260 ? 84.795 63.915 54.498 1.00 27.35 248 ILE B N 1
ATOM 4931 C CA . ILE B 1 260 ? 85.798 63.113 53.806 1.00 26.39 248 ILE B CA 1
ATOM 4932 C C . ILE B 1 260 ? 85.821 61.636 54.243 1.00 26.03 248 ILE B C 1
ATOM 4933 O O . ILE B 1 260 ? 86.353 60.785 53.515 1.00 27.23 248 ILE B O 1
ATOM 4938 N N . GLY B 1 261 ? 85.224 61.318 55.389 1.00 25.77 249 GLY B N 1
ATOM 4939 C CA . GLY B 1 261 ? 85.121 59.925 55.833 1.00 25.59 249 GLY B CA 1
ATOM 4940 C C . GLY B 1 261 ? 83.878 59.752 56.679 1.00 25.94 249 GLY B C 1
ATOM 4941 O O . GLY B 1 261 ? 83.510 60.671 57.432 1.00 25.83 249 GLY B O 1
ATOM 4942 N N . ASN B 1 262 ? 83.216 58.604 56.520 1.00 25.73 250 ASN B N 1
ATOM 4943 C CA . ASN B 1 262 ? 82.074 58.208 57.342 1.00 26.66 250 ASN B CA 1
ATOM 4944 C C . ASN B 1 262 ? 81.805 56.729 57.115 1.00 26.18 250 ASN B C 1
ATOM 4945 O O . ASN B 1 262 ? 82.481 56.098 56.300 1.00 27.01 250 ASN B O 1
ATOM 4950 N N . VAL B 1 263 ? 80.822 56.175 57.809 1.00 26.31 251 VAL B N 1
ATOM 4951 C CA . VAL B 1 263 ? 80.515 54.760 57.649 1.00 27.64 251 VAL B CA 1
ATOM 4952 C C . VAL B 1 263 ? 80.038 54.406 56.233 1.00 27.20 251 VAL B C 1
ATOM 4953 O O . VAL B 1 263 ? 80.246 53.296 55.772 1.00 25.33 251 VAL B O 1
ATOM 4957 N N . GLN B 1 264 ? 79.404 55.354 55.546 1.00 29.49 252 GLN B N 1
ATOM 4958 C CA . GLN B 1 264 ? 78.919 55.112 54.181 1.00 30.18 252 GLN B CA 1
ATOM 4959 C C . GLN B 1 264 ? 80.070 54.871 53.213 1.00 28.63 252 GLN B C 1
ATOM 4960 O O . GLN B 1 264 ? 79.997 53.965 52.378 1.00 28.04 252 GLN B O 1
ATOM 4966 N N . LYS B 1 265 ? 81.129 55.674 53.332 1.00 26.97 253 LYS B N 1
ATOM 4967 C CA . LYS B 1 265 ? 82.296 55.512 52.457 1.00 27.88 253 LYS B CA 1
ATOM 4968 C C . LYS B 1 265 ? 82.891 54.111 52.562 1.00 27.31 253 LYS B C 1
ATOM 4969 O O . LYS B 1 265 ? 83.312 53.519 51.561 1.00 27.39 253 LYS B O 1
ATOM 4975 N N . VAL B 1 266 ? 82.912 53.586 53.781 1.00 26.82 254 VAL B N 1
ATOM 4976 C CA . VAL B 1 266 ? 83.515 52.290 54.035 1.00 28.36 254 VAL B CA 1
ATOM 4977 C C . VAL B 1 266 ? 82.632 51.146 53.516 1.00 26.68 254 VAL B C 1
ATOM 4978 O O . VAL B 1 266 ? 83.142 50.149 53.005 1.00 25.69 254 VAL B O 1
ATOM 4982 N N . CYS B 1 267 ? 81.318 51.298 53.644 1.00 25.89 255 CYS B N 1
ATOM 4983 C CA . CYS B 1 267 ? 80.391 50.332 53.084 1.00 26.09 255 CYS B CA 1
ATOM 4984 C C . CYS B 1 267 ? 80.418 50.323 51.562 1.00 26.09 255 CYS B C 1
ATOM 4985 O O . CYS B 1 267 ? 80.311 49.259 50.938 1.00 25.14 255 CYS B O 1
ATOM 4988 N N . ASP B 1 268 ? 80.574 51.512 50.977 1.00 25.65 256 ASP B N 1
ATOM 4989 C CA . ASP B 1 268 ? 80.684 51.660 49.536 1.00 25.25 256 ASP B CA 1
ATOM 4990 C C . ASP B 1 268 ? 81.899 50.937 48.983 1.00 24.50 256 ASP B C 1
ATOM 4991 O O . ASP B 1 268 ? 81.807 50.248 47.960 1.00 24.01 256 ASP B O 1
ATOM 4996 N N . GLU B 1 269 ? 83.026 51.094 49.675 1.00 24.63 257 GLU B N 1
ATOM 4997 C CA . GLU B 1 269 ? 84.301 50.522 49.254 1.00 24.57 257 GLU B CA 1
ATOM 4998 C C . GLU B 1 269 ? 84.241 48.999 49.380 1.00 25.41 257 GLU B C 1
ATOM 4999 O O . GLU B 1 269 ? 84.700 48.267 48.516 1.00 26.01 257 GLU B O 1
ATOM 5005 N N . ALA B 1 270 ? 83.651 48.520 50.454 1.00 25.99 258 ALA B N 1
ATOM 5006 C CA . ALA B 1 270 ? 83.480 47.089 50.622 1.00 27.40 258 ALA B CA 1
ATOM 5007 C C . ALA B 1 270 ? 82.636 46.526 49.502 1.00 27.70 258 ALA B C 1
ATOM 5008 O O . ALA B 1 270 ? 82.967 45.486 48.943 1.00 28.53 258 ALA B O 1
ATOM 5010 N N . LYS B 1 271 ? 81.546 47.214 49.183 1.00 28.45 259 LYS B N 1
ATOM 5011 C CA . LYS B 1 271 ? 80.676 46.787 48.089 1.00 29.15 259 LYS B CA 1
ATOM 5012 C C . LYS B 1 271 ? 81.469 46.654 46.805 1.00 29.55 259 LYS B C 1
ATOM 5013 O O . LYS B 1 271 ? 81.348 45.636 46.129 1.00 31.32 259 LYS B O 1
ATOM 5019 N N . SER B 1 272 ? 82.269 47.671 46.472 1.00 27.82 260 SER B N 1
ATOM 5020 C CA . SER B 1 272 ? 83.017 47.669 45.212 1.00 27.61 260 SER B CA 1
ATOM 5021 C C . SER B 1 272 ? 84.199 46.686 45.214 1.00 27.01 260 SER B C 1
ATOM 5022 O O . SER B 1 272 ? 84.575 46.151 44.166 1.00 27.62 260 SER B O 1
ATOM 5025 N N . LEU B 1 273 ? 84.791 46.456 46.383 1.00 26.23 261 LEU B N 1
ATOM 5026 C CA . LEU B 1 273 ? 85.833 45.443 46.521 1.00 24.55 261 LEU B CA 1
ATOM 5027 C C . LEU B 1 273 ? 85.252 44.050 46.310 1.00 24.50 261 LEU B C 1
ATOM 5028 O O . LEU B 1 273 ? 85.817 43.227 45.603 1.00 21.98 261 LEU B O 1
ATOM 5033 N N . ALA B 1 274 ? 84.120 43.796 46.946 1.00 25.12 262 ALA B N 1
ATOM 5034 C CA . ALA B 1 274 ? 83.417 42.527 46.786 1.00 25.72 262 ALA B CA 1
ATOM 5035 C C . ALA B 1 274 ? 82.999 42.280 45.347 1.00 25.94 262 ALA B C 1
ATOM 5036 O O . ALA B 1 274 ? 83.169 41.167 44.839 1.00 24.62 262 ALA B O 1
ATOM 5038 N N . LYS B 1 275 ? 82.447 43.303 44.692 1.00 26.97 263 LYS B N 1
ATOM 5039 C CA . LYS B 1 275 ? 82.115 43.189 43.265 1.00 28.15 263 LYS B CA 1
ATOM 5040 C C . LYS B 1 275 ? 83.341 42.861 42.414 1.00 27.81 263 LYS B C 1
ATOM 5041 O O . LYS B 1 275 ? 83.281 42.016 41.532 1.00 29.20 263 LYS B O 1
ATOM 5047 N N . GLU B 1 276 ? 84.464 43.491 42.725 1.00 28.24 264 GLU B N 1
ATOM 5048 C CA . GLU B 1 276 ? 85.711 43.249 42.014 1.00 28.52 264 GLU B CA 1
ATOM 5049 C C . GLU B 1 276 ? 86.226 41.808 42.168 1.00 27.88 264 GLU B C 1
ATOM 5050 O O . GLU B 1 276 ? 87.096 41.385 41.434 1.00 28.61 264 GLU B O 1
ATOM 5056 N N . LYS B 1 277 ? 85.720 41.066 43.139 1.00 28.36 265 LYS B N 1
ATOM 5057 C CA . LYS B 1 277 ? 86.172 39.697 43.367 1.00 29.49 265 LYS B CA 1
ATOM 5058 C C . LYS B 1 277 ? 85.149 38.642 42.919 1.00 29.35 265 LYS B C 1
ATOM 5059 O O . LYS B 1 277 ? 85.312 37.461 43.209 1.00 30.41 265 LYS B O 1
ATOM 5065 N N . GLY B 1 278 ? 84.098 39.072 42.223 1.00 28.25 266 GLY B N 1
ATOM 5066 C CA . GLY B 1 278 ? 83.109 38.158 41.666 1.00 27.38 266 GLY B CA 1
ATOM 5067 C C . GLY B 1 278 ? 81.859 37.957 42.494 1.00 27.86 266 GLY B C 1
ATOM 5068 O O . GLY B 1 278 ? 81.106 37.041 42.235 1.00 29.97 266 GLY B O 1
ATOM 5069 N N . PHE B 1 279 ? 81.617 38.812 43.477 1.00 28.02 267 PHE B N 1
ATOM 5070 C CA . PHE B 1 279 ? 80.444 38.686 44.331 1.00 27.29 267 PHE B CA 1
ATOM 5071 C C . PHE B 1 279 ? 79.281 39.538 43.856 1.00 28.32 267 PHE B C 1
ATOM 5072 O O . PHE B 1 279 ? 79.457 40.674 43.406 1.00 31.31 267 PHE B O 1
ATOM 5080 N N . ASN B 1 280 ? 78.079 38.995 43.985 1.00 26.76 268 ASN B N 1
ATOM 5081 C CA . ASN B 1 280 ? 76.890 39.821 43.950 1.00 27.06 268 ASN B CA 1
ATOM 5082 C C . ASN B 1 280 ? 76.861 40.469 45.314 1.00 26.77 268 ASN B C 1
ATOM 5083 O O . ASN B 1 280 ? 76.817 39.759 46.321 1.00 27.11 268 ASN B O 1
ATOM 5088 N N . ALA B 1 281 ? 76.965 41.799 45.342 1.00 25.40 269 ALA B N 1
ATOM 5089 C CA . ALA B 1 281 ? 77.145 42.564 46.580 1.00 24.91 269 ALA B CA 1
ATOM 5090 C C . ALA B 1 281 ? 76.114 43.682 46.721 1.00 25.93 269 ALA B C 1
ATOM 5091 O O . ALA B 1 281 ? 75.828 44.394 45.754 1.00 24.95 269 ALA B O 1
ATOM 5093 N N . GLU B 1 282 ? 75.544 43.820 47.928 1.00 26.87 270 GLU B N 1
ATOM 5094 C CA . GLU B 1 282 ? 74.655 44.938 48.245 1.00 25.56 270 GLU B CA 1
ATOM 5095 C C . GLU B 1 282 ? 74.864 45.413 49.659 1.00 26.16 270 GLU B C 1
ATOM 5096 O O . GLU B 1 282 ? 75.270 44.621 50.519 1.00 28.45 270 GLU B O 1
ATOM 5102 N N . ILE B 1 283 ? 74.604 46.712 49.868 1.00 25.67 271 ILE B N 1
ATOM 5103 C CA . ILE B 1 283 ? 74.527 47.342 51.201 1.00 26.92 271 ILE B CA 1
ATOM 5104 C C . ILE B 1 283 ? 73.102 47.284 51.744 1.00 26.95 271 ILE B C 1
ATOM 5105 O O . ILE B 1 283 ? 72.193 47.852 51.172 1.00 29.39 271 ILE B O 1
ATOM 5110 N N . ILE B 1 284 ? 72.905 46.588 52.858 1.00 29.71 272 ILE B N 1
ATOM 5111 C CA . ILE B 1 284 ? 71.552 46.430 53.420 1.00 28.18 272 ILE B CA 1
ATOM 5112 C C . ILE B 1 284 ? 71.211 47.637 54.264 1.00 28.81 272 ILE B C 1
ATOM 5113 O O . ILE B 1 284 ? 70.106 48.173 54.160 1.00 28.92 272 ILE B O 1
ATOM 5118 N N . THR B 1 285 ? 72.159 48.083 55.087 1.00 29.57 273 THR B N 1
ATOM 5119 C CA . THR B 1 285 ? 71.990 49.355 55.790 1.00 29.32 273 THR B CA 1
ATOM 5120 C C . THR B 1 285 ? 73.301 49.919 56.322 1.00 29.90 273 THR B C 1
ATOM 5121 O O . THR B 1 285 ? 74.263 49.170 56.604 1.00 29.79 273 THR B O 1
ATOM 5125 N N . THR B 1 286 ? 73.324 51.246 56.432 1.00 28.93 274 THR B N 1
ATOM 5126 C CA . THR B 1 286 ? 74.463 51.974 56.976 1.00 28.96 274 THR B CA 1
ATOM 5127 C C . THR B 1 286 ? 74.076 52.725 58.248 1.00 29.23 274 THR B C 1
ATOM 5128 O O . THR B 1 286 ? 74.873 53.525 58.758 1.00 29.37 274 THR B O 1
ATOM 5132 N N . SER B 1 287 ? 72.863 52.449 58.744 1.00 27.79 275 SER B N 1
ATOM 5133 C CA . SER B 1 287 ? 72.311 53.067 59.956 1.00 27.10 275 SER B CA 1
ATOM 5134 C C . SER B 1 287 ? 71.997 52.046 61.074 1.00 26.51 275 SER B C 1
ATOM 5135 O O . SER B 1 287 ? 71.078 52.229 61.885 1.00 26.72 275 SER B O 1
ATOM 5138 N N . LEU B 1 288 ? 72.766 50.981 61.143 1.00 25.50 276 LEU B N 1
ATOM 5139 C CA . LEU B 1 288 ? 72.502 49.955 62.143 1.00 26.64 276 LEU B CA 1
ATOM 5140 C C . LEU B 1 288 ? 72.799 50.511 63.550 1.00 27.60 276 LEU B C 1
ATOM 5141 O O . LEU B 1 288 ? 73.853 51.110 63.771 1.00 28.66 276 LEU B O 1
ATOM 5146 N N . ASP B 1 289 ? 71.854 50.366 64.482 1.00 27.68 277 ASP B N 1
ATOM 5147 C CA . ASP B 1 289 ? 72.046 50.890 65.839 1.00 27.46 277 ASP B CA 1
ATOM 5148 C C . ASP B 1 289 ? 71.391 50.089 66.986 1.00 27.74 277 ASP B C 1
ATOM 5149 O O . ASP B 1 289 ? 71.204 50.609 68.094 1.00 26.85 277 ASP B O 1
ATOM 5154 N N . CYS B 1 290 ? 71.010 48.849 66.727 1.00 29.21 278 CYS B N 1
ATOM 5155 C CA . CYS B 1 290 ? 70.324 48.046 67.741 1.00 30.53 278 CYS B CA 1
ATOM 5156 C C . CYS B 1 290 ? 71.322 47.224 68.586 1.00 29.16 278 CYS B C 1
ATOM 5157 O O . CYS B 1 290 ? 72.533 47.414 68.489 1.00 31.07 278 CYS B O 1
ATOM 5160 N N . GLU B 1 291 ? 70.803 46.353 69.448 1.00 30.29 279 GLU B N 1
ATOM 5161 C CA . GLU B 1 291 ? 71.630 45.475 70.301 1.00 30.85 279 GLU B CA 1
ATOM 5162 C C . GLU B 1 291 ? 72.549 44.615 69.464 1.00 29.11 279 GLU B C 1
ATOM 5163 O O . GLU B 1 291 ? 72.108 44.014 68.482 1.00 27.06 279 GLU B O 1
ATOM 5169 N N . ALA B 1 292 ? 73.819 44.549 69.874 1.00 27.69 280 ALA B N 1
ATOM 5170 C CA . ALA B 1 292 ? 74.849 43.862 69.092 1.00 27.48 280 ALA B CA 1
ATOM 5171 C C . ALA B 1 292 ? 74.509 42.389 68.834 1.00 27.98 280 ALA B C 1
ATOM 5172 O O . ALA B 1 292 ? 74.549 41.944 67.691 1.00 27.40 280 ALA B O 1
ATOM 5174 N N . ARG B 1 293 ? 74.171 41.655 69.899 1.00 28.98 281 ARG B N 1
ATOM 5175 C CA . ARG B 1 293 ? 73.875 40.212 69.824 1.00 28.80 281 ARG B CA 1
ATOM 5176 C C . ARG B 1 293 ? 72.628 39.890 68.995 1.00 28.76 281 ARG B C 1
ATOM 5177 O O . ARG B 1 293 ? 72.552 38.851 68.333 1.00 27.34 281 ARG B O 1
ATOM 5185 N N . GLU B 1 294 ? 71.644 40.782 69.036 1.00 28.97 282 GLU B N 1
ATOM 5186 C CA . GLU B 1 294 ? 70.417 40.588 68.262 1.00 27.84 282 GLU B CA 1
ATOM 5187 C C . GLU B 1 294 ? 70.640 40.937 66.789 1.00 27.79 282 GLU B C 1
ATOM 5188 O O . GLU B 1 294 ? 70.081 40.283 65.913 1.00 29.27 282 GLU B O 1
ATOM 5194 N N . ALA B 1 295 ? 71.460 41.960 66.521 1.00 28.19 283 ALA B N 1
ATOM 5195 C CA . ALA B 1 295 ? 71.933 42.265 65.156 1.00 27.70 283 ALA B CA 1
ATOM 5196 C C . ALA B 1 295 ? 72.714 41.080 64.527 1.00 27.09 283 ALA B C 1
ATOM 5197 O O . ALA B 1 295 ? 72.653 40.850 63.309 1.00 27.56 283 ALA B O 1
ATOM 5199 N N . GLY B 1 296 ? 73.424 40.316 65.351 1.00 25.50 284 GLY B N 1
ATOM 5200 C CA . GLY B 1 296 ? 74.160 39.135 64.871 1.00 24.98 284 GLY B CA 1
ATOM 5201 C C . GLY B 1 296 ? 73.231 38.057 64.356 1.00 26.10 284 GLY B C 1
ATOM 5202 O O . GLY B 1 296 ? 73.504 37.427 63.315 1.00 25.91 284 GLY B O 1
ATOM 5203 N N . ARG B 1 297 ? 72.134 37.860 65.081 1.00 25.72 285 ARG B N 1
ATOM 5204 C CA . ARG B 1 297 ? 71.082 36.925 64.687 1.00 27.34 285 ARG B CA 1
ATOM 5205 C C . ARG B 1 297 ? 70.301 37.362 63.451 1.00 27.68 285 ARG B C 1
ATOM 5206 O O . ARG B 1 297 ? 69.852 36.536 62.655 1.00 27.88 285 ARG B O 1
ATOM 5214 N N . PHE B 1 298 ? 70.079 38.660 63.323 1.00 28.72 286 PHE B N 1
ATOM 5215 C CA . PHE B 1 298 ? 69.309 39.188 62.195 1.00 28.86 286 PHE B CA 1
ATOM 5216 C C . PHE B 1 298 ? 70.121 38.990 60.927 1.00 27.67 286 PHE B C 1
ATOM 5217 O O . PHE B 1 298 ? 69.645 38.469 59.928 1.00 29.02 286 PHE B O 1
ATOM 5225 N N . ILE B 1 299 ? 71.375 39.389 60.993 1.00 28.85 287 ILE B N 1
ATOM 5226 C CA . ILE B 1 299 ? 72.288 39.222 59.875 1.00 27.83 287 ILE B CA 1
ATOM 5227 C C . ILE B 1 299 ? 72.428 37.726 59.527 1.00 27.24 287 ILE B C 1
ATOM 5228 O O . ILE B 1 299 ? 72.314 37.343 58.364 1.00 27.91 287 ILE B O 1
ATOM 5233 N N . ALA B 1 300 ? 72.629 36.885 60.535 1.00 27.09 288 ALA B N 1
ATOM 5234 C CA . ALA B 1 300 ? 72.598 35.422 60.338 1.00 27.05 288 ALA B CA 1
ATOM 5235 C C . ALA B 1 300 ? 71.371 34.995 59.562 1.00 27.46 288 ALA B C 1
ATOM 5236 O O . ALA B 1 300 ? 71.484 34.251 58.598 1.00 27.70 288 ALA B O 1
ATOM 5238 N N . SER B 1 301 ? 70.198 35.483 59.963 1.00 27.47 289 SER B N 1
ATOM 5239 C CA .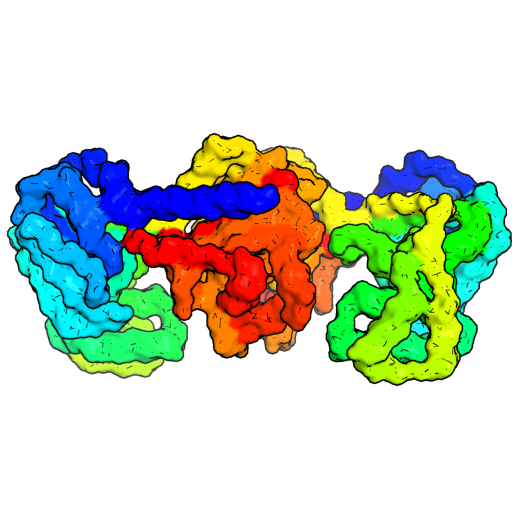 SER B 1 301 ? 68.944 35.080 59.298 1.00 27.22 289 SER B CA 1
ATOM 5240 C C . SER B 1 301 ? 68.933 35.482 57.813 1.00 26.72 289 SER B C 1
ATOM 5241 O O . SER B 1 301 ? 68.429 34.724 56.972 1.00 26.69 289 SER B O 1
ATOM 5244 N N . ILE B 1 302 ? 69.504 36.648 57.492 1.00 26.47 290 ILE B N 1
ATOM 5245 C CA . ILE B 1 302 ? 69.619 37.072 56.085 1.00 27.26 290 ILE B CA 1
ATOM 5246 C C . ILE B 1 302 ? 70.646 36.205 55.336 1.00 27.16 290 ILE B C 1
ATOM 5247 O O . ILE B 1 302 ? 70.428 35.865 54.186 1.00 27.99 290 ILE B O 1
ATOM 5260 N N . LYS B 1 304 ? 71.194 33.079 55.974 1.00 27.27 292 LYS B N 1
ATOM 5261 C CA . LYS B 1 304 ? 70.507 31.805 55.743 1.00 26.92 292 LYS B CA 1
ATOM 5262 C C . LYS B 1 304 ? 69.566 31.914 54.556 1.00 26.70 292 LYS B C 1
ATOM 5263 O O . LYS B 1 304 ? 69.437 30.951 53.792 1.00 25.82 292 LYS B O 1
ATOM 5269 N N . GLU B 1 305 ? 68.912 33.070 54.384 1.00 25.24 293 GLU B N 1
ATOM 5270 C CA . GLU B 1 305 ? 67.975 33.214 53.259 1.00 25.42 293 GLU B CA 1
ATOM 5271 C C . GLU B 1 305 ? 68.731 33.141 51.923 1.00 26.59 293 GLU B C 1
ATOM 5272 O O . GLU B 1 305 ? 68.267 32.522 50.954 1.00 27.66 293 GLU B O 1
ATOM 5278 N N . VAL B 1 306 ? 69.911 33.751 51.894 1.00 26.55 294 VAL B N 1
ATOM 5279 C CA . VAL B 1 306 ? 70.771 33.716 50.733 1.00 25.56 294 VAL B CA 1
ATOM 5280 C C . VAL B 1 306 ? 71.238 32.286 50.501 1.00 26.46 294 VAL B C 1
ATOM 5281 O O . VAL B 1 306 ? 71.114 31.750 49.394 1.00 28.61 294 VAL B O 1
ATOM 5285 N N . LYS B 1 307 ? 71.721 31.643 51.553 1.00 26.12 295 LYS B N 1
ATOM 5286 C CA . LYS B 1 307 ? 72.238 30.280 51.427 1.00 26.05 295 LYS B CA 1
ATOM 5287 C C . LYS B 1 307 ? 71.182 29.327 50.880 1.00 25.71 295 LYS B C 1
ATOM 5288 O O . LYS B 1 307 ? 71.432 28.654 49.892 1.00 26.99 295 LYS B O 1
ATOM 5294 N N . PHE B 1 308 ? 70.001 29.275 51.494 1.00 25.79 296 PHE B N 1
ATOM 5295 C CA . PHE B 1 308 ? 68.988 28.285 51.113 1.00 24.79 296 PHE B CA 1
ATOM 5296 C C . PHE B 1 308 ? 67.939 28.777 50.111 1.00 24.79 296 PHE B C 1
ATOM 5297 O O . PHE B 1 308 ? 67.332 27.955 49.459 1.00 24.11 296 PHE B O 1
ATOM 5305 N N . LYS B 1 309 ? 67.717 30.086 49.970 1.00 25.34 297 LYS B N 1
ATOM 5306 C CA . LYS B 1 309 ? 66.729 30.583 48.982 1.00 25.80 297 LYS B CA 1
ATOM 5307 C C . LYS B 1 309 ? 67.298 31.531 47.929 1.00 26.27 297 LYS B C 1
ATOM 5308 O O . LYS B 1 309 ? 66.582 31.998 47.061 1.00 26.80 297 LYS B O 1
ATOM 5314 N N . ASP B 1 310 ? 68.580 31.836 48.005 1.00 27.11 298 ASP B N 1
ATOM 5315 C CA . ASP B 1 310 ? 69.222 32.676 46.980 1.00 27.95 298 ASP B CA 1
ATOM 5316 C C . ASP B 1 310 ? 68.568 34.052 46.811 1.00 27.75 298 ASP B C 1
ATOM 5317 O O . ASP B 1 310 ? 68.517 34.582 45.721 1.00 28.47 298 ASP B O 1
ATOM 5322 N N . ARG B 1 311 ? 68.114 34.628 47.921 1.00 28.23 299 ARG B N 1
ATOM 5323 C CA . ARG B 1 311 ? 67.592 35.994 47.980 1.00 27.66 299 ARG B CA 1
ATOM 5324 C C . ARG B 1 311 ? 67.870 36.536 49.393 1.00 28.09 299 ARG B C 1
ATOM 5325 O O . ARG B 1 311 ? 67.974 35.740 50.316 1.00 28.10 299 ARG B O 1
ATOM 5333 N N . PRO B 1 312 ? 67.989 37.878 49.581 1.00 28.60 300 PRO B N 1
ATOM 5334 C CA . PRO B 1 312 ? 67.893 38.967 48.606 1.00 29.27 300 PRO B CA 1
ATOM 5335 C C . PRO B 1 312 ? 69.087 39.105 47.664 1.00 30.11 300 PRO B C 1
ATOM 5336 O O . PRO B 1 312 ? 69.065 39.997 46.815 1.00 31.89 300 PRO B O 1
ATOM 5340 N N . LEU B 1 313 ? 70.107 38.255 47.798 1.00 29.82 301 LEU B N 1
ATOM 5341 C CA . LEU B 1 313 ? 71.152 38.134 46.776 1.00 28.65 301 LEU B CA 1
ATOM 5342 C C . LEU B 1 313 ? 71.358 36.682 46.337 1.00 28.65 301 LEU B C 1
ATOM 5343 O O . LEU B 1 313 ? 71.128 35.732 47.104 1.00 28.51 301 LEU B O 1
ATOM 5348 N N . LYS B 1 314 ? 71.802 36.520 45.095 1.00 27.57 302 LYS B N 1
ATOM 5349 C CA . LYS B 1 314 ? 72.206 35.216 44.606 1.00 28.02 302 LYS B CA 1
ATOM 5350 C C . LYS B 1 314 ? 73.641 34.926 45.039 1.00 28.08 302 LYS B C 1
ATOM 5351 O O . LYS B 1 314 ? 74.477 35.833 45.056 1.00 27.29 302 LYS B O 1
ATOM 5357 N N . LYS B 1 315 ? 73.929 33.656 45.323 1.00 27.62 303 LYS B N 1
ATOM 5358 C CA . LYS B 1 315 ? 75.300 33.194 45.552 1.00 26.73 303 LYS B CA 1
ATOM 5359 C C . LYS B 1 315 ? 76.113 33.275 44.271 1.00 25.62 303 LYS B C 1
ATOM 5360 O O . LYS B 1 315 ? 75.642 32.892 43.217 1.00 25.55 303 LYS B O 1
ATOM 5366 N N . PRO B 1 316 ? 77.373 33.703 44.360 1.00 26.90 304 PRO B N 1
ATOM 5367 C CA . PRO B 1 316 ? 78.149 34.065 45.564 1.00 26.01 304 PRO B CA 1
ATOM 5368 C C . PRO B 1 316 ? 77.830 35.481 45.998 1.00 25.31 304 PRO B C 1
ATOM 5369 O O . PRO B 1 316 ? 77.885 36.404 45.181 1.00 24.76 304 PRO B O 1
ATOM 5373 N N . ALA B 1 317 ? 77.478 35.639 47.270 1.00 26.09 305 ALA B N 1
ATOM 5374 C CA . ALA B 1 317 ? 76.877 36.878 47.742 1.00 26.39 305 ALA B CA 1
ATOM 5375 C C . ALA B 1 317 ? 77.728 37.557 48.783 1.00 25.56 305 ALA B C 1
ATOM 5376 O O . ALA B 1 317 ? 78.479 36.887 49.495 1.00 24.74 305 ALA B O 1
ATOM 5378 N N . ALA B 1 318 ? 77.599 38.886 48.846 1.00 24.60 306 ALA B N 1
ATOM 5379 C CA . ALA B 1 318 ? 78.230 39.708 49.887 1.00 25.26 306 ALA B CA 1
ATOM 5380 C C . ALA B 1 318 ? 77.221 40.732 50.406 1.00 25.59 306 ALA B C 1
ATOM 5381 O O . ALA B 1 318 ? 76.836 41.647 49.685 1.00 25.08 306 ALA B O 1
ATOM 5383 N N . LEU B 1 319 ? 76.807 40.549 51.657 1.00 25.59 307 LEU B N 1
ATOM 5384 C CA . LEU B 1 319 ? 75.886 41.428 52.338 1.00 26.35 307 LEU B CA 1
ATOM 5385 C C . LEU B 1 319 ? 76.706 42.353 53.244 1.00 28.39 307 LEU B C 1
ATOM 5386 O O . LEU B 1 319 ? 77.495 41.869 54.056 1.00 29.69 307 LEU B O 1
ATOM 5391 N N . ILE B 1 320 ? 76.505 43.663 53.111 1.00 28.74 308 ILE B N 1
ATOM 5392 C CA . ILE B 1 320 ? 77.313 44.675 53.796 1.00 29.21 308 ILE B CA 1
ATOM 5393 C C . ILE B 1 320 ? 76.457 45.516 54.745 1.00 29.44 308 ILE B C 1
ATOM 5394 O O . ILE B 1 320 ? 75.384 46.008 54.360 1.00 30.33 308 ILE B O 1
ATOM 5399 N N . PHE B 1 321 ? 76.931 45.656 55.980 1.00 28.44 309 PHE B N 1
ATOM 5400 C CA . PHE B 1 321 ? 76.244 46.416 57.022 1.00 27.84 309 PHE B CA 1
ATOM 5401 C C . PHE B 1 321 ? 77.229 47.377 57.672 1.00 26.84 309 PHE B C 1
ATOM 5402 O O . PHE B 1 321 ? 78.430 47.087 57.805 1.00 25.02 309 PHE B O 1
ATOM 5410 N N . GLY B 1 322 ? 76.713 48.542 58.041 1.00 27.50 310 GLY B N 1
ATOM 5411 C CA . GLY B 1 322 ? 77.484 49.535 58.768 1.00 26.60 310 GLY B CA 1
ATOM 5412 C C . GLY B 1 322 ? 76.619 50.192 59.802 1.00 25.79 310 GLY B C 1
ATOM 5413 O O . GLY B 1 322 ? 75.401 50.290 59.637 1.00 24.18 310 GLY B O 1
ATOM 5414 N N . GLY B 1 323 ? 77.246 50.642 60.879 1.00 25.62 311 GLY B N 1
ATOM 5415 C CA . GLY B 1 323 ? 76.511 51.372 61.907 1.00 25.47 311 GLY B CA 1
ATOM 5416 C C . GLY B 1 323 ? 77.230 51.455 63.225 1.00 26.22 311 GLY B C 1
ATOM 5417 O O . GLY B 1 323 ? 78.454 51.379 63.265 1.00 27.50 311 GLY B O 1
ATOM 5418 N N . GLU B 1 324 ? 76.460 51.594 64.308 1.00 27.70 312 GLU B N 1
ATOM 5419 C CA . GLU B 1 324 ? 77.018 51.581 65.656 1.00 28.68 312 GLU B CA 1
ATOM 5420 C C . GLU B 1 324 ? 76.085 50.853 66.628 1.00 27.72 312 GLU B C 1
ATOM 5421 O O . GLU B 1 324 ? 75.167 51.427 67.172 1.00 27.36 312 GLU B O 1
ATOM 5427 N N . THR B 1 325 ? 76.340 49.570 66.835 1.00 29.10 313 THR B N 1
ATOM 5428 C CA . THR B 1 325 ? 75.535 48.756 67.740 1.00 29.44 313 THR B CA 1
ATOM 5429 C C . THR B 1 325 ? 75.781 49.148 69.207 1.00 29.70 313 THR B C 1
ATOM 5430 O O . THR B 1 325 ? 76.642 49.978 69.498 1.00 29.41 313 THR B O 1
ATOM 5434 N N . VAL B 1 326 ? 74.963 48.610 70.113 1.00 30.00 314 VAL B N 1
ATOM 5435 C CA . VAL B 1 326 ? 75.197 48.772 71.550 1.00 28.85 314 VAL B CA 1
ATOM 5436 C C . VAL B 1 326 ? 75.126 47.434 72.245 1.00 28.22 314 VAL B C 1
ATOM 5437 O O . VAL B 1 326 ? 74.615 46.457 71.701 1.00 28.92 314 VAL B O 1
ATOM 5441 N N . VAL B 1 327 ? 75.632 47.421 73.469 1.00 28.06 315 VAL B N 1
ATOM 5442 C CA . VAL B 1 327 ? 75.593 46.260 74.327 1.00 28.40 315 VAL B CA 1
ATOM 5443 C C . VAL B 1 327 ? 75.091 46.725 75.654 1.00 26.45 315 VAL B C 1
ATOM 5444 O O . VAL B 1 327 ? 75.635 47.667 76.188 1.00 26.64 315 VAL B O 1
ATOM 5448 N N . HIS B 1 328 ? 74.036 46.082 76.163 1.00 26.68 316 HIS B N 1
ATOM 5449 C CA . HIS B 1 328 ? 73.562 46.308 77.521 1.00 25.36 316 HIS B CA 1
ATOM 5450 C C . HIS B 1 328 ? 74.374 45.326 78.351 1.00 25.15 316 HIS B C 1
ATOM 5451 O O . HIS B 1 328 ? 74.170 44.117 78.272 1.00 25.89 316 HIS B O 1
ATOM 5453 N N . VAL B 1 329 ? 75.340 45.847 79.102 1.00 25.66 317 VAL B N 1
ATOM 5454 C CA . VAL B 1 329 ? 76.300 44.989 79.777 1.00 26.84 317 VAL B CA 1
ATOM 5455 C C . VAL B 1 329 ? 75.697 44.389 81.036 1.00 28.44 317 VAL B C 1
ATOM 5456 O O . VAL B 1 329 ? 75.309 45.110 81.941 1.00 29.88 317 VAL B O 1
ATOM 5460 N N . LYS B 1 330 ? 75.625 43.058 81.067 1.00 29.70 318 LYS B N 1
ATOM 5461 C CA . LYS B 1 330 ? 75.055 42.300 82.184 1.00 29.20 318 LYS B CA 1
ATOM 5462 C C . LYS B 1 330 ? 76.141 41.562 83.006 1.00 28.49 318 LYS B C 1
ATOM 5463 O O . LYS B 1 330 ? 76.028 41.448 84.233 1.00 26.34 318 LYS B O 1
ATOM 5469 N N . GLY B 1 331 ? 77.191 41.085 82.335 1.00 27.92 319 GLY B N 1
ATOM 5470 C CA . GLY B 1 331 ? 78.234 40.271 82.976 1.00 27.37 319 GLY B CA 1
ATOM 5471 C C . GLY B 1 331 ? 79.552 41.007 83.130 1.00 27.49 319 GLY B C 1
ATOM 5472 O O . GLY B 1 331 ? 79.634 42.214 82.906 1.00 26.41 319 GLY B O 1
ATOM 5473 N N . ASN B 1 332 ? 80.601 40.287 83.511 1.00 28.12 320 ASN B N 1
ATOM 5474 C CA . ASN B 1 332 ? 81.882 40.939 83.826 1.00 29.74 320 ASN B CA 1
ATOM 5475 C C . ASN B 1 332 ? 83.024 40.499 82.926 1.00 30.23 320 ASN B C 1
ATOM 5476 O O . ASN B 1 332 ? 84.187 40.729 83.253 1.00 31.12 320 ASN B O 1
ATOM 5481 N N . GLY B 1 333 ? 82.684 39.901 81.776 1.00 30.16 321 GLY B N 1
ATOM 5482 C CA . GLY B 1 333 ? 83.687 39.421 80.824 1.00 28.61 321 GLY B CA 1
ATOM 5483 C C . GLY B 1 333 ? 84.321 40.548 80.043 1.00 27.56 321 GLY B C 1
ATOM 5484 O O . GLY B 1 333 ? 84.009 41.717 80.267 1.00 27.55 321 GLY B O 1
ATOM 5485 N N . ILE B 1 334 ? 85.219 40.199 79.129 1.00 25.85 322 ILE B N 1
ATOM 5486 C CA . ILE B 1 334 ? 85.793 41.187 78.245 1.00 25.93 322 ILE B CA 1
ATOM 5487 C C . ILE B 1 334 ? 85.340 40.899 76.828 1.00 26.71 322 ILE B C 1
ATOM 5488 O O . ILE B 1 334 ? 85.267 39.736 76.409 1.00 24.53 322 ILE B O 1
ATOM 5493 N N . GLY B 1 335 ? 84.999 41.974 76.112 1.00 28.32 323 GLY B N 1
ATOM 5494 C CA . GLY B 1 335 ? 84.416 41.882 74.776 1.00 29.15 323 GLY B CA 1
ATOM 5495 C C . GLY B 1 335 ? 84.218 43.266 74.200 1.00 30.86 323 GLY B C 1
ATOM 5496 O O . GLY B 1 335 ? 84.848 44.229 74.620 1.00 34.50 323 GLY B O 1
ATOM 5497 N N . GLY B 1 336 ? 83.340 43.370 73.230 1.00 30.15 324 GLY B N 1
ATOM 5498 C CA . GLY B 1 336 ? 83.052 44.641 72.591 1.00 29.31 324 GLY B CA 1
ATOM 5499 C C . GLY B 1 336 ? 81.846 44.401 71.695 1.00 28.30 324 GLY B C 1
ATOM 5500 O O . GLY B 1 336 ? 81.489 43.248 71.446 1.00 26.45 324 GLY B O 1
ATOM 5501 N N . ARG B 1 337 ? 81.210 45.475 71.229 1.00 27.47 325 ARG B N 1
ATOM 5502 C CA . ARG B 1 337 ? 80.019 45.322 70.415 1.00 27.87 325 ARG B CA 1
ATOM 5503 C C . ARG B 1 337 ? 80.242 44.425 69.195 1.00 29.16 325 ARG B C 1
ATOM 5504 O O . ARG B 1 337 ? 79.489 43.477 68.993 1.00 31.84 325 ARG B O 1
ATOM 5512 N N . ASN B 1 338 ? 81.280 44.662 68.405 1.00 28.06 326 ASN B N 1
ATOM 5513 C CA . ASN B 1 338 ? 81.486 43.832 67.205 1.00 26.89 326 ASN B CA 1
ATOM 5514 C C . ASN B 1 338 ? 81.800 42.343 67.557 1.00 25.84 326 ASN B C 1
ATOM 5515 O O . ASN B 1 338 ? 81.450 41.415 66.830 1.00 24.21 326 ASN B O 1
ATOM 5520 N N . GLN B 1 339 ? 82.439 42.119 68.689 1.00 26.38 327 GLN B N 1
ATOM 5521 C CA . GLN B 1 339 ? 82.812 40.762 69.079 1.00 26.65 327 GLN B CA 1
ATOM 5522 C C . GLN B 1 339 ? 81.587 39.974 69.551 1.00 26.89 327 GLN B C 1
ATOM 5523 O O . GLN B 1 339 ? 81.499 38.773 69.288 1.00 27.55 327 GLN B O 1
ATOM 5529 N N . GLU B 1 340 ? 80.636 40.653 70.196 1.00 26.20 328 GLU B N 1
ATOM 5530 C CA . GLU B 1 340 ? 79.341 40.060 70.546 1.00 27.29 328 GLU B CA 1
ATOM 5531 C C . GLU B 1 340 ? 78.491 39.779 69.306 1.00 27.32 328 GLU B C 1
ATOM 5532 O O . GLU B 1 340 ? 77.820 38.735 69.194 1.00 25.48 328 GLU B O 1
ATOM 5538 N N . LEU B 1 341 ? 78.503 40.730 68.381 1.00 27.18 329 LEU B N 1
ATOM 5539 C CA . LEU B 1 341 ? 77.773 40.557 67.146 1.00 28.55 329 LEU B CA 1
ATOM 5540 C C . LEU B 1 341 ? 78.246 39.257 66.470 1.00 29.22 329 LEU B C 1
ATOM 5541 O O . LEU B 1 341 ? 77.410 38.420 66.079 1.00 28.02 329 LEU B O 1
ATOM 5546 N N . ALA B 1 342 ? 79.573 39.085 66.389 1.00 27.67 330 ALA B N 1
ATOM 5547 C CA . ALA B 1 342 ? 80.186 37.943 65.712 1.00 27.00 330 ALA B CA 1
ATOM 5548 C C . ALA B 1 342 ? 79.901 36.617 66.435 1.00 27.88 330 ALA B C 1
ATOM 5549 O O . ALA B 1 342 ? 79.493 35.614 65.795 1.00 26.76 330 ALA B O 1
ATOM 5551 N N . LEU B 1 343 ? 80.112 36.625 67.754 1.00 27.43 331 LEU B N 1
ATOM 5552 C CA . LEU B 1 343 ? 79.855 35.453 68.594 1.00 26.91 331 LEU B CA 1
ATOM 5553 C C . LEU B 1 343 ? 78.377 35.025 68.564 1.00 26.22 331 LEU B C 1
ATOM 5554 O O . LEU B 1 343 ? 78.067 33.830 68.615 1.00 27.02 331 LEU B O 1
ATOM 5559 N N . SER B 1 344 ? 77.471 36.001 68.507 1.00 25.65 332 SER B N 1
ATOM 5560 C CA . SER B 1 344 ? 76.038 35.702 68.421 1.00 26.08 332 SER B CA 1
ATOM 5561 C C . SER B 1 344 ? 75.691 35.096 67.060 1.00 26.96 332 SER B C 1
ATOM 5562 O O . SER B 1 344 ? 74.929 34.125 66.986 1.00 25.19 332 SER B O 1
ATOM 5565 N N . ALA B 1 345 ? 76.290 35.633 65.997 1.00 28.75 333 ALA B N 1
ATOM 5566 C CA . ALA B 1 345 ? 76.091 35.081 64.634 1.00 29.17 333 ALA B CA 1
ATOM 5567 C C . ALA B 1 345 ? 76.628 33.663 64.497 1.00 30.18 333 ALA B C 1
ATOM 5568 O O . ALA B 1 345 ? 76.006 32.818 63.882 1.00 31.31 333 ALA B O 1
ATOM 5570 N N . ALA B 1 346 ? 77.785 33.400 65.094 1.00 30.85 334 ALA B N 1
ATOM 5571 C CA . ALA B 1 346 ? 78.382 32.075 65.053 1.00 30.82 334 ALA B CA 1
ATOM 5572 C C . ALA B 1 346 ? 77.435 30.997 65.579 1.00 31.06 334 ALA B C 1
ATOM 5573 O O . ALA B 1 346 ? 77.331 29.904 65.035 1.00 33.02 334 ALA B O 1
ATOM 5575 N N . ILE B 1 347 ? 76.776 31.321 66.676 1.00 30.49 335 ILE B N 1
ATOM 5576 C CA . ILE B 1 347 ? 75.783 30.452 67.283 1.00 28.48 335 ILE B CA 1
ATOM 5577 C C . ILE B 1 347 ? 74.633 30.197 66.313 1.00 28.52 335 ILE B C 1
ATOM 5578 O O . ILE B 1 347 ? 74.285 29.044 66.063 1.00 31.59 335 ILE B O 1
ATOM 5583 N N . ALA B 1 348 ? 74.070 31.277 65.768 1.00 28.65 336 ALA B N 1
ATOM 5584 C CA . ALA B 1 348 ? 73.003 31.221 64.753 1.00 27.18 336 ALA B CA 1
ATOM 5585 C C . ALA B 1 348 ? 73.385 30.480 63.457 1.00 27.30 336 ALA B C 1
ATOM 5586 O O . ALA B 1 348 ? 72.518 29.903 62.820 1.00 29.72 336 ALA B O 1
ATOM 5588 N N . LEU B 1 349 ? 74.666 30.482 63.080 1.00 27.56 337 LEU B N 1
ATOM 5589 C CA . LEU B 1 349 ? 75.140 29.840 61.839 1.00 26.33 337 LEU B CA 1
ATOM 5590 C C . LEU B 1 349 ? 75.775 28.473 62.054 1.00 27.28 337 LEU B C 1
ATOM 5591 O O . LEU B 1 349 ? 76.399 27.952 61.127 1.00 29.66 337 LEU B O 1
ATOM 5596 N N . GLU B 1 350 ? 75.644 27.881 63.244 1.00 26.81 338 GLU B N 1
ATOM 5597 C CA . GLU B 1 350 ? 76.281 26.588 63.489 1.00 26.92 338 GLU B CA 1
ATOM 5598 C C . GLU B 1 350 ? 75.816 25.570 62.469 1.00 25.91 338 GLU B C 1
ATOM 5599 O O . GLU B 1 350 ? 74.634 25.461 62.197 1.00 26.39 338 GLU B O 1
ATOM 5605 N N . GLY B 1 351 ? 76.758 24.845 61.883 1.00 25.81 339 GLY B N 1
ATOM 5606 C CA . GLY B 1 351 ? 76.433 23.719 61.013 1.00 24.65 339 GLY B CA 1
ATOM 5607 C C . GLY B 1 351 ? 76.174 24.055 59.555 1.00 24.22 339 GLY B C 1
ATOM 5608 O O . GLY B 1 351 ? 75.778 23.197 58.802 1.00 25.79 339 GLY B O 1
ATOM 5609 N N . ILE B 1 352 ? 76.408 25.290 59.147 1.00 25.87 340 ILE B N 1
ATOM 5610 C CA . ILE B 1 352 ? 76.144 25.716 57.786 1.00 27.09 340 ILE B CA 1
ATOM 5611 C C . ILE B 1 352 ? 77.445 25.912 57.006 1.00 26.59 340 ILE B C 1
ATOM 5612 O O . ILE B 1 352 ? 78.247 26.786 57.344 1.00 25.08 340 ILE B O 1
ATOM 5617 N N . GLU B 1 353 ? 77.639 25.109 55.964 1.00 27.85 341 GLU B N 1
ATOM 5618 C CA . GLU B 1 353 ? 78.789 25.276 55.100 1.00 30.95 341 GLU B CA 1
ATOM 5619 C C . GLU B 1 353 ? 78.632 26.564 54.331 1.00 28.62 341 GLU B C 1
ATOM 5620 O O . GLU B 1 353 ? 77.525 27.001 54.082 1.00 27.87 341 GLU B O 1
ATOM 5626 N N . GLY B 1 354 ? 79.760 27.184 54.007 1.00 28.21 342 GLY B N 1
ATOM 5627 C CA . GLY B 1 354 ? 79.801 28.258 53.018 1.00 27.68 342 GLY B CA 1
ATOM 5628 C C . GLY B 1 354 ? 79.525 29.666 53.478 1.00 27.54 342 GLY B C 1
ATOM 5629 O O . GLY B 1 354 ? 79.321 30.541 52.644 1.00 25.60 342 GLY B O 1
ATOM 5630 N N . VAL B 1 355 ? 79.551 29.899 54.784 1.00 27.90 343 VAL B N 1
ATOM 5631 C CA . VAL B 1 355 ? 79.207 31.209 55.318 1.00 29.84 343 VAL B CA 1
ATOM 5632 C C . VAL B 1 355 ? 80.340 31.781 56.139 1.00 31.62 343 VAL B C 1
ATOM 5633 O O . VAL B 1 355 ? 80.907 31.089 56.996 1.00 32.77 343 VAL B O 1
ATOM 5637 N N . ILE B 1 356 ? 80.677 33.042 55.864 1.00 32.08 344 ILE B N 1
ATOM 5638 C CA . ILE B 1 356 ? 81.668 33.806 56.645 1.00 29.90 344 ILE B CA 1
ATOM 5639 C C . ILE B 1 356 ? 81.034 35.117 57.069 1.00 29.33 344 ILE B C 1
ATOM 5640 O O . ILE B 1 356 ? 80.443 35.813 56.249 1.00 29.52 344 ILE B O 1
ATOM 5645 N N . LEU B 1 357 ? 81.138 35.448 58.355 1.00 29.52 345 LEU B N 1
ATOM 5646 C CA . LEU B 1 357 ? 80.770 36.780 58.824 1.00 28.87 345 LEU B CA 1
ATOM 5647 C C . LEU B 1 357 ? 81.957 37.420 59.497 1.00 29.02 345 LEU B C 1
ATOM 5648 O O . LEU B 1 357 ? 82.656 36.784 60.275 1.00 27.83 345 LEU B O 1
ATOM 5653 N N . CYS B 1 358 ? 82.179 38.690 59.172 1.00 30.27 346 CYS B N 1
ATOM 5654 C CA . CYS B 1 358 ? 83.298 39.440 59.726 1.00 28.64 346 CYS B CA 1
ATOM 5655 C C . CYS B 1 358 ? 82.856 40.823 60.192 1.00 27.21 346 CYS B C 1
ATOM 5656 O O . CYS B 1 358 ? 82.462 41.644 59.385 1.00 31.91 346 CYS B O 1
ATOM 5659 N N . SER B 1 359 ? 82.968 41.095 61.478 1.00 24.71 347 SER B N 1
ATOM 5660 C CA . SER B 1 359 ? 82.571 42.372 62.029 1.00 24.55 347 SER B CA 1
ATOM 5661 C C . SER B 1 359 ? 83.815 43.115 62.452 1.00 25.01 347 SER B C 1
ATOM 5662 O O . SER B 1 359 ? 84.762 42.479 62.863 1.00 27.37 347 SER B O 1
ATOM 5665 N N . ALA B 1 360 ? 83.835 44.445 62.351 1.00 24.77 348 ALA B N 1
ATOM 5666 C CA . ALA B 1 360 ? 85.005 45.202 62.796 1.00 26.04 348 ALA B CA 1
ATOM 5667 C C . ALA B 1 360 ? 84.707 46.628 63.185 1.00 27.59 348 ALA B C 1
ATOM 5668 O O . ALA B 1 360 ? 84.010 47.326 62.461 1.00 28.82 348 ALA B O 1
ATOM 5670 N N . GLY B 1 361 ? 85.278 47.066 64.314 1.00 28.71 349 GLY B N 1
ATOM 5671 C CA . GLY B 1 361 ? 85.357 48.492 64.639 1.00 27.37 349 GLY B CA 1
ATOM 5672 C C . GLY B 1 361 ? 86.443 49.091 63.759 1.00 26.22 349 GLY B C 1
ATOM 5673 O O . GLY B 1 361 ? 87.540 48.571 63.71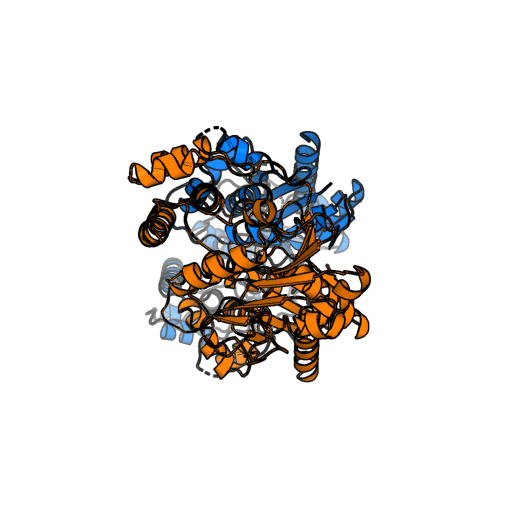8 1.00 24.57 349 GLY B O 1
ATOM 5674 N N . THR B 1 362 ? 86.117 50.164 63.034 1.00 27.13 350 THR B N 1
ATOM 5675 C CA . THR B 1 362 ? 87.062 50.864 62.140 1.00 26.71 350 THR B CA 1
ATOM 5676 C C . THR B 1 362 ? 88.206 51.539 62.883 1.00 26.40 350 THR B C 1
ATOM 5677 O O . THR B 1 362 ? 89.178 51.946 62.271 1.00 28.12 350 THR B O 1
ATOM 5681 N N . ASP B 1 363 ? 88.026 51.714 64.189 1.00 29.69 351 ASP B N 1
ATOM 5682 C CA . ASP B 1 363 ? 89.082 51.970 65.183 1.00 29.77 351 ASP B CA 1
ATOM 5683 C C . ASP B 1 363 ? 90.273 51.072 64.927 1.00 29.87 351 ASP B C 1
ATOM 5684 O O . ASP B 1 363 ? 91.406 51.525 64.723 1.00 30.82 351 ASP B O 1
ATOM 5689 N N . GLY B 1 364 ? 89.962 49.776 64.927 1.00 30.50 352 GLY B N 1
ATOM 5690 C CA . GLY B 1 364 ? 90.919 48.707 65.245 1.00 31.01 352 GLY B CA 1
ATOM 5691 C C . GLY B 1 364 ? 90.784 48.165 66.658 1.00 30.78 352 GLY B C 1
ATOM 5692 O O . GLY B 1 364 ? 91.456 47.197 67.017 1.00 32.77 352 GLY B O 1
ATOM 5693 N N . THR B 1 365 ? 89.883 48.758 67.443 1.00 32.33 353 THR B N 1
ATOM 5694 C CA . THR B 1 365 ? 89.678 48.425 68.864 1.00 32.97 353 THR B CA 1
ATOM 5695 C C . THR B 1 365 ? 88.194 48.328 69.158 1.00 33.76 353 THR B C 1
ATOM 5696 O O . THR B 1 365 ? 87.452 49.325 69.106 1.00 37.90 353 THR B O 1
ATOM 5700 N N . ASP B 1 366 ? 87.775 47.111 69.457 1.00 32.64 354 ASP B N 1
ATOM 5701 C CA . ASP B 1 366 ? 86.424 46.805 69.875 1.00 31.88 354 ASP B CA 1
ATOM 5702 C C . ASP B 1 366 ? 86.476 46.742 71.396 1.00 31.93 354 ASP B C 1
ATOM 5703 O O . ASP B 1 366 ? 87.269 45.978 71.964 1.00 33.28 354 ASP B O 1
ATOM 5708 N N . GLY B 1 367 ? 85.657 47.548 72.065 1.00 30.77 355 GLY B N 1
ATOM 5709 C CA . GLY B 1 367 ? 85.640 47.555 73.512 1.00 29.46 355 GLY B CA 1
ATOM 5710 C C . GLY B 1 367 ? 87.033 47.900 74.004 1.00 29.30 355 GLY B C 1
ATOM 5711 O O . GLY B 1 367 ? 87.808 48.524 73.273 1.00 29.93 355 GLY B O 1
ATOM 5712 N N . PRO B 1 368 ? 87.377 47.480 75.231 1.00 28.38 356 PRO B N 1
ATOM 5713 C CA . PRO B 1 368 ? 88.686 47.759 75.760 1.00 28.64 356 PRO B CA 1
ATOM 5714 C C . PRO B 1 368 ? 89.580 46.586 75.445 1.00 29.62 356 PRO B C 1
ATOM 5715 O O . PRO B 1 368 ? 90.001 45.886 76.355 1.00 32.21 356 PRO B O 1
ATOM 5719 N N . THR B 1 369 ? 89.833 46.348 74.159 1.00 29.60 357 THR B N 1
ATOM 5720 C CA . THR B 1 369 ? 90.643 45.203 73.720 1.00 28.68 357 THR B CA 1
ATOM 5721 C C . THR B 1 369 ? 91.495 45.573 72.502 1.00 28.49 357 THR B C 1
ATOM 5722 O O . THR B 1 369 ? 91.276 46.607 71.873 1.00 27.65 357 THR B O 1
ATOM 5726 N N . ASP B 1 370 ? 92.440 44.690 72.172 1.00 28.67 358 ASP B N 1
ATOM 5727 C CA . ASP B 1 370 ? 93.361 44.856 71.024 1.00 28.95 358 ASP B CA 1
ATOM 5728 C C . ASP B 1 370 ? 92.780 44.327 69.705 1.00 28.20 358 ASP B C 1
ATOM 5729 O O . ASP B 1 370 ? 93.425 44.393 68.656 1.00 29.27 358 ASP B O 1
ATOM 5734 N N . ALA B 1 371 ? 91.581 43.763 69.769 1.00 26.50 359 ALA B N 1
ATOM 5735 C CA . ALA B 1 371 ? 90.956 43.194 68.596 1.00 25.44 359 ALA B CA 1
ATOM 5736 C C . ALA B 1 371 ? 89.866 44.142 68.069 1.00 24.21 359 ALA B C 1
ATOM 5737 O O . ALA B 1 371 ? 89.232 44.841 68.832 1.00 22.07 359 ALA B O 1
ATOM 5739 N N . ALA B 1 372 ? 89.652 44.119 66.754 1.00 24.67 360 ALA B N 1
ATOM 5740 C CA . ALA B 1 372 ? 88.722 45.005 66.049 1.00 23.21 360 ALA B CA 1
ATOM 5741 C C . ALA B 1 372 ? 87.341 44.411 66.004 1.00 23.44 360 ALA B C 1
ATOM 5742 O O . ALA B 1 372 ? 86.341 45.129 65.936 1.00 24.25 360 ALA B O 1
ATOM 5744 N N . GLY B 1 373 ? 87.280 43.092 66.037 1.00 23.09 361 GLY B N 1
ATOM 5745 C CA . GLY B 1 373 ? 86.009 42.422 65.970 1.00 24.17 361 GLY B CA 1
ATOM 5746 C C . GLY B 1 373 ? 86.176 40.932 65.852 1.00 24.56 361 GLY B C 1
ATOM 5747 O O . GLY B 1 373 ? 87.134 40.365 66.365 1.00 24.70 361 GLY B O 1
ATOM 5748 N N . GLY B 1 374 ? 85.248 40.288 65.161 1.00 25.92 362 GLY B N 1
ATOM 5749 C CA . GLY B 1 374 ? 85.258 38.826 65.065 1.00 27.24 362 GLY B CA 1
ATOM 5750 C C . GLY B 1 374 ? 85.211 38.345 63.641 1.00 26.64 362 GLY B C 1
ATOM 5751 O O . GLY B 1 374 ? 84.773 39.080 62.765 1.00 26.76 362 GLY B O 1
ATOM 5752 N N . ILE B 1 375 ? 85.696 37.124 63.407 1.00 26.73 363 ILE B N 1
ATOM 5753 C CA . ILE B 1 375 ? 85.644 36.486 62.092 1.00 27.20 363 ILE B CA 1
ATOM 5754 C C . ILE B 1 375 ? 85.238 35.040 62.316 1.00 26.13 363 ILE B C 1
ATOM 5755 O O . ILE B 1 375 ? 86.008 34.265 62.839 1.00 24.56 363 ILE B O 1
ATOM 5760 N N . VAL B 1 376 ? 84.006 34.706 61.942 1.00 27.34 364 VAL B N 1
ATOM 5761 C CA . VAL B 1 376 ? 83.370 33.417 62.291 1.00 27.74 364 VAL B CA 1
ATOM 5762 C C . VAL B 1 376 ? 82.646 32.707 61.121 1.00 28.18 364 VAL B C 1
ATOM 5763 O O . VAL B 1 376 ? 82.260 33.323 60.123 1.00 24.62 364 VAL B O 1
ATOM 5767 N N . ASP B 1 377 ? 82.456 31.396 61.275 1.00 28.51 365 ASP B N 1
ATOM 5768 C CA . ASP B 1 377 ? 81.729 30.606 60.298 1.00 27.22 365 ASP B CA 1
ATOM 5769 C C . ASP B 1 377 ? 80.880 29.511 60.984 1.00 25.78 365 ASP B C 1
ATOM 5770 O O . ASP B 1 377 ? 80.697 29.528 62.194 1.00 25.47 365 ASP B O 1
ATOM 5775 N N . GLY B 1 378 ? 80.372 28.565 60.209 1.00 24.66 366 GLY B N 1
ATOM 5776 C CA . GLY B 1 378 ? 79.485 27.523 60.742 1.00 25.92 366 GLY B CA 1
ATOM 5777 C C . GLY B 1 378 ? 80.122 26.464 61.645 1.00 25.73 366 GLY B C 1
ATOM 5778 O O . GLY B 1 378 ? 79.419 25.657 62.254 1.00 24.15 366 GLY B O 1
ATOM 5779 N N . SER B 1 379 ? 81.449 26.476 61.729 1.00 25.67 367 SER B N 1
ATOM 5780 C CA . SER B 1 379 ? 82.187 25.559 62.593 1.00 27.39 367 SER B CA 1
ATOM 5781 C C . SER B 1 379 ? 82.582 26.182 63.943 1.00 26.73 367 SER B C 1
ATOM 5782 O O . SER B 1 379 ? 82.752 25.465 64.912 1.00 27.51 367 SER B O 1
ATOM 5785 N N . THR B 1 380 ? 82.729 27.502 63.985 1.00 26.39 368 THR B N 1
ATOM 5786 C CA . THR B 1 380 ? 83.148 28.243 65.175 1.00 25.86 368 THR B CA 1
ATOM 5787 C C . THR B 1 380 ? 82.541 27.749 66.493 1.00 26.49 368 THR B C 1
ATOM 5788 O O . THR B 1 380 ? 83.268 27.438 67.455 1.00 26.61 368 THR B O 1
ATOM 5792 N N . ALA B 1 381 ? 81.216 27.669 66.533 1.00 26.35 369 ALA B N 1
A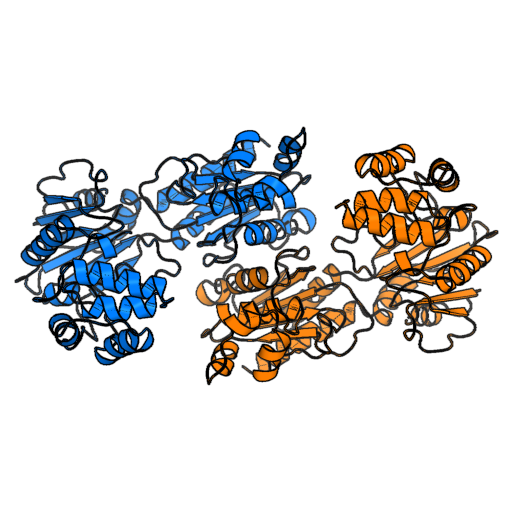TOM 5793 C CA . ALA B 1 381 ? 80.507 27.216 67.735 1.00 27.48 369 ALA B CA 1
ATOM 5794 C C . ALA B 1 381 ? 80.897 25.790 68.111 1.00 28.03 369 ALA B C 1
ATOM 5795 O O . ALA B 1 381 ? 81.187 25.505 69.278 1.00 27.41 369 ALA B O 1
ATOM 5797 N N . LYS B 1 382 ? 80.926 24.912 67.106 1.00 29.35 370 LYS B N 1
ATOM 5798 C CA . LYS B 1 382 ? 81.347 23.518 67.289 1.00 30.29 370 LYS B CA 1
ATOM 5799 C C . LYS B 1 382 ? 82.779 23.407 67.808 1.00 29.47 370 LYS B C 1
ATOM 5800 O O . LYS B 1 382 ? 83.080 22.531 68.608 1.00 29.66 370 LYS B O 1
ATOM 5805 N N . THR B 1 383 ? 83.661 24.292 67.353 1.00 29.20 371 THR B N 1
ATOM 5806 C CA . THR B 1 383 ? 85.042 24.296 67.832 1.00 29.63 371 THR B CA 1
ATOM 5807 C C . THR B 1 383 ? 85.032 24.490 69.339 1.00 29.17 371 THR B C 1
ATOM 5808 O O . THR B 1 383 ? 85.726 23.782 70.075 1.00 30.54 371 THR B O 1
ATOM 5812 N N . LEU B 1 384 ? 84.230 25.455 69.785 1.00 28.23 372 LEU B N 1
ATOM 5813 C CA . LEU B 1 384 ? 84.083 25.733 71.214 1.00 27.50 372 LEU B CA 1
ATOM 5814 C C . LEU B 1 384 ? 83.443 24.586 71.964 1.00 26.83 372 LEU B C 1
ATOM 5815 O O . LEU B 1 384 ? 83.949 24.186 72.999 1.00 28.39 372 LEU B O 1
ATOM 5820 N N . LYS B 1 385 ? 82.343 24.046 71.455 1.00 26.49 373 LYS B N 1
ATOM 5821 C CA . LYS B 1 385 ? 81.710 22.890 72.109 1.00 27.10 373 LYS B CA 1
ATOM 5822 C C . LYS B 1 385 ? 82.663 21.690 72.237 1.00 27.24 373 LYS B C 1
ATOM 5823 O O . LYS B 1 385 ? 82.733 21.045 73.290 1.00 26.72 373 LYS B O 1
ATOM 5829 N N . ALA B 1 386 ? 83.413 21.414 71.174 1.00 27.48 374 ALA B N 1
ATOM 5830 C CA . ALA B 1 386 ? 84.396 20.326 71.173 1.00 27.41 374 ALA B CA 1
ATOM 5831 C C . ALA B 1 386 ? 85.530 20.541 72.191 1.00 28.23 374 ALA B C 1
ATOM 5832 O O . ALA B 1 386 ? 86.175 19.581 72.614 1.00 26.61 374 ALA B O 1
ATOM 5842 N N . GLY B 1 388 ? 84.737 21.786 75.109 1.00 29.60 376 GLY B N 1
ATOM 5843 C CA . GLY B 1 388 ? 83.998 21.750 76.370 1.00 28.84 376 GLY B CA 1
ATOM 5844 C C . GLY B 1 388 ? 83.488 23.122 76.777 1.00 28.96 376 GLY B C 1
ATOM 5845 O O . GLY B 1 388 ? 83.079 23.313 77.908 1.00 28.40 376 GLY B O 1
ATOM 5846 N N . GLU B 1 389 ? 83.512 24.081 75.860 1.00 28.58 377 GLU B N 1
ATOM 5847 C CA . GLU B 1 389 ? 83.037 25.425 76.160 1.00 29.63 377 GLU B CA 1
ATOM 5848 C C . GLU B 1 389 ? 81.613 25.627 75.639 1.00 29.79 377 GLU B C 1
ATOM 5849 O O . GLU B 1 389 ? 81.222 25.022 74.645 1.00 29.38 377 GLU B O 1
ATOM 5855 N N . ASP B 1 390 ? 80.852 26.480 76.325 1.00 30.43 378 ASP B N 1
ATOM 5856 C CA . ASP B 1 390 ? 79.484 26.820 75.933 1.00 30.44 378 ASP B CA 1
ATOM 5857 C C . ASP B 1 390 ? 79.426 28.252 75.428 1.00 29.10 378 ASP B C 1
ATOM 5858 O O . ASP B 1 390 ? 79.571 29.190 76.208 1.00 28.15 378 ASP B O 1
ATOM 5863 N N . PRO B 1 391 ? 79.208 28.419 74.119 1.00 27.97 379 PRO B N 1
ATOM 5864 C CA . PRO B 1 391 ? 79.027 29.743 73.524 1.00 27.71 379 PRO B CA 1
ATOM 5865 C C . PRO B 1 391 ? 78.005 30.694 74.209 1.00 27.49 379 PRO B C 1
ATOM 5866 O O . PRO B 1 391 ? 78.314 31.871 74.372 1.00 27.25 379 PRO B O 1
ATOM 5870 N N . TYR B 1 392 ? 76.824 30.217 74.602 1.00 28.28 380 TYR B N 1
ATOM 5871 C CA . TYR B 1 392 ? 75.804 31.109 75.188 1.00 29.05 380 TYR B CA 1
ATOM 5872 C C . TYR B 1 392 ? 76.258 31.659 76.540 1.00 28.66 380 TYR B C 1
ATOM 5873 O O . TYR B 1 392 ? 75.949 32.786 76.895 1.00 30.46 380 TYR B O 1
ATOM 5875 N N . GLN B 1 393 ? 77.037 30.888 77.272 1.00 28.28 381 GLN B N 1
ATOM 5876 C CA . GLN B 1 393 ? 77.583 31.366 78.540 1.00 28.54 381 GLN B CA 1
ATOM 5877 C C . GLN B 1 393 ? 78.585 32.539 78.381 1.00 27.40 381 GLN B C 1
ATOM 5878 O O . GLN B 1 393 ? 78.566 33.485 79.168 1.00 28.25 381 GLN B O 1
ATOM 5884 N N . TYR B 1 394 ? 79.446 32.488 77.371 1.00 26.17 382 TYR B N 1
ATOM 5885 C CA . TYR B 1 394 ? 80.395 33.592 77.116 1.00 25.67 382 TYR B CA 1
ATOM 5886 C C . TYR B 1 394 ? 79.651 34.849 76.685 1.00 27.29 382 TYR B C 1
ATOM 5887 O O . TYR B 1 394 ? 80.027 35.964 77.045 1.00 27.83 382 TYR B O 1
ATOM 5896 N N . LEU B 1 395 ? 78.575 34.652 75.930 1.00 27.70 383 LEU B N 1
ATOM 5897 C CA . LEU B 1 395 ? 77.702 35.739 75.531 1.00 27.76 383 LEU B CA 1
ATOM 5898 C C . LEU B 1 395 ? 76.931 36.299 76.739 1.00 27.46 383 LEU B C 1
ATOM 5899 O O . LEU B 1 395 ? 76.958 37.491 76.997 1.00 28.95 383 LEU B O 1
ATOM 5904 N N . LYS B 1 396 ? 76.288 35.436 77.504 1.00 28.06 384 LYS B N 1
ATOM 5905 C CA . LYS B 1 396 ? 75.527 35.878 78.681 1.00 28.69 384 LYS B CA 1
ATOM 5906 C C . LYS B 1 396 ? 76.381 36.749 79.598 1.00 27.30 384 LYS B C 1
ATOM 5907 O O . LYS B 1 396 ? 75.913 37.730 80.152 1.00 27.45 384 LYS B O 1
ATOM 5913 N N . ASN B 1 397 ? 77.652 36.386 79.713 1.00 27.63 385 ASN B N 1
ATOM 5914 C CA . ASN B 1 397 ? 78.595 37.003 80.633 1.00 27.58 385 ASN B CA 1
ATOM 5915 C C . ASN B 1 397 ? 79.364 38.213 80.043 1.00 27.54 385 ASN B C 1
ATOM 5916 O O . ASN B 1 397 ? 80.232 38.787 80.702 1.00 29.40 385 ASN B O 1
ATOM 5921 N N . ASN B 1 398 ? 79.044 38.596 78.806 1.00 26.90 386 ASN B N 1
ATOM 5922 C CA . ASN B 1 398 ? 79.721 39.693 78.108 1.00 27.16 386 ASN B CA 1
ATOM 5923 C C . ASN B 1 398 ? 81.250 39.444 77.962 1.00 27.78 386 ASN B C 1
ATOM 5924 O O . ASN B 1 398 ? 82.075 40.353 78.088 1.00 27.52 386 ASN B O 1
ATOM 5929 N N . ASP B 1 399 ? 81.595 38.195 77.661 1.00 27.73 387 ASP B N 1
ATOM 5930 C CA . ASP B 1 399 ? 82.981 37.726 77.542 1.00 27.29 387 ASP B CA 1
ATOM 5931 C C . ASP B 1 399 ? 83.240 37.217 76.120 1.00 26.98 387 ASP B C 1
ATOM 5932 O O . ASP B 1 399 ? 83.840 36.158 75.942 1.00 27.35 387 ASP B O 1
ATOM 5937 N N . SER B 1 400 ? 82.758 37.949 75.116 1.00 26.70 388 SER B N 1
ATOM 5938 C CA . SER B 1 400 ? 82.950 37.565 73.700 1.00 27.31 388 SER B CA 1
ATOM 5939 C C . SER B 1 400 ? 84.436 37.412 73.305 1.00 26.58 388 SER B C 1
ATOM 5940 O O . SER B 1 400 ? 84.818 36.457 72.626 1.00 24.85 388 SER B O 1
ATOM 5943 N N . TYR B 1 401 ? 85.271 38.338 73.773 1.00 26.82 389 TYR B N 1
ATOM 5944 C CA . TYR B 1 401 ? 86.695 38.346 73.434 1.00 26.05 389 TYR B CA 1
ATOM 5945 C C . TYR B 1 401 ? 87.289 36.972 73.608 1.00 26.31 389 TYR B C 1
ATOM 5946 O O . TYR B 1 401 ? 87.887 36.452 72.663 1.00 27.70 389 TYR B O 1
ATOM 5955 N N . ASN B 1 402 ? 87.087 36.386 74.793 1.00 26.04 390 ASN B N 1
ATOM 5956 C CA . ASN B 1 402 ? 87.641 35.084 75.159 1.00 25.27 390 ASN B CA 1
ATOM 5957 C C . ASN B 1 402 ? 87.064 33.901 74.371 1.00 26.33 390 ASN B C 1
ATOM 5958 O O . ASN B 1 402 ? 87.780 32.939 74.070 1.00 27.46 390 ASN B O 1
ATOM 5963 N N . ALA B 1 403 ? 85.776 33.958 74.043 1.00 26.70 391 ALA B N 1
ATOM 5964 C CA . ALA B 1 403 ? 85.157 32.905 73.232 1.00 27.03 391 ALA B CA 1
ATOM 5965 C C . ALA B 1 403 ? 85.765 32.860 71.836 1.00 26.73 391 ALA B C 1
ATOM 5966 O O . ALA B 1 403 ? 85.983 31.765 71.300 1.00 26.43 391 ALA B O 1
ATOM 5968 N N . LEU B 1 404 ? 86.027 34.041 71.263 1.00 26.65 392 LEU B N 1
ATOM 5969 C CA . LEU B 1 404 ? 86.612 34.156 69.914 1.00 27.41 392 LEU B CA 1
ATOM 5970 C C . LEU B 1 404 ? 88.108 33.820 69.911 1.00 28.55 392 LEU B C 1
ATOM 5971 O O . LEU B 1 404 ? 88.605 33.202 68.973 1.00 31.06 392 LEU B O 1
ATOM 5976 N N . LYS B 1 405 ? 88.826 34.205 70.963 1.00 28.16 393 LYS B N 1
ATOM 5977 C CA . LYS B 1 405 ? 90.247 33.859 71.091 1.00 27.61 393 LYS B CA 1
ATOM 5978 C C . LYS B 1 405 ? 90.444 32.343 71.100 1.00 27.33 393 LYS B C 1
ATOM 5979 O O . LYS B 1 405 ? 91.331 31.825 70.425 1.00 27.12 393 LYS B O 1
ATOM 5985 N N . LYS B 1 406 ? 89.600 31.653 71.862 1.00 27.37 394 LYS B N 1
ATOM 5986 C CA . LYS B 1 406 ? 89.676 30.203 72.024 1.00 28.14 394 LYS B CA 1
ATOM 5987 C C . LYS B 1 406 ? 89.380 29.442 70.728 1.00 27.86 394 LYS B C 1
ATOM 5988 O O . LYS B 1 406 ? 89.839 28.304 70.552 1.00 27.80 394 LYS B O 1
ATOM 5994 N N . SER B 1 407 ? 88.618 30.074 69.837 1.00 26.38 395 SER B N 1
ATOM 5995 C CA . SER B 1 407 ? 88.188 29.445 68.609 1.00 27.24 395 SER B CA 1
ATOM 5996 C C . SER B 1 407 ? 88.908 30.028 67.380 1.00 26.59 395 SER B C 1
ATOM 5997 O O . SER B 1 407 ? 88.518 29.751 66.235 1.00 25.55 395 SER B O 1
ATOM 6000 N N . GLY B 1 408 ? 89.940 30.836 67.614 1.00 25.33 396 GLY B N 1
ATOM 6001 C CA . GLY B 1 408 ? 90.726 31.437 66.528 1.00 25.22 396 GLY B CA 1
ATOM 6002 C C . GLY B 1 408 ? 89.903 32.336 65.616 1.00 26.75 396 GLY B C 1
ATOM 6003 O O . GLY B 1 408 ? 90.106 32.357 64.409 1.00 28.41 396 GLY B O 1
ATOM 6004 N N . ALA B 1 409 ? 88.979 33.087 66.201 1.00 26.53 397 ALA B N 1
ATOM 6005 C CA . ALA B 1 409 ? 87.995 33.856 65.456 1.00 25.57 397 ALA B CA 1
ATOM 6006 C C . ALA B 1 409 ? 88.020 35.347 65.816 1.00 26.58 397 ALA B C 1
ATOM 6007 O O . ALA B 1 409 ? 87.029 36.053 65.630 1.00 26.91 397 ALA B O 1
ATOM 6009 N N . LEU B 1 410 ? 89.133 35.823 66.363 1.00 27.24 398 LEU B N 1
ATOM 6010 C CA . LEU B 1 410 ? 89.322 37.245 66.606 1.00 26.41 398 LEU B CA 1
ATOM 6011 C C . LEU B 1 410 ? 89.825 37.916 65.345 1.00 26.70 398 LEU B C 1
ATOM 6012 O O . LEU B 1 410 ? 90.696 37.386 64.672 1.00 27.19 398 LEU B O 1
ATOM 6017 N N . LEU B 1 411 ? 89.310 39.092 65.023 1.00 27.49 399 LEU B N 1
ATOM 6018 C CA . LEU B 1 411 ? 89.926 39.918 63.970 1.00 26.98 399 LEU B CA 1
ATOM 6019 C C . LEU B 1 411 ? 90.842 40.965 64.611 1.00 27.85 399 LEU B C 1
ATOM 6020 O O . LEU B 1 411 ? 90.388 41.848 65.322 1.00 28.84 399 LEU B O 1
ATOM 6025 N N . ILE B 1 412 ? 92.133 40.852 64.339 1.00 29.53 400 ILE B N 1
ATOM 6026 C CA . ILE B 1 412 ? 93.144 41.760 64.845 1.00 28.66 400 ILE B CA 1
ATOM 6027 C C . ILE B 1 412 ? 93.670 42.620 63.705 1.00 27.84 400 ILE B C 1
ATOM 6028 O O . ILE B 1 412 ? 94.360 42.117 62.839 1.00 29.00 400 ILE B O 1
ATOM 6033 N N . THR B 1 413 ? 93.358 43.908 63.704 1.00 28.93 401 THR B N 1
ATOM 6034 C CA . THR B 1 413 ? 93.902 44.823 62.690 1.00 27.93 401 THR B CA 1
ATOM 6035 C C . THR B 1 413 ? 94.986 45.749 63.228 1.00 28.86 401 THR B C 1
ATOM 6036 O O . THR B 1 413 ? 95.799 46.242 62.451 1.00 31.69 401 THR B O 1
ATOM 6040 N N . GLY B 1 414 ? 94.980 46.012 64.534 1.00 27.79 402 GLY B N 1
ATOM 6041 C CA . GLY B 1 414 ? 95.810 47.072 65.111 1.00 25.46 402 GLY B CA 1
ATOM 6042 C C . GLY B 1 414 ? 95.051 48.385 65.051 1.00 25.79 402 GLY B C 1
ATOM 6043 O O . GLY B 1 414 ? 93.995 48.478 64.418 1.00 24.17 402 GLY B O 1
ATOM 6044 N N . PRO B 1 415 ? 95.565 49.414 65.722 1.00 26.45 403 PRO B N 1
ATOM 6045 C CA . PRO B 1 415 ? 94.945 50.740 65.598 1.00 27.14 403 PRO B CA 1
ATOM 6046 C C . PRO B 1 415 ? 94.971 51.252 64.149 1.00 26.09 403 PRO B C 1
ATOM 6047 O O . PRO B 1 415 ? 96.001 51.179 63.514 1.00 26.76 403 PRO B O 1
ATOM 6051 N N . THR B 1 416 ? 93.838 51.746 63.653 1.00 26.27 404 THR B N 1
ATOM 6052 C CA . THR B 1 416 ? 93.662 52.205 62.269 1.00 24.30 404 THR B CA 1
ATOM 6053 C C . THR B 1 416 ? 94.128 53.664 62.051 1.00 24.09 404 THR B C 1
ATOM 6054 O O . THR B 1 416 ? 94.496 54.061 60.953 1.00 23.64 404 THR B O 1
ATOM 6056 N N . GLY B 1 417 ? 94.081 54.461 63.114 1.00 24.61 405 GLY B N 1
ATOM 6057 C CA . GLY B 1 417 ? 94.196 55.901 62.994 1.00 25.33 405 GLY B CA 1
ATOM 6058 C C . GLY B 1 417 ? 92.938 56.590 62.474 1.00 26.24 405 GLY B C 1
ATOM 6059 O O . GLY B 1 417 ? 92.967 57.796 62.183 1.00 28.30 405 GLY B O 1
ATOM 6060 N N . THR B 1 418 ? 91.832 55.856 62.376 1.00 25.59 406 THR B N 1
ATOM 6061 C CA . THR B 1 418 ? 90.561 56.441 61.979 1.00 26.20 406 THR B CA 1
ATOM 6062 C C . THR B 1 418 ? 89.425 55.881 62.856 1.00 27.50 406 THR B C 1
ATOM 6063 O O . THR B 1 418 ? 89.616 54.881 63.567 1.00 30.11 406 THR B O 1
ATOM 6067 N N . ASN B 1 419 ? 88.271 56.547 62.840 1.00 26.47 407 ASN B N 1
ATOM 6068 C CA . ASN B 1 419 ? 87.044 56.002 63.443 1.00 27.02 407 ASN B CA 1
ATOM 6069 C C . ASN B 1 419 ? 85.769 56.450 62.713 1.00 26.46 407 ASN B C 1
ATOM 6070 O O . ASN B 1 419 ? 85.375 57.616 62.822 1.00 25.49 407 ASN B O 1
ATOM 6075 N N . VAL B 1 420 ? 85.124 55.528 61.997 1.00 25.32 408 VAL B N 1
ATOM 6076 C CA . VAL B 1 420 ? 83.821 55.797 61.403 1.00 27.02 408 VAL B CA 1
ATOM 6077 C C . VAL B 1 420 ? 82.828 54.699 61.765 1.00 27.95 408 VAL B C 1
ATOM 6078 O O . VAL B 1 420 ? 82.004 54.286 60.929 1.00 27.89 408 VAL B O 1
ATOM 6082 N N . ASN B 1 421 ? 82.916 54.248 63.024 1.00 29.36 409 ASN B N 1
ATOM 6083 C CA . ASN B 1 421 ? 82.030 53.232 63.607 1.00 28.76 409 ASN B CA 1
ATOM 6084 C C . ASN B 1 421 ? 82.271 51.833 63.034 1.00 28.62 409 ASN B C 1
ATOM 6085 O O . ASN B 1 421 ? 83.422 51.450 62.852 1.00 29.59 409 ASN B O 1
ATOM 6090 N N . ASP B 1 422 ? 81.218 51.076 62.716 1.00 29.08 410 ASP B N 1
ATOM 6091 C CA . ASP B 1 422 ? 81.365 49.623 62.457 1.00 29.71 410 ASP B CA 1
ATOM 6092 C C . ASP B 1 422 ? 81.106 49.193 60.986 1.00 29.25 410 ASP B C 1
ATOM 6093 O O . ASP B 1 422 ? 80.228 49.731 60.303 1.00 29.87 410 ASP B O 1
ATOM 6098 N N . LEU B 1 423 ? 81.874 48.210 60.524 1.00 27.39 411 LEU B N 1
ATOM 6099 C CA . LEU B 1 423 ? 81.622 47.529 59.263 1.00 28.28 411 LEU B CA 1
ATOM 6100 C C . LEU B 1 423 ? 81.322 46.055 59.553 1.00 28.42 411 LEU B C 1
ATOM 6101 O O . LEU B 1 423 ? 82.049 45.436 60.302 1.00 29.24 411 LEU B O 1
ATOM 6106 N N . ILE B 1 424 ? 80.257 45.505 58.975 1.00 26.82 412 ILE B N 1
ATOM 6107 C CA . ILE B 1 424 ? 79.976 44.084 59.068 1.00 27.24 412 ILE B CA 1
ATOM 6108 C C . ILE B 1 424 ? 79.754 43.542 57.671 1.00 28.27 412 ILE B C 1
ATOM 6109 O O . ILE B 1 424 ? 79.010 44.120 56.896 1.00 28.13 412 ILE B O 1
ATOM 6114 N N . ILE B 1 425 ? 80.380 42.408 57.375 1.00 30.07 413 ILE B N 1
ATOM 6115 C CA . ILE B 1 425 ? 80.404 41.809 56.043 1.00 30.88 413 ILE B CA 1
ATOM 6116 C C . ILE B 1 425 ? 80.017 40.354 56.168 1.00 29.93 413 ILE B C 1
ATOM 6117 O O . ILE B 1 425 ? 80.599 39.626 57.004 1.00 30.11 413 ILE B O 1
ATOM 6121 N N . GLY B 1 426 ? 79.036 39.919 55.380 1.00 27.34 414 GLY B N 1
ATOM 6122 C CA . GLY B 1 426 ? 78.616 38.503 55.375 1.00 26.88 414 GLY B CA 1
ATOM 6123 C C . GLY B 1 426 ? 78.755 37.869 53.992 1.00 28.09 414 GLY B C 1
ATOM 6124 O O . GLY B 1 426 ? 78.192 38.370 53.036 1.00 30.61 414 GLY B O 1
ATOM 6125 N N . LEU B 1 427 ? 79.493 36.772 53.861 1.00 27.49 415 LEU B N 1
ATOM 6126 C CA . LEU B 1 427 ? 79.712 36.161 52.552 1.00 27.74 415 LEU B CA 1
ATOM 6127 C C . LEU B 1 427 ? 79.063 34.788 52.532 1.00 29.02 415 LEU B C 1
ATOM 6128 O O . LEU B 1 427 ? 79.242 34.019 53.475 1.00 27.80 415 LEU B O 1
ATOM 6133 N N . ILE B 1 428 ? 78.347 34.472 51.445 1.00 29.52 416 ILE B N 1
ATOM 6134 C CA . ILE B 1 428 ? 77.652 33.197 51.287 1.00 29.28 416 ILE B CA 1
ATOM 6135 C C . ILE B 1 428 ? 77.988 32.610 49.910 1.00 29.54 416 ILE B C 1
ATOM 6136 O O . ILE B 1 428 ? 77.874 33.309 48.905 1.00 30.58 416 ILE B O 1
ATOM 6141 N N . VAL B 1 429 ? 78.390 31.338 49.871 1.00 28.86 417 VAL B N 1
ATOM 6142 C CA . VAL B 1 429 ? 78.737 30.642 48.615 1.00 30.31 417 VAL B CA 1
ATOM 6143 C C . VAL B 1 429 ? 78.146 29.228 48.505 1.00 30.58 417 VAL B C 1
ATOM 6144 O O . VAL B 1 429 ? 77.495 28.763 49.442 1.00 32.41 417 VAL B O 1
#

InterPro domains:
  IPR007835 MOFRL domain [PF05161] (306-410)
  IPR025286 MOFRL-associated domain [PF13660] (12-231)
  IPR037035 Glycerate kinase-like, C-terminal domain superfamily [G3DSA:3.40.1480.10] (250-413)
  IPR038614 Glycerate kinase, N-terminal domain superfamily [G3DSA:3.40.50.10180] (38-249)
  IPR039760 MOFRL domain-containing protein [PTHR12227] (4-416)

Radius of gyration: 31.71 Å; Cα contacts (8 Å, |Δi|>4): 2017; chains: 2; bounding box: 78×93×48 Å